Protein 6NXC (pdb70)

Radius of gyration: 31.37 Å; Cα contacts (8 Å, |Δi|>4): 3269; chains: 4; bounding box: 88×77×78 Å

Organism: Escherichia coli (strain K12) (NCBI:txid83333)

Nearest PDB structures (foldseek):
  6nxc-assembly1_D  TM=1.003E+00  e=1.064E-75  Escherichia coli K-12
  6nxc-assembly1_B  TM=9.879E-01  e=1.164E-70  Escherichia coli K-12
  2him-assembly1_D  TM=1.002E+00  e=7.570E-69  Escherichia coli
  2him-assembly1_B  TM=9.993E-01  e=7.114E-67  Escherichia coli
  2him-assembly1_A  TM=9.935E-01  e=9.375E-66  Escherichia coli

Solvent-accessible surface area: 45387 Å² total

Structure (mmCIF, N/CA/C/O backbone):
data_6NXC
#
_entry.id   6NXC
#
_cell.length_a   90.524
_cell.length_b   89.766
_cell.length_c   93.290
_cell.angle_alpha   90.000
_cell.angle_beta   117.140
_cell.angle_gamma   90.000
#
_symmetry.space_group_name_H-M   'P 1 21 1'
#
loop_
_entity.id
_entity.type
_entity.pdbx_description
1 polymer 'L-asparaginase 1'
2 non-polymer 'CITRIC ACID'
3 non-polymer 1,2-ETHANEDIOL
4 non-polymer 'CHLORIDE ION'
5 non-polymer GLYCEROL
6 non-polymer ASPARAGINE
7 water water
#
loop_
_atom_site.group_PDB
_atom_site.id
_atom_site.type_symbol
_atom_site.label_atom_id
_atom_site.label_alt_id
_atom_site.label_comp_id
_atom_site.label_asym_id
_atom_site.label_entity_id
_atom_site.label_seq_id
_atom_site.pdbx_PDB_ins_code
_atom_site.Cartn_x
_atom_site.Cartn_y
_atom_site.Cartn_z
_atom_site.occupancy
_atom_site.B_iso_or_equiv
_atom_site.auth_seq_id
_atom_site.auth_comp_id
_atom_site.auth_asym_id
_atom_site.auth_atom_id
_atom_site.pdbx_PDB_model_num
ATOM 1 N N . LYS A 1 23 ? -19.628 14.262 55.004 1.00 38.39 3 LYS A N 1
ATOM 2 C CA . LYS A 1 23 ? -19.984 14.329 53.567 1.00 36.03 3 LYS A CA 1
ATOM 3 C C . LYS A 1 23 ? -18.939 13.503 52.800 1.00 32.90 3 LYS A C 1
ATOM 4 O O . LYS A 1 23 ? -17.759 13.616 53.085 1.00 28.68 3 LYS A O 1
ATOM 10 N N . LYS A 1 24 ? -19.344 12.779 51.766 1.00 25.05 4 LYS A N 1
ATOM 11 C CA . LYS A 1 24 ? -18.338 12.262 50.820 1.00 23.13 4 LYS A CA 1
ATOM 12 C C . LYS A 1 24 ? -17.650 13.395 50.045 1.00 20.03 4 LYS A C 1
ATOM 13 O O . LYS A 1 24 ? -18.212 14.492 49.918 1.00 20.50 4 LYS A O 1
ATOM 19 N N . SER A 1 25 ? -16.470 13.105 49.500 1.00 20.23 5 SER A N 1
ATOM 20 C CA . SER A 1 25 ? -15.716 14.096 48.667 1.00 19.96 5 SER A CA 1
ATOM 21 C C . SER A 1 25 ? -15.406 13.455 47.303 1.00 18.07 5 SER A C 1
ATOM 22 O O . SER A 1 25 ? -14.807 12.385 47.261 1.00 16.83 5 SER A O 1
ATOM 25 N N . ILE A 1 26 ? -15.830 14.102 46.233 1.00 17.58 6 ILE A N 1
ATOM 26 C CA . ILE A 1 26 ? -15.640 13.544 44.881 1.00 17.86 6 ILE A CA 1
ATOM 27 C C . ILE A 1 26 ? -14.621 14.404 44.132 1.00 17.30 6 ILE A C 1
ATOM 28 O O . ILE A 1 26 ? -14.720 15.660 44.132 1.00 17.71 6 ILE A O 1
ATOM 33 N N . TYR A 1 27 ? -13.729 13.746 43.383 1.00 16.15 7 TYR A N 1
ATOM 34 C CA . TYR A 1 27 ? -12.803 14.434 42.480 1.00 15.94 7 TYR A CA 1
ATOM 35 C C . TYR A 1 27 ? -13.417 14.478 41.080 1.00 16.08 7 TYR A C 1
ATOM 36 O O . TYR A 1 27 ? -13.720 13.419 40.583 1.00 18.56 7 TYR A O 1
ATOM 45 N N . VAL A 1 28 ? -13.314 15.606 40.414 1.00 14.38 8 VAL A N 1
ATOM 46 C CA . VAL A 1 28 ? -13.861 15.767 39.039 1.00 16.93 8 VAL A CA 1
ATOM 47 C C . VAL A 1 28 ? -12.741 16.197 38.113 1.00 17.29 8 VAL A C 1
ATOM 48 O O . VAL A 1 28 ? -12.131 17.268 38.347 1.00 18.50 8 VAL A O 1
ATOM 52 N N . ALA A 1 29 ? -12.376 15.322 37.152 1.00 14.53 9 ALA A N 1
ATOM 53 C CA . ALA A 1 29 ? -11.326 15.620 36.149 1.00 14.20 9 ALA A CA 1
ATOM 54 C C . ALA A 1 29 ? -12.068 16.216 34.957 1.00 18.88 9 ALA A C 1
ATOM 55 O O . ALA A 1 29 ? -12.917 15.508 34.389 1.00 20.58 9 ALA A O 1
ATOM 57 N N . TYR A 1 30 ? -11.854 17.497 34.683 1.00 16.40 10 TYR A N 1
ATOM 58 C CA . TYR A 1 30 ? -12.547 18.155 33.569 1.00 17.84 10 TYR A CA 1
ATOM 59 C C . TYR A 1 30 ? -11.561 18.125 32.404 1.00 18.77 10 TYR A C 1
ATOM 60 O O . TYR A 1 30 ? -10.654 18.956 32.323 1.00 18.71 10 TYR A O 1
ATOM 69 N N . THR A 1 31 ? -11.675 17.115 31.536 1.00 20.06 11 THR A N 1
ATOM 70 C CA . THR A 1 31 ? -10.686 16.834 30.465 1.00 17.62 11 THR A CA 1
ATOM 71 C C . THR A 1 31 ? -10.975 17.633 29.199 1.00 21.60 11 THR A C 1
ATOM 72 O O . THR A 1 31 ? -10.100 17.827 28.411 1.00 22.56 11 THR A O 1
ATOM 76 N N . GLY A 1 32 ? -12.193 18.065 29.053 1.00 20.42 12 GLY A N 1
ATOM 77 C CA . GLY A 1 32 ? -12.689 18.863 27.942 1.00 21.97 12 GLY A CA 1
ATOM 78 C C . GLY A 1 32 ? -14.045 18.400 27.559 1.00 21.46 12 GLY A C 1
ATOM 79 O O . GLY A 1 32 ? -14.874 17.913 28.458 1.00 23.26 12 GLY A O 1
ATOM 80 N N . GLY A 1 33 ? -14.348 18.675 26.297 1.00 24.32 13 GLY A N 1
ATOM 81 C CA . GLY A 1 33 ? -15.595 18.162 25.757 1.00 24.37 13 GLY A CA 1
ATOM 82 C C . GLY A 1 33 ? -16.657 19.218 25.589 1.00 25.57 13 GLY A C 1
ATOM 83 O O . GLY A 1 33 ? -16.529 20.395 26.121 1.00 26.67 13 GLY A O 1
ATOM 84 N N . THR A 1 34 ? -17.736 18.807 24.926 1.00 25.70 14 THR A N 1
ATOM 85 C CA . THR A 1 34 ? -18.861 19.697 24.628 1.00 27.08 14 THR A CA 1
ATOM 86 C C . THR A 1 34 ? -19.297 20.392 25.906 1.00 27.04 14 THR A C 1
ATOM 87 O O . THR A 1 34 ? -19.568 21.609 25.851 1.00 28.27 14 THR A O 1
ATOM 91 N N . ILE A 1 35 ? -19.312 19.677 27.013 1.00 28.10 15 ILE A N 1
ATOM 92 C CA . ILE A 1 35 ? -19.980 20.176 28.259 1.00 28.50 15 ILE A CA 1
ATOM 93 C C . ILE A 1 35 ? -19.465 21.566 28.623 1.00 30.75 15 ILE A C 1
ATOM 94 O O . ILE A 1 35 ? -20.243 22.384 29.151 1.00 31.29 15 ILE A O 1
ATOM 99 N N . GLY A 1 36 ? -18.203 21.854 28.336 1.00 33.60 16 GLY A N 1
ATOM 100 C CA . GLY A 1 36 ? -17.575 23.092 28.822 1.00 31.88 16 GLY A CA 1
ATOM 101 C C . GLY A 1 36 ? -17.435 24.127 27.718 1.00 34.94 16 GLY A C 1
ATOM 102 O O . GLY A 1 36 ? -16.863 25.207 27.982 1.00 35.95 16 GLY A O 1
ATOM 103 N N . MET A 1 37 ? -17.912 23.838 26.502 1.00 28.27 17 MET A N 1
ATOM 104 C CA . MET A 1 37 ? -17.646 24.761 25.373 1.00 27.57 17 MET A CA 1
ATOM 105 C C . MET A 1 37 ? -18.625 25.948 25.321 1.00 36.16 17 MET A C 1
ATOM 106 O O . MET A 1 37 ? -19.704 25.946 26.015 1.00 29.08 17 MET A O 1
ATOM 111 N N . GLN A 1 38 ? -18.275 26.900 24.463 1.00 38.41 18 GLN A N 1
ATOM 112 C CA . GLN A 1 38 ? -19.058 28.119 24.102 1.00 50.71 18 GLN A CA 1
ATOM 113 C C . GLN A 1 38 ? -19.199 28.241 22.584 1.00 45.35 18 GLN A C 1
ATOM 114 O O . GLN A 1 38 ? -18.208 27.929 21.895 1.00 58.12 18 GLN A O 1
ATOM 120 N N . ARG A 1 39 ? -20.330 28.774 22.097 1.00 55.97 19 ARG A N 1
ATOM 121 C CA . ARG A 1 39 ? -20.543 29.141 20.662 1.00 64.23 19 ARG A CA 1
ATOM 122 C C . ARG A 1 39 ? -19.622 30.320 20.265 1.00 64.97 19 ARG A C 1
ATOM 123 O O . ARG A 1 39 ? -19.291 31.143 21.159 1.00 65.41 19 ARG A O 1
ATOM 125 N N . SER A 1 40 ? -19.212 30.400 18.982 1.00 66.42 20 SER A N 1
ATOM 126 C CA . SER A 1 40 ? -18.325 31.460 18.401 1.00 63.84 20 SER A CA 1
ATOM 127 C C . SER A 1 40 ? -18.824 31.979 17.039 1.00 65.30 20 SER A C 1
ATOM 128 O O . SER A 1 40 ? -19.832 31.439 16.530 1.00 52.82 20 SER A O 1
ATOM 131 N N . ILE A 1 45 ? -16.152 26.238 20.774 1.00 50.89 25 ILE A N 1
ATOM 132 C CA . ILE A 1 45 ? -14.713 26.386 21.175 1.00 52.52 25 ILE A CA 1
ATOM 133 C C . ILE A 1 45 ? -14.590 26.206 22.690 1.00 50.48 25 ILE A C 1
ATOM 134 O O . ILE A 1 45 ? -15.458 26.638 23.452 1.00 43.10 25 ILE A O 1
ATOM 136 N N . PRO A 1 46 ? -13.502 25.559 23.187 1.00 64.16 26 PRO A N 1
ATOM 137 C CA . PRO A 1 46 ? -13.246 25.500 24.631 1.00 65.22 26 PRO A CA 1
ATOM 138 C C . PRO A 1 46 ? -12.788 26.883 25.134 1.00 61.95 26 PRO A C 1
ATOM 139 O O . PRO A 1 46 ? -12.057 27.539 24.422 1.00 57.37 26 PRO A O 1
ATOM 143 N N . VAL A 1 47 ? -13.284 27.338 26.287 1.00 55.54 27 VAL A N 1
ATOM 144 C CA . VAL A 1 47 ? -12.757 28.557 26.976 1.00 50.14 27 VAL A CA 1
ATOM 145 C C . VAL A 1 47 ? -12.445 28.142 28.419 1.00 45.07 27 VAL A C 1
ATOM 146 O O . VAL A 1 47 ? -13.343 27.617 29.123 1.00 35.75 27 VAL A O 1
ATOM 148 N N . SER A 1 48 ? -11.177 28.236 28.802 1.00 37.87 28 SER A N 1
ATOM 149 C CA . SER A 1 48 ? -10.710 27.947 30.183 1.00 44.32 28 SER A CA 1
ATOM 150 C C . SER A 1 48 ? -11.532 28.765 31.185 1.00 45.50 28 SER A C 1
ATOM 151 O O . SER A 1 48 ? -11.867 29.949 30.870 1.00 44.57 28 SER A O 1
ATOM 154 N N . GLY A 1 49 ? -11.928 28.110 32.285 1.00 46.19 29 GLY A N 1
ATOM 155 C CA . GLY A 1 49 ? -12.647 28.692 33.433 1.00 44.72 29 GLY A CA 1
ATOM 156 C C . GLY A 1 49 ? -14.158 28.803 33.223 1.00 41.67 29 GLY A C 1
ATOM 157 O O . GLY A 1 49 ? -14.825 29.040 34.242 1.00 43.66 29 GLY A O 1
ATOM 158 N N . HIS A 1 50 ? -14.688 28.607 31.998 1.00 41.67 30 HIS A N 1
ATOM 159 C CA . HIS A 1 50 ? -16.129 28.864 31.655 1.00 37.03 30 HIS A CA 1
ATOM 160 C C . HIS A 1 50 ? -17.070 27.869 32.339 1.00 39.53 30 HIS A C 1
ATOM 161 O O . HIS A 1 50 ? -18.149 28.307 32.822 1.00 44.23 30 HIS A O 1
ATOM 168 N N . LEU A 1 51 ? -16.776 26.569 32.255 1.00 38.40 31 LEU A N 1
ATOM 169 C CA . LEU A 1 51 ? -17.580 25.533 32.950 1.00 35.55 31 LEU A CA 1
ATOM 170 C C . LEU A 1 51 ? -17.738 25.865 34.438 1.00 37.49 31 LEU A C 1
ATOM 171 O O . LEU A 1 51 ? -18.867 25.808 34.935 1.00 39.31 31 LEU A O 1
ATOM 176 N N . GLN A 1 52 ? -16.647 26.139 35.148 1.00 33.65 32 GLN A N 1
ATOM 177 C CA . GLN A 1 52 ? -16.696 26.412 36.595 1.00 39.44 32 GLN A CA 1
ATOM 178 C C . GLN A 1 52 ? -17.423 27.756 36.845 1.00 45.50 32 GLN A C 1
ATOM 179 O O . GLN A 1 52 ? -18.100 27.842 37.860 1.00 35.18 32 GLN A O 1
ATOM 185 N N . ARG A 1 53 ? -17.326 28.761 35.967 1.00 41.06 33 ARG A N 1
ATOM 186 C CA . ARG A 1 53 ? -18.115 30.022 36.177 1.00 52.67 33 ARG A CA 1
ATOM 187 C C . ARG A 1 53 ? -19.620 29.667 36.091 1.00 49.35 33 ARG A C 1
ATOM 188 O O . ARG A 1 53 ? -20.412 30.152 36.942 1.00 44.25 33 ARG A O 1
ATOM 196 N N . GLN A 1 54 ? -20.029 28.790 35.172 1.00 38.22 34 GLN A N 1
ATOM 197 C CA . GLN A 1 54 ? -21.467 28.398 35.067 1.00 46.47 34 GLN A CA 1
ATOM 198 C C . GLN A 1 54 ? -21.911 27.716 36.382 1.00 51.25 34 GLN A C 1
ATOM 199 O O . GLN A 1 54 ? -22.985 28.108 36.911 1.00 46.06 34 GLN A O 1
ATOM 205 N N . LEU A 1 55 ? -21.162 26.721 36.894 1.00 50.82 35 LEU A N 1
ATOM 206 C CA . LEU A 1 55 ? -21.559 25.897 38.078 1.00 52.16 35 LEU A CA 1
ATOM 207 C C . LEU A 1 55 ? -21.686 26.778 39.324 1.00 43.75 35 LEU A C 1
ATOM 208 O O . LEU A 1 55 ? -22.253 26.312 40.331 1.00 56.24 35 LEU A O 1
ATOM 213 N N . ALA A 1 56 ? -21.041 27.926 39.320 1.00 42.31 36 ALA A N 1
ATOM 214 C CA . ALA A 1 56 ? -21.021 28.813 40.500 1.00 45.21 36 ALA A CA 1
ATOM 215 C C . ALA A 1 56 ? -22.396 29.505 40.653 1.00 45.00 36 ALA A C 1
ATOM 216 O O . ALA A 1 56 ? -22.747 29.827 41.789 1.00 52.04 36 ALA A O 1
ATOM 218 N N . LEU A 1 57 ? -23.157 29.651 39.556 1.00 50.57 37 LEU A N 1
ATOM 219 C CA . LEU A 1 57 ? -24.458 30.388 39.430 1.00 54.18 37 LEU A CA 1
ATOM 220 C C . LEU A 1 57 ? -25.653 29.432 39.239 1.00 59.98 37 LEU A C 1
ATOM 221 O O . LEU A 1 57 ? -26.730 29.951 38.790 1.00 52.08 37 LEU A O 1
ATOM 223 N N . MET A 1 58 ? -25.450 28.118 39.496 1.00 57.53 38 MET A N 1
ATOM 224 C CA . MET A 1 58 ? -26.481 27.043 39.622 1.00 55.90 38 MET A CA 1
ATOM 225 C C . MET A 1 58 ? -26.483 26.527 41.066 1.00 61.24 38 MET A C 1
ATOM 226 O O . MET A 1 58 ? -25.539 25.854 41.491 1.00 56.34 38 MET A O 1
ATOM 231 N N . PRO A 1 59 ? -27.548 26.797 41.860 1.00 72.54 39 PRO A N 1
ATOM 232 C CA . PRO A 1 59 ? -27.500 26.565 43.308 1.00 73.46 39 PRO A CA 1
ATOM 233 C C . PRO A 1 59 ? -27.633 25.079 43.701 1.00 60.11 39 PRO A C 1
ATOM 234 O O . PRO A 1 59 ? -27.215 24.716 44.780 1.00 47.26 39 PRO A O 1
ATOM 238 N N . GLU A 1 60 ? -28.197 24.263 42.805 1.00 56.22 40 GLU A N 1
ATOM 239 C CA . GLU A 1 60 ? -28.361 22.789 42.981 1.00 52.81 40 GLU A CA 1
ATOM 240 C C . GLU A 1 60 ? -27.018 22.161 43.388 1.00 46.30 40 GLU A C 1
ATOM 241 O O . GLU A 1 60 ? -27.000 21.296 44.213 1.00 37.06 40 GLU A O 1
ATOM 247 N N . PHE A 1 61 ? -25.888 22.648 42.909 1.00 43.76 41 PHE A N 1
ATOM 248 C CA . PHE A 1 61 ? -24.608 21.937 43.154 1.00 51.32 41 PHE A CA 1
ATOM 249 C C . PHE A 1 61 ? -24.162 22.014 44.617 1.00 58.38 41 PHE A C 1
ATOM 250 O O . PHE A 1 61 ? -23.606 20.999 45.119 1.00 62.53 41 PHE A O 1
ATOM 258 N N . HIS A 1 62 ? -24.396 23.128 45.305 1.00 61.59 42 HIS A N 1
ATOM 259 C CA . HIS A 1 62 ? -24.083 23.215 46.759 1.00 67.71 42 HIS A CA 1
ATOM 260 C C . HIS A 1 62 ? -25.379 23.159 47.580 1.00 70.36 42 HIS A C 1
ATOM 261 O O . HIS A 1 62 ? -25.482 23.933 48.532 1.00 66.66 42 HIS A O 1
ATOM 268 N N . ARG A 1 63 ? -26.340 22.300 47.206 1.00 66.65 43 ARG A N 1
ATOM 269 C CA . ARG A 1 63 ? -27.425 21.829 48.111 1.00 54.65 43 ARG A CA 1
ATOM 270 C C . ARG A 1 63 ? -26.776 20.941 49.160 1.00 57.57 43 ARG A C 1
ATOM 271 O O . ARG A 1 63 ? -25.826 20.250 48.839 1.00 52.99 43 ARG A O 1
ATOM 279 N N . PRO A 1 64 ? -27.197 20.969 50.452 1.00 60.55 44 PRO A N 1
ATOM 280 C CA . PRO A 1 64 ? -26.653 20.047 51.466 1.00 55.25 44 PRO A CA 1
ATOM 281 C C . PRO A 1 64 ? -26.682 18.523 51.206 1.00 46.46 44 PRO A C 1
ATOM 282 O O . PRO A 1 64 ? -26.000 17.755 51.870 1.00 44.32 44 PRO A O 1
ATOM 286 N N . GLU A 1 65 ? -27.538 18.056 50.319 1.00 43.67 45 GLU A N 1
ATOM 287 C CA . GLU A 1 65 ? -27.639 16.614 50.000 1.00 43.49 45 GLU A CA 1
ATOM 288 C C . GLU A 1 65 ? -26.458 16.246 49.064 1.00 38.41 45 GLU A C 1
ATOM 289 O O . GLU A 1 65 ? -26.165 15.067 48.883 1.00 37.91 45 GLU A O 1
ATOM 295 N N . MET A 1 66 ? -25.804 17.235 48.454 1.00 37.33 46 MET A N 1
ATOM 296 C CA . MET A 1 66 ? -24.709 16.960 47.479 1.00 37.05 46 MET A CA 1
ATOM 297 C C . MET A 1 66 ? -23.413 16.586 48.214 1.00 33.68 46 MET A C 1
ATOM 298 O O . MET A 1 66 ? -23.127 17.057 49.347 1.00 27.90 46 MET A O 1
ATOM 303 N N . PRO A 1 67 ? -22.546 15.735 47.608 1.00 25.36 47 PRO A N 1
ATOM 304 C CA . PRO A 1 67 ? -21.214 15.534 48.176 1.00 25.88 47 PRO A CA 1
ATOM 305 C C . PRO A 1 67 ? -20.428 16.804 47.998 1.00 19.85 47 PRO A C 1
ATOM 306 O O . PRO A 1 67 ? -20.764 17.625 47.127 1.00 22.57 47 PRO A O 1
ATOM 310 N N . ASP A 1 68 ? -19.318 16.947 48.732 1.00 21.08 48 ASP A N 1
ATOM 311 C CA . ASP A 1 68 ? -18.292 17.943 48.360 1.00 21.73 48 ASP A CA 1
ATOM 312 C C . ASP A 1 68 ? -17.644 17.503 47.026 1.00 25.73 48 ASP A C 1
ATOM 313 O O . ASP A 1 68 ? -17.480 16.289 46.818 1.00 23.76 48 ASP A O 1
ATOM 318 N N . PHE A 1 69 ? -17.274 18.445 46.159 1.00 21.29 49 PHE A N 1
ATOM 319 C CA . PHE A 1 69 ? -16.460 18.055 44.973 1.00 26.05 49 PHE A CA 1
ATOM 320 C C . PHE A 1 69 ? -15.453 19.133 44.645 1.00 24.38 49 PHE A C 1
ATOM 321 O O . PHE A 1 69 ? -15.675 20.296 45.016 1.00 22.30 49 PHE A O 1
ATOM 329 N N . THR A 1 70 ? -14.392 18.721 43.967 1.00 21.53 50 THR A N 1
ATOM 330 C CA . THR A 1 70 ? -13.332 19.598 43.433 1.00 23.11 50 THR A CA 1
ATOM 331 C C . THR A 1 70 ? -13.206 19.358 41.939 1.00 24.16 50 THR A C 1
ATOM 332 O O . THR A 1 70 ? -13.248 18.190 41.511 1.00 23.48 50 THR A O 1
ATOM 336 N N . ILE A 1 71 ? -13.082 20.421 41.192 1.00 20.62 51 ILE A N 1
ATOM 337 C CA . ILE A 1 71 ? -12.872 20.332 39.725 1.00 22.92 51 ILE A CA 1
ATOM 338 C C . ILE A 1 71 ? -11.427 20.680 39.378 1.00 25.06 51 ILE A C 1
ATOM 339 O O . ILE A 1 71 ? -10.994 21.792 39.768 1.00 24.52 51 ILE A O 1
ATOM 344 N N . HIS A 1 72 ? -10.723 19.786 38.679 1.00 19.76 52 HIS A N 1
ATOM 345 C CA . HIS A 1 72 ? -9.414 19.952 38.020 1.00 20.78 52 HIS A CA 1
ATOM 346 C C . HIS A 1 72 ? -9.655 20.168 36.546 1.00 23.84 52 HIS A C 1
ATOM 347 O O . HIS A 1 72 ? -10.022 19.206 35.850 1.00 20.73 52 HIS A O 1
ATOM 354 N N . GLU A 1 73 ? -9.419 21.406 36.101 1.00 20.23 53 GLU A N 1
ATOM 355 C CA . GLU A 1 73 ? -9.412 21.715 34.652 1.00 21.54 53 GLU A CA 1
ATOM 356 C C . GLU A 1 73 ? -8.105 21.291 34.014 1.00 20.94 53 GLU A C 1
ATOM 357 O O . GLU A 1 73 ? -6.971 21.807 34.363 1.00 22.57 53 GLU A O 1
ATOM 363 N N . TYR A 1 74 ? -8.180 20.410 33.013 1.00 18.98 54 TYR A N 1
ATOM 364 C CA . TYR A 1 74 ? -6.983 19.934 32.339 1.00 18.23 54 TYR A CA 1
ATOM 365 C C . TYR A 1 74 ? -6.403 21.085 31.486 1.00 19.21 54 TYR A C 1
ATOM 366 O O . TYR A 1 74 ? -7.150 21.951 31.055 1.00 19.09 54 TYR A O 1
ATOM 375 N N . THR A 1 75 ? -5.114 21.022 31.174 1.00 23.85 55 THR A N 1
ATOM 376 C CA . THR A 1 75 ? -4.449 21.927 30.180 1.00 30.19 55 THR A CA 1
ATOM 377 C C . THR A 1 75 ? -3.589 21.150 29.191 1.00 26.64 55 THR A C 1
ATOM 378 O O . THR A 1 75 ? -2.669 20.442 29.625 1.00 30.77 55 THR A O 1
ATOM 382 N N . PRO A 1 76 ? -3.918 21.187 27.878 1.00 27.53 56 PRO A N 1
ATOM 383 C CA . PRO A 1 76 ? -5.086 21.895 27.372 1.00 27.27 56 PRO A CA 1
ATOM 384 C C . PRO A 1 76 ? -6.377 21.082 27.550 1.00 30.36 56 PRO A C 1
ATOM 385 O O . PRO A 1 76 ? -6.256 19.870 27.799 1.00 31.13 56 PRO A O 1
ATOM 389 N N . LEU A 1 77 ? -7.526 21.743 27.412 1.00 27.13 57 LEU A N 1
ATOM 390 C CA . LEU A 1 77 ? -8.873 21.124 27.265 1.00 27.44 57 LEU A CA 1
ATOM 391 C C . LEU A 1 77 ? -8.981 20.571 25.854 1.00 34.42 57 LEU A C 1
ATOM 392 O O . LEU A 1 77 ? -8.547 21.258 24.922 1.00 39.47 57 LEU A O 1
ATOM 397 N N . MET A 1 78 ? -9.478 19.354 25.731 1.00 28.20 58 MET A N 1
ATOM 398 C CA . MET A 1 78 ? -9.398 18.621 24.459 1.00 32.27 58 MET A CA 1
ATOM 399 C C . MET A 1 78 ? -10.795 18.298 23.960 1.00 24.61 58 MET A C 1
ATOM 400 O O . MET A 1 78 ? -11.674 17.960 24.787 1.00 22.76 58 MET A O 1
ATOM 405 N N . ASP A 1 79 ? -11.021 18.537 22.664 1.00 23.13 59 ASP A N 1
ATOM 406 C CA . ASP A 1 79 ? -12.098 17.874 21.903 1.00 23.58 59 ASP A CA 1
ATOM 407 C C . ASP A 1 79 ? -11.816 16.369 21.984 1.00 21.22 59 ASP A C 1
ATOM 408 O O . ASP A 1 79 ? -10.709 15.940 21.724 1.00 21.19 59 ASP A O 1
ATOM 413 N N . SER A 1 80 ? -12.773 15.578 22.469 1.00 21.58 60 SER A N 1
ATOM 414 C CA . SER A 1 80 ? -12.521 14.124 22.594 1.00 20.39 60 SER A CA 1
ATOM 415 C C . SER A 1 80 ? -12.138 13.488 21.232 1.00 17.94 60 SER A C 1
ATOM 416 O O . SER A 1 80 ? -11.439 12.451 21.189 1.00 18.52 60 SER A O 1
ATOM 419 N N . SER A 1 81 ? -12.481 14.115 20.118 1.00 18.91 61 SER A N 1
ATOM 420 C CA . SER A 1 81 ? -12.181 13.570 18.788 1.00 19.45 61 SER A CA 1
ATOM 421 C C . SER A 1 81 ? -10.675 13.695 18.484 1.00 21.77 61 SER A C 1
ATOM 422 O O . SER A 1 81 ? -10.209 12.918 17.666 1.00 19.86 61 SER A O 1
ATOM 425 N N . ASP A 1 82 ? -9.922 14.495 19.273 1.00 22.91 62 ASP A N 1
ATOM 426 C CA . ASP A 1 82 ? -8.454 14.644 19.156 1.00 24.55 62 ASP A CA 1
ATOM 427 C C . ASP A 1 82 ? -7.701 13.695 20.098 1.00 24.88 62 ASP A C 1
ATOM 428 O O . ASP A 1 82 ? -6.520 13.668 20.073 1.00 24.00 62 ASP A O 1
ATOM 433 N N . MET A 1 83 ? -8.384 12.884 20.861 1.00 20.26 63 MET A N 1
ATOM 434 C CA . MET A 1 83 ? -7.718 12.036 21.881 1.00 21.21 63 MET A CA 1
ATOM 435 C C . MET A 1 83 ? -6.892 10.944 21.205 1.00 22.09 63 MET A C 1
ATOM 436 O O . MET A 1 83 ? -7.318 10.292 20.189 1.00 23.18 63 MET A O 1
ATOM 441 N N . THR A 1 84 ? -5.749 10.653 21.807 1.00 20.36 64 THR A N 1
ATOM 442 C CA . THR A 1 84 ? -4.842 9.571 21.451 1.00 21.09 64 THR A CA 1
ATOM 443 C C . THR A 1 84 ? -4.738 8.680 22.664 1.00 19.23 64 THR A C 1
ATOM 444 O O . THR A 1 84 ? -5.148 9.053 23.743 1.00 20.69 64 THR A O 1
ATOM 448 N N . PRO A 1 85 ? -4.194 7.476 22.469 1.00 17.95 65 PRO A N 1
ATOM 449 C CA . PRO A 1 85 ? -4.107 6.547 23.566 1.00 16.65 65 PRO A CA 1
ATOM 450 C C . PRO A 1 85 ? -3.262 7.117 24.706 1.00 19.33 65 PRO A C 1
ATOM 451 O O . PRO A 1 85 ? -3.520 6.878 25.821 1.00 18.86 65 PRO A O 1
ATOM 455 N N . GLU A 1 86 ? -2.291 7.960 24.399 1.00 17.84 66 GLU A N 1
ATOM 456 C CA . GLU A 1 86 ? -1.503 8.609 25.493 1.00 24.42 66 GLU A CA 1
ATOM 457 C C . GLU A 1 86 ? -2.366 9.495 26.429 1.00 19.32 66 GLU A C 1
ATOM 458 O O . GLU A 1 86 ? -2.024 9.680 27.691 1.00 19.63 66 GLU A O 1
ATOM 464 N N . ASP A 1 87 ? -3.457 10.083 25.935 1.00 16.94 67 ASP A N 1
ATOM 465 C CA . ASP A 1 87 ? -4.438 10.827 26.746 1.00 19.72 67 ASP A CA 1
ATOM 466 C C . ASP A 1 87 ? -5.087 9.854 27.739 1.00 18.84 67 ASP A C 1
ATOM 467 O O . ASP A 1 87 ? -5.430 10.287 28.859 1.00 18.45 67 ASP A O 1
ATOM 472 N N . TRP A 1 88 ? -5.238 8.548 27.432 1.00 15.63 68 TRP A N 1
ATOM 473 C CA . TRP A 1 88 ? -5.860 7.615 28.411 1.00 16.31 68 TRP A CA 1
ATOM 474 C C . TRP A 1 88 ? -4.935 7.463 29.601 1.00 16.87 68 TRP A C 1
ATOM 475 O O . TRP A 1 88 ? -5.406 7.487 30.764 1.00 17.01 68 TRP A O 1
ATOM 486 N N . GLN A 1 89 ? -3.639 7.340 29.298 1.00 15.98 69 GLN A N 1
ATOM 487 C CA . GLN A 1 89 ? -2.591 7.248 30.298 1.00 17.68 69 GLN A CA 1
ATOM 488 C C . GLN A 1 89 ? -2.686 8.497 31.179 1.00 16.12 69 GLN A C 1
ATOM 489 O O . GLN A 1 89 ? -2.524 8.356 32.365 1.00 17.01 69 GLN A O 1
ATOM 495 N N . HIS A 1 90 ? -2.751 9.695 30.620 1.00 15.61 70 HIS A N 1
ATOM 496 C CA . HIS A 1 90 ? -2.660 10.921 31.454 1.00 17.93 70 HIS A CA 1
ATOM 497 C C . HIS A 1 90 ? -3.843 10.944 32.441 1.00 18.06 70 HIS A C 1
ATOM 498 O O . HIS A 1 90 ? -3.682 11.199 33.632 1.00 16.76 70 HIS A O 1
ATOM 505 N N . ILE A 1 91 ? -5.031 10.563 31.960 1.00 15.23 71 ILE A N 1
ATOM 506 C CA . ILE A 1 91 ? -6.196 10.391 32.818 1.00 13.67 71 ILE A CA 1
ATOM 507 C C . ILE A 1 91 ? -5.907 9.329 33.893 1.00 14.57 71 ILE A C 1
ATOM 508 O O . ILE A 1 91 ? -6.300 9.546 35.069 1.00 15.39 71 ILE A O 1
ATOM 513 N N . ALA A 1 92 ? -5.475 8.130 33.548 1.00 13.32 72 ALA A N 1
ATOM 514 C CA . ALA A 1 92 ? -5.302 7.050 34.564 1.00 13.89 72 ALA A CA 1
ATOM 515 C C . ALA A 1 92 ? -4.348 7.569 35.646 1.00 14.49 72 ALA A C 1
ATOM 516 O O . ALA A 1 92 ? -4.528 7.149 36.803 1.00 16.48 72 ALA A O 1
ATOM 518 N N . GLU A 1 93 ? -3.247 8.199 35.242 1.00 15.70 73 GLU A N 1
ATOM 519 C CA . GLU A 1 93 ? -2.186 8.698 36.207 1.00 15.55 73 GLU A CA 1
ATOM 520 C C . GLU A 1 93 ? -2.795 9.798 37.086 1.00 18.30 73 GLU A C 1
ATOM 521 O O . GLU A 1 93 ? -2.399 9.901 38.265 1.00 16.78 73 GLU A O 1
ATOM 527 N N . ASP A 1 94 ? -3.679 10.619 36.570 1.00 15.66 74 ASP A N 1
ATOM 528 C CA . ASP A 1 94 ? -4.463 11.647 37.328 1.00 17.20 74 ASP A CA 1
ATOM 529 C C . ASP A 1 94 ? -5.339 11.012 38.419 1.00 18.79 74 ASP A C 1
ATOM 530 O O . ASP A 1 94 ? -5.298 11.407 39.613 1.00 17.45 74 ASP A O 1
ATOM 535 N N . ILE A 1 95 ? -6.025 9.938 38.089 1.00 16.25 75 ILE A N 1
ATOM 536 C CA . ILE A 1 95 ? -6.823 9.177 39.029 1.00 17.24 75 ILE A CA 1
ATOM 537 C C . ILE A 1 95 ? -5.863 8.609 40.094 1.00 17.44 75 ILE A C 1
ATOM 538 O O . ILE A 1 95 ? -6.153 8.657 41.255 1.00 17.16 75 ILE A O 1
ATOM 543 N N . LYS A 1 96 ? -4.763 8.013 39.657 1.00 17.06 76 LYS A N 1
ATOM 544 C CA . LYS A 1 96 ? -3.817 7.394 40.586 1.00 17.23 76 LYS A CA 1
ATOM 545 C C . LYS A 1 96 ? -3.332 8.446 41.619 1.00 17.30 76 LYS A C 1
ATOM 546 O O . LYS A 1 96 ? -3.327 8.089 42.820 1.00 19.92 76 LYS A O 1
ATOM 552 N N . ALA A 1 97 ? -2.925 9.631 41.186 1.00 17.35 77 ALA A N 1
ATOM 553 C CA . ALA A 1 97 ? -2.417 10.688 42.109 1.00 17.86 77 ALA A CA 1
ATOM 554 C C . ALA A 1 97 ? -3.475 11.041 43.152 1.00 20.02 77 ALA A C 1
ATOM 555 O O . ALA A 1 97 ? -3.121 11.319 44.382 1.00 17.18 77 ALA A O 1
ATOM 557 N N . HIS A 1 98 ? -4.752 11.093 42.733 1.00 18.36 78 HIS A N 1
ATOM 558 C CA . HIS A 1 98 ? -5.858 11.582 43.615 1.00 17.46 78 HIS A CA 1
ATOM 559 C C . HIS A 1 98 ? -6.514 10.471 44.421 1.00 18.21 78 HIS A C 1
ATOM 560 O O . HIS A 1 98 ? -7.405 10.763 45.183 1.00 17.51 78 HIS A O 1
ATOM 567 N N . TYR A 1 99 ? -6.194 9.200 44.137 1.00 17.99 79 TYR A N 1
ATOM 568 C CA . TYR A 1 99 ? -7.014 8.050 44.573 1.00 15.75 79 TYR A CA 1
ATOM 569 C C . TYR A 1 99 ? -7.246 7.999 46.085 1.00 15.14 79 TYR A C 1
ATOM 570 O O . TYR A 1 99 ? -8.398 7.845 46.485 1.00 17.37 79 TYR A O 1
ATOM 579 N N . ASP A 1 100 ? -6.191 8.209 46.871 1.00 16.48 80 ASP A N 1
ATOM 580 C CA . ASP A 1 100 ? -6.291 8.086 48.328 1.00 19.12 80 ASP A CA 1
ATOM 581 C C . ASP A 1 100 ? -7.128 9.233 48.965 1.00 20.79 80 ASP A C 1
ATOM 582 O O . ASP A 1 100 ? -7.683 8.983 50.039 1.00 23.12 80 ASP A O 1
ATOM 587 N N . ASP A 1 101 ? -7.285 10.353 48.278 1.00 17.51 81 ASP A N 1
ATOM 588 C CA . ASP A 1 101 ? -7.784 11.578 48.912 1.00 17.39 81 ASP A CA 1
ATOM 589 C C . ASP A 1 101 ? -9.269 11.803 48.617 1.00 17.80 81 ASP A C 1
ATOM 590 O O . ASP A 1 101 ? -9.806 12.783 49.160 1.00 18.85 81 ASP A O 1
ATOM 595 N N . TYR A 1 102 ? -9.936 10.951 47.821 1.00 17.05 82 TYR A N 1
ATOM 596 C CA . TYR A 1 102 ? -11.343 11.201 47.503 1.00 16.35 82 TYR A CA 1
ATOM 597 C C . TYR A 1 102 ? -12.068 9.872 47.559 1.00 18.60 82 TYR A C 1
ATOM 598 O O . TYR A 1 102 ? -11.485 8.825 47.568 1.00 18.50 82 TYR A O 1
ATOM 607 N N . ASP A 1 103 ? -13.379 9.936 47.702 1.00 16.98 83 ASP A N 1
ATOM 608 C CA . ASP A 1 103 ? -14.248 8.731 47.834 1.00 16.70 83 ASP A CA 1
ATOM 609 C C . ASP A 1 103 ? -14.675 8.202 46.446 1.00 18.02 83 ASP A C 1
ATOM 610 O O . ASP A 1 103 ? -15.191 7.035 46.387 1.00 18.26 83 ASP A O 1
ATOM 615 N N . GLY A 1 104 ? -14.577 9.005 45.418 1.00 17.29 84 GLY A N 1
ATOM 616 C CA . GLY A 1 104 ? -14.938 8.618 44.027 1.00 16.59 84 GLY A CA 1
ATOM 617 C C . GLY A 1 104 ? -14.530 9.653 43.033 1.00 17.36 84 GLY A C 1
ATOM 618 O O . GLY A 1 104 ? -13.985 10.740 43.401 1.00 15.39 84 GLY A O 1
ATOM 619 N N . PHE A 1 105 ? -14.661 9.360 41.743 1.00 15.92 85 PHE A N 1
ATOM 620 C CA . PHE A 1 105 ? -13.978 10.079 40.671 1.00 14.63 85 PHE A CA 1
ATOM 621 C C . PHE A 1 105 ? -15.019 10.248 39.581 1.00 16.86 85 PHE A C 1
ATOM 622 O O . PHE A 1 105 ? -15.613 9.269 39.238 1.00 18.36 85 PHE A O 1
ATOM 630 N N . VAL A 1 106 ? -15.121 11.453 39.113 1.00 14.44 86 VAL A N 1
ATOM 631 C CA . VAL A 1 106 ? -15.970 11.779 37.942 1.00 16.36 86 VAL A CA 1
ATOM 632 C C . VAL A 1 106 ? -15.061 12.370 36.890 1.00 16.77 86 VAL A C 1
ATOM 633 O O . VAL A 1 106 ? -14.279 13.326 37.166 1.00 15.15 86 VAL A O 1
ATOM 637 N N . ILE A 1 107 ? -15.140 11.814 35.680 1.00 14.37 87 ILE A N 1
ATOM 638 C CA . ILE A 1 107 ? -14.330 12.269 34.549 1.00 15.02 87 ILE A CA 1
ATOM 639 C C . ILE A 1 107 ? -15.282 12.929 33.548 1.00 19.69 87 ILE A C 1
ATOM 640 O O . ILE A 1 107 ? -16.051 12.228 32.917 1.00 15.74 87 ILE A O 1
ATOM 645 N N . LEU A 1 108 ? -15.150 14.230 33.344 1.00 15.56 88 LEU A N 1
ATOM 646 C CA . LEU A 1 108 ? -15.925 14.986 32.348 1.00 16.52 88 LEU A CA 1
ATOM 647 C C . LEU A 1 108 ? -15.164 14.929 31.063 1.00 18.23 88 LEU A C 1
ATOM 648 O O . LEU A 1 108 ? -13.927 15.203 31.033 1.00 18.67 88 LEU A O 1
ATOM 653 N N . HIS A 1 109 ? -15.885 14.567 29.992 1.00 13.70 89 HIS A N 1
ATOM 654 C CA . HIS A 1 109 ? -15.250 14.137 28.741 1.00 14.53 89 HIS A CA 1
ATOM 655 C C . HIS A 1 109 ? -16.195 14.410 27.560 1.00 14.17 89 HIS A C 1
ATOM 656 O O . HIS A 1 109 ? -17.406 14.432 27.720 1.00 15.88 89 HIS A O 1
ATOM 663 N N . GLY A 1 110 ? -15.615 14.693 26.405 1.00 15.02 90 GLY A N 1
ATOM 664 C CA . GLY A 1 110 ? -16.428 14.835 25.216 1.00 15.69 90 GLY A CA 1
ATOM 665 C C . GLY A 1 110 ? -17.027 13.499 24.836 1.00 16.25 90 GLY A C 1
ATOM 666 O O . GLY A 1 110 ? -16.529 12.444 25.265 1.00 15.19 90 GLY A O 1
ATOM 667 N N . THR A 1 111 ? -18.116 13.517 24.104 1.00 13.78 91 THR A N 1
ATOM 668 C CA . THR A 1 111 ? -18.901 12.282 23.885 1.00 13.96 91 THR A CA 1
ATOM 669 C C . THR A 1 111 ? -18.280 11.465 22.785 1.00 17.50 91 THR A C 1
ATOM 670 O O . THR A 1 111 ? -18.443 10.219 22.844 1.00 16.62 91 THR A O 1
ATOM 674 N N . ASP A 1 112 ? -17.643 12.084 21.785 1.00 14.92 92 ASP A N 1
ATOM 675 C CA . ASP A 1 112 ? -17.204 11.348 20.569 1.00 15.44 92 ASP A CA 1
ATOM 676 C C . ASP A 1 112 ? -16.408 10.102 20.961 1.00 15.63 92 ASP A C 1
ATOM 677 O O . ASP A 1 112 ? -16.624 9.007 20.265 1.00 18.56 92 ASP A O 1
ATOM 682 N N . THR A 1 113 ? -15.429 10.176 21.941 1.00 14.11 93 THR A N 1
ATOM 683 C CA . THR A 1 113 ? -14.565 9.005 22.265 1.00 15.93 93 THR A CA 1
ATOM 684 C C . THR A 1 113 ? -14.709 8.570 23.733 1.00 13.77 93 THR A C 1
ATOM 685 O O . THR A 1 113 ? -13.866 7.899 24.276 1.00 15.26 93 THR A O 1
ATOM 689 N N . MET A 1 114 ? -15.742 9.068 24.422 1.00 14.03 94 MET A N 1
ATOM 690 C CA . MET A 1 114 ? -16.050 8.752 25.820 1.00 16.13 94 MET A CA 1
ATOM 691 C C . MET A 1 114 ? -15.980 7.240 26.068 1.00 16.18 94 MET A C 1
ATOM 692 O O . MET A 1 114 ? -15.400 6.846 27.072 1.00 14.14 94 MET A O 1
ATOM 697 N N . ALA A 1 115 ? -16.588 6.463 25.187 1.00 15.85 95 ALA A N 1
ATOM 698 C CA . ALA A 1 115 ? -16.599 4.985 25.378 1.00 14.29 95 ALA A CA 1
ATOM 699 C C . ALA A 1 115 ? -15.197 4.401 25.259 1.00 13.73 95 ALA A C 1
ATOM 700 O O . ALA A 1 115 ? -14.961 3.343 25.956 1.00 15.44 95 ALA A O 1
ATOM 702 N N . TYR A 1 116 ? -14.308 4.967 24.446 1.00 11.86 96 TYR A N 1
ATOM 703 C CA . TYR A 1 116 ? -12.945 4.453 24.283 1.00 15.37 96 TYR A CA 1
ATOM 704 C C . TYR A 1 116 ? -12.181 4.769 25.574 1.00 15.42 96 TYR A C 1
ATOM 705 O O . TYR A 1 116 ? -11.557 3.884 26.151 1.00 16.41 96 TYR A O 1
ATOM 714 N N . THR A 1 117 ? -12.299 5.999 26.121 1.00 14.91 97 THR A N 1
ATOM 715 C CA . THR A 1 117 ? -11.703 6.296 27.421 1.00 14.73 97 THR A CA 1
ATOM 716 C C . THR A 1 117 ? -12.208 5.447 28.538 1.00 15.27 97 THR A C 1
ATOM 717 O O . THR A 1 117 ? -11.371 4.920 29.332 1.00 16.85 97 THR A O 1
ATOM 721 N N . ALA A 1 118 ? -13.544 5.266 28.677 1.00 15.64 98 ALA A N 1
ATOM 722 C CA . ALA A 1 118 ? -14.117 4.428 29.744 1.00 13.13 98 ALA A CA 1
ATOM 723 C C . ALA A 1 118 ? -13.609 2.986 29.621 1.00 15.58 98 ALA A C 1
ATOM 724 O O . ALA A 1 118 ? -13.215 2.413 30.686 1.00 17.58 98 ALA A O 1
ATOM 726 N N . SER A 1 119 ? -13.496 2.469 28.397 1.00 13.90 99 SER A N 1
ATOM 727 C CA . SER A 1 119 ? -12.997 1.106 28.157 1.00 13.16 99 SER A CA 1
ATOM 728 C C . SER A 1 119 ? -11.525 1.048 28.572 1.00 14.57 99 SER A C 1
ATOM 729 O O . SER A 1 119 ? -11.154 0.122 29.268 1.00 15.50 99 SER A O 1
ATOM 732 N N . ALA A 1 120 ? -10.694 1.984 28.152 1.00 14.93 100 ALA A N 1
ATOM 733 C CA . ALA A 1 120 ? -9.255 1.967 28.479 1.00 14.37 100 ALA A CA 1
ATOM 734 C C . ALA A 1 120 ? -9.046 1.989 29.993 1.00 14.80 100 ALA A C 1
ATOM 735 O O . ALA A 1 120 ? -8.166 1.207 30.493 1.00 14.63 100 ALA A O 1
ATOM 737 N N . LEU A 1 121 ? -9.701 2.953 30.684 1.00 13.94 101 LEU A N 1
ATOM 738 C CA . LEU A 1 121 ? -9.549 3.033 32.142 1.00 13.65 101 LEU A CA 1
ATOM 739 C C . LEU A 1 121 ? -9.970 1.746 32.819 1.00 15.92 101 LEU A C 1
ATOM 740 O O . LEU A 1 121 ? -9.307 1.344 33.816 1.00 15.78 101 LEU A O 1
ATOM 745 N N . SER A 1 122 ? -10.905 0.990 32.286 1.00 13.40 102 SER A N 1
ATOM 746 C CA . SER A 1 122 ? -11.294 -0.286 32.972 1.00 12.63 102 SER A CA 1
ATOM 747 C C . SER A 1 122 ? -10.105 -1.280 32.962 1.00 13.24 102 SER A C 1
ATOM 748 O O . SER A 1 122 ? -9.922 -2.046 33.958 1.00 15.12 102 SER A O 1
ATOM 751 N N . PHE A 1 123 ? -9.314 -1.306 31.956 1.00 15.59 103 PHE A N 1
ATOM 752 C CA . PHE A 1 123 ? -8.165 -2.257 31.847 1.00 17.55 103 PHE A CA 1
ATOM 753 C C . PHE A 1 123 ? -6.987 -1.723 32.669 1.00 16.87 103 PHE A C 1
ATOM 754 O O . PHE A 1 123 ? -6.377 -2.456 33.409 1.00 16.50 103 PHE A O 1
ATOM 762 N N . MET A 1 124 ? -6.789 -0.419 32.593 1.00 15.74 104 MET A N 1
ATOM 763 C CA . MET A 1 124 ? -5.573 0.167 33.166 1.00 19.94 104 MET A CA 1
ATOM 764 C C . MET A 1 124 ? -5.710 0.234 34.654 1.00 20.48 104 MET A C 1
ATOM 765 O O . MET A 1 124 ? -4.654 0.290 35.282 1.00 21.02 104 MET A O 1
ATOM 770 N N . LEU A 1 125 ? -6.913 0.319 35.199 1.00 17.95 105 LEU A N 1
ATOM 771 C CA . LEU A 1 125 ? -7.125 0.480 36.681 1.00 19.17 105 LEU A CA 1
ATOM 772 C C . LEU A 1 125 ? -7.471 -0.857 37.297 1.00 26.82 105 LEU A C 1
ATOM 773 O O . LEU A 1 125 ? -8.625 -1.010 37.686 1.00 31.52 105 LEU A O 1
ATOM 778 N N . GLU A 1 126 ? -6.485 -1.566 37.732 1.00 19.09 106 GLU A N 1
ATOM 779 C CA . GLU A 1 126 ? -6.711 -2.918 38.360 1.00 21.84 106 GLU A CA 1
ATOM 780 C C . GLU A 1 126 ? -6.922 -2.892 39.855 1.00 21.33 106 GLU A C 1
ATOM 781 O O . GLU A 1 126 ? -6.355 -2.025 40.508 1.00 21.68 106 GLU A O 1
ATOM 787 N N . ASN A 1 127 ? -7.780 -3.779 40.385 1.00 20.92 107 ASN A N 1
ATOM 788 C CA . ASN A 1 127 ? -8.153 -3.756 41.805 1.00 20.15 107 ASN A CA 1
ATOM 789 C C . ASN A 1 127 ? -8.793 -2.416 42.188 1.00 22.19 107 ASN A C 1
ATOM 790 O O . ASN A 1 127 ? -8.590 -1.907 43.314 1.00 18.88 107 ASN A O 1
ATOM 795 N N . LEU A 1 128 ? -9.673 -1.891 41.352 1.00 21.24 108 LEU A N 1
ATOM 796 C CA . LEU A 1 128 ? -10.290 -0.588 41.673 1.00 20.15 108 LEU A CA 1
ATOM 797 C C . LEU A 1 128 ? -11.247 -0.680 42.838 1.00 20.87 108 LEU A C 1
ATOM 798 O O . LEU A 1 128 ? -12.125 -1.584 42.881 1.00 19.95 108 LEU A O 1
ATOM 803 N N . GLY A 1 129 ? -11.056 0.187 43.834 1.00 18.91 109 GLY A N 1
ATOM 804 C CA . GLY A 1 129 ? -11.853 0.126 45.051 1.00 21.52 109 GLY A CA 1
ATOM 805 C C . GLY A 1 129 ? -12.771 1.282 45.317 1.00 19.70 109 GLY A C 1
ATOM 806 O O . GLY A 1 129 ? -13.321 1.368 46.436 1.00 20.59 109 GLY A O 1
ATOM 807 N N . LYS A 1 130 ? -12.912 2.204 44.390 1.00 19.50 110 LYS A N 1
ATOM 808 C CA . LYS A 1 130 ? -13.818 3.373 44.504 1.00 17.44 110 LYS A CA 1
ATOM 809 C C . LYS A 1 130 ? -14.451 3.539 43.123 1.00 18.19 110 LYS A C 1
ATOM 810 O O . LYS A 1 130 ? -13.910 3.109 42.127 1.00 14.86 110 LYS A O 1
ATOM 816 N N . PRO A 1 131 ? -15.616 4.153 42.982 1.00 17.09 111 PRO A N 1
ATOM 817 C CA . PRO A 1 131 ? -16.216 4.377 41.659 1.00 15.47 111 PRO A CA 1
ATOM 818 C C . PRO A 1 131 ? -15.516 5.422 40.795 1.00 13.99 111 PRO A C 1
ATOM 819 O O . PRO A 1 131 ? -14.984 6.433 41.269 1.00 14.98 111 PRO A O 1
ATOM 823 N N . VAL A 1 132 ? -15.441 5.112 39.496 1.00 13.76 112 VAL A N 1
ATOM 824 C CA . VAL A 1 132 ? -14.900 6.040 38.522 1.00 13.55 112 VAL A CA 1
ATOM 825 C C . VAL A 1 132 ? -16.034 6.154 37.552 1.00 17.30 112 VAL A C 1
ATOM 826 O O . VAL A 1 132 ? -16.387 5.125 36.948 1.00 19.83 112 VAL A O 1
ATOM 830 N N . ILE A 1 133 ? -16.535 7.357 37.347 1.00 14.08 113 ILE A N 1
ATOM 831 C CA . ILE A 1 133 ? -17.694 7.568 36.457 1.00 18.04 113 ILE A CA 1
ATOM 832 C C . ILE A 1 133 ? -17.312 8.586 35.367 1.00 17.10 113 ILE A C 1
ATOM 833 O O . ILE A 1 133 ? -16.972 9.711 35.703 1.00 17.25 113 ILE A O 1
ATOM 838 N N . VAL A 1 134 ? -17.457 8.210 34.098 1.00 13.66 114 VAL A N 1
ATOM 839 C CA . VAL A 1 134 ? -17.180 9.091 32.964 1.00 14.51 114 VAL A CA 1
ATOM 840 C C . VAL A 1 134 ? -18.551 9.640 32.527 1.00 14.72 114 VAL A C 1
ATOM 841 O O . VAL A 1 134 ? -19.532 8.858 32.382 1.00 15.26 114 VAL A O 1
ATOM 845 N N . THR A 1 135 ? -18.631 10.932 32.320 1.00 14.80 115 THR A N 1
ATOM 846 C CA . THR A 1 135 ? -19.875 11.576 31.803 1.00 15.30 115 THR A CA 1
ATOM 847 C C . THR A 1 135 ? -19.536 12.792 30.989 1.00 17.88 115 THR A C 1
ATOM 848 O O . THR A 1 135 ? -18.317 13.095 30.780 1.00 12.28 115 THR A O 1
ATOM 852 N N . GLY A 1 136 ? -20.568 13.456 30.473 1.00 15.94 116 GLY A N 1
ATOM 853 C CA . GLY A 1 136 ? -20.384 14.696 29.689 1.00 15.57 116 GLY A CA 1
ATOM 854 C C . GLY A 1 136 ? -21.714 15.138 29.179 1.00 15.11 116 GLY A C 1
ATOM 855 O O . GLY A 1 136 ? -22.674 14.809 29.886 1.00 14.02 116 GLY A O 1
ATOM 856 N N . SER A 1 137 ? -21.798 15.821 28.064 1.00 15.03 117 SER A N 1
ATOM 857 C CA . SER A 1 137 ? -23.087 16.319 27.532 1.00 17.08 117 SER A CA 1
ATOM 858 C C . SER A 1 137 ? -23.092 16.308 26.013 1.00 15.99 117 SER A C 1
ATOM 859 O O . SER A 1 137 ? -21.989 16.435 25.390 1.00 16.09 117 SER A O 1
ATOM 862 N N . GLN A 1 138 ? -24.244 16.182 25.400 1.00 19.11 118 GLN A N 1
ATOM 863 C CA . GLN A 1 138 ? -24.421 16.346 23.971 1.00 18.09 118 GLN A CA 1
ATOM 864 C C . GLN A 1 138 ? -24.573 17.808 23.592 1.00 22.72 118 GLN A C 1
ATOM 865 O O . GLN A 1 138 ? -24.176 18.124 22.477 1.00 24.62 118 GLN A O 1
ATOM 871 N N . ILE A 1 139 ? -25.027 18.645 24.493 1.00 21.41 119 ILE A N 1
ATOM 872 C CA . ILE A 1 139 ? -25.120 20.120 24.324 1.00 22.68 119 ILE A CA 1
ATOM 873 C C . ILE A 1 139 ? -24.266 20.780 25.409 1.00 18.76 119 ILE A C 1
ATOM 874 O O . ILE A 1 139 ? -24.386 20.458 26.602 1.00 21.18 119 ILE A O 1
ATOM 879 N N . PRO A 1 140 ? -23.501 21.839 25.087 1.00 27.62 120 PRO A N 1
ATOM 880 C CA . PRO A 1 140 ? -22.757 22.568 26.134 1.00 26.74 120 PRO A CA 1
ATOM 881 C C . PRO A 1 140 ? -23.500 23.135 27.320 1.00 33.17 120 PRO A C 1
ATOM 882 O O . PRO A 1 140 ? -24.572 23.651 27.107 1.00 32.48 120 PRO A O 1
ATOM 886 N N . LEU A 1 141 ? -22.898 23.091 28.528 1.00 32.20 121 LEU A N 1
ATOM 887 C CA . LEU A 1 141 ? -23.464 23.788 29.724 1.00 45.03 121 LEU A CA 1
ATOM 888 C C . LEU A 1 141 ? -23.883 25.203 29.320 1.00 35.06 121 LEU A C 1
ATOM 889 O O . LEU A 1 141 ? -24.909 25.666 29.852 1.00 61.33 121 LEU A O 1
ATOM 894 N N . ALA A 1 142 ? -23.178 25.808 28.354 1.00 41.43 122 ALA A N 1
ATOM 895 C CA . ALA A 1 142 ? -23.375 27.203 27.863 1.00 44.04 122 ALA A CA 1
ATOM 896 C C . ALA A 1 142 ? -24.549 27.332 26.880 1.00 46.26 122 ALA A C 1
ATOM 897 O O . ALA A 1 142 ? -25.086 28.451 26.744 1.00 44.37 122 ALA A O 1
ATOM 899 N N . GLU A 1 143 ? -24.872 26.284 26.125 1.00 38.69 123 GLU A N 1
ATOM 900 C CA . GLU A 1 143 ? -25.981 26.314 25.150 1.00 38.95 123 GLU A CA 1
ATOM 901 C C . GLU A 1 143 ? -27.291 26.029 25.916 1.00 38.84 123 GLU A C 1
ATOM 902 O O . GLU A 1 143 ? -27.331 25.426 26.994 1.00 38.98 123 GLU A O 1
ATOM 908 N N . LEU A 1 144 ? -28.400 26.528 25.403 1.00 28.55 124 LEU A N 1
ATOM 909 C CA . LEU A 1 144 ? -29.748 26.243 25.898 1.00 27.33 124 LEU A CA 1
ATOM 910 C C . LEU A 1 144 ? -30.069 24.730 25.819 1.00 22.70 124 LEU A C 1
ATOM 911 O O . LEU A 1 144 ? -29.655 24.112 24.832 1.00 25.26 124 LEU A O 1
ATOM 916 N N . ARG A 1 145 ? -30.918 24.216 26.717 1.00 26.68 125 ARG A N 1
ATOM 917 C CA . ARG A 1 145 ? -31.368 22.791 26.797 1.00 25.62 125 ARG A CA 1
ATOM 918 C C . ARG A 1 145 ? -30.203 21.835 27.048 1.00 23.08 125 ARG A C 1
ATOM 919 O O . ARG A 1 145 ? -30.409 20.621 26.878 1.00 24.51 125 ARG A O 1
ATOM 927 N N . SER A 1 146 ? -29.099 22.297 27.597 1.00 22.67 126 SER A N 1
ATOM 928 C CA . SER A 1 146 ? -27.936 21.450 27.969 1.00 23.82 126 SER A CA 1
ATOM 929 C C . SER A 1 146 ? -28.327 20.284 28.917 1.00 26.84 126 SER A C 1
ATOM 930 O O . SER A 1 146 ? -29.118 20.459 29.865 1.00 23.25 126 SER A O 1
ATOM 933 N N . ASP A 1 147 ? -27.748 19.120 28.649 1.00 21.93 127 ASP A N 1
ATOM 934 C CA . ASP A 1 147 ? -27.871 17.908 29.522 1.00 22.72 127 ASP A CA 1
ATOM 935 C C . ASP A 1 147 ? -26.710 17.920 30.512 1.00 23.84 127 ASP A C 1
ATOM 936 O O . ASP A 1 147 ? -26.569 16.980 31.324 1.00 24.55 127 ASP A O 1
ATOM 941 N N . GLY A 1 148 ? -25.790 18.885 30.409 1.00 19.66 128 GLY A N 1
ATOM 942 C CA . GLY A 1 148 ? -24.578 18.878 31.215 1.00 20.10 128 GLY A CA 1
ATOM 943 C C . GLY A 1 148 ? -24.835 18.888 32.705 1.00 22.40 128 GLY A C 1
ATOM 944 O O . GLY A 1 148 ? -24.150 18.105 33.423 1.00 24.38 128 GLY A O 1
ATOM 945 N N . GLN A 1 149 ? -25.713 19.777 33.184 1.00 29.02 129 GLN A N 1
ATOM 946 C CA . GLN A 1 149 ? -25.840 20.036 34.627 1.00 26.12 129 GLN A CA 1
ATOM 947 C C . GLN A 1 149 ? -26.402 18.727 35.189 1.00 27.06 129 GLN A C 1
ATOM 948 O O . GLN A 1 149 ? -25.790 18.270 36.175 1.00 26.90 129 GLN A O 1
ATOM 954 N N . ILE A 1 150 ? -27.397 18.106 34.507 1.00 24.74 130 ILE A N 1
ATOM 955 C CA . ILE A 1 150 ? -28.095 16.926 35.028 1.00 24.50 130 ILE A CA 1
ATOM 956 C C . ILE A 1 150 ? -27.183 15.694 34.962 1.00 19.95 130 ILE A C 1
ATOM 957 O O . ILE A 1 150 ? -27.169 14.893 35.974 1.00 20.27 130 ILE A O 1
ATOM 962 N N . ASN A 1 151 ? -26.342 15.550 33.920 1.00 18.64 131 ASN A N 1
ATOM 963 C CA . ASN A 1 151 ? -25.466 14.358 33.887 1.00 15.36 131 ASN A CA 1
ATOM 964 C C . ASN A 1 151 ? -24.376 14.478 34.951 1.00 15.93 131 ASN A C 1
ATOM 965 O O . ASN A 1 151 ? -24.025 13.489 35.619 1.00 17.24 131 ASN A O 1
ATOM 970 N N . LEU A 1 152 ? -23.846 15.689 35.155 1.00 15.49 132 LEU A N 1
ATOM 971 C CA . LEU A 1 152 ? -22.808 15.885 36.201 1.00 16.93 132 LEU A CA 1
ATOM 972 C C . LEU A 1 152 ? -23.365 15.725 37.627 1.00 17.32 132 LEU A C 1
ATOM 973 O O . LEU A 1 152 ? -22.751 15.006 38.456 1.00 17.06 132 LEU A O 1
ATOM 978 N N . LEU A 1 153 ? -24.529 16.297 37.897 1.00 21.11 133 LEU A N 1
ATOM 979 C CA . LEU A 1 153 ? -25.109 16.217 39.254 1.00 18.10 133 LEU A CA 1
ATOM 980 C C . LEU A 1 153 ? -25.403 14.774 39.584 1.00 18.60 133 LEU A C 1
ATOM 981 O O . LEU A 1 153 ? -25.088 14.306 40.660 1.00 16.25 133 LEU A O 1
ATOM 986 N N . ASN A 1 154 ? -26.015 14.062 38.630 1.00 16.84 134 ASN A N 1
ATOM 987 C CA . ASN A 1 154 ? -26.254 12.609 38.775 1.00 18.57 134 ASN A CA 1
ATOM 988 C C . ASN A 1 154 ? -24.965 11.830 38.966 1.00 15.35 134 ASN A C 1
ATOM 989 O O . ASN A 1 154 ? -24.904 10.954 39.878 1.00 17.57 134 ASN A O 1
ATOM 994 N N . ALA A 1 155 ? -23.911 12.144 38.276 1.00 17.22 135 ALA A N 1
ATOM 995 C CA . ALA A 1 155 ? -22.711 11.300 38.442 1.00 19.56 135 ALA A CA 1
ATOM 996 C C . ALA A 1 155 ? -22.109 11.570 39.808 1.00 19.01 135 ALA A C 1
ATOM 997 O O . ALA A 1 155 ? -21.696 10.593 40.515 1.00 17.98 135 ALA A O 1
ATOM 999 N N . LEU A 1 156 ? -22.082 12.846 40.231 1.00 19.54 136 LEU A N 1
ATOM 1000 C CA . LEU A 1 156 ? -21.621 13.143 41.631 1.00 17.90 136 LEU A CA 1
ATOM 1001 C C . LEU A 1 156 ? -22.446 12.401 42.659 1.00 16.54 136 LEU A C 1
ATOM 1002 O O . LEU A 1 156 ? -21.891 11.761 43.582 1.00 17.44 136 LEU A O 1
ATOM 1007 N N . TYR A 1 157 ? -23.774 12.478 42.560 1.00 20.23 137 TYR A N 1
ATOM 1008 C CA . TYR A 1 157 ? -24.689 11.904 43.540 1.00 20.27 137 TYR A CA 1
ATOM 1009 C C . TYR A 1 157 ? -24.522 10.385 43.555 1.00 17.61 137 TYR A C 1
ATOM 1010 O O . TYR A 1 157 ? -24.550 9.745 44.666 1.00 20.63 137 TYR A O 1
ATOM 1019 N N . VAL A 1 158 ? -24.347 9.804 42.381 1.00 19.23 138 VAL A N 1
ATOM 1020 C CA . VAL A 1 158 ? -24.243 8.344 42.259 1.00 17.87 138 VAL A CA 1
ATOM 1021 C C . VAL A 1 158 ? -22.878 7.899 42.797 1.00 18.08 138 VAL A C 1
ATOM 1022 O O . VAL A 1 158 ? -22.819 6.907 43.628 1.00 19.57 138 VAL A O 1
ATOM 1026 N N . ALA A 1 159 ? -21.820 8.616 42.476 1.00 16.14 139 ALA A N 1
ATOM 1027 C CA . ALA A 1 159 ? -20.489 8.258 42.999 1.00 18.26 139 ALA A CA 1
ATOM 1028 C C . ALA A 1 159 ? -20.526 8.279 44.538 1.00 21.60 139 ALA A C 1
ATOM 1029 O O . ALA A 1 159 ? -19.876 7.322 45.126 1.00 26.05 139 ALA A O 1
ATOM 1031 N N . ALA A 1 160 ? -21.245 9.246 45.154 1.00 21.01 140 ALA A N 1
ATOM 1032 C CA . ALA A 1 160 ? -21.230 9.426 46.628 1.00 19.58 140 ALA A CA 1
ATOM 1033 C C . ALA A 1 160 ? -22.131 8.353 47.255 1.00 24.64 140 ALA A C 1
ATOM 1034 O O . ALA A 1 160 ? -21.782 7.811 48.343 1.00 25.24 140 ALA A O 1
ATOM 1036 N N . ASN A 1 161 ? -23.281 8.012 46.643 1.00 23.42 141 ASN A N 1
ATOM 1037 C CA . ASN A 1 161 ? -24.427 7.370 47.374 1.00 20.61 141 ASN A CA 1
ATOM 1038 C C . ASN A 1 161 ? -24.668 5.967 46.879 1.00 27.28 141 ASN A C 1
ATOM 1039 O O . ASN A 1 161 ? -25.229 5.149 47.653 1.00 25.68 141 ASN A O 1
ATOM 1044 N N . TYR A 1 162 ? -24.314 5.705 45.624 1.00 21.30 142 TYR A N 1
ATOM 1045 C CA . TYR A 1 162 ? -24.515 4.368 45.058 1.00 22.40 142 TYR A CA 1
ATOM 1046 C C . TYR A 1 162 ? -23.204 3.939 44.452 1.00 26.38 142 TYR A C 1
ATOM 1047 O O . TYR A 1 162 ? -23.145 3.676 43.258 1.00 22.62 142 TYR A O 1
ATOM 1056 N N . PRO A 1 163 ? -22.135 3.796 45.256 1.00 25.04 143 PRO A N 1
ATOM 1057 C CA . PRO A 1 163 ? -20.815 3.487 44.696 1.00 23.65 143 PRO A CA 1
ATOM 1058 C C . PRO A 1 163 ? -20.707 2.073 44.139 1.00 24.31 143 PRO A C 1
ATOM 1059 O O . PRO A 1 163 ? -21.178 1.130 44.791 1.00 25.43 143 PRO A O 1
ATOM 1063 N N . ILE A 1 164 ? -20.208 1.972 42.930 1.00 20.31 144 ILE A N 1
ATOM 1064 C CA . ILE A 1 164 ? -19.956 0.679 42.229 1.00 23.08 144 ILE A CA 1
ATOM 1065 C C . ILE A 1 164 ? -18.494 0.738 41.838 1.00 19.47 144 ILE A C 1
ATOM 1066 O O . ILE A 1 164 ? -18.104 1.776 41.207 1.00 19.61 144 ILE A O 1
ATOM 1071 N N . ASN A 1 165 ? -17.678 -0.221 42.288 1.00 19.76 145 ASN A N 1
ATOM 1072 C CA . ASN A 1 165 ? -16.194 -0.071 42.166 1.00 22.04 145 ASN A CA 1
ATOM 1073 C C . ASN A 1 165 ? -15.744 -0.613 40.796 1.00 22.43 145 ASN A C 1
ATOM 1074 O O . ASN A 1 165 ? -15.100 -1.630 40.721 1.00 25.90 145 ASN A O 1
ATOM 1079 N N . GLU A 1 166 ? -16.094 0.089 39.712 1.00 21.05 146 GLU A N 1
ATOM 1080 C CA . GLU A 1 166 ? -15.884 -0.278 38.314 1.00 20.61 146 GLU A CA 1
ATOM 1081 C C . GLU A 1 166 ? -15.720 1.093 37.609 1.00 16.51 146 GLU A C 1
ATOM 1082 O O . GLU A 1 166 ? -16.183 2.195 38.174 1.00 19.06 146 GLU A O 1
ATOM 1088 N N . VAL A 1 167 ? -15.142 1.040 36.450 1.00 14.43 147 VAL A N 1
ATOM 1089 C CA . VAL A 1 167 ? -15.185 2.208 35.555 1.00 13.73 147 VAL A CA 1
ATOM 1090 C C . VAL A 1 167 ? -16.558 2.136 34.888 1.00 15.13 147 VAL A C 1
ATOM 1091 O O . VAL A 1 167 ? -16.843 1.141 34.174 1.00 14.98 147 VAL A O 1
ATOM 1095 N N . THR A 1 168 ? -17.326 3.206 35.027 1.00 13.79 148 THR A N 1
ATOM 1096 C CA . THR A 1 168 ? -18.698 3.282 34.517 1.00 14.83 148 THR A CA 1
ATOM 1097 C C . THR A 1 168 ? -18.802 4.554 33.670 1.00 15.56 148 THR A C 1
ATOM 1098 O O . THR A 1 168 ? -18.025 5.453 33.769 1.00 15.95 148 THR A O 1
ATOM 1102 N N . LEU A 1 169 ? -19.873 4.609 32.905 1.00 15.32 149 LEU A N 1
ATOM 1103 C CA . LEU A 1 169 ? -20.271 5.748 32.074 1.00 14.64 149 LEU A CA 1
ATOM 1104 C C . LEU A 1 169 ? -21.698 6.090 32.490 1.00 14.48 149 LEU A C 1
ATOM 1105 O O . LEU A 1 169 ? -22.612 5.195 32.307 1.00 15.52 149 LEU A O 1
ATOM 1110 N N . PHE A 1 170 ? -21.954 7.329 32.836 1.00 12.60 150 PHE A N 1
ATOM 1111 C CA . PHE A 1 170 ? -23.288 7.764 33.300 1.00 14.63 150 PHE A CA 1
ATOM 1112 C C . PHE A 1 170 ? -23.832 8.621 32.174 1.00 14.35 150 PHE A C 1
ATOM 1113 O O . PHE A 1 170 ? -23.181 9.579 31.762 1.00 15.50 150 PHE A O 1
ATOM 1121 N N . PHE A 1 171 ? -24.997 8.322 31.646 1.00 15.32 151 PHE A N 1
ATOM 1122 C CA . PHE A 1 171 ? -25.594 9.210 30.644 1.00 13.39 151 PHE A CA 1
ATOM 1123 C C . PHE A 1 171 ? -27.118 9.044 30.677 1.00 14.45 151 PHE A C 1
ATOM 1124 O O . PHE A 1 171 ? -27.608 7.950 30.609 1.00 14.39 151 PHE A O 1
ATOM 1132 N N . ASN A 1 172 ? -27.845 10.146 30.600 1.00 17.69 152 ASN A N 1
ATOM 1133 C CA . ASN A 1 172 ? -29.335 10.110 30.418 1.00 17.88 152 ASN A CA 1
ATOM 1134 C C . ASN A 1 172 ? -29.992 9.073 31.377 1.00 17.03 152 ASN A C 1
ATOM 1135 O O . ASN A 1 172 ? -30.715 8.168 30.944 1.00 16.30 152 ASN A O 1
ATOM 1140 N N . ASN A 1 173 ? -29.662 9.195 32.663 1.00 19.44 153 ASN A N 1
ATOM 1141 C CA . ASN A 1 173 ? -30.331 8.529 33.794 1.00 17.42 153 ASN A CA 1
ATOM 1142 C C . ASN A 1 173 ? -29.969 7.038 33.876 1.00 15.91 153 ASN A C 1
ATOM 1143 O O . ASN A 1 173 ? -30.707 6.311 34.594 1.00 17.93 153 ASN A O 1
ATOM 1148 N N . ARG A 1 174 ? -28.948 6.604 33.162 1.00 16.08 154 ARG A N 1
ATOM 1149 C CA . ARG A 1 174 ? -28.401 5.240 33.261 1.00 18.12 154 ARG A CA 1
ATOM 1150 C C . ARG A 1 174 ? -26.891 5.268 33.509 1.00 15.58 154 ARG A C 1
ATOM 1151 O O . ARG A 1 174 ? -26.177 6.096 32.955 1.00 15.49 154 ARG A O 1
ATOM 1159 N N . LEU A 1 175 ? -26.456 4.284 34.313 1.00 14.55 155 LEU A N 1
ATOM 1160 C CA . LEU A 1 175 ? -25.041 4.011 34.526 1.00 16.01 155 LEU A CA 1
ATOM 1161 C C . LEU A 1 175 ? -24.759 2.681 33.851 1.00 13.54 155 LEU A C 1
ATOM 1162 O O . LEU A 1 175 ? -25.323 1.666 34.177 1.00 15.92 155 LEU A O 1
ATOM 1167 N N . TYR A 1 176 ? -23.848 2.687 32.935 1.00 12.93 156 TYR A N 1
ATOM 1168 C CA . TYR A 1 176 ? -23.376 1.557 32.108 1.00 13.15 156 TYR A CA 1
ATOM 1169 C C . TYR A 1 176 ? -21.958 1.120 32.570 1.00 15.04 156 TYR A C 1
ATOM 1170 O O . TYR A 1 176 ? -21.085 1.912 33.023 1.00 14.86 156 TYR A O 1
ATOM 1179 N N . ARG A 1 177 ? -21.657 -0.174 32.471 1.00 13.70 157 ARG A N 1
ATOM 1180 C CA . ARG A 1 177 ? -20.255 -0.670 32.551 1.00 13.80 157 ARG A CA 1
ATOM 1181 C C . ARG A 1 177 ? -19.461 0.016 31.425 1.00 15.45 157 ARG A C 1
ATOM 1182 O O . ARG A 1 177 ? -19.854 -0.140 30.223 1.00 13.86 157 ARG A O 1
ATOM 1190 N N . GLY A 1 178 ? -18.338 0.706 31.728 1.00 15.40 158 GLY A N 1
ATOM 1191 C CA . GLY A 1 178 ? -17.646 1.519 30.726 1.00 14.81 158 GLY A CA 1
ATOM 1192 C C . GLY A 1 178 ? -17.139 0.732 29.506 1.00 14.44 158 GLY A C 1
ATOM 1193 O O . GLY A 1 178 ? -17.320 1.163 28.374 1.00 15.54 158 GLY A O 1
ATOM 1194 N N . ASN A 1 179 ? -16.651 -0.492 29.756 1.00 12.86 159 ASN A N 1
ATOM 1195 C CA . ASN A 1 179 ? -16.049 -1.361 28.716 1.00 12.72 159 ASN A CA 1
ATOM 1196 C C . ASN A 1 179 ? -17.160 -2.146 27.944 1.00 13.51 159 ASN A C 1
ATOM 1197 O O . ASN A 1 179 ? -16.819 -3.063 27.162 1.00 13.55 159 ASN A O 1
ATOM 1202 N N . ARG A 1 180 ? -18.434 -1.778 28.102 1.00 13.18 160 ARG A N 1
ATOM 1203 C CA . ARG A 1 180 ? -19.547 -2.346 27.376 1.00 13.57 160 ARG A CA 1
ATOM 1204 C C . ARG A 1 180 ? -20.231 -1.283 26.529 1.00 15.21 160 ARG A C 1
ATOM 1205 O O . ARG A 1 180 ? -21.199 -1.631 25.846 1.00 14.79 160 ARG A O 1
ATOM 1213 N N . THR A 1 181 ? -19.804 -0.042 26.632 1.00 14.66 161 THR A N 1
ATOM 1214 C CA . THR A 1 181 ? -20.508 1.146 26.060 1.00 14.74 161 THR A CA 1
ATOM 1215 C C . THR A 1 181 ? -20.014 1.450 24.675 1.00 13.32 161 THR A C 1
ATOM 1216 O O . THR A 1 181 ? -18.874 1.107 24.263 1.00 15.45 161 THR A O 1
ATOM 1220 N N . ALA A 1 182 ? -20.892 2.070 23.896 1.00 14.26 162 ALA A N 1
ATOM 1221 C CA . ALA A 1 182 ? -20.634 2.580 22.556 1.00 16.06 162 ALA A CA 1
ATOM 1222 C C . ALA A 1 182 ? -21.510 3.809 22.393 1.00 14.68 162 ALA A C 1
ATOM 1223 O O . ALA A 1 182 ? -22.591 3.836 22.901 1.00 14.78 162 ALA A O 1
ATOM 1225 N N . LYS A 1 183 ? -20.980 4.860 21.769 1.00 16.70 163 LYS A N 1
ATOM 1226 C CA . LYS A 1 183 ? -21.833 6.006 21.323 1.00 16.26 163 LYS A CA 1
ATOM 1227 C C . LYS A 1 183 ? -22.708 5.572 20.130 1.00 17.29 163 LYS A C 1
ATOM 1228 O O . LYS A 1 183 ? -22.138 5.350 19.072 1.00 22.66 163 LYS A O 1
ATOM 1234 N N . ALA A 1 184 ? -23.993 5.378 20.370 1.00 17.30 164 ALA A N 1
ATOM 1235 C CA . ALA A 1 184 ? -24.925 4.697 19.498 1.00 16.27 164 ALA A CA 1
ATOM 1236 C C . ALA A 1 184 ? -25.752 5.741 18.743 1.00 16.79 164 ALA A C 1
ATOM 1237 O O . ALA A 1 184 ? -26.286 5.400 17.674 1.00 18.41 164 ALA A O 1
ATOM 1239 N N . HIS A 1 185 ? -26.032 6.864 19.386 1.00 16.01 165 HIS A N 1
ATOM 1240 C CA . HIS A 1 185 ? -27.062 7.815 18.889 1.00 16.92 165 HIS A CA 1
ATOM 1241 C C . HIS A 1 185 ? -26.414 9.202 18.794 1.00 20.76 165 HIS A C 1
ATOM 1242 O O . HIS A 1 185 ? -26.410 9.889 19.805 1.00 18.30 165 HIS A O 1
ATOM 1249 N N . ALA A 1 186 ? -25.914 9.565 17.616 1.00 15.85 166 ALA A N 1
ATOM 1250 C CA . ALA A 1 186 ? -25.028 10.757 17.514 1.00 16.15 166 ALA A CA 1
ATOM 1251 C C . ALA A 1 186 ? -25.813 12.019 17.917 1.00 17.77 166 ALA A C 1
ATOM 1252 O O . ALA A 1 186 ? -25.166 13.048 18.386 1.00 16.84 166 ALA A O 1
ATOM 1254 N N . ASP A 1 187 ? -27.098 12.062 17.654 1.00 17.77 167 ASP A N 1
ATOM 1255 C CA . ASP A 1 187 ? -27.838 13.331 17.857 1.00 16.74 167 ASP A CA 1
ATOM 1256 C C . ASP A 1 187 ? -28.738 13.282 19.092 1.00 18.47 167 ASP A C 1
ATOM 1257 O O . ASP A 1 187 ? -29.438 14.246 19.254 1.00 19.79 167 ASP A O 1
ATOM 1262 N N . GLY A 1 188 ? -28.843 12.160 19.807 1.00 18.74 168 GLY A N 1
ATOM 1263 C CA . GLY A 1 188 ? -29.837 11.973 20.874 1.00 19.67 168 GLY A CA 1
ATOM 1264 C C . GLY A 1 188 ? -29.260 12.239 22.272 1.00 18.16 168 GLY A C 1
ATOM 1265 O O . GLY A 1 188 ? -28.054 12.184 22.426 1.00 16.32 168 GLY A O 1
ATOM 1266 N N . PHE A 1 189 ? -30.114 12.607 23.264 1.00 15.25 169 PHE A N 1
ATOM 1267 C CA . PHE A 1 189 ? -29.626 12.762 24.645 1.00 15.79 169 PHE A CA 1
ATOM 1268 C C . PHE A 1 189 ? -29.306 11.364 25.186 1.00 17.05 169 PHE A C 1
ATOM 1269 O O . PHE A 1 189 ? -28.500 11.237 26.107 1.00 17.05 169 PHE A O 1
ATOM 1277 N N . ASP A 1 190 ? -29.876 10.324 24.628 1.00 15.14 170 ASP A N 1
ATOM 1278 C CA . ASP A 1 190 ? -29.538 8.924 24.970 1.00 19.49 170 ASP A CA 1
ATOM 1279 C C . ASP A 1 190 ? -28.405 8.461 24.038 1.00 17.62 170 ASP A C 1
ATOM 1280 O O . ASP A 1 190 ? -28.557 7.464 23.317 1.00 23.49 170 ASP A O 1
ATOM 1285 N N . ALA A 1 191 ? -27.269 9.144 24.111 1.00 16.03 171 ALA A N 1
ATOM 1286 C CA . ALA A 1 191 ? -26.179 9.020 23.136 1.00 18.43 171 ALA A CA 1
ATOM 1287 C C . ALA A 1 191 ? -25.551 7.619 23.226 1.00 15.85 171 ALA A C 1
ATOM 1288 O O . ALA A 1 191 ? -25.062 7.117 22.188 1.00 18.85 171 ALA A O 1
ATOM 1290 N N . PHE A 1 192 ? -25.474 7.069 24.416 1.00 14.99 172 PHE A N 1
ATOM 1291 C CA . PHE A 1 192 ? -24.699 5.820 24.649 1.00 15.27 172 PHE A CA 1
ATOM 1292 C C . PHE A 1 192 ? -25.621 4.629 24.855 1.00 19.33 172 PHE A C 1
ATOM 1293 O O . PHE A 1 192 ? -26.752 4.717 25.375 1.00 16.07 172 PHE A O 1
ATOM 1301 N N . ALA A 1 193 ? -25.147 3.475 24.377 1.00 17.39 173 ALA A N 1
ATOM 1302 C CA . ALA A 1 193 ? -25.806 2.181 24.625 1.00 18.19 173 ALA A CA 1
ATOM 1303 C C . ALA A 1 193 ? -24.753 1.200 25.184 1.00 14.65 173 ALA A C 1
ATOM 1304 O O . ALA A 1 193 ? -23.516 1.449 25.049 1.00 16.81 173 ALA A O 1
ATOM 1306 N N . SER A 1 194 ? -25.279 0.160 25.790 1.00 14.76 174 SER A N 1
ATOM 1307 C CA . SER A 1 194 ? -24.544 -0.995 26.301 1.00 14.74 174 SER A CA 1
ATOM 1308 C C . SER A 1 194 ? -25.150 -2.261 25.695 1.00 15.93 174 SER A C 1
ATOM 1309 O O . SER A 1 194 ? -26.069 -2.813 26.240 1.00 17.13 174 SER A O 1
ATOM 1312 N N . PRO A 1 195 ? -24.839 -2.529 24.436 1.00 15.94 175 PRO A N 1
ATOM 1313 C CA . PRO A 1 195 ? -25.731 -3.424 23.639 1.00 19.26 175 PRO A CA 1
ATOM 1314 C C . PRO A 1 195 ? -25.800 -4.875 24.118 1.00 19.26 175 PRO A C 1
ATOM 1315 O O . PRO A 1 195 ? -26.810 -5.504 23.842 1.00 20.53 175 PRO A O 1
ATOM 1319 N N . ASN A 1 196 ? -24.722 -5.364 24.763 1.00 17.31 176 ASN A N 1
ATOM 1320 C CA . ASN A 1 196 ? -24.616 -6.780 25.157 1.00 18.64 176 ASN A CA 1
ATOM 1321 C C . ASN A 1 196 ? -24.692 -6.897 26.676 1.00 22.24 176 ASN A C 1
ATOM 1322 O O . ASN A 1 196 ? -24.496 -8.026 27.187 1.00 23.42 176 ASN A O 1
ATOM 1327 N N . LEU A 1 197 ? -25.034 -5.820 27.413 1.00 15.60 177 LEU A N 1
ATOM 1328 C CA . LEU A 1 197 ? -25.181 -5.922 28.899 1.00 16.76 177 LEU A CA 1
ATOM 1329 C C . LEU A 1 197 ? -26.199 -4.883 29.375 1.00 18.47 177 LEU A C 1
ATOM 1330 O O . LEU A 1 197 ? -26.234 -3.742 28.933 1.00 17.67 177 LEU A O 1
ATOM 1335 N N . PRO A 1 198 ? -27.135 -5.229 30.284 1.00 18.36 178 PRO A N 1
ATOM 1336 C CA . PRO A 1 198 ? -28.003 -4.212 30.859 1.00 20.03 178 PRO A CA 1
ATOM 1337 C C . PRO A 1 198 ? -27.195 -3.182 31.633 1.00 19.38 178 PRO A C 1
ATOM 1338 O O . PRO A 1 198 ? -26.055 -3.389 32.032 1.00 17.59 178 PRO A O 1
ATOM 1342 N N . PRO A 1 199 ? -27.811 -2.046 31.906 1.00 17.07 179 PRO A N 1
ATOM 1343 C CA . PRO A 1 199 ? -27.145 -1.051 32.697 1.00 16.18 179 PRO A CA 1
ATOM 1344 C C . PRO A 1 199 ? -26.980 -1.579 34.098 1.00 19.33 179 PRO A C 1
ATOM 1345 O O . PRO A 1 199 ? -27.680 -2.543 34.552 1.00 18.42 179 PRO A O 1
ATOM 1349 N N . LEU A 1 200 ? -26.126 -0.916 34.827 1.00 15.80 180 LEU A N 1
ATOM 1350 C CA . LEU A 1 200 ? -25.855 -1.283 36.242 1.00 18.39 180 LEU A CA 1
ATOM 1351 C C . LEU A 1 200 ? -26.867 -0.582 37.132 1.00 20.10 180 LEU A C 1
ATOM 1352 O O . LEU A 1 200 ? -27.210 -1.159 38.184 1.00 19.87 180 LEU A O 1
ATOM 1357 N N . LEU A 1 201 ? -27.262 0.683 36.847 1.00 14.53 181 LEU A N 1
ATOM 1358 C CA . LEU A 1 201 ? -28.136 1.432 37.742 1.00 17.33 181 LEU A CA 1
ATOM 1359 C C . LEU A 1 201 ? -29.028 2.319 36.871 1.00 21.12 181 LEU A C 1
ATOM 1360 O O . LEU A 1 201 ? -28.678 2.662 35.736 1.00 15.70 181 LEU A O 1
ATOM 1365 N N . GLU A 1 202 ? -30.246 2.561 37.313 1.00 19.03 182 GLU A N 1
ATOM 1366 C CA . GLU A 1 202 ? -31.191 3.412 36.577 1.00 21.25 182 GLU A CA 1
ATOM 1367 C C . GLU A 1 202 ? -31.738 4.452 37.551 1.00 23.10 182 GLU A C 1
ATOM 1368 O O . GLU A 1 202 ? -31.950 4.094 38.702 1.00 22.73 182 GLU A O 1
ATOM 1374 N N . ALA A 1 203 ? -31.789 5.712 37.155 1.00 18.48 183 ALA A N 1
ATOM 1375 C CA . ALA A 1 203 ? -32.322 6.786 38.027 1.00 18.31 183 ALA A CA 1
ATOM 1376 C C . ALA A 1 203 ? -33.747 7.125 37.596 1.00 20.83 183 ALA A C 1
ATOM 1377 O O . ALA A 1 203 ? -33.965 7.358 36.392 1.00 19.42 183 ALA A O 1
ATOM 1379 N N . GLY A 1 204 ? -34.697 7.155 38.560 1.00 20.43 184 GLY A N 1
ATOM 1380 C CA . GLY A 1 204 ? -35.992 7.816 38.437 1.00 19.82 184 GLY A CA 1
ATOM 1381 C C . GLY A 1 204 ? -36.251 8.597 39.679 1.00 17.33 184 GLY A C 1
ATOM 1382 O O . GLY A 1 204 ? -35.366 9.266 40.144 1.00 16.36 184 GLY A O 1
ATOM 1383 N N . ILE A 1 205 ? -37.468 8.562 40.195 1.00 16.67 185 ILE A N 1
ATOM 1384 C CA . ILE A 1 205 ? -37.784 9.107 41.530 1.00 17.93 185 ILE A CA 1
ATOM 1385 C C . ILE A 1 205 ? -36.808 8.528 42.550 1.00 19.18 185 ILE A C 1
ATOM 1386 O O . ILE A 1 205 ? -36.334 9.309 43.400 1.00 19.25 185 ILE A O 1
ATOM 1391 N N . HIS A 1 206 ? -36.508 7.229 42.402 1.00 17.13 186 HIS A N 1
ATOM 1392 C CA . HIS A 1 206 ? -35.470 6.531 43.196 1.00 21.96 186 HIS A CA 1
ATOM 1393 C C . HIS A 1 206 ? -34.302 6.131 42.257 1.00 23.35 186 HIS A C 1
ATOM 1394 O O . HIS A 1 206 ? -34.488 6.090 41.032 1.00 23.63 186 HIS A O 1
ATOM 1401 N N . ILE A 1 207 ? -33.161 5.842 42.827 1.00 22.56 187 ILE A N 1
ATOM 1402 C CA . ILE A 1 207 ? -32.001 5.258 42.104 1.00 21.00 187 ILE A CA 1
ATOM 1403 C C . ILE A 1 207 ? -32.075 3.788 42.391 1.00 28.26 187 ILE A C 1
ATOM 1404 O O . ILE A 1 207 ? -32.125 3.416 43.593 1.00 26.10 187 ILE A O 1
ATOM 1409 N N . ARG A 1 208 ? -32.110 3.017 41.331 1.00 24.70 188 ARG A N 1
ATOM 1410 C CA . ARG A 1 208 ? -32.213 1.530 41.452 1.00 35.04 188 ARG A CA 1
ATOM 1411 C C . ARG A 1 208 ? -30.944 0.811 40.904 1.00 32.00 188 ARG A C 1
ATOM 1412 O O . ARG A 1 208 ? -30.541 1.048 39.729 1.00 21.67 188 ARG A O 1
ATOM 1420 N N . ARG A 1 209 ? -30.198 0.107 41.777 1.00 31.73 189 ARG A N 1
ATOM 1421 C CA . ARG A 1 209 ? -29.103 -0.807 41.344 1.00 35.95 189 ARG A CA 1
ATOM 1422 C C . ARG A 1 209 ? -29.798 -1.951 40.644 1.00 36.77 189 ARG A C 1
ATOM 1423 O O . ARG A 1 209 ? -30.696 -2.479 41.234 1.00 37.13 189 ARG A O 1
ATOM 1431 N N . LEU A 1 210 ? -29.378 -2.368 39.455 1.00 27.87 190 LEU A N 1
ATOM 1432 C CA . LEU A 1 210 ? -30.033 -3.484 38.745 1.00 28.79 190 LEU A CA 1
ATOM 1433 C C . LEU A 1 210 ? -29.350 -4.820 39.160 1.00 27.44 190 LEU A C 1
ATOM 1434 O O . LEU A 1 210 ? -28.265 -4.788 39.720 1.00 29.84 190 LEU A O 1
ATOM 1439 N N . ASN A 1 211 ? -29.916 -5.952 38.801 1.00 33.66 191 ASN A N 1
ATOM 1440 C CA . ASN A 1 211 ? -29.300 -7.265 39.168 1.00 39.06 191 ASN A CA 1
ATOM 1441 C C . ASN A 1 211 ? -28.349 -7.693 38.045 1.00 35.18 191 ASN A C 1
ATOM 1442 O O . ASN A 1 211 ? -28.247 -8.895 37.753 1.00 38.25 191 ASN A O 1
ATOM 1447 N N . THR A 1 212 ? -27.547 -6.780 37.516 1.00 30.78 192 THR A N 1
ATOM 1448 C CA . THR A 1 212 ? -26.569 -7.096 36.435 1.00 30.93 192 THR A CA 1
ATOM 1449 C C . THR A 1 212 ? -25.399 -7.785 37.107 1.00 30.56 192 THR A C 1
ATOM 1450 O O . THR A 1 212 ? -24.949 -7.286 38.103 1.00 31.53 192 THR A O 1
ATOM 1454 N N . PRO A 1 213 ? -24.921 -8.961 36.627 1.00 33.97 193 PRO A N 1
ATOM 1455 C CA . PRO A 1 213 ? -23.834 -9.664 37.321 1.00 43.49 193 PRO A CA 1
ATOM 1456 C C . PRO A 1 213 ? -22.560 -8.804 37.488 1.00 40.89 193 PRO A C 1
ATOM 1457 O O . PRO A 1 213 ? -22.147 -8.083 36.577 1.00 31.15 193 PRO A O 1
ATOM 1461 N N . PRO A 1 214 ? -21.886 -8.809 38.660 1.00 40.83 194 PRO A N 1
ATOM 1462 C CA . PRO A 1 214 ? -20.671 -8.010 38.834 1.00 38.44 194 PRO A CA 1
ATOM 1463 C C . PRO A 1 214 ? -19.525 -8.480 37.920 1.00 34.02 194 PRO A C 1
ATOM 1464 O O . PRO A 1 214 ? -19.478 -9.624 37.548 1.00 34.52 194 PRO A O 1
ATOM 1468 N N . ALA A 1 215 ? -18.645 -7.549 37.533 1.00 30.20 195 ALA A N 1
ATOM 1469 C CA . ALA A 1 215 ? -17.418 -7.864 36.779 1.00 28.52 195 ALA A CA 1
ATOM 1470 C C . ALA A 1 215 ? -16.445 -8.637 37.709 1.00 30.95 195 ALA A C 1
ATOM 1471 O O . ALA A 1 215 ? -16.615 -8.536 38.926 1.00 31.27 195 ALA A O 1
ATOM 1473 N N . PRO A 1 216 ? -15.459 -9.399 37.157 1.00 34.74 196 PRO A N 1
ATOM 1474 C CA . PRO A 1 216 ? -14.368 -10.022 37.914 1.00 29.63 196 PRO A CA 1
ATOM 1475 C C . PRO A 1 216 ? -13.742 -8.791 38.501 1.00 33.69 196 PRO A C 1
ATOM 1476 O O . PRO A 1 216 ? -13.678 -7.758 37.794 1.00 33.86 196 PRO A O 1
ATOM 1480 N N . HIS A 1 217 ? -13.369 -8.903 39.764 1.00 26.57 197 HIS A N 1
ATOM 1481 C CA . HIS A 1 217 ? -13.053 -7.707 40.549 1.00 29.91 197 HIS A CA 1
ATOM 1482 C C . HIS A 1 217 ? -11.961 -8.048 41.561 1.00 25.98 197 HIS A C 1
ATOM 1483 O O . HIS A 1 217 ? -12.237 -8.805 42.473 1.00 28.38 197 HIS A O 1
ATOM 1490 N N . GLY A 1 218 ? -10.754 -7.610 41.280 1.00 23.12 198 GLY A N 1
ATOM 1491 C CA . GLY A 1 218 ? -9.625 -7.814 42.181 1.00 22.62 198 GLY A CA 1
ATOM 1492 C C . GLY A 1 218 ? -9.738 -7.004 43.445 1.00 26.84 198 GLY A C 1
ATOM 1493 O O . GLY A 1 218 ? -10.144 -5.829 43.379 1.00 23.35 198 GLY A O 1
ATOM 1494 N N . GLU A 1 219 ? -9.421 -7.625 44.597 1.00 22.71 199 GLU A N 1
ATOM 1495 C CA . GLU A 1 219 ? -9.192 -6.912 45.881 1.00 23.19 199 GLU A CA 1
ATOM 1496 C C . GLU A 1 219 ? -7.698 -6.783 46.151 1.00 26.76 199 GLU A C 1
ATOM 1497 O O . GLU A 1 219 ? -6.944 -7.684 45.827 1.00 26.21 199 GLU A O 1
ATOM 1503 N N . GLY A 1 220 ? -7.296 -5.767 46.887 1.00 28.63 200 GLY A N 1
ATOM 1504 C CA . GLY A 1 220 ? -5.892 -5.415 47.128 1.00 30.91 200 GLY A CA 1
ATOM 1505 C C . GLY A 1 220 ? -5.635 -4.009 46.667 1.00 33.13 200 GLY A C 1
ATOM 1506 O O . GLY A 1 220 ? -6.550 -3.295 46.358 1.00 35.64 200 GLY A O 1
ATOM 1507 N N . GLU A 1 221 ? -4.397 -3.613 46.675 1.00 27.39 201 GLU A N 1
ATOM 1508 C CA . GLU A 1 221 ? -3.985 -2.241 46.358 1.00 32.42 201 GLU A CA 1
ATOM 1509 C C . GLU A 1 221 ? -4.305 -1.910 44.900 1.00 26.94 201 GLU A C 1
ATOM 1510 O O . GLU A 1 221 ? -4.140 -2.792 44.043 1.00 21.33 201 GLU A O 1
ATOM 1516 N N . LEU A 1 222 ? -4.701 -0.675 44.645 1.00 29.31 202 LEU A N 1
ATOM 1517 C CA . LEU A 1 222 ? -4.923 -0.213 43.245 1.00 25.25 202 LEU A CA 1
ATOM 1518 C C . LEU A 1 222 ? -3.625 -0.461 42.489 1.00 25.53 202 LEU A C 1
ATOM 1519 O O . LEU A 1 222 ? -2.551 -0.062 42.958 1.00 24.58 202 LEU A O 1
ATOM 1524 N N . ILE A 1 223 ? -3.681 -0.981 41.280 1.00 20.00 203 ILE A N 1
ATOM 1525 C CA . ILE A 1 223 ? -2.479 -1.077 40.388 1.00 22.86 203 ILE A CA 1
ATOM 1526 C C . ILE A 1 223 ? -2.825 -0.339 39.136 1.00 25.42 203 ILE A C 1
ATOM 1527 O O . ILE A 1 223 ? -3.888 -0.593 38.564 1.00 25.02 203 ILE A O 1
ATOM 1532 N N . VAL A 1 224 ? -2.003 0.583 38.764 1.00 20.68 204 VAL A N 1
ATOM 1533 C CA . VAL A 1 224 ? -2.308 1.361 37.533 1.00 22.38 204 VAL A CA 1
ATOM 1534 C C . VAL A 1 224 ? -1.241 1.037 36.518 1.00 26.92 204 VAL A C 1
ATOM 1535 O O . VAL A 1 224 ? -0.051 1.369 36.768 1.00 28.53 204 VAL A O 1
ATOM 1539 N N . HIS A 1 225 ? -1.701 0.492 35.382 1.00 24.92 205 HIS A N 1
ATOM 1540 C CA . HIS A 1 225 ? -0.881 -0.017 34.266 1.00 23.98 205 HIS A CA 1
ATOM 1541 C C . HIS A 1 225 ? -0.639 1.043 33.207 1.00 25.23 205 HIS A C 1
ATOM 1542 O O . HIS A 1 225 ? -1.613 1.553 32.584 1.00 31.19 205 HIS A O 1
ATOM 1549 N N . PRO A 1 226 ? 0.617 1.493 33.020 1.00 23.48 206 PRO A N 1
ATOM 1550 C CA . PRO A 1 226 ? 0.929 2.459 31.958 1.00 24.93 206 PRO A CA 1
ATOM 1551 C C . PRO A 1 226 ? 0.824 1.758 30.600 1.00 29.51 206 PRO A C 1
ATOM 1552 O O . PRO A 1 226 ? 0.897 0.535 30.519 1.00 33.19 206 PRO A O 1
ATOM 1556 N N . ILE A 1 227 ? 0.564 2.528 29.578 1.00 26.21 207 ILE A N 1
ATOM 1557 C CA . ILE A 1 227 ? 0.527 2.015 28.194 1.00 23.34 207 ILE A CA 1
ATOM 1558 C C . ILE A 1 227 ? 1.530 2.795 27.378 1.00 26.11 207 ILE A C 1
ATOM 1559 O O . ILE A 1 227 ? 1.935 3.869 27.816 1.00 27.97 207 ILE A O 1
ATOM 1564 N N . THR A 1 228 ? 1.938 2.223 26.270 1.00 22.95 208 THR A N 1
ATOM 1565 C CA . THR A 1 228 ? 2.901 2.804 25.309 1.00 28.91 208 THR A CA 1
ATOM 1566 C C . THR A 1 228 ? 2.264 2.739 23.918 1.00 27.67 208 THR A C 1
ATOM 1567 O O . THR A 1 228 ? 1.459 1.836 23.679 1.00 26.24 208 THR A O 1
ATOM 1571 N N . PRO A 1 229 ? 2.619 3.621 22.973 1.00 27.99 209 PRO A N 1
ATOM 1572 C CA . PRO A 1 229 ? 1.970 3.609 21.663 1.00 25.53 209 PRO A CA 1
ATOM 1573 C C . PRO A 1 229 ? 2.043 2.234 21.017 1.00 24.76 209 PRO A C 1
ATOM 1574 O O . PRO A 1 229 ? 2.974 1.483 21.109 1.00 24.63 209 PRO A O 1
ATOM 1578 N N . GLN A 1 230 ? 0.976 1.906 20.315 1.00 23.52 210 GLN A N 1
ATOM 1579 C CA . GLN A 1 230 ? 0.850 0.572 19.650 1.00 24.35 210 GLN A CA 1
ATOM 1580 C C . GLN A 1 230 ? 0.090 0.827 18.359 1.00 23.93 210 GLN A C 1
ATOM 1581 O O . GLN A 1 230 ? -0.964 1.502 18.439 1.00 24.88 210 GLN A O 1
ATOM 1587 N N . PRO A 1 231 ? 0.634 0.419 17.184 1.00 24.58 211 PRO A N 1
ATOM 1588 C CA . PRO A 1 231 ? -0.036 0.560 15.889 1.00 24.81 211 PRO A CA 1
ATOM 1589 C C . PRO A 1 231 ? -0.992 -0.638 15.691 1.00 26.82 211 PRO A C 1
ATOM 1590 O O . PRO A 1 231 ? -0.574 -1.864 15.706 1.00 23.44 211 PRO A O 1
ATOM 1594 N N . ILE A 1 232 ? -2.288 -0.291 15.591 1.00 23.63 212 ILE A N 1
ATOM 1595 C CA . ILE A 1 232 ? -3.414 -1.258 15.511 1.00 22.36 212 ILE A CA 1
ATOM 1596 C C . ILE A 1 232 ? -4.270 -0.839 14.326 1.00 21.48 212 ILE A C 1
ATOM 1597 O O . ILE A 1 232 ? -4.475 0.366 14.138 1.00 23.25 212 ILE A O 1
ATOM 1602 N N . GLY A 1 233 ? -4.624 -1.787 13.456 1.00 20.19 213 GLY A N 1
ATOM 1603 C CA . GLY A 1 233 ? -5.539 -1.449 12.360 1.00 22.47 213 GLY A CA 1
ATOM 1604 C C . GLY A 1 233 ? -6.923 -2.001 12.611 1.00 20.83 213 GLY A C 1
ATOM 1605 O O . GLY A 1 233 ? -7.093 -2.971 13.396 1.00 23.27 213 GLY A O 1
ATOM 1606 N N . VAL A 1 234 ? -7.896 -1.385 11.977 1.00 19.89 214 VAL A N 1
ATOM 1607 C CA . VAL A 1 234 ? -9.309 -1.784 12.122 1.00 17.77 214 VAL A CA 1
ATOM 1608 C C . VAL A 1 234 ? -9.824 -1.968 10.697 1.00 17.92 214 VAL A C 1
ATOM 1609 O O . VAL A 1 234 ? -10.088 -0.978 10.019 1.00 24.54 214 VAL A O 1
ATOM 1613 N N . VAL A 1 235 ? -10.106 -3.198 10.332 1.00 18.91 215 VAL A N 1
ATOM 1614 C CA . VAL A 1 235 ? -10.591 -3.567 8.978 1.00 20.65 215 VAL A CA 1
ATOM 1615 C C . VAL A 1 235 ? -12.087 -3.894 9.069 1.00 21.99 215 VAL A C 1
ATOM 1616 O O . VAL A 1 235 ? -12.441 -4.795 9.812 1.00 25.05 215 VAL A O 1
ATOM 1620 N N . THR A 1 236 ? -12.915 -3.251 8.262 1.00 18.66 216 THR A N 1
ATOM 1621 C CA . THR A 1 236 ? -14.340 -3.584 8.139 1.00 17.64 216 THR A CA 1
ATOM 1622 C C . THR A 1 236 ? -14.535 -4.562 6.992 1.00 18.53 216 THR A C 1
ATOM 1623 O O . THR A 1 236 ? -14.026 -4.291 5.917 1.00 18.36 216 THR A O 1
ATOM 1627 N N . ILE A 1 237 ? -15.228 -5.670 7.215 1.00 16.62 217 ILE A N 1
ATOM 1628 C CA . ILE A 1 237 ? -15.488 -6.625 6.096 1.00 15.38 217 ILE A CA 1
ATOM 1629 C C . ILE A 1 237 ? -16.710 -6.103 5.326 1.00 16.55 217 ILE A C 1
ATOM 1630 O O . ILE A 1 237 ? -17.719 -5.729 5.941 1.00 16.01 217 ILE A O 1
ATOM 1635 N N . TYR A 1 238 ? -16.682 -6.080 4.003 1.00 16.82 218 TYR A N 1
ATOM 1636 C CA . TYR A 1 238 ? -17.876 -5.616 3.194 1.00 13.97 218 TYR A CA 1
ATOM 1637 C C . TYR A 1 238 ? -17.788 -6.281 1.830 1.00 15.55 218 TYR A C 1
ATOM 1638 O O . TYR A 1 238 ? -16.681 -6.695 1.495 1.00 17.53 218 TYR A O 1
ATOM 1647 N N . PRO A 1 239 ? -18.892 -6.356 1.044 1.00 15.09 219 PRO A N 1
ATOM 1648 C CA . PRO A 1 239 ? -18.783 -7.024 -0.253 1.00 19.02 219 PRO A CA 1
ATOM 1649 C C . PRO A 1 239 ? -17.768 -6.351 -1.189 1.00 19.04 219 PRO A C 1
ATOM 1650 O O . PRO A 1 239 ? -17.804 -5.095 -1.291 1.00 19.82 219 PRO A O 1
ATOM 1654 N N . GLY A 1 240 ? -16.821 -7.110 -1.728 1.00 22.30 220 GLY A N 1
ATOM 1655 C CA . GLY A 1 240 ? -15.825 -6.527 -2.622 1.00 25.29 220 GLY A CA 1
ATOM 1656 C C . GLY A 1 240 ? -14.518 -6.144 -1.928 1.00 28.59 220 GLY A C 1
ATOM 1657 O O . GLY A 1 240 ? -13.648 -5.643 -2.629 1.00 33.60 220 GLY A O 1
ATOM 1658 N N . ILE A 1 241 ? -14.341 -6.364 -0.618 1.00 21.56 221 ILE A N 1
ATOM 1659 C CA . ILE A 1 241 ? -13.039 -6.142 0.048 1.00 24.35 221 ILE A CA 1
ATOM 1660 C C . ILE A 1 241 ? -11.990 -7.059 -0.649 1.00 28.80 221 ILE A C 1
ATOM 1661 O O . ILE A 1 241 ? -12.332 -8.210 -0.935 1.00 28.40 221 ILE A O 1
ATOM 1666 N N . SER A 1 242 ? -10.767 -6.569 -0.853 1.00 37.09 222 SER A N 1
ATOM 1667 C CA . SER A 1 242 ? -9.625 -7.306 -1.516 1.00 40.22 222 SER A CA 1
ATOM 1668 C C . SER A 1 242 ? -8.532 -7.700 -0.504 1.00 34.71 222 SER A C 1
ATOM 1669 O O . SER A 1 242 ? -8.336 -6.917 0.403 1.00 29.14 222 SER A O 1
ATOM 1672 N N . ALA A 1 243 ? -7.754 -8.759 -0.765 1.00 36.89 223 ALA A N 1
ATOM 1673 C CA . ALA A 1 243 ? -6.502 -9.092 -0.015 1.00 42.90 223 ALA A CA 1
ATOM 1674 C C . ALA A 1 243 ? -5.550 -7.874 0.174 1.00 40.46 223 ALA A C 1
ATOM 1675 O O . ALA A 1 243 ? -4.802 -7.836 1.196 1.00 42.49 223 ALA A O 1
ATOM 1677 N N . ASP A 1 244 ? -5.594 -6.870 -0.696 1.00 35.23 224 ASP A N 1
ATOM 1678 C CA . ASP A 1 244 ? -4.707 -5.669 -0.592 1.00 49.80 224 ASP A CA 1
ATOM 1679 C C . ASP A 1 244 ? -4.688 -4.994 0.791 1.00 52.98 224 ASP A C 1
ATOM 1680 O O . ASP A 1 244 ? -3.549 -4.673 1.252 1.00 46.85 224 ASP A O 1
ATOM 1685 N N . VAL A 1 245 ? -5.845 -4.762 1.445 1.00 55.16 225 VAL A N 1
ATOM 1686 C CA . VAL A 1 245 ? -5.877 -4.005 2.730 1.00 46.64 225 VAL A CA 1
ATOM 1687 C C . VAL A 1 245 ? -5.051 -4.812 3.756 1.00 40.20 225 VAL A C 1
ATOM 1688 O O . VAL A 1 245 ? -4.273 -4.262 4.559 1.00 35.89 225 VAL A O 1
ATOM 1692 N N . VAL A 1 246 ? -5.198 -6.112 3.794 1.00 39.25 226 VAL A N 1
ATOM 1693 C CA . VAL A 1 246 ? -4.472 -6.902 4.822 1.00 43.39 226 VAL A CA 1
ATOM 1694 C C . VAL A 1 246 ? -2.958 -6.829 4.516 1.00 45.52 226 VAL A C 1
ATOM 1695 O O . VAL A 1 246 ? -2.112 -6.511 5.451 1.00 40.12 226 VAL A O 1
ATOM 1699 N N . ARG A 1 247 ? -2.608 -7.054 3.246 1.00 49.33 227 ARG A N 1
ATOM 1700 C CA . ARG A 1 247 ? -1.209 -6.922 2.741 1.00 55.81 227 ARG A CA 1
ATOM 1701 C C . ARG A 1 247 ? -0.638 -5.581 3.238 1.00 51.45 227 ARG A C 1
ATOM 1702 O O . ARG A 1 247 ? 0.449 -5.596 3.852 1.00 53.23 227 ARG A O 1
ATOM 1710 N N . ASN A 1 248 ? -1.365 -4.500 2.939 1.00 44.71 228 ASN A N 1
ATOM 1711 C CA . ASN A 1 248 ? -1.216 -3.101 3.407 1.00 37.08 228 ASN A CA 1
ATOM 1712 C C . ASN A 1 248 ? -0.684 -3.129 4.865 1.00 53.62 228 ASN A C 1
ATOM 1713 O O . ASN A 1 248 ? 0.558 -2.783 5.140 1.00 39.49 228 ASN A O 1
ATOM 1718 N N . PHE A 1 249 ? -1.508 -3.611 5.809 1.00 44.77 229 PHE A N 1
ATOM 1719 C CA . PHE A 1 249 ? -1.198 -3.508 7.247 1.00 46.58 229 PHE A CA 1
ATOM 1720 C C . PHE A 1 249 ? -0.059 -4.470 7.618 1.00 48.05 229 PHE A C 1
ATOM 1721 O O . PHE A 1 249 ? 0.565 -4.202 8.674 1.00 49.35 229 PHE A O 1
ATOM 1729 N N . LEU A 1 250 ? 0.131 -5.571 6.877 1.00 47.40 230 LEU A N 1
ATOM 1730 C CA . LEU A 1 250 ? 1.251 -6.531 7.110 1.00 61.86 230 LEU A CA 1
ATOM 1731 C C . LEU A 1 250 ? 2.591 -5.786 7.060 1.00 59.53 230 LEU A C 1
ATOM 1732 O O . LEU A 1 250 ? 3.434 -6.088 7.953 1.00 46.86 230 LEU A O 1
ATOM 1737 N N . ARG A 1 251 ? 2.736 -4.867 6.078 1.00 61.84 231 ARG A N 1
ATOM 1738 C CA . ARG A 1 251 ? 4.007 -4.258 5.583 1.00 69.77 231 ARG A CA 1
ATOM 1739 C C . ARG A 1 251 ? 4.328 -2.947 6.314 1.00 73.15 231 ARG A C 1
ATOM 1740 O O . ARG A 1 251 ? 5.509 -2.656 6.457 1.00 60.04 231 ARG A O 1
ATOM 1748 N N . GLN A 1 252 ? 3.341 -2.118 6.674 1.00 78.39 232 GLN A N 1
ATOM 1749 C CA . GLN A 1 252 ? 3.576 -1.124 7.758 1.00 78.37 232 GLN A CA 1
ATOM 1750 C C . GLN A 1 252 ? 3.418 -1.891 9.056 1.00 78.06 232 GLN A C 1
ATOM 1751 O O . GLN A 1 252 ? 2.281 -2.105 9.455 1.00 107.41 232 GLN A O 1
ATOM 1757 N N . PRO A 1 253 ? 4.487 -2.360 9.744 1.00 69.68 233 PRO A N 1
ATOM 1758 C CA . PRO A 1 253 ? 4.267 -3.222 10.909 1.00 69.33 233 PRO A CA 1
ATOM 1759 C C . PRO A 1 253 ? 3.214 -2.569 11.843 1.00 52.84 233 PRO A C 1
ATOM 1760 O O . PRO A 1 253 ? 3.396 -1.497 12.329 1.00 59.40 233 PRO A O 1
ATOM 1764 N N . VAL A 1 254 ? 2.026 -3.157 11.804 1.00 49.26 234 VAL A N 1
ATOM 1765 C CA . VAL A 1 254 ? 0.950 -3.094 12.806 1.00 35.93 234 VAL A CA 1
ATOM 1766 C C . VAL A 1 254 ? 1.289 -4.241 13.756 1.00 32.19 234 VAL A C 1
ATOM 1767 O O . VAL A 1 254 ? 2.025 -5.155 13.355 1.00 31.25 234 VAL A O 1
ATOM 1771 N N . LYS A 1 255 ? 0.914 -4.153 15.018 1.00 22.20 235 LYS A N 1
ATOM 1772 C CA . LYS A 1 255 ? 1.042 -5.239 15.973 1.00 22.30 235 LYS A CA 1
ATOM 1773 C C . LYS A 1 255 ? -0.254 -6.017 16.104 1.00 21.90 235 LYS A C 1
ATOM 1774 O O . LYS A 1 255 ? -0.229 -7.134 16.683 1.00 19.93 235 LYS A O 1
ATOM 1780 N N . ALA A 1 256 ? -1.341 -5.417 15.644 1.00 20.98 236 ALA A N 1
ATOM 1781 C CA . ALA A 1 256 ? -2.672 -6.056 15.797 1.00 18.31 236 ALA A CA 1
ATOM 1782 C C . ALA A 1 256 ? -3.629 -5.563 14.732 1.00 17.01 236 ALA A C 1
ATOM 1783 O O . ALA A 1 256 ? -3.493 -4.435 14.324 1.00 20.36 236 ALA A O 1
ATOM 1785 N N . LEU A 1 257 ? -4.625 -6.406 14.407 1.00 16.83 237 LEU A N 1
ATOM 1786 C CA . LEU A 1 257 ? -5.666 -6.132 13.372 1.00 19.17 237 LEU A CA 1
ATOM 1787 C C . LEU A 1 257 ? -6.983 -6.555 13.999 1.00 18.37 237 LEU A C 1
ATOM 1788 O O . LEU A 1 257 ? -7.065 -7.659 14.513 1.00 18.06 237 LEU A O 1
ATOM 1793 N N . ILE A 1 258 ? -7.912 -5.638 14.059 1.00 16.26 238 ILE A N 1
ATOM 1794 C CA . ILE A 1 258 ? -9.301 -5.935 14.429 1.00 15.22 238 ILE A CA 1
ATOM 1795 C C . ILE A 1 258 ? -10.104 -6.034 13.136 1.00 18.84 238 ILE A C 1
ATOM 1796 O O . ILE A 1 258 ? -10.059 -5.092 12.360 1.00 21.28 238 ILE A O 1
ATOM 1801 N N . LEU A 1 259 ? -10.789 -7.148 12.967 1.00 19.35 239 LEU A N 1
ATOM 1802 C CA . LEU A 1 259 ? -11.749 -7.384 11.867 1.00 17.37 239 LEU A CA 1
ATOM 1803 C C . LEU A 1 259 ? -13.165 -7.119 12.350 1.00 18.06 239 LEU A C 1
ATOM 1804 O O . LEU A 1 259 ? -13.581 -7.719 13.359 1.00 18.63 239 LEU A O 1
ATOM 1809 N N . ARG A 1 260 ? -13.910 -6.239 11.702 1.00 18.01 240 ARG A N 1
ATOM 1810 C CA . ARG A 1 260 ? -15.373 -6.115 11.972 1.00 15.68 240 ARG A CA 1
ATOM 1811 C C . ARG A 1 260 ? -16.056 -6.976 10.913 1.00 15.99 240 ARG A C 1
ATOM 1812 O O . ARG A 1 260 ? -16.289 -6.470 9.806 1.00 15.98 240 ARG A O 1
ATOM 1820 N N . SER A 1 261 ? -16.341 -8.204 11.270 1.00 16.90 241 SER A N 1
ATOM 1821 C CA . SER A 1 261 ? -16.915 -9.247 10.387 1.00 15.03 241 SER A CA 1
ATOM 1822 C C . SER A 1 261 ? -18.462 -9.253 10.421 1.00 16.03 241 SER A C 1
ATOM 1823 O O . SER A 1 261 ? -19.114 -8.605 11.262 1.00 15.57 241 SER A O 1
ATOM 1828 N N . TYR A 1 262 ? -19.067 -9.953 9.448 1.00 15.78 242 TYR A N 1
ATOM 1829 C CA . TYR A 1 262 ? -20.537 -10.024 9.409 1.00 15.74 242 TYR A CA 1
ATOM 1830 C C . TYR A 1 262 ? -21.096 -10.920 10.534 1.00 15.24 242 TYR A C 1
ATOM 1831 O O . TYR A 1 262 ? -20.561 -11.931 10.903 1.00 16.21 242 TYR A O 1
ATOM 1840 N N . GLY A 1 263 ? -22.290 -10.581 11.036 1.00 14.60 243 GLY A N 1
ATOM 1841 C CA . GLY A 1 263 ? -23.076 -11.515 11.847 1.00 14.12 243 GLY A CA 1
ATOM 1842 C C . GLY A 1 263 ? -22.302 -12.058 13.039 1.00 15.45 243 GLY A C 1
ATOM 1843 O O . GLY A 1 263 ? -21.710 -11.267 13.847 1.00 17.41 243 GLY A O 1
ATOM 1844 N N . VAL A 1 264 ? -22.299 -13.363 13.173 1.00 15.39 244 VAL A N 1
ATOM 1845 C CA . VAL A 1 264 ? -21.522 -14.037 14.220 1.00 17.12 244 VAL A CA 1
ATOM 1846 C C . VAL A 1 264 ? -20.074 -14.340 13.809 1.00 19.64 244 VAL A C 1
ATOM 1847 O O . VAL A 1 264 ? -19.395 -15.147 14.477 1.00 20.31 244 VAL A O 1
ATOM 1851 N N . GLY A 1 265 ? -19.503 -13.569 12.896 1.00 17.74 245 GLY A N 1
ATOM 1852 C CA . GLY A 1 265 ? -18.063 -13.543 12.662 1.00 21.13 245 GLY A CA 1
ATOM 1853 C C . GLY A 1 265 ? -17.658 -14.106 11.328 1.00 20.67 245 GLY A C 1
ATOM 1854 O O . GLY A 1 265 ? -16.627 -14.662 11.241 1.00 24.07 245 GLY A O 1
ATOM 1855 N N . ASN A 1 266 ? -18.444 -13.876 10.271 1.00 17.83 246 ASN A N 1
ATOM 1856 C CA . ASN A 1 266 ? -18.258 -14.468 8.949 1.00 17.20 246 ASN A CA 1
ATOM 1857 C C . ASN A 1 266 ? -17.585 -13.469 8.036 1.00 21.07 246 ASN A C 1
ATOM 1858 O O . ASN A 1 266 ? -17.755 -12.228 8.105 1.00 16.84 246 ASN A O 1
ATOM 1863 N N . ALA A 1 267 ? -16.787 -14.009 7.129 1.00 22.39 247 ALA A N 1
ATOM 1864 C CA . ALA A 1 267 ? -16.111 -13.179 6.107 1.00 30.27 247 ALA A CA 1
ATOM 1865 C C . ALA A 1 267 ? -16.122 -13.954 4.800 1.00 31.21 247 ALA A C 1
ATOM 1866 O O . ALA A 1 267 ? -16.379 -15.152 4.827 1.00 24.75 247 ALA A O 1
ATOM 1868 N N . PRO A 1 268 ? -15.906 -13.298 3.648 1.00 29.86 248 PRO A N 1
ATOM 1869 C CA . PRO A 1 268 ? -15.863 -14.019 2.366 1.00 33.75 248 PRO A CA 1
ATOM 1870 C C . PRO A 1 268 ? -14.759 -15.112 2.357 1.00 36.61 248 PRO A C 1
ATOM 1871 O O . PRO A 1 268 ? -13.765 -14.994 3.084 1.00 29.50 248 PRO A O 1
ATOM 1875 N N . GLN A 1 269 ? -14.998 -16.238 1.647 1.00 35.50 249 GLN A N 1
ATOM 1876 C CA . GLN A 1 269 ? -14.123 -17.451 1.621 1.00 42.22 249 GLN A CA 1
ATOM 1877 C C . GLN A 1 269 ? -12.799 -17.254 0.824 1.00 51.04 249 GLN A C 1
ATOM 1878 O O . GLN A 1 269 ? -11.874 -18.090 1.006 1.00 59.85 249 GLN A O 1
ATOM 1884 N N . ASN A 1 270 ? -12.712 -16.228 -0.030 1.00 47.21 250 ASN A N 1
ATOM 1885 C CA . ASN A 1 270 ? -11.523 -15.728 -0.798 1.00 48.45 250 ASN A CA 1
ATOM 1886 C C . ASN A 1 270 ? -10.149 -16.242 -0.307 1.00 49.68 250 ASN A C 1
ATOM 1887 O O . ASN A 1 270 ? -9.620 -15.714 0.701 1.00 40.60 250 ASN A O 1
ATOM 1892 N N . LYS A 1 271 ? -9.525 -17.185 -1.028 1.00 49.12 251 LYS A N 1
ATOM 1893 C CA . LYS A 1 271 ? -8.207 -17.798 -0.664 1.00 41.84 251 LYS A CA 1
ATOM 1894 C C . LYS A 1 271 ? -7.109 -16.719 -0.477 1.00 33.94 251 LYS A C 1
ATOM 1895 O O . LYS A 1 271 ? -6.276 -16.862 0.438 1.00 35.63 251 LYS A O 1
ATOM 1901 N N . ALA A 1 272 ? -7.024 -15.717 -1.330 1.00 31.35 252 ALA A N 1
ATOM 1902 C CA . ALA A 1 272 ? -6.020 -14.631 -1.178 1.00 31.65 252 ALA A CA 1
ATOM 1903 C C . ALA A 1 272 ? -6.227 -13.822 0.124 1.00 33.65 252 ALA A C 1
ATOM 1904 O O . ALA A 1 272 ? -5.245 -13.585 0.855 1.00 33.10 252 ALA A O 1
ATOM 1906 N N . PHE A 1 273 ? -7.468 -13.442 0.448 1.00 36.62 253 PHE A N 1
ATOM 1907 C CA . PHE A 1 273 ? -7.795 -12.754 1.738 1.00 39.58 253 PHE A CA 1
ATOM 1908 C C . PHE A 1 273 ? -7.290 -13.605 2.922 1.00 29.80 253 PHE A C 1
ATOM 1909 O O . PHE A 1 273 ? -6.595 -13.156 3.787 1.00 34.71 253 PHE A O 1
ATOM 1917 N N . LEU A 1 274 ? -7.666 -14.860 2.949 1.00 30.17 254 LEU A N 1
ATOM 1918 C CA . LEU A 1 274 ? -7.328 -15.819 4.034 1.00 34.98 254 LEU A CA 1
ATOM 1919 C C . LEU A 1 274 ? -5.804 -15.997 4.149 1.00 39.59 254 LEU A C 1
ATOM 1920 O O . LEU A 1 274 ? -5.307 -16.088 5.281 1.00 37.65 254 LEU A O 1
ATOM 1925 N N . GLN A 1 275 ? -5.069 -16.118 3.030 1.00 33.32 255 GLN A N 1
ATOM 1926 C CA . GLN A 1 275 ? -3.600 -16.305 3.063 1.00 35.84 255 GLN A CA 1
ATOM 1927 C C . GLN A 1 275 ? -2.938 -15.052 3.636 1.00 30.68 255 GLN A C 1
ATOM 1928 O O . GLN A 1 275 ? -1.992 -15.251 4.424 1.00 33.97 255 GLN A O 1
ATOM 1934 N N . GLU A 1 276 ? -3.443 -13.838 3.353 1.00 31.48 256 GLU A N 1
ATOM 1935 C CA . GLU A 1 276 ? -2.911 -12.574 3.964 1.00 32.08 256 GLU A CA 1
ATOM 1936 C C . GLU A 1 276 ? -3.158 -12.605 5.485 1.00 29.93 256 GLU A C 1
ATOM 1937 O O . GLU A 1 276 ? -2.232 -12.324 6.240 1.00 31.47 256 GLU A O 1
ATOM 1943 N N . LEU A 1 277 ? -4.345 -12.996 5.953 1.00 32.97 257 LEU A N 1
ATOM 1944 C CA . LEU A 1 277 ? -4.617 -13.107 7.402 1.00 30.73 257 LEU A CA 1
ATOM 1945 C C . LEU A 1 277 ? -3.668 -14.124 7.994 1.00 30.88 257 LEU A C 1
ATOM 1946 O O . LEU A 1 277 ? -3.082 -13.883 9.044 1.00 29.51 257 LEU A O 1
ATOM 1951 N N . GLN A 1 278 ? -3.558 -15.294 7.368 1.00 31.06 258 GLN A N 1
ATOM 1952 C CA . GLN A 1 278 ? -2.573 -16.282 7.831 1.00 31.31 258 GLN A CA 1
ATOM 1953 C C . GLN A 1 278 ? -1.153 -15.679 7.864 1.00 29.38 258 GLN A C 1
ATOM 1954 O O . GLN A 1 278 ? -0.408 -15.973 8.845 1.00 32.60 258 GLN A O 1
ATOM 1960 N N . GLU A 1 279 ? -0.730 -14.918 6.862 1.00 32.20 259 GLU A N 1
ATOM 1961 C CA . GLU A 1 279 ? 0.669 -14.400 6.865 1.00 36.34 259 GLU A CA 1
ATOM 1962 C C . GLU A 1 279 ? 0.798 -13.399 8.023 1.00 39.94 259 GLU A C 1
ATOM 1963 O O . GLU A 1 279 ? 1.759 -13.441 8.746 1.00 30.90 259 GLU A O 1
ATOM 1969 N N . ALA A 1 280 ? -0.215 -12.591 8.285 1.00 34.21 260 ALA A N 1
ATOM 1970 C CA . ALA A 1 280 ? -0.127 -11.657 9.411 1.00 30.71 260 ALA A CA 1
ATOM 1971 C C . ALA A 1 280 ? 0.129 -12.420 10.705 1.00 22.43 260 ALA A C 1
ATOM 1972 O O . ALA A 1 280 ? 0.981 -12.003 11.503 1.00 29.91 260 ALA A O 1
ATOM 1974 N N . SER A 1 281 ? -0.655 -13.431 11.024 1.00 25.61 261 SER A N 1
ATOM 1975 C CA . SER A 1 281 ? -0.503 -14.214 12.263 1.00 26.31 261 SER A CA 1
ATOM 1976 C C . SER A 1 281 ? 0.865 -14.916 12.300 1.00 32.61 261 SER A C 1
ATOM 1977 O O . SER A 1 281 ? 1.537 -14.895 13.335 1.00 29.38 261 SER A O 1
ATOM 1980 N N . ASP A 1 282 ? 1.327 -15.456 11.183 1.00 39.25 262 ASP A N 1
ATOM 1981 C CA . ASP A 1 282 ? 2.695 -16.048 11.103 1.00 40.31 262 ASP A CA 1
ATOM 1982 C C . ASP A 1 282 ? 3.737 -14.954 11.419 1.00 37.17 262 ASP A C 1
ATOM 1983 O O . ASP A 1 282 ? 4.716 -15.266 12.031 1.00 36.23 262 ASP A O 1
ATOM 1988 N N . ARG A 1 283 ? 3.530 -13.682 11.091 1.00 41.67 263 ARG A N 1
ATOM 1989 C CA . ARG A 1 283 ? 4.486 -12.611 11.514 1.00 36.26 263 ARG A CA 1
ATOM 1990 C C . ARG A 1 283 ? 4.283 -12.126 12.971 1.00 37.40 263 ARG A C 1
ATOM 1991 O O . ARG A 1 283 ? 4.910 -11.135 13.346 1.00 37.75 263 ARG A O 1
ATOM 1999 N N . GLY A 1 284 ? 3.415 -12.750 13.759 1.00 30.58 264 GLY A N 1
ATOM 2000 C CA . GLY A 1 284 ? 3.125 -12.426 15.174 1.00 32.90 264 GLY A CA 1
ATOM 2001 C C . GLY A 1 284 ? 2.126 -11.276 15.320 1.00 29.62 264 GLY A C 1
ATOM 2002 O O . GLY A 1 284 ? 2.071 -10.731 16.408 1.00 30.16 264 GLY A O 1
ATOM 2003 N N . ILE A 1 285 ? 1.356 -10.909 14.284 1.00 27.39 265 ILE A N 1
ATOM 2004 C CA . ILE A 1 285 ? 0.283 -9.897 14.424 1.00 27.40 265 ILE A CA 1
ATOM 2005 C C . ILE A 1 285 ? -0.895 -10.588 15.130 1.00 25.00 265 ILE A C 1
ATOM 2006 O O . ILE A 1 285 ? -1.270 -11.752 14.801 1.00 21.90 265 ILE A O 1
ATOM 2011 N N . VAL A 1 286 ? -1.476 -9.955 16.169 1.00 23.14 266 VAL A N 1
ATOM 2012 C CA . VAL A 1 286 ? -2.679 -10.472 16.840 1.00 23.50 266 VAL A CA 1
ATOM 2013 C C . VAL A 1 286 ? -3.895 -10.082 15.948 1.00 23.20 266 VAL A C 1
ATOM 2014 O O . VAL A 1 286 ? -4.157 -8.852 15.799 1.00 19.97 266 VAL A O 1
ATOM 2018 N N . VAL A 1 287 ? -4.638 -11.045 15.414 1.00 22.56 267 VAL A N 1
ATOM 2019 C CA . VAL A 1 287 ? -5.794 -10.745 14.521 1.00 22.72 267 VAL A CA 1
ATOM 2020 C C . VAL A 1 287 ? -7.053 -11.206 15.288 1.00 21.80 267 VAL A C 1
ATOM 2021 O O . VAL A 1 287 ? -7.157 -12.386 15.711 1.00 20.46 267 VAL A O 1
ATOM 2025 N N . VAL A 1 288 ? -7.940 -10.256 15.611 1.00 21.25 268 VAL A N 1
ATOM 2026 C CA . VAL A 1 288 ? -9.144 -10.490 16.459 1.00 20.30 268 VAL A CA 1
ATOM 2027 C C . VAL A 1 288 ? -10.404 -10.210 15.620 1.00 16.56 268 VAL A C 1
ATOM 2028 O O . VAL A 1 288 ? -10.430 -9.186 14.962 1.00 18.60 268 VAL A O 1
ATOM 2035 N N . ASN A 1 289 ? -11.374 -11.109 15.704 1.00 16.63 269 ASN A N 1
ATOM 2036 C CA . ASN A 1 289 ? -12.641 -11.075 14.936 1.00 15.95 269 ASN A CA 1
ATOM 2037 C C . ASN A 1 289 ? -13.776 -10.620 15.864 1.00 15.57 269 ASN A C 1
ATOM 2038 O O . ASN A 1 289 ? -14.046 -11.270 16.846 1.00 15.50 269 ASN A O 1
ATOM 2043 N N . LEU A 1 290 ? -14.405 -9.541 15.508 1.00 15.89 270 LEU A N 1
ATOM 2044 C CA . LEU A 1 290 ? -15.560 -8.955 16.227 1.00 15.21 270 LEU A CA 1
ATOM 2045 C C . LEU A 1 290 ? -16.729 -8.923 15.233 1.00 15.15 270 LEU A C 1
ATOM 2046 O O . LEU A 1 290 ? -16.453 -8.978 14.000 1.00 17.45 270 LEU A O 1
ATOM 2051 N N . THR A 1 291 ? -17.926 -8.793 15.759 1.00 15.91 271 THR A N 1
ATOM 2052 C CA . THR A 1 291 ? -19.113 -8.516 14.920 1.00 16.82 271 THR A CA 1
ATOM 2053 C C . THR A 1 291 ? -19.153 -7.051 14.571 1.00 18.84 271 THR A C 1
ATOM 2054 O O . THR A 1 291 ? -18.958 -6.203 15.519 1.00 16.47 271 THR A O 1
ATOM 2058 N N . GLN A 1 292 ? -19.445 -6.735 13.312 1.00 14.49 272 GLN A N 1
ATOM 2059 C CA . GLN A 1 292 ? -19.854 -5.353 12.939 1.00 15.73 272 GLN A CA 1
ATOM 2060 C C . GLN A 1 292 ? -21.237 -5.011 13.453 1.00 17.22 272 GLN A C 1
ATOM 2061 O O . GLN A 1 292 ? -21.588 -3.758 13.405 1.00 19.60 272 GLN A O 1
ATOM 2067 N N . CYS A 1 293 ? -22.099 -5.959 13.795 1.00 15.93 273 CYS A N 1
ATOM 2068 C CA . CYS A 1 293 ? -23.463 -5.705 14.331 1.00 16.78 273 CYS A CA 1
ATOM 2069 C C . CYS A 1 293 ? -23.340 -4.927 15.627 1.00 17.71 273 CYS A C 1
ATOM 2070 O O . CYS A 1 293 ? -22.389 -5.158 16.422 1.00 17.43 273 CYS A O 1
ATOM 2073 N N . MET A 1 294 ? -24.329 -4.127 15.969 1.00 18.52 274 MET A N 1
ATOM 2074 C CA . MET A 1 294 ? -24.376 -3.398 17.260 1.00 19.87 274 MET A CA 1
ATOM 2075 C C . MET A 1 294 ? -24.460 -4.368 18.441 1.00 18.82 274 MET A C 1
ATOM 2076 O O . MET A 1 294 ? -23.800 -4.089 19.454 1.00 21.10 274 MET A O 1
ATOM 2081 N N . SER A 1 295 ? -25.158 -5.516 18.355 1.00 17.87 275 SER A N 1
ATOM 2082 C CA . SER A 1 295 ? -25.142 -6.528 19.428 1.00 16.63 275 SER A CA 1
ATOM 2083 C C . SER A 1 295 ? -24.875 -7.915 18.850 1.00 17.21 275 SER A C 1
ATOM 2084 O O . SER A 1 295 ? -25.128 -8.088 17.693 1.00 17.16 275 SER A O 1
ATOM 2087 N N . GLY A 1 296 ? -24.532 -8.859 19.732 1.00 18.50 276 GLY A N 1
ATOM 2088 C CA . GLY A 1 296 ? -24.226 -10.274 19.426 1.00 21.29 276 GLY A CA 1
ATOM 2089 C C . GLY A 1 296 ? -22.820 -10.732 19.715 1.00 19.72 276 GLY A C 1
ATOM 2090 O O . GLY A 1 296 ? -21.967 -9.986 20.063 1.00 19.59 276 GLY A O 1
ATOM 2091 N N . LYS A 1 297 ? -22.597 -12.020 19.541 1.00 17.89 277 LYS A N 1
ATOM 2092 C CA . LYS A 1 297 ? -21.359 -12.691 19.952 1.00 17.85 277 LYS A CA 1
ATOM 2093 C C . LYS A 1 297 ? -20.745 -13.452 18.788 1.00 18.65 277 LYS A C 1
ATOM 2094 O O . LYS A 1 297 ? -21.490 -14.238 18.087 1.00 18.67 277 LYS A O 1
ATOM 2100 N N . VAL A 1 298 ? -19.461 -13.218 18.524 1.00 16.16 278 VAL A N 1
ATOM 2101 C CA . VAL A 1 298 ? -18.772 -14.034 17.532 1.00 17.06 278 VAL A CA 1
ATOM 2102 C C . VAL A 1 298 ? -18.762 -15.492 17.952 1.00 20.84 278 VAL A C 1
ATOM 2103 O O . VAL A 1 298 ? -18.541 -15.765 19.121 1.00 20.00 278 VAL A O 1
ATOM 2107 N N . ASN A 1 299 ? -18.922 -16.376 16.972 1.00 19.69 279 ASN A N 1
ATOM 2108 C CA . ASN A 1 299 ? -18.929 -17.853 17.157 1.00 24.72 279 ASN A CA 1
ATOM 2109 C C . ASN A 1 299 ? -18.506 -18.425 15.799 1.00 24.94 279 ASN A C 1
ATOM 2110 O O . ASN A 1 299 ? -19.385 -18.543 14.925 1.00 29.89 279 ASN A O 1
ATOM 2115 N N . MET A 1 300 ? -17.233 -18.565 15.533 1.00 31.27 280 MET A N 1
ATOM 2116 C CA . MET A 1 300 ? -16.740 -18.640 14.124 1.00 38.42 280 MET A CA 1
ATOM 2117 C C . MET A 1 300 ? -17.001 -20.013 13.462 1.00 41.41 280 MET A C 1
ATOM 2118 O O . MET A 1 300 ? -17.142 -20.962 14.251 1.00 39.13 280 MET A O 1
ATOM 2123 N N . GLY A 1 306 ? -15.669 -26.639 7.691 1.00 48.53 286 GLY A N 1
ATOM 2124 C CA . GLY A 1 306 ? -14.582 -26.400 8.668 1.00 50.04 286 GLY A CA 1
ATOM 2125 C C . GLY A 1 306 ? -14.748 -25.069 9.415 1.00 53.66 286 GLY A C 1
ATOM 2126 O O . GLY A 1 306 ? -15.903 -24.728 9.803 1.00 58.27 286 GLY A O 1
ATOM 2127 N N . ASN A 1 307 ? -13.626 -24.382 9.687 1.00 51.68 287 ASN A N 1
ATOM 2128 C CA . ASN A 1 307 ? -13.558 -23.084 10.424 1.00 48.62 287 ASN A CA 1
ATOM 2129 C C . ASN A 1 307 ? -12.300 -22.299 9.975 1.00 53.85 287 ASN A C 1
ATOM 2130 O O . ASN A 1 307 ? -11.216 -22.477 10.593 1.00 47.48 287 ASN A O 1
ATOM 2135 N N . ALA A 1 308 ? -12.472 -21.440 8.954 1.00 49.51 288 ALA A N 1
ATOM 2136 C CA . ALA A 1 308 ? -11.432 -20.980 7.998 1.00 47.99 288 ALA A CA 1
ATOM 2137 C C . ALA A 1 308 ? -10.654 -19.840 8.648 1.00 43.55 288 ALA A C 1
ATOM 2138 O O . ALA A 1 308 ? -9.412 -19.961 8.791 1.00 42.50 288 ALA A O 1
ATOM 2140 N N . LEU A 1 309 ? -11.377 -18.797 9.072 1.00 39.87 289 LEU A N 1
ATOM 2141 C CA . LEU A 1 309 ? -10.769 -17.725 9.907 1.00 39.09 289 LEU A CA 1
ATOM 2142 C C . LEU A 1 309 ? -9.963 -18.371 11.033 1.00 35.86 289 LEU A C 1
ATOM 2143 O O . LEU A 1 309 ? -8.779 -18.027 11.197 1.00 37.00 289 LEU A O 1
ATOM 2148 N N . ALA A 1 310 ? -10.506 -19.323 11.784 1.00 36.34 290 ALA A N 1
ATOM 2149 C CA . ALA A 1 310 ? -9.758 -19.878 12.931 1.00 34.78 290 ALA A CA 1
ATOM 2150 C C . ALA A 1 310 ? -8.499 -20.599 12.457 1.00 32.78 290 ALA A C 1
ATOM 2151 O O . ALA A 1 310 ? -7.423 -20.549 13.192 1.00 36.55 290 ALA A O 1
ATOM 2153 N N . HIS A 1 311 ? -8.653 -21.351 11.369 1.00 43.07 291 HIS A N 1
ATOM 2154 C CA . HIS A 1 311 ? -7.566 -22.063 10.641 1.00 45.63 291 HIS A CA 1
ATOM 2155 C C . HIS A 1 311 ? -6.464 -21.065 10.303 1.00 44.62 291 HIS A C 1
ATOM 2156 O O . HIS A 1 311 ? -5.275 -21.420 10.426 1.00 59.24 291 HIS A O 1
ATOM 2158 N N . ALA A 1 312 ? -6.857 -19.842 9.924 1.00 42.60 292 ALA A N 1
ATOM 2159 C CA . ALA A 1 312 ? -5.961 -18.724 9.531 1.00 34.88 292 ALA A CA 1
ATOM 2160 C C . ALA A 1 312 ? -5.347 -17.956 10.723 1.00 30.30 292 ALA A C 1
ATOM 2161 O O . ALA A 1 312 ? -4.747 -16.905 10.468 1.00 35.73 292 ALA A O 1
ATOM 2163 N N . GLY A 1 313 ? -5.458 -18.446 11.941 1.00 28.60 293 GLY A N 1
ATOM 2164 C CA . GLY A 1 313 ? -4.913 -17.868 13.169 1.00 25.96 293 GLY A CA 1
ATOM 2165 C C . GLY A 1 313 ? -5.729 -16.687 13.767 1.00 27.30 293 GLY A C 1
ATOM 2166 O O . GLY A 1 313 ? -5.300 -16.116 14.773 1.00 29.64 293 GLY A O 1
ATOM 2167 N N . VAL A 1 314 ? -6.899 -16.392 13.255 1.00 29.63 294 VAL A N 1
ATOM 2168 C CA . VAL A 1 314 ? -7.779 -15.342 13.871 1.00 23.63 294 VAL A CA 1
ATOM 2169 C C . VAL A 1 314 ? -8.373 -15.803 15.197 1.00 25.58 294 VAL A C 1
ATOM 2170 O O . VAL A 1 314 ? -8.890 -16.866 15.268 1.00 25.71 294 VAL A O 1
ATOM 2174 N N . ILE A 1 315 ? -8.405 -14.923 16.225 1.00 22.99 295 ILE A N 1
ATOM 2175 C CA . ILE A 1 315 ? -8.977 -15.136 17.575 1.00 21.48 295 ILE A CA 1
ATOM 2176 C C . ILE A 1 315 ? -10.402 -14.563 17.615 1.00 21.83 295 ILE A C 1
ATOM 2177 O O . ILE A 1 315 ? -10.536 -13.385 17.177 1.00 22.27 295 ILE A O 1
ATOM 2182 N N . GLY A 1 316 ? -11.379 -15.308 18.161 1.00 23.85 296 GLY A N 1
ATOM 2183 C CA . GLY A 1 316 ? -12.733 -14.735 18.354 1.00 25.06 296 GLY A CA 1
ATOM 2184 C C . GLY A 1 316 ? -12.769 -13.761 19.535 1.00 22.63 296 GLY A C 1
ATOM 2185 O O . GLY A 1 316 ? -12.249 -14.034 20.604 1.00 23.04 296 GLY A O 1
ATOM 2186 N N . GLY A 1 317 ? -13.292 -12.577 19.289 1.00 19.54 297 GLY A N 1
ATOM 2187 C CA . GLY A 1 317 ? -13.486 -11.510 20.278 1.00 18.26 297 GLY A CA 1
ATOM 2188 C C . GLY A 1 317 ? -14.844 -11.597 20.992 1.00 17.91 297 GLY A C 1
ATOM 2189 O O . GLY A 1 317 ? -15.282 -10.621 21.679 1.00 18.38 297 GLY A O 1
ATOM 2190 N N . ALA A 1 318 ? -15.592 -12.703 20.869 1.00 18.42 298 ALA A N 1
ATOM 2191 C CA . ALA A 1 318 ? -16.864 -12.922 21.619 1.00 17.65 298 ALA A CA 1
ATOM 2192 C C . ALA A 1 318 ? -17.820 -11.751 21.336 1.00 17.16 298 ALA A C 1
ATOM 2193 O O . ALA A 1 318 ? -17.999 -11.381 20.180 1.00 16.16 298 ALA A O 1
ATOM 2195 N N . ASP A 1 319 ? -18.324 -11.080 22.353 1.00 15.76 299 ASP A N 1
ATOM 2196 C CA . ASP A 1 319 ? -19.305 -9.974 22.187 1.00 16.31 299 ASP A CA 1
ATOM 2197 C C . ASP A 1 319 ? -18.646 -8.638 22.562 1.00 15.30 299 ASP A C 1
ATOM 2198 O O . ASP A 1 319 ? -19.425 -7.692 22.796 1.00 14.51 299 ASP A O 1
ATOM 2203 N N . MET A 1 320 ? -17.334 -8.525 22.483 1.00 15.03 300 MET A N 1
ATOM 2204 C CA . MET A 1 320 ? -16.683 -7.229 22.847 1.00 13.95 300 MET A CA 1
ATOM 2205 C C . MET A 1 320 ? -17.024 -6.199 21.767 1.00 14.80 300 MET A C 1
ATOM 2206 O O . MET A 1 320 ? -17.068 -6.490 20.540 1.00 14.75 300 MET A O 1
ATOM 2211 N N . THR A 1 321 ? -17.134 -4.961 22.199 1.00 12.47 301 THR A N 1
ATOM 2212 C CA . THR A 1 321 ? -17.183 -3.812 21.316 1.00 12.60 301 THR A CA 1
ATOM 2213 C C . THR A 1 321 ? -15.829 -3.585 20.680 1.00 12.93 301 THR A C 1
ATOM 2214 O O . THR A 1 321 ? -14.755 -4.050 21.192 1.00 15.02 301 THR A O 1
ATOM 2218 N N . VAL A 1 322 ? -15.756 -2.768 19.644 1.00 12.88 302 VAL A N 1
ATOM 2219 C CA . VAL A 1 322 ? -14.481 -2.362 19.059 1.00 15.66 302 VAL A CA 1
ATOM 2220 C C . VAL A 1 322 ? -13.762 -1.491 20.112 1.00 16.59 302 VAL A C 1
ATOM 2221 O O . VAL A 1 322 ? -12.578 -1.632 20.274 1.00 15.09 302 VAL A O 1
ATOM 2225 N N . GLU A 1 323 ? -14.511 -0.678 20.819 1.00 17.13 303 GLU A N 1
ATOM 2226 C CA . GLU A 1 323 ? -13.902 0.210 21.871 1.00 14.28 303 GLU A CA 1
ATOM 2227 C C . GLU A 1 323 ? -13.166 -0.651 22.914 1.00 14.09 303 GLU A C 1
ATOM 2228 O O . GLU A 1 323 ? -11.969 -0.367 23.347 1.00 16.87 303 GLU A O 1
ATOM 2234 N N . ALA A 1 324 ? -13.805 -1.703 23.410 1.00 13.82 304 ALA A N 1
ATOM 2235 C CA . ALA A 1 324 ? -13.161 -2.582 24.376 1.00 14.00 304 ALA A CA 1
ATOM 2236 C C . ALA A 1 324 ? -11.945 -3.301 23.785 1.00 14.77 304 ALA A C 1
ATOM 2237 O O . ALA A 1 324 ? -10.987 -3.538 24.560 1.00 16.27 304 ALA A O 1
ATOM 2239 N N . THR A 1 325 ? -12.111 -3.870 22.579 1.00 15.53 305 THR A N 1
ATOM 2240 C CA . THR A 1 325 ? -11.110 -4.661 21.856 1.00 15.78 305 THR A CA 1
ATOM 2241 C C . THR A 1 325 ? -9.880 -3.774 21.609 1.00 13.74 305 THR A C 1
ATOM 2242 O O . THR A 1 325 ? -8.724 -4.242 21.937 1.00 17.01 305 THR A O 1
ATOM 2246 N N . LEU A 1 326 ? -10.051 -2.563 21.105 1.00 16.19 306 LEU A N 1
ATOM 2247 C CA . LEU A 1 326 ? -8.920 -1.683 20.817 1.00 14.35 306 LEU A CA 1
ATOM 2248 C C . LEU A 1 326 ? -8.154 -1.363 22.101 1.00 16.07 306 LEU A C 1
ATOM 2249 O O . LEU A 1 326 ? -6.850 -1.469 22.125 1.00 16.42 306 LEU A O 1
ATOM 2254 N N . THR A 1 327 ? -8.861 -1.000 23.146 1.00 15.33 307 THR A N 1
ATOM 2255 C CA . THR A 1 327 ? -8.203 -0.562 24.402 1.00 16.91 307 THR A CA 1
ATOM 2256 C C . THR A 1 327 ? -7.616 -1.765 25.127 1.00 14.56 307 THR A C 1
ATOM 2257 O O . THR A 1 327 ? -6.499 -1.669 25.625 1.00 16.84 307 THR A O 1
ATOM 2261 N N . LYS A 1 328 ? -8.220 -2.917 24.987 1.00 15.09 308 LYS A N 1
ATOM 2262 C CA . LYS A 1 328 ? -7.680 -4.169 25.554 1.00 15.98 308 LYS A CA 1
ATOM 2263 C C . LYS A 1 328 ? -6.348 -4.499 24.882 1.00 17.62 308 LYS A C 1
ATOM 2264 O O . LYS A 1 328 ? -5.399 -4.881 25.662 1.00 17.02 308 LYS A O 1
ATOM 2270 N N . LEU A 1 329 ? -6.300 -4.410 23.578 1.00 17.90 309 LEU A N 1
ATOM 2271 C CA . LEU A 1 329 ? -5.010 -4.594 22.826 1.00 17.51 309 LEU A CA 1
ATOM 2272 C C . LEU A 1 329 ? -3.957 -3.593 23.339 1.00 16.24 309 LEU A C 1
ATOM 2273 O O . LEU A 1 329 ? -2.790 -4.019 23.512 1.00 19.32 309 LEU A O 1
ATOM 2278 N N . HIS A 1 330 ? -4.274 -2.305 23.446 1.00 17.56 310 HIS A N 1
ATOM 2279 C CA . HIS A 1 330 ? -3.290 -1.304 23.947 1.00 18.19 310 HIS A CA 1
ATOM 2280 C C . HIS A 1 330 ? -2.766 -1.751 25.306 1.00 17.45 310 HIS A C 1
ATOM 2281 O O . HIS A 1 330 ? -1.545 -1.571 25.507 1.00 21.45 310 HIS A O 1
ATOM 2288 N N . TYR A 1 331 ? -3.660 -2.186 26.201 1.00 18.75 311 TYR A N 1
ATOM 2289 C CA . TYR A 1 331 ? -3.344 -2.647 27.559 1.00 19.01 311 TYR A CA 1
ATOM 2290 C C . TYR A 1 331 ? -2.364 -3.843 27.479 1.00 24.44 311 TYR A C 1
ATOM 2291 O O . TYR A 1 331 ? -1.231 -3.748 28.025 1.00 20.29 311 TYR A O 1
ATOM 2300 N N . LEU A 1 332 ? -2.718 -4.882 26.697 1.00 18.17 312 LEU A N 1
ATOM 2301 C CA . LEU A 1 332 ? -1.978 -6.176 26.671 1.00 17.44 312 LEU A CA 1
ATOM 2302 C C . LEU A 1 332 ? -0.680 -6.058 25.882 1.00 19.97 312 LEU A C 1
ATOM 2303 O O . LEU A 1 332 ? 0.378 -6.629 26.392 1.00 24.22 312 LEU A O 1
ATOM 2308 N N . LEU A 1 333 ? -0.654 -5.294 24.808 1.00 18.03 313 LEU A N 1
ATOM 2309 C CA . LEU A 1 333 ? 0.570 -5.131 23.990 1.00 18.66 313 LEU A CA 1
ATOM 2310 C C . LEU A 1 333 ? 1.604 -4.350 24.816 1.00 24.07 313 LEU A C 1
ATOM 2311 O O . LEU A 1 333 ? 2.751 -4.510 24.568 1.00 25.18 313 LEU A O 1
ATOM 2316 N N . SER A 1 334 ? 1.181 -3.539 25.810 1.00 23.35 314 SER A N 1
ATOM 2317 C CA . SER A 1 334 ? 2.058 -2.648 26.586 1.00 21.70 314 SER A CA 1
ATOM 2318 C C . SER A 1 334 ? 2.717 -3.395 27.731 1.00 24.59 314 SER A C 1
ATOM 2319 O O . SER A 1 334 ? 3.593 -2.815 28.383 1.00 30.25 314 SER A O 1
ATOM 2322 N N . GLN A 1 335 ? 2.248 -4.564 28.057 1.00 25.89 315 GLN A N 1
ATOM 2323 C CA . GLN A 1 335 ? 2.768 -5.345 29.180 1.00 25.74 315 GLN A CA 1
ATOM 2324 C C . GLN A 1 335 ? 3.835 -6.229 28.518 1.00 34.98 315 GLN A C 1
ATOM 2325 O O . GLN A 1 335 ? 4.072 -6.091 27.302 1.00 36.99 315 GLN A O 1
ATOM 2331 N N . GLU A 1 336 ? 4.521 -7.104 29.212 1.00 39.33 316 GLU A N 1
ATOM 2332 C CA . GLU A 1 336 ? 5.690 -7.618 28.431 1.00 55.42 316 GLU A CA 1
ATOM 2333 C C . GLU A 1 336 ? 5.347 -9.049 28.018 1.00 54.79 316 GLU A C 1
ATOM 2334 O O . GLU A 1 336 ? 6.003 -9.945 28.521 1.00 61.80 316 GLU A O 1
ATOM 2340 N N . LEU A 1 337 ? 4.271 -9.226 27.226 1.00 46.10 317 LEU A N 1
ATOM 2341 C CA . LEU A 1 337 ? 3.599 -10.551 27.059 1.00 40.66 317 LEU A CA 1
ATOM 2342 C C . LEU A 1 337 ? 3.907 -11.111 25.671 1.00 36.84 317 LEU A C 1
ATOM 2343 O O . LEU A 1 337 ? 3.942 -10.332 24.700 1.00 41.34 317 LEU A O 1
ATOM 2348 N N . ASP A 1 338 ? 4.091 -12.424 25.583 1.00 35.95 318 ASP A N 1
ATOM 2349 C CA . ASP A 1 338 ? 4.266 -13.133 24.280 1.00 40.42 318 ASP A CA 1
ATOM 2350 C C . ASP A 1 338 ? 2.992 -12.961 23.423 1.00 30.79 318 ASP A C 1
ATOM 2351 O O . ASP A 1 338 ? 1.883 -12.952 24.022 1.00 32.05 318 ASP A O 1
ATOM 2356 N N . THR A 1 339 ? 3.125 -13.014 22.099 1.00 33.25 319 THR A N 1
ATOM 2357 C CA . THR A 1 339 ? 1.976 -13.026 21.152 1.00 30.78 319 THR A CA 1
ATOM 2358 C C . THR A 1 339 ? 0.997 -14.108 21.586 1.00 33.58 319 THR A C 1
ATOM 2359 O O . THR A 1 339 ? -0.251 -13.883 21.580 1.00 28.46 319 THR A O 1
ATOM 2363 N N . GLU A 1 340 ? 1.494 -15.275 21.957 1.00 35.07 320 GLU A N 1
ATOM 2364 C CA . GLU A 1 340 ? 0.609 -16.378 22.356 1.00 35.52 320 GLU A CA 1
ATOM 2365 C C . GLU A 1 340 ? -0.219 -15.965 23.567 1.00 33.86 320 GLU A C 1
ATOM 2366 O O . GLU A 1 340 ? -1.413 -16.274 23.586 1.00 34.50 320 GLU A O 1
ATOM 2372 N N . THR A 1 341 ? 0.387 -15.400 24.609 1.00 31.41 321 THR A N 1
ATOM 2373 C CA . THR A 1 341 ? -0.315 -14.978 25.853 1.00 31.67 321 THR A CA 1
ATOM 2374 C C . THR A 1 341 ? -1.377 -13.924 25.521 1.00 28.16 321 THR A C 1
ATOM 2375 O O . THR A 1 341 ? -2.502 -14.077 25.989 1.00 27.51 321 THR A O 1
ATOM 2379 N N . ILE A 1 342 ? -1.020 -12.953 24.692 1.00 25.36 322 ILE A N 1
ATOM 2380 C CA . ILE A 1 342 ? -1.962 -11.873 24.247 1.00 25.53 322 ILE A CA 1
ATOM 2381 C C . ILE A 1 342 ? -3.140 -12.547 23.540 1.00 29.80 322 ILE A C 1
ATOM 2382 O O . ILE A 1 342 ? -4.283 -12.197 23.841 1.00 25.82 322 ILE A O 1
ATOM 2387 N N . ARG A 1 343 ? -2.899 -13.494 22.632 1.00 27.92 323 ARG A N 1
ATOM 2388 C CA . ARG A 1 343 ? -3.968 -14.095 21.819 1.00 27.88 323 ARG A CA 1
ATOM 2389 C C . ARG A 1 343 ? -4.919 -14.819 22.769 1.00 31.70 323 ARG A C 1
ATOM 2390 O O . ARG A 1 343 ? -6.129 -14.666 22.577 1.00 29.51 323 ARG A O 1
ATOM 2398 N N . LYS A 1 344 ? -4.431 -15.483 23.837 1.00 27.49 324 LYS A N 1
ATOM 2399 C CA . LYS A 1 344 ? -5.322 -16.167 24.780 1.00 27.79 324 LYS A CA 1
ATOM 2400 C C . LYS A 1 344 ? -6.077 -15.152 25.657 1.00 27.97 324 LYS A C 1
ATOM 2401 O O . LYS A 1 344 ? -7.213 -15.417 25.905 1.00 26.78 324 LYS A O 1
ATOM 2407 N N . ALA A 1 345 ? -5.420 -14.098 26.121 1.00 28.25 325 ALA A N 1
ATOM 2408 C CA . ALA A 1 345 ? -6.016 -13.084 27.015 1.00 26.52 325 ALA A CA 1
ATOM 2409 C C . ALA A 1 345 ? -7.148 -12.338 26.276 1.00 23.98 325 ALA A C 1
ATOM 2410 O O . ALA A 1 345 ? -8.142 -11.941 26.939 1.00 25.50 325 ALA A O 1
ATOM 2412 N N . MET A 1 346 ? -7.036 -12.164 24.955 1.00 29.33 326 MET A N 1
ATOM 2413 C CA . MET A 1 346 ? -8.046 -11.428 24.165 1.00 24.25 326 MET A CA 1
ATOM 2414 C C . MET A 1 346 ? -9.428 -12.106 24.260 1.00 27.48 326 MET A C 1
ATOM 2415 O O . MET A 1 346 ? -10.419 -11.362 24.330 1.00 23.05 326 MET A O 1
ATOM 2420 N N . SER A 1 347 ? -9.557 -13.429 24.388 1.00 27.80 327 SER A N 1
ATOM 2421 C CA . SER A 1 347 ? -10.886 -14.070 24.500 1.00 28.76 327 SER A CA 1
ATOM 2422 C C . SER A 1 347 ? -11.279 -14.318 25.960 1.00 29.40 327 SER A C 1
ATOM 2423 O O . SER A 1 347 ? -12.377 -14.813 26.204 1.00 29.26 327 SER A O 1
ATOM 2426 N N . GLN A 1 348 ? -10.476 -13.883 26.940 1.00 23.14 328 GLN A N 1
ATOM 2427 C CA . GLN A 1 348 ? -10.787 -14.072 28.380 1.00 27.58 328 GLN A CA 1
ATOM 2428 C C . GLN A 1 348 ? -11.452 -12.791 28.958 1.00 22.16 328 GLN A C 1
ATOM 2429 O O . GLN A 1 348 ? -11.081 -11.694 28.533 1.00 23.33 328 GLN A O 1
ATOM 2435 N N . ASN A 1 349 ? -12.389 -12.935 29.881 1.00 20.99 329 ASN A N 1
ATOM 2436 C CA . ASN A 1 349 ? -13.122 -11.829 30.564 1.00 18.69 329 ASN A CA 1
ATOM 2437 C C . ASN A 1 349 ? -12.249 -11.204 31.636 1.00 19.97 329 ASN A C 1
ATOM 2438 O O . ASN A 1 349 ? -12.258 -11.698 32.782 1.00 22.66 329 ASN A O 1
ATOM 2443 N N . LEU A 1 350 ? -11.550 -10.118 31.331 1.00 19.66 330 LEU A N 1
ATOM 2444 C CA . LEU A 1 350 ? -10.561 -9.544 32.300 1.00 20.69 330 LEU A CA 1
ATOM 2445 C C . LEU A 1 350 ? -11.244 -8.568 33.248 1.00 19.31 330 LEU A C 1
ATOM 2446 O O . LEU A 1 350 ? -10.818 -8.421 34.457 1.00 19.71 330 LEU A O 1
ATOM 2451 N N . ARG A 1 351 ? -12.241 -7.855 32.744 1.00 17.35 331 ARG A N 1
ATOM 2452 C CA . ARG A 1 351 ? -12.843 -6.713 33.500 1.00 17.67 331 ARG A CA 1
ATOM 2453 C C . ARG A 1 351 ? -14.339 -6.577 33.218 1.00 18.68 331 ARG A C 1
ATOM 2454 O O . ARG A 1 351 ? -14.905 -5.483 33.551 1.00 17.28 331 ARG A O 1
ATOM 2462 N N . GLY A 1 352 ? -14.983 -7.643 32.710 1.00 16.86 332 GLY A N 1
ATOM 2463 C CA . GLY A 1 352 ? -16.439 -7.627 32.538 1.00 16.56 332 GLY A CA 1
ATOM 2464 C C . GLY A 1 352 ? -16.823 -7.159 31.125 1.00 14.43 332 GLY A C 1
ATOM 2465 O O . GLY A 1 352 ? -18.107 -6.933 30.937 1.00 14.31 332 GLY A O 1
ATOM 2466 N N . GLU A 1 353 ? -15.861 -7.035 30.216 1.00 14.54 333 GLU A N 1
ATOM 2467 C CA . GLU A 1 353 ? -16.028 -6.573 28.800 1.00 13.16 333 GLU A CA 1
ATOM 2468 C C . GLU A 1 353 ? -16.690 -7.632 27.913 1.00 13.23 333 GLU A C 1
ATOM 2469 O O . GLU A 1 353 ? -17.047 -7.334 26.818 1.00 13.14 333 GLU A O 1
ATOM 2475 N N . LEU A 1 354 ? -16.766 -8.864 28.373 1.00 15.23 334 LEU A N 1
ATOM 2476 C CA . LEU A 1 354 ? -17.266 -9.935 27.435 1.00 16.21 334 LEU A CA 1
ATOM 2477 C C . LEU A 1 354 ? -17.887 -11.047 28.276 1.00 18.55 334 LEU A C 1
ATOM 2478 O O . LEU A 1 354 ? -17.630 -11.158 29.464 1.00 18.98 334 LEU A O 1
ATOM 2483 N N . THR A 1 355 ? -18.799 -11.778 27.629 1.00 19.13 335 THR A N 1
ATOM 2484 C CA . THR A 1 355 ? -19.619 -12.782 28.309 1.00 20.90 335 THR A CA 1
ATOM 2485 C C . THR A 1 355 ? -18.996 -14.140 28.002 1.00 25.31 335 THR A C 1
ATOM 2486 O O . THR A 1 355 ? -18.900 -14.540 26.847 1.00 23.75 335 THR A O 1
ATOM 2490 N N . PRO A 1 356 ? -18.440 -14.839 29.009 1.00 26.74 336 PRO A N 1
ATOM 2491 C CA . PRO A 1 356 ? -17.738 -16.082 28.721 1.00 29.93 336 PRO A CA 1
ATOM 2492 C C . PRO A 1 356 ? -18.695 -17.204 28.272 1.00 34.60 336 PRO A C 1
ATOM 2493 O O . PRO A 1 356 ? -19.823 -17.137 28.557 1.00 35.58 336 PRO A O 1
ATOM 2497 N N . ASP A 1 357 ? -18.171 -18.247 27.664 1.00 38.80 337 ASP A N 1
ATOM 2498 C CA . ASP A 1 357 ? -18.912 -19.504 27.383 1.00 45.45 337 ASP A CA 1
ATOM 2499 C C . ASP A 1 357 ? -19.110 -20.243 28.722 1.00 45.25 337 ASP A C 1
ATOM 2500 O O . ASP A 1 357 ? -20.309 -20.481 29.043 1.00 49.68 337 ASP A O 1
ATOM 2505 N N . LEU B 1 14 ? -46.548 17.409 9.892 1.00 52.01 -6 LEU B N 1
ATOM 2506 C CA . LEU B 1 14 ? -45.479 17.922 10.847 1.00 41.13 -6 LEU B CA 1
ATOM 2507 C C . LEU B 1 14 ? -46.054 19.071 11.677 1.00 44.20 -6 LEU B C 1
ATOM 2508 O O . LEU B 1 14 ? -46.777 19.881 11.096 1.00 47.96 -6 LEU B O 1
ATOM 2513 N N . VAL B 1 15 ? -45.741 19.140 12.992 1.00 36.96 -5 VAL B N 1
ATOM 2514 C CA . VAL B 1 15 ? -45.726 20.371 13.847 1.00 32.56 -5 VAL B CA 1
ATOM 2515 C C . VAL B 1 15 ? -45.083 21.552 13.095 1.00 34.73 -5 VAL B C 1
ATOM 2516 O O . VAL B 1 15 ? -43.990 21.350 12.564 1.00 37.72 -5 VAL B O 1
ATOM 2518 N N . PRO B 1 16 ? -45.587 22.827 13.143 1.00 36.78 -4 PRO B N 1
ATOM 2519 C CA . PRO B 1 16 ? -44.937 23.938 12.438 1.00 33.09 -4 PRO B CA 1
ATOM 2520 C C . PRO B 1 16 ? -43.603 24.318 13.069 1.00 35.44 -4 PRO B C 1
ATOM 2521 O O . PRO B 1 16 ? -43.529 24.239 14.298 1.00 32.66 -4 PRO B O 1
ATOM 2525 N N . ARG B 1 17 ? -42.654 24.818 12.255 1.00 36.96 -3 ARG B N 1
ATOM 2526 C CA . ARG B 1 17 ? -41.440 25.515 12.775 1.00 36.47 -3 ARG B CA 1
ATOM 2527 C C . ARG B 1 17 ? -41.796 27.010 12.617 1.00 38.26 -3 ARG B C 1
ATOM 2528 O O . ARG B 1 17 ? -42.053 27.485 11.459 1.00 31.86 -3 ARG B O 1
ATOM 2530 N N . GLY B 1 18 ? -42.055 27.664 13.749 1.00 34.18 -2 GLY B N 1
ATOM 2531 C CA . GLY B 1 18 ? -42.477 29.081 13.825 1.00 38.21 -2 GLY B CA 1
ATOM 2532 C C . GLY B 1 18 ? -41.269 29.999 13.687 1.00 38.82 -2 GLY B C 1
ATOM 2533 O O . GLY B 1 18 ? -40.173 29.570 13.956 1.00 40.46 -2 GLY B O 1
ATOM 2534 N N . SER B 1 19 ? -41.481 31.231 13.236 1.00 35.70 -1 SER B N 1
ATOM 2535 C CA . SER B 1 19 ? -40.450 32.279 13.190 1.00 29.80 -1 SER B CA 1
ATOM 2536 C C . SER B 1 19 ? -39.847 32.478 14.588 1.00 37.67 -1 SER B C 1
ATOM 2537 O O . SER B 1 19 ? -40.588 32.416 15.606 1.00 35.69 -1 SER B O 1
ATOM 2540 N N . HIS B 1 20 ? -38.572 32.806 14.633 1.00 32.94 0 HIS B N 1
ATOM 2541 C CA . HIS B 1 20 ? -37.866 33.165 15.883 1.00 46.03 0 HIS B CA 1
ATOM 2542 C C . HIS B 1 20 ? -37.678 34.685 15.896 1.00 47.80 0 HIS B C 1
ATOM 2543 O O . HIS B 1 20 ? -37.113 35.158 16.895 1.00 40.23 0 HIS B O 1
ATOM 2550 N N . MET B 1 21 ? -38.158 35.418 14.861 1.00 38.75 1 MET B N 1
ATOM 2551 C CA . MET B 1 21 ? -37.762 36.840 14.642 1.00 44.20 1 MET B CA 1
ATOM 2552 C C . MET B 1 21 ? -38.240 37.745 15.796 1.00 44.22 1 MET B C 1
ATOM 2553 O O . MET B 1 21 ? -37.428 38.600 16.232 1.00 51.64 1 MET B O 1
ATOM 2555 N N . GLN B 1 22 ? -39.470 37.632 16.296 1.00 41.75 2 GLN B N 1
ATOM 2556 C CA . GLN B 1 22 ? -39.898 38.482 17.454 1.00 46.12 2 GLN B CA 1
ATOM 2557 C C . GLN B 1 22 ? -39.805 37.667 18.760 1.00 38.07 2 GLN B C 1
ATOM 2558 O O . GLN B 1 22 ? -40.051 36.426 18.703 1.00 41.86 2 GLN B O 1
ATOM 2564 N N . LYS B 1 23 ? -39.471 38.334 19.870 1.00 32.80 3 LYS B N 1
ATOM 2565 C CA . LYS B 1 23 ? -39.539 37.750 21.268 1.00 31.60 3 LYS B CA 1
ATOM 2566 C C . LYS B 1 23 ? -40.986 37.449 21.723 1.00 26.02 3 LYS B C 1
ATOM 2567 O O . LYS B 1 23 ? -41.818 38.360 21.859 1.00 29.39 3 LYS B O 1
ATOM 2573 N N . LYS B 1 24 ? -41.254 36.161 21.968 1.00 20.61 4 LYS B N 1
ATOM 2574 C CA . LYS B 1 24 ? -42.597 35.665 22.332 1.00 18.55 4 LYS B CA 1
ATOM 2575 C C . LYS B 1 24 ? -42.842 35.965 23.796 1.00 18.40 4 LYS B C 1
ATOM 2576 O O . LYS B 1 24 ? -41.828 36.147 24.584 1.00 18.19 4 LYS B O 1
ATOM 2582 N N . SER B 1 25 ? -44.112 35.887 24.146 1.00 17.92 5 SER B N 1
ATOM 2583 C CA . SER B 1 25 ? -44.540 35.996 25.540 1.00 16.14 5 SER B CA 1
ATOM 2584 C C . SER B 1 25 ? -45.415 34.794 25.830 1.00 17.70 5 SER B C 1
ATOM 2585 O O . SER B 1 25 ? -46.506 34.695 25.229 1.00 16.53 5 SER B O 1
ATOM 2588 N N . ILE B 1 26 ? -44.996 33.996 26.779 1.00 16.99 6 ILE B N 1
ATOM 2589 C CA . ILE B 1 26 ? -45.709 32.748 27.140 1.00 15.87 6 ILE B CA 1
ATOM 2590 C C . ILE B 1 26 ? -46.331 32.912 28.531 1.00 17.42 6 ILE B C 1
ATOM 2591 O O . ILE B 1 26 ? -45.720 33.443 29.492 1.00 17.84 6 ILE B O 1
ATOM 2596 N N . TYR B 1 27 ? -47.563 32.521 28.627 1.00 17.43 7 TYR B N 1
ATOM 2597 C CA . TYR B 1 27 ? -48.289 32.505 29.910 1.00 17.15 7 TYR B CA 1
ATOM 2598 C C . TYR B 1 27 ? -48.129 31.136 30.573 1.00 16.24 7 TYR B C 1
ATOM 2599 O O . TYR B 1 27 ? -48.462 30.072 29.944 1.00 16.31 7 TYR B O 1
ATOM 2608 N N . VAL B 1 28 ? -47.756 31.151 31.857 1.00 15.82 8 VAL B N 1
ATOM 2609 C CA . VAL B 1 28 ? -47.579 29.857 32.581 1.00 14.33 8 VAL B CA 1
ATOM 2610 C C . VAL B 1 28 ? -48.648 29.843 33.707 1.00 16.57 8 VAL B C 1
ATOM 2611 O O . VAL B 1 28 ? -48.560 30.677 34.601 1.00 18.38 8 VAL B O 1
ATOM 2615 N N . ALA B 1 29 ? -49.528 28.869 33.625 1.00 15.79 9 ALA B N 1
ATOM 2616 C CA . ALA B 1 29 ? -50.587 28.552 34.614 1.00 15.73 9 ALA B CA 1
ATOM 2617 C C . ALA B 1 29 ? -49.953 27.571 35.588 1.00 16.85 9 ALA B C 1
ATOM 2618 O O . ALA B 1 29 ? -49.834 26.386 35.282 1.00 16.02 9 ALA B O 1
ATOM 2620 N N . TYR B 1 30 ? -49.509 28.085 36.732 1.00 17.75 10 TYR B N 1
ATOM 2621 C CA . TYR B 1 30 ? -48.947 27.251 37.802 1.00 16.19 10 TYR B CA 1
ATOM 2622 C C . TYR B 1 30 ? -50.146 26.681 38.629 1.00 16.68 10 TYR B C 1
ATOM 2623 O O . TYR B 1 30 ? -50.558 27.306 39.552 1.00 15.91 10 TYR B O 1
ATOM 2632 N N . THR B 1 31 ? -50.665 25.492 38.303 1.00 15.74 11 THR B N 1
ATOM 2633 C CA . THR B 1 31 ? -51.862 24.926 38.935 1.00 17.84 11 THR B CA 1
ATOM 2634 C C . THR B 1 31 ? -51.491 24.265 40.269 1.00 18.78 11 THR B C 1
ATOM 2635 O O . THR B 1 31 ? -52.404 24.088 41.078 1.00 24.16 11 THR B O 1
ATOM 2639 N N . GLY B 1 32 ? -50.263 23.835 40.432 1.00 22.42 12 GLY B N 1
ATOM 2640 C CA . GLY B 1 32 ? -49.685 23.065 41.563 1.00 25.10 12 GLY B CA 1
ATOM 2641 C C . GLY B 1 32 ? -48.924 21.876 40.999 1.00 23.24 12 GLY B C 1
ATOM 2642 O O . GLY B 1 32 ? -48.400 22.002 39.879 1.00 26.63 12 GLY B O 1
ATOM 2643 N N . GLY B 1 33 ? -48.828 20.776 41.767 1.00 25.13 13 GLY B N 1
ATOM 2644 C CA . GLY B 1 33 ? -48.020 19.629 41.332 1.00 28.15 13 GLY B CA 1
ATOM 2645 C C . GLY B 1 33 ? -46.682 19.566 42.077 1.00 32.71 13 GLY B C 1
ATOM 2646 O O . GLY B 1 33 ? -46.316 20.479 42.793 1.00 40.71 13 GLY B O 1
ATOM 2647 N N . THR B 1 34 ? -45.963 18.477 41.847 1.00 28.92 14 THR B N 1
ATOM 2648 C CA . THR B 1 34 ? -44.679 18.119 42.460 1.00 33.02 14 THR B CA 1
ATOM 2649 C C . THR B 1 34 ? -43.669 19.228 42.143 1.00 32.34 14 THR B C 1
ATOM 2650 O O . THR B 1 34 ? -42.743 19.535 42.986 1.00 34.76 14 THR B O 1
ATOM 2654 N N . ILE B 1 35 ? -43.809 19.869 40.992 1.00 33.61 15 ILE B N 1
ATOM 2655 C CA . ILE B 1 35 ? -42.680 20.727 40.497 1.00 29.59 15 ILE B CA 1
ATOM 2656 C C . ILE B 1 35 ? -42.408 21.823 41.525 1.00 30.17 15 ILE B C 1
ATOM 2657 O O . ILE B 1 35 ? -41.203 22.271 41.669 1.00 34.12 15 ILE B O 1
ATOM 2662 N N . GLY B 1 36 ? -43.452 22.333 42.154 1.00 31.05 16 GLY B N 1
ATOM 2663 C CA . GLY B 1 36 ? -43.275 23.531 42.983 1.00 30.09 16 GLY B CA 1
ATOM 2664 C C . GLY B 1 36 ? -43.131 23.131 44.457 1.00 41.68 16 GLY B C 1
ATOM 2665 O O . GLY B 1 36 ? -43.149 24.018 45.304 1.00 36.68 16 GLY B O 1
ATOM 2666 N N . MET B 1 37 ? -43.044 21.829 44.782 1.00 31.63 17 MET B N 1
ATOM 2667 C CA . MET B 1 37 ? -43.184 21.423 46.220 1.00 38.08 17 MET B CA 1
ATOM 2668 C C . MET B 1 37 ? -41.840 21.474 46.948 1.00 41.36 17 MET B C 1
ATOM 2669 O O . MET B 1 37 ? -40.830 21.671 46.276 1.00 37.36 17 MET B O 1
ATOM 2674 N N . GLN B 1 38 ? -41.874 21.231 48.266 1.00 54.66 18 GLN B N 1
ATOM 2675 C CA . GLN B 1 38 ? -40.759 21.441 49.244 1.00 58.70 18 GLN B CA 1
ATOM 2676 C C . GLN B 1 38 ? -40.751 20.331 50.318 1.00 54.52 18 GLN B C 1
ATOM 2677 O O . GLN B 1 38 ? -41.823 19.773 50.616 1.00 48.96 18 GLN B O 1
ATOM 2683 N N . ARG B 1 39 ? -39.586 20.027 50.896 1.00 62.96 19 ARG B N 1
ATOM 2684 C CA . ARG B 1 39 ? -39.380 18.803 51.719 1.00 67.92 19 ARG B CA 1
ATOM 2685 C C . ARG B 1 39 ? -39.997 19.026 53.106 1.00 69.41 19 ARG B C 1
ATOM 2686 O O . ARG B 1 39 ? -40.153 20.208 53.443 1.00 65.95 19 ARG B O 1
ATOM 2688 N N . SER B 1 48 ? -47.346 29.684 47.667 1.00 64.44 28 SER B N 1
ATOM 2689 C CA . SER B 1 48 ? -46.004 29.523 48.268 1.00 51.08 28 SER B CA 1
ATOM 2690 C C . SER B 1 48 ? -45.106 30.619 47.712 1.00 43.79 28 SER B C 1
ATOM 2691 O O . SER B 1 48 ? -44.380 31.196 48.482 1.00 49.99 28 SER B O 1
ATOM 2694 N N . GLY B 1 49 ? -45.134 30.917 46.408 1.00 50.34 29 GLY B N 1
ATOM 2695 C CA . GLY B 1 49 ? -44.154 31.850 45.789 1.00 45.97 29 GLY B CA 1
ATOM 2696 C C . GLY B 1 49 ? -42.762 31.243 45.547 1.00 41.80 29 GLY B C 1
ATOM 2697 O O . GLY B 1 49 ? -41.891 31.921 44.928 1.00 42.22 29 GLY B O 1
ATOM 2698 N N . HIS B 1 50 ? -42.557 29.995 45.960 1.00 42.16 30 HIS B N 1
ATOM 2699 C CA . HIS B 1 50 ? -41.275 29.266 45.912 1.00 48.94 30 HIS B CA 1
ATOM 2700 C C . HIS B 1 50 ? -40.855 28.973 44.457 1.00 47.61 30 HIS B C 1
ATOM 2701 O O . HIS B 1 50 ? -39.708 29.196 44.154 1.00 36.53 30 HIS B O 1
ATOM 2708 N N . LEU B 1 51 ? -41.750 28.481 43.585 1.00 39.32 31 LEU B N 1
ATOM 2709 C CA . LEU B 1 51 ? -41.427 28.203 42.158 1.00 34.40 31 LEU B CA 1
ATOM 2710 C C . LEU B 1 51 ? -40.871 29.473 41.474 1.00 29.32 31 LEU B C 1
ATOM 2711 O O . LEU B 1 51 ? -39.820 29.402 40.819 1.00 28.33 31 LEU B O 1
ATOM 2716 N N . GLN B 1 52 ? -41.598 30.567 41.509 1.00 25.92 32 GLN B N 1
ATOM 2717 C CA . GLN B 1 52 ? -41.281 31.835 40.837 1.00 25.26 32 GLN B CA 1
ATOM 2718 C C . GLN B 1 52 ? -39.901 32.424 41.292 1.00 27.66 32 GLN B C 1
ATOM 2719 O O . GLN B 1 52 ? -39.144 32.930 40.475 1.00 21.73 32 GLN B O 1
ATOM 2725 N N . ARG B 1 53 ? -39.587 32.364 42.573 1.00 27.82 33 ARG B N 1
ATOM 2726 C CA . ARG B 1 53 ? -38.244 32.746 43.108 1.00 25.63 33 ARG B CA 1
ATOM 2727 C C . ARG B 1 53 ? -37.226 31.752 42.543 1.00 24.63 33 ARG B C 1
ATOM 2728 O O . ARG B 1 53 ? -36.126 32.164 42.140 1.00 21.11 33 ARG B O 1
ATOM 2736 N N . GLN B 1 54 ? -37.543 30.448 42.480 1.00 25.85 34 GLN B N 1
ATOM 2737 C CA . GLN B 1 54 ? -36.533 29.459 42.043 1.00 26.60 34 GLN B CA 1
ATOM 2738 C C . GLN B 1 54 ? -36.219 29.753 40.571 1.00 20.23 34 GLN B C 1
ATOM 2739 O O . GLN B 1 54 ? -35.009 29.768 40.188 1.00 22.50 34 GLN B O 1
ATOM 2745 N N . LEU B 1 55 ? -37.230 30.106 39.751 1.00 19.62 35 LEU B N 1
ATOM 2746 C CA . LEU B 1 55 ? -36.960 30.382 38.317 1.00 20.16 35 LEU B CA 1
ATOM 2747 C C . LEU B 1 55 ? -36.215 31.698 38.148 1.00 20.63 35 LEU B C 1
ATOM 2748 O O . LEU B 1 55 ? -35.372 31.722 37.228 1.00 20.44 35 LEU B O 1
ATOM 2753 N N . ALA B 1 56 ? -36.448 32.698 38.992 1.00 21.63 36 ALA B N 1
ATOM 2754 C CA . ALA B 1 56 ? -35.676 33.953 38.980 1.00 22.73 36 ALA B CA 1
ATOM 2755 C C . ALA B 1 56 ? -34.181 33.653 39.134 1.00 21.03 36 ALA B C 1
ATOM 2756 O O . ALA B 1 56 ? -33.348 34.443 38.634 1.00 21.74 36 ALA B O 1
ATOM 2758 N N . LEU B 1 57 ? -33.815 32.651 39.966 1.00 21.49 37 LEU B N 1
ATOM 2759 C CA . LEU B 1 57 ? -32.410 32.313 40.309 1.00 22.18 37 LEU B CA 1
ATOM 2760 C C . LEU B 1 57 ? -31.710 31.403 39.284 1.00 24.87 37 LEU B C 1
ATOM 2761 O O . LEU B 1 57 ? -30.544 30.993 39.526 1.00 27.58 37 LEU B O 1
ATOM 2766 N N . MET B 1 58 ? -32.419 30.954 38.232 1.00 22.17 38 MET B N 1
ATOM 2767 C CA . MET B 1 58 ? -31.882 29.964 37.268 1.00 25.23 38 MET B CA 1
ATOM 2768 C C . MET B 1 58 ? -31.614 30.669 35.954 1.00 27.70 38 MET B C 1
ATOM 2769 O O . MET B 1 58 ? -32.504 31.022 35.185 1.00 23.60 38 MET B O 1
ATOM 2774 N N . PRO B 1 59 ? -30.344 30.953 35.661 1.00 27.52 39 PRO B N 1
ATOM 2775 C CA . PRO B 1 59 ? -30.070 31.888 34.583 1.00 29.11 39 PRO B CA 1
ATOM 2776 C C . PRO B 1 59 ? -30.529 31.390 33.212 1.00 25.12 39 PRO B C 1
ATOM 2777 O O . PRO B 1 59 ? -30.768 32.168 32.297 1.00 22.76 39 PRO B O 1
ATOM 2781 N N . GLU B 1 60 ? -30.686 30.077 33.096 1.00 22.54 40 GLU B N 1
ATOM 2782 C CA . GLU B 1 60 ? -31.051 29.508 31.791 1.00 27.31 40 GLU B CA 1
ATOM 2783 C C . GLU B 1 60 ? -32.398 30.102 31.349 1.00 21.91 40 GLU B C 1
ATOM 2784 O O . GLU B 1 60 ? -32.559 30.360 30.128 1.00 24.46 40 GLU B O 1
ATOM 2790 N N . PHE B 1 61 ? -33.333 30.362 32.257 1.00 21.33 41 PHE B N 1
ATOM 2791 C CA . PHE B 1 61 ? -34.675 30.879 31.964 1.00 20.42 41 PHE B CA 1
ATOM 2792 C C . PHE B 1 61 ? -34.673 32.341 31.483 1.00 23.66 41 PHE B C 1
ATOM 2793 O O . PHE B 1 61 ? -35.683 32.724 30.891 1.00 26.08 41 PHE B O 1
ATOM 2801 N N . HIS B 1 62 ? -33.540 33.053 31.576 1.00 22.67 42 HIS B N 1
ATOM 2802 C CA . HIS B 1 62 ? -33.463 34.496 31.242 1.00 22.64 42 HIS B CA 1
ATOM 2803 C C . HIS B 1 62 ? -32.554 34.800 30.069 1.00 26.50 42 HIS B C 1
ATOM 2804 O O . HIS B 1 62 ? -32.298 35.999 29.914 1.00 28.34 42 HIS B O 1
ATOM 2811 N N . ARG B 1 63 ? -32.116 33.792 29.305 1.00 24.87 43 ARG B N 1
ATOM 2812 C CA . ARG B 1 63 ? -31.193 33.932 28.144 1.00 28.16 43 ARG B CA 1
ATOM 2813 C C . ARG B 1 63 ? -31.927 34.640 27.010 1.00 28.48 43 ARG B C 1
ATOM 2814 O O . ARG B 1 63 ? -33.141 34.545 26.888 1.00 25.28 43 ARG B O 1
ATOM 2822 N N . PRO B 1 64 ? -31.203 35.375 26.139 1.00 28.84 44 PRO B N 1
ATOM 2823 C CA . PRO B 1 64 ? -31.800 36.066 25.000 1.00 28.93 44 PRO B CA 1
ATOM 2824 C C . PRO B 1 64 ? -32.631 35.141 24.103 1.00 23.98 44 PRO B C 1
ATOM 2825 O O . PRO B 1 64 ? -33.678 35.560 23.581 1.00 23.93 44 PRO B O 1
ATOM 2829 N N . GLU B 1 65 ? -32.245 33.885 24.025 1.00 25.53 45 GLU B N 1
ATOM 2830 C CA . GLU B 1 65 ? -32.901 32.909 23.107 1.00 25.13 45 GLU B CA 1
ATOM 2831 C C . GLU B 1 65 ? -34.247 32.405 23.660 1.00 21.85 45 GLU B C 1
ATOM 2832 O O . GLU B 1 65 ? -34.901 31.560 23.011 1.00 20.80 45 GLU B O 1
ATOM 2838 N N . MET B 1 66 ? -34.484 32.660 24.908 1.00 20.45 46 MET B N 1
ATOM 2839 C CA . MET B 1 66 ? -35.718 32.183 25.592 1.00 23.31 46 MET B CA 1
ATOM 2840 C C . MET B 1 66 ? -36.824 33.206 25.411 1.00 22.40 46 MET B C 1
ATOM 2841 O O . MET B 1 66 ? -36.527 34.425 25.364 1.00 20.54 46 MET B O 1
ATOM 2846 N N . PRO B 1 67 ? -38.124 32.760 25.426 1.00 17.75 47 PRO B N 1
ATOM 2847 C CA . PRO B 1 67 ? -39.286 33.656 25.341 1.00 16.18 47 PRO B CA 1
ATOM 2848 C C . PRO B 1 67 ? -39.380 34.348 26.709 1.00 15.60 47 PRO B C 1
ATOM 2849 O O . PRO B 1 67 ? -38.853 33.804 27.763 1.00 18.61 47 PRO B O 1
ATOM 2853 N N . ASP B 1 68 ? -39.988 35.527 26.773 1.00 15.04 48 ASP B N 1
ATOM 2854 C CA . ASP B 1 68 ? -40.480 36.109 28.062 1.00 18.45 48 ASP B CA 1
ATOM 2855 C C . ASP B 1 68 ? -41.661 35.245 28.580 1.00 14.86 48 ASP B C 1
ATOM 2856 O O . ASP B 1 68 ? -42.397 34.538 27.752 1.00 17.59 48 ASP B O 1
ATOM 2861 N N . PHE B 1 69 ? -41.786 35.135 29.889 1.00 17.89 49 PHE B N 1
ATOM 2862 C CA . PHE B 1 69 ? -42.929 34.391 30.448 1.00 19.49 49 PHE B CA 1
ATOM 2863 C C . PHE B 1 69 ? -43.469 35.093 31.684 1.00 22.13 49 PHE B C 1
ATOM 2864 O O . PHE B 1 69 ? -42.739 35.765 32.416 1.00 18.58 49 PHE B O 1
ATOM 2872 N N . THR B 1 70 ? -44.710 34.793 31.968 1.00 19.75 50 THR B N 1
ATOM 2873 C CA . THR B 1 70 ? -45.489 35.365 33.087 1.00 19.98 50 THR B CA 1
ATOM 2874 C C . THR B 1 70 ? -46.107 34.178 33.833 1.00 21.32 50 THR B C 1
ATOM 2875 O O . THR B 1 70 ? -46.747 33.372 33.144 1.00 22.52 50 THR B O 1
ATOM 2879 N N . ILE B 1 71 ? -45.832 34.022 35.130 1.00 20.18 51 ILE B N 1
ATOM 2880 C CA . ILE B 1 71 ? -46.453 32.950 35.983 1.00 19.94 51 ILE B CA 1
ATOM 2881 C C . ILE B 1 71 ? -47.698 33.471 36.685 1.00 22.69 51 ILE B C 1
ATOM 2882 O O . ILE B 1 71 ? -47.601 34.465 37.461 1.00 23.80 51 ILE B O 1
ATOM 2887 N N . HIS B 1 72 ? -48.790 32.716 36.547 1.00 18.23 52 HIS B N 1
ATOM 2888 C CA . HIS B 1 72 ? -50.040 32.845 37.311 1.00 17.98 52 HIS B CA 1
ATOM 2889 C C . HIS B 1 72 ? -50.032 31.685 38.296 1.00 19.40 52 HIS B C 1
ATOM 2890 O O . HIS B 1 72 ? -50.220 30.584 37.864 1.00 18.48 52 HIS B O 1
ATOM 2897 N N . GLU B 1 73 ? -49.774 31.955 39.576 1.00 19.07 53 GLU B N 1
ATOM 2898 C CA . GLU B 1 73 ? -49.822 30.907 40.625 1.00 22.67 53 GLU B CA 1
ATOM 2899 C C . GLU B 1 73 ? -51.260 30.759 41.138 1.00 20.88 53 GLU B C 1
ATOM 2900 O O . GLU B 1 73 ? -51.862 31.733 41.558 1.00 20.16 53 GLU B O 1
ATOM 2906 N N . TYR B 1 74 ? -51.819 29.550 41.131 1.00 18.90 54 TYR B N 1
ATOM 2907 C CA . TYR B 1 74 ? -53.235 29.310 41.485 1.00 18.97 54 TYR B CA 1
ATOM 2908 C C . TYR B 1 74 ? -53.299 29.373 43.011 1.00 21.47 54 TYR B C 1
ATOM 2909 O O . TYR B 1 74 ? -52.235 29.013 43.628 1.00 23.89 54 TYR B O 1
ATOM 2918 N N . THR B 1 75 ? -54.451 29.774 43.526 1.00 28.22 55 THR B N 1
ATOM 2919 C CA . THR B 1 75 ? -54.733 29.854 44.997 1.00 36.20 55 THR B CA 1
ATOM 2920 C C . THR B 1 75 ? -55.998 29.039 45.302 1.00 32.57 55 THR B C 1
ATOM 2921 O O . THR B 1 75 ? -57.097 29.285 44.799 1.00 38.65 55 THR B O 1
ATOM 2925 N N . PRO B 1 76 ? -55.876 27.914 46.026 1.00 36.46 56 PRO B N 1
ATOM 2926 C CA . PRO B 1 76 ? -54.584 27.372 46.408 1.00 27.31 56 PRO B CA 1
ATOM 2927 C C . PRO B 1 76 ? -53.973 26.551 45.251 1.00 25.89 56 PRO B C 1
ATOM 2928 O O . PRO B 1 76 ? -54.656 26.287 44.253 1.00 28.61 56 PRO B O 1
ATOM 2932 N N . LEU B 1 77 ? -52.749 26.132 45.462 1.00 26.64 57 LEU B N 1
ATOM 2933 C CA . LEU B 1 77 ? -52.010 25.153 44.620 1.00 27.69 57 LEU B CA 1
ATOM 2934 C C . LEU B 1 77 ? -52.564 23.775 44.954 1.00 36.71 57 LEU B C 1
ATOM 2935 O O . LEU B 1 77 ? -53.019 23.579 46.083 1.00 35.34 57 LEU B O 1
ATOM 2940 N N . MET B 1 78 ? -52.644 22.897 43.966 1.00 34.44 58 MET B N 1
ATOM 2941 C CA . MET B 1 78 ? -53.370 21.609 44.125 1.00 35.01 58 MET B CA 1
ATOM 2942 C C . MET B 1 78 ? -52.446 20.459 43.829 1.00 30.80 58 MET B C 1
ATOM 2943 O O . MET B 1 78 ? -51.692 20.577 42.885 1.00 26.38 58 MET B O 1
ATOM 2948 N N . ASP B 1 79 ? -52.494 19.406 44.649 1.00 28.70 59 ASP B N 1
ATOM 2949 C CA . ASP B 1 79 ? -52.030 18.064 44.236 1.00 28.75 59 ASP B CA 1
ATOM 2950 C C . ASP B 1 79 ? -52.993 17.657 43.126 1.00 24.70 59 ASP B C 1
ATOM 2951 O O . ASP B 1 79 ? -54.226 17.746 43.328 1.00 21.80 59 ASP B O 1
ATOM 2956 N N . SER B 1 80 ? -52.422 17.184 42.021 1.00 23.72 60 SER B N 1
ATOM 2957 C CA . SER B 1 80 ? -53.271 16.776 40.863 1.00 22.20 60 SER B CA 1
ATOM 2958 C C . SER B 1 80 ? -54.185 15.627 41.257 1.00 19.17 60 SER B C 1
ATOM 2959 O O . SER B 1 80 ? -55.128 15.415 40.557 1.00 21.61 60 SER B O 1
ATOM 2962 N N . SER B 1 81 ? -53.867 14.805 42.275 1.00 19.09 61 SER B N 1
ATOM 2963 C CA . SER B 1 81 ? -54.714 13.669 42.728 1.00 23.08 61 SER B CA 1
ATOM 2964 C C . SER B 1 81 ? -56.064 14.174 43.243 1.00 24.29 61 SER B C 1
ATOM 2965 O O . SER B 1 81 ? -57.059 13.416 43.333 1.00 23.35 61 SER B O 1
ATOM 2968 N N . ASP B 1 82 ? -56.146 15.471 43.562 1.00 25.83 62 ASP B N 1
ATOM 2969 C CA . ASP B 1 82 ? -57.390 16.042 44.132 1.00 23.63 62 ASP B CA 1
ATOM 2970 C C . ASP B 1 82 ? -58.200 16.772 43.010 1.00 24.02 62 ASP B C 1
ATOM 2971 O O . ASP B 1 82 ? -59.289 17.288 43.229 1.00 24.51 62 ASP B O 1
ATOM 2976 N N . MET B 1 83 ? -57.751 16.704 41.789 1.00 22.89 63 MET B N 1
ATOM 2977 C CA . MET B 1 83 ? -58.440 17.404 40.669 1.00 23.63 63 MET B CA 1
ATOM 2978 C C . MET B 1 83 ? -59.838 16.852 40.440 1.00 23.88 63 MET B C 1
ATOM 2979 O O . MET B 1 83 ? -60.072 15.650 40.427 1.00 21.53 63 MET B O 1
ATOM 2984 N N . THR B 1 84 ? -60.764 17.729 40.047 1.00 20.63 64 THR B N 1
ATOM 2985 C CA . THR B 1 84 ? -62.045 17.305 39.508 1.00 18.56 64 THR B CA 1
ATOM 2986 C C . THR B 1 84 ? -62.331 17.988 38.204 1.00 16.89 64 THR B C 1
ATOM 2987 O O . THR B 1 84 ? -61.571 18.861 37.797 1.00 20.64 64 THR B O 1
ATOM 2991 N N . PRO B 1 85 ? -63.465 17.705 37.553 1.00 20.78 65 PRO B N 1
ATOM 2992 C CA . PRO B 1 85 ? -63.782 18.373 36.279 1.00 16.47 65 PRO B CA 1
ATOM 2993 C C . PRO B 1 85 ? -63.946 19.877 36.410 1.00 20.06 65 PRO B C 1
ATOM 2994 O O . PRO B 1 85 ? -63.623 20.542 35.471 1.00 18.65 65 PRO B O 1
ATOM 2998 N N . GLU B 1 86 ? -64.339 20.386 37.611 1.00 18.27 66 GLU B N 1
ATOM 2999 C CA . GLU B 1 86 ? -64.433 21.841 37.862 1.00 19.78 66 GLU B CA 1
ATOM 3000 C C . GLU B 1 86 ? -63.050 22.478 37.701 1.00 17.29 66 GLU B C 1
ATOM 3001 O O . GLU B 1 86 ? -62.937 23.605 37.167 1.00 18.13 66 GLU B O 1
ATOM 3007 N N . ASP B 1 87 ? -62.015 21.756 38.074 1.00 18.65 67 ASP B N 1
ATOM 3008 C CA . ASP B 1 87 ? -60.619 22.245 37.837 1.00 18.29 67 ASP B CA 1
ATOM 3009 C C . ASP B 1 87 ? -60.287 22.380 36.343 1.00 18.64 67 ASP B C 1
ATOM 3010 O O . ASP B 1 87 ? -59.509 23.302 35.992 1.00 19.52 67 ASP B O 1
ATOM 3015 N N . TRP B 1 88 ? -60.737 21.454 35.468 1.00 20.24 68 TRP B N 1
ATOM 3016 C CA . TRP B 1 88 ? -60.420 21.540 34.059 1.00 15.44 68 TRP B CA 1
ATOM 3017 C C . TRP B 1 88 ? -61.059 22.862 33.544 1.00 17.25 68 TRP B C 1
ATOM 3018 O O . TRP B 1 88 ? -60.465 23.608 32.753 1.00 18.05 68 TRP B O 1
ATOM 3029 N N . GLN B 1 89 ? -62.305 23.073 33.945 1.00 17.34 69 GLN B N 1
ATOM 3030 C CA . GLN B 1 89 ? -63.048 24.323 33.595 1.00 16.77 69 GLN B CA 1
ATOM 3031 C C . GLN B 1 89 ? -62.303 25.576 34.052 1.00 14.63 69 GLN B C 1
ATOM 3032 O O . GLN B 1 89 ? -62.178 26.584 33.281 1.00 16.05 69 GLN B O 1
ATOM 3038 N N . HIS B 1 90 ? -61.736 25.572 35.254 1.00 13.92 70 HIS B N 1
ATOM 3039 C CA . HIS B 1 90 ? -61.041 26.753 35.850 1.00 17.14 70 HIS B CA 1
ATOM 3040 C C . HIS B 1 90 ? -59.835 27.033 34.938 1.00 16.12 70 HIS B C 1
ATOM 3041 O O . HIS B 1 90 ? -59.576 28.230 34.589 1.00 16.17 70 HIS B O 1
ATOM 3048 N N . ILE B 1 91 ? -59.076 25.972 34.570 1.00 14.82 71 ILE B N 1
ATOM 3049 C CA . ILE B 1 91 ? -57.896 26.129 33.714 1.00 14.73 71 ILE B CA 1
ATOM 3050 C C . ILE B 1 91 ? -58.332 26.628 32.319 1.00 12.31 71 ILE B C 1
ATOM 3051 O O . ILE B 1 91 ? -57.716 27.606 31.825 1.00 13.84 71 ILE B O 1
ATOM 3056 N N . ALA B 1 92 ? -59.414 26.101 31.730 1.00 13.57 72 ALA B N 1
ATOM 3057 C CA . ALA B 1 92 ? -59.888 26.521 30.390 1.00 12.90 72 ALA B CA 1
ATOM 3058 C C . ALA B 1 92 ? -60.242 28.007 30.395 1.00 15.86 72 ALA B C 1
ATOM 3059 O O . ALA B 1 92 ? -59.896 28.778 29.480 1.00 17.54 72 ALA B O 1
ATOM 3061 N N . GLU B 1 93 ? -60.904 28.427 31.479 1.00 16.76 73 GLU B N 1
ATOM 3062 C CA . GLU B 1 93 ? -61.291 29.855 31.651 1.00 18.09 73 GLU B CA 1
ATOM 3063 C C . GLU B 1 93 ? -60.072 30.752 31.766 1.00 18.53 73 GLU B C 1
ATOM 3064 O O . GLU B 1 93 ? -60.113 31.902 31.253 1.00 17.75 73 GLU B O 1
ATOM 3070 N N . ASP B 1 94 ? -59.068 30.285 32.444 1.00 15.97 74 ASP B N 1
ATOM 3071 C CA . ASP B 1 94 ? -57.852 31.119 32.628 1.00 17.43 74 ASP B CA 1
ATOM 3072 C C . ASP B 1 94 ? -57.174 31.249 31.244 1.00 15.95 74 ASP B C 1
ATOM 3073 O O . ASP B 1 94 ? -56.659 32.306 30.963 1.00 18.52 74 ASP B O 1
ATOM 3078 N N . ILE B 1 95 ? -57.107 30.171 30.436 1.00 14.48 75 ILE B N 1
ATOM 3079 C CA . ILE B 1 95 ? -56.523 30.253 29.054 1.00 15.69 75 ILE B CA 1
ATOM 3080 C C . ILE B 1 95 ? -57.322 31.290 28.240 1.00 17.59 75 ILE B C 1
ATOM 3081 O O . ILE B 1 95 ? -56.716 32.194 27.621 1.00 18.62 75 ILE B O 1
ATOM 3086 N N . LYS B 1 96 ? -58.645 31.236 28.279 1.00 17.87 76 LYS B N 1
ATOM 3087 C CA . LYS B 1 96 ? -59.536 32.091 27.454 1.00 17.54 76 LYS B CA 1
ATOM 3088 C C . LYS B 1 96 ? -59.355 33.532 27.914 1.00 16.82 76 LYS B C 1
ATOM 3089 O O . LYS B 1 96 ? -59.189 34.413 27.061 1.00 16.25 76 LYS B O 1
ATOM 3095 N N . ALA B 1 97 ? -59.250 33.749 29.226 1.00 17.19 77 ALA B N 1
ATOM 3096 C CA . ALA B 1 97 ? -59.009 35.081 29.847 1.00 16.80 77 ALA B CA 1
ATOM 3097 C C . ALA B 1 97 ? -57.756 35.728 29.313 1.00 20.40 77 ALA B C 1
ATOM 3098 O O . ALA B 1 97 ? -57.783 36.977 29.134 1.00 22.16 77 ALA B O 1
ATOM 3100 N N . HIS B 1 98 ? -56.717 34.963 29.017 1.00 18.22 78 HIS B N 1
ATOM 3101 C CA . HIS B 1 98 ? -55.407 35.517 28.656 1.00 19.64 78 HIS B CA 1
ATOM 3102 C C . HIS B 1 98 ? -55.097 35.248 27.187 1.00 18.49 78 HIS B C 1
ATOM 3103 O O . HIS B 1 98 ? -53.975 35.591 26.766 1.00 18.20 78 HIS B O 1
ATOM 3110 N N . TYR B 1 99 ? -55.990 34.650 26.447 1.00 18.38 79 TYR B N 1
ATOM 3111 C CA . TYR B 1 99 ? -55.687 34.132 25.088 1.00 16.79 79 TYR B CA 1
ATOM 3112 C C . TYR B 1 99 ? -55.136 35.199 24.183 1.00 17.80 79 TYR B C 1
ATOM 3113 O O . TYR B 1 99 ? -54.152 34.943 23.476 1.00 15.24 79 TYR B O 1
ATOM 3122 N N . ASP B 1 100 ? -55.832 36.350 24.110 1.00 20.39 80 ASP B N 1
ATOM 3123 C CA . ASP B 1 100 ? -55.371 37.412 23.155 1.00 22.26 80 ASP B CA 1
ATOM 3124 C C . ASP B 1 100 ? -54.067 38.054 23.572 1.00 23.30 80 ASP B C 1
ATOM 3125 O O . ASP B 1 100 ? -53.404 38.675 22.677 1.00 27.07 80 ASP B O 1
ATOM 3130 N N . ASP B 1 101 ? -53.643 37.925 24.821 1.00 18.36 81 ASP B N 1
ATOM 3131 C CA . ASP B 1 101 ? -52.501 38.676 25.397 1.00 21.78 81 ASP B CA 1
ATOM 3132 C C . ASP B 1 101 ? -51.146 37.956 25.282 1.00 21.39 81 ASP B C 1
ATOM 3133 O O . ASP B 1 101 ? -50.111 38.576 25.560 1.00 19.68 81 ASP B O 1
ATOM 3138 N N . TYR B 1 102 ? -51.132 36.662 25.006 1.00 17.41 82 TYR B N 1
ATOM 3139 C CA . TYR B 1 102 ? -49.881 35.852 25.034 1.00 16.51 82 TYR B CA 1
ATOM 3140 C C . TYR B 1 102 ? -49.806 35.067 23.737 1.00 16.97 82 TYR B C 1
ATOM 3141 O O . TYR B 1 102 ? -50.828 34.887 23.082 1.00 17.61 82 TYR B O 1
ATOM 3150 N N . ASP B 1 103 ? -48.630 34.551 23.432 1.00 17.39 83 ASP B N 1
ATOM 3151 C CA . ASP B 1 103 ? -48.367 33.785 22.196 1.00 14.25 83 ASP B CA 1
ATOM 3152 C C . ASP B 1 103 ? -48.554 32.306 22.416 1.00 16.21 83 ASP B C 1
ATOM 3153 O O . ASP B 1 103 ? -48.521 31.505 21.489 1.00 19.41 83 ASP B O 1
ATOM 3158 N N . GLY B 1 104 ? -48.606 31.899 23.662 1.00 15.26 84 GLY B N 1
ATOM 3159 C CA . GLY B 1 104 ? -48.780 30.476 24.006 1.00 17.12 84 GLY B CA 1
ATOM 3160 C C . GLY B 1 104 ? -48.957 30.289 25.490 1.00 13.28 84 GLY B C 1
ATOM 3161 O O . GLY B 1 104 ? -48.692 31.239 26.264 1.00 14.34 84 GLY B O 1
ATOM 3162 N N . PHE B 1 105 ? -49.227 29.043 25.889 1.00 15.74 85 PHE B N 1
ATOM 3163 C CA . PHE B 1 105 ? -49.659 28.714 27.264 1.00 14.42 85 PHE B CA 1
ATOM 3164 C C . PHE B 1 105 ? -48.924 27.448 27.698 1.00 14.49 85 PHE B C 1
ATOM 3165 O O . PHE B 1 105 ? -49.022 26.424 26.994 1.00 18.64 85 PHE B O 1
ATOM 3173 N N . VAL B 1 106 ? -48.323 27.498 28.848 1.00 13.49 86 VAL B N 1
ATOM 3174 C CA . VAL B 1 106 ? -47.812 26.271 29.513 1.00 12.98 86 VAL B CA 1
ATOM 3175 C C . VAL B 1 106 ? -48.591 26.066 30.798 1.00 15.58 86 VAL B C 1
ATOM 3176 O O . VAL B 1 106 ? -48.744 27.027 31.628 1.00 15.14 86 VAL B O 1
ATOM 3180 N N . ILE B 1 107 ? -49.106 24.873 30.961 1.00 13.27 87 ILE B N 1
ATOM 3181 C CA . ILE B 1 107 ? -49.893 24.513 32.135 1.00 14.63 87 ILE B CA 1
ATOM 3182 C C . ILE B 1 107 ? -48.927 23.663 32.983 1.00 15.19 87 ILE B C 1
ATOM 3183 O O . ILE B 1 107 ? -48.677 22.512 32.593 1.00 16.26 87 ILE B O 1
ATOM 3188 N N . LEU B 1 108 ? -48.504 24.186 34.136 1.00 13.74 88 LEU B N 1
ATOM 3189 C CA . LEU B 1 108 ? -47.650 23.417 35.050 1.00 15.54 88 LEU B CA 1
ATOM 3190 C C . LEU B 1 108 ? -48.605 22.663 35.975 1.00 15.61 88 LEU B C 1
ATOM 3191 O O . LEU B 1 108 ? -49.548 23.352 36.540 1.00 17.78 88 LEU B O 1
ATOM 3196 N N . HIS B 1 109 ? -48.417 21.373 36.220 1.00 14.20 89 HIS B N 1
ATOM 3197 C CA . HIS B 1 109 ? -49.507 20.496 36.713 1.00 14.29 89 HIS B CA 1
ATOM 3198 C C . HIS B 1 109 ? -48.834 19.299 37.389 1.00 16.24 89 HIS B C 1
ATOM 3199 O O . HIS B 1 109 ? -47.729 18.939 36.978 1.00 15.53 89 HIS B O 1
ATOM 3206 N N . GLY B 1 110 ? -49.493 18.725 38.357 1.00 16.29 90 GLY B N 1
ATOM 3207 C CA . GLY B 1 110 ? -49.025 17.467 38.975 1.00 16.19 90 GLY B CA 1
ATOM 3208 C C . GLY B 1 110 ? -49.055 16.360 37.971 1.00 14.96 90 GLY B C 1
ATOM 3209 O O . GLY B 1 110 ? -49.923 16.378 37.027 1.00 14.50 90 GLY B O 1
ATOM 3210 N N . THR B 1 111 ? -48.141 15.413 38.072 1.00 14.62 91 THR B N 1
ATOM 3211 C CA . THR B 1 111 ? -48.099 14.328 37.051 1.00 16.51 91 THR B CA 1
ATOM 3212 C C . THR B 1 111 ? -49.310 13.376 37.193 1.00 16.28 91 THR B C 1
ATOM 3213 O O . THR B 1 111 ? -49.758 12.804 36.166 1.00 16.57 91 THR B O 1
ATOM 3217 N N . ASP B 1 112 ? -49.899 13.207 38.367 1.00 15.64 92 ASP B N 1
ATOM 3218 C CA . ASP B 1 112 ? -50.842 12.074 38.575 1.00 15.98 92 ASP B CA 1
ATOM 3219 C C . ASP B 1 112 ? -52.029 12.167 37.627 1.00 16.14 92 ASP B C 1
ATOM 3220 O O . ASP B 1 112 ? -52.494 11.111 37.134 1.00 16.29 92 ASP B O 1
ATOM 3225 N N . THR B 1 113 ? -52.545 13.362 37.338 1.00 12.82 93 THR B N 1
ATOM 3226 C CA . THR B 1 113 ? -53.757 13.487 36.484 1.00 13.16 93 THR B CA 1
ATOM 3227 C C . THR B 1 113 ? -53.457 14.425 35.322 1.00 17.18 93 THR B C 1
ATOM 3228 O O . THR B 1 113 ? -54.394 14.864 34.661 1.00 15.38 93 THR B O 1
ATOM 3232 N N . MET B 1 114 ? -52.222 14.640 35.012 1.00 15.25 94 MET B N 1
ATOM 3233 C CA . MET B 1 114 ? -51.843 15.553 33.881 1.00 16.97 94 MET B CA 1
ATOM 3234 C C . MET B 1 114 ? -52.458 15.079 32.556 1.00 15.93 94 MET B C 1
ATOM 3235 O O . MET B 1 114 ? -52.844 15.943 31.781 1.00 15.38 94 MET B O 1
ATOM 3240 N N . ALA B 1 115 ? -52.506 13.766 32.326 1.00 14.45 95 ALA B N 1
ATOM 3241 C CA . ALA B 1 115 ? -53.072 13.305 31.059 1.00 14.19 95 ALA B CA 1
ATOM 3242 C C . ALA B 1 115 ? -54.583 13.555 31.028 1.00 16.23 95 ALA B C 1
ATOM 3243 O O . ALA B 1 115 ? -55.118 13.720 29.871 1.00 14.57 95 ALA B O 1
ATOM 3245 N N . TYR B 1 116 ? -55.291 13.472 32.169 1.00 15.48 96 TYR B N 1
ATOM 3246 C CA . TYR B 1 116 ? -56.722 13.769 32.178 1.00 14.21 96 TYR B CA 1
ATOM 3247 C C . TYR B 1 116 ? -56.897 15.248 31.812 1.00 15.76 96 TYR B C 1
ATOM 3248 O O . TYR B 1 116 ? -57.786 15.595 30.999 1.00 15.59 96 TYR B O 1
ATOM 3257 N N . THR B 1 117 ? -56.104 16.137 32.407 1.00 15.14 97 THR B N 1
ATOM 3258 C CA . THR B 1 117 ? -56.290 17.553 32.122 1.00 15.45 97 THR B CA 1
ATOM 3259 C C . THR B 1 117 ? -56.016 17.870 30.661 1.00 15.36 97 THR B C 1
ATOM 3260 O O . THR B 1 117 ? -56.703 18.634 30.027 1.00 15.68 97 THR B O 1
ATOM 3264 N N . ALA B 1 118 ? -54.943 17.337 30.107 1.00 13.88 98 ALA B N 1
ATOM 3265 C CA . ALA B 1 118 ? -54.604 17.616 28.717 1.00 14.34 98 ALA B CA 1
ATOM 3266 C C . ALA B 1 118 ? -55.728 17.125 27.853 1.00 13.31 98 ALA B C 1
ATOM 3267 O O . ALA B 1 118 ? -56.086 17.797 26.835 1.00 13.98 98 ALA B O 1
ATOM 3269 N N . SER B 1 119 ? -56.231 15.953 28.107 1.00 14.58 99 SER B N 1
ATOM 3270 C CA . SER B 1 119 ? -57.346 15.364 27.324 1.00 13.93 99 SER B CA 1
ATOM 3271 C C . SER B 1 119 ? -58.589 16.277 27.443 1.00 12.75 99 SER B C 1
ATOM 3272 O O . SER B 1 119 ? -59.201 16.641 26.394 1.00 15.57 99 SER B O 1
ATOM 3275 N N . ALA B 1 120 ? -58.953 16.695 28.619 1.00 14.98 100 ALA B N 1
ATOM 3276 C CA . ALA B 1 120 ? -60.147 17.574 28.772 1.00 13.48 100 ALA B CA 1
ATOM 3277 C C . ALA B 1 120 ? -59.981 18.868 28.002 1.00 14.74 100 ALA B C 1
ATOM 3278 O O . ALA B 1 120 ? -60.948 19.266 27.290 1.00 14.61 100 ALA B O 1
ATOM 3280 N N . LEU B 1 121 ? -58.844 19.525 28.142 1.00 12.75 101 LEU B N 1
ATOM 3281 C CA . LEU B 1 121 ? -58.647 20.823 27.476 1.00 13.49 101 LEU B CA 1
ATOM 3282 C C . LEU B 1 121 ? -58.800 20.639 25.979 1.00 12.31 101 LEU B C 1
ATOM 3283 O O . LEU B 1 121 ? -59.282 21.551 25.286 1.00 15.86 101 LEU B O 1
ATOM 3288 N N . SER B 1 122 ? -58.342 19.509 25.407 1.00 14.10 102 SER B N 1
ATOM 3289 C CA . SER B 1 122 ? -58.420 19.259 23.979 1.00 11.74 102 SER B CA 1
ATOM 3290 C C . SER B 1 122 ? -59.856 19.382 23.439 1.00 15.58 102 SER B C 1
ATOM 3291 O O . SER B 1 122 ? -60.067 19.902 22.356 1.00 17.61 102 SER B O 1
ATOM 3294 N N . PHE B 1 123 ? -60.818 18.788 24.104 1.00 13.66 103 PHE B N 1
ATOM 3295 C CA . PHE B 1 123 ? -62.252 18.845 23.745 1.00 14.80 103 PHE B CA 1
ATOM 3296 C C . PHE B 1 123 ? -62.865 20.185 24.060 1.00 17.95 103 PHE B C 1
ATOM 3297 O O . PHE B 1 123 ? -63.643 20.640 23.228 1.00 21.67 103 PHE B O 1
ATOM 3305 N N . MET B 1 124 ? -62.404 20.873 25.117 1.00 16.76 104 MET B N 1
ATOM 3306 C CA . MET B 1 124 ? -63.083 22.112 25.583 1.00 16.21 104 MET B CA 1
ATOM 3307 C C . MET B 1 124 ? -62.673 23.281 24.656 1.00 20.87 104 MET B C 1
ATOM 3308 O O . MET B 1 124 ? -63.505 24.179 24.420 1.00 20.34 104 MET B O 1
ATOM 3313 N N . LEU B 1 125 ? -61.420 23.309 24.177 1.00 20.19 105 LEU B N 1
ATOM 3314 C CA . LEU B 1 125 ? -60.869 24.516 23.512 1.00 18.84 105 LEU B CA 1
ATOM 3315 C C . LEU B 1 125 ? -61.140 24.377 21.995 1.00 21.98 105 LEU B C 1
ATOM 3316 O O . LEU B 1 125 ? -60.278 23.854 21.238 1.00 28.82 105 LEU B O 1
ATOM 3321 N N . GLU B 1 126 ? -62.177 24.986 21.467 1.00 19.99 106 GLU B N 1
ATOM 3322 C CA . GLU B 1 126 ? -62.484 24.910 20.007 1.00 21.69 106 GLU B CA 1
ATOM 3323 C C . GLU B 1 126 ? -61.901 26.164 19.339 1.00 15.49 106 GLU B C 1
ATOM 3324 O O . GLU B 1 126 ? -61.828 27.209 20.028 1.00 17.42 106 GLU B O 1
ATOM 3330 N N . ASN B 1 127 ? -61.430 26.033 18.114 1.00 17.93 107 ASN B N 1
ATOM 3331 C CA . ASN B 1 127 ? -60.711 27.106 17.363 1.00 20.94 107 ASN B CA 1
ATOM 3332 C C . ASN B 1 127 ? -59.419 27.506 18.065 1.00 18.68 107 ASN B C 1
ATOM 3333 O O . ASN B 1 127 ? -59.102 28.733 18.166 1.00 18.22 107 ASN B O 1
ATOM 3338 N N . LEU B 1 128 ? -58.735 26.513 18.639 1.00 19.31 108 LEU B N 1
ATOM 3339 C CA . LEU B 1 128 ? -57.444 26.795 19.317 1.00 17.82 108 LEU B CA 1
ATOM 3340 C C . LEU B 1 128 ? -56.381 27.157 18.265 1.00 15.90 108 LEU B C 1
ATOM 3341 O O . LEU B 1 128 ? -56.031 26.271 17.477 1.00 19.89 108 LEU B O 1
ATOM 3346 N N . GLY B 1 129 ? -55.814 28.369 18.324 1.00 15.50 109 GLY B N 1
ATOM 3347 C CA . GLY B 1 129 ? -54.819 28.848 17.342 1.00 16.62 109 GLY B CA 1
ATOM 3348 C C . GLY B 1 129 ? -53.514 29.232 17.950 1.00 17.25 109 GLY B C 1
ATOM 3349 O O . GLY B 1 129 ? -52.734 29.943 17.276 1.00 17.79 109 GLY B O 1
ATOM 3350 N N . LYS B 1 130 ? -53.230 28.691 19.160 1.00 16.23 110 LYS B N 1
ATOM 3351 C CA . LYS B 1 130 ? -51.979 28.921 19.885 1.00 16.33 110 LYS B CA 1
ATOM 3352 C C . LYS B 1 130 ? -51.685 27.653 20.644 1.00 15.82 110 LYS B C 1
ATOM 3353 O O . LYS B 1 130 ? -52.579 26.889 20.937 1.00 15.28 110 LYS B O 1
ATOM 3359 N N . PRO B 1 131 ? -50.404 27.398 20.939 1.00 15.71 111 PRO B N 1
ATOM 3360 C CA . PRO B 1 131 ? -50.036 26.174 21.629 1.00 15.19 111 PRO B CA 1
ATOM 3361 C C . PRO B 1 131 ? -50.465 26.287 23.091 1.00 13.85 111 PRO B C 1
ATOM 3362 O O . PRO B 1 131 ? -50.326 27.342 23.811 1.00 12.98 111 PRO B O 1
ATOM 3366 N N . VAL B 1 132 ? -50.822 25.109 23.598 1.00 13.75 112 VAL B N 1
ATOM 3367 C CA . VAL B 1 132 ? -51.133 24.879 25.020 1.00 16.41 112 VAL B CA 1
ATOM 3368 C C . VAL B 1 132 ? -50.409 23.604 25.341 1.00 15.66 112 VAL B C 1
ATOM 3369 O O . VAL B 1 132 ? -50.707 22.573 24.706 1.00 16.83 112 VAL B O 1
ATOM 3373 N N . ILE B 1 133 ? -49.465 23.698 26.244 1.00 13.71 113 ILE B N 1
ATOM 3374 C CA . ILE B 1 133 ? -48.571 22.576 26.596 1.00 13.93 113 ILE B CA 1
ATOM 3375 C C . ILE B 1 133 ? -48.649 22.323 28.089 1.00 13.55 113 ILE B C 1
ATOM 3376 O O . ILE B 1 133 ? -48.309 23.214 28.922 1.00 15.15 113 ILE B O 1
ATOM 3381 N N . VAL B 1 134 ? -49.042 21.098 28.455 1.00 13.53 114 VAL B N 1
ATOM 3382 C CA . VAL B 1 134 ? -49.071 20.710 29.861 1.00 14.77 114 VAL B CA 1
ATOM 3383 C C . VAL B 1 134 ? -47.730 20.031 30.150 1.00 15.30 114 VAL B C 1
ATOM 3384 O O . VAL B 1 134 ? -47.332 19.173 29.374 1.00 14.26 114 VAL B O 1
ATOM 3388 N N . THR B 1 135 ? -47.155 20.338 31.288 1.00 12.77 115 THR B N 1
ATOM 3389 C CA . THR B 1 135 ? -45.884 19.729 31.789 1.00 14.26 115 THR B CA 1
ATOM 3390 C C . THR B 1 135 ? -45.817 19.785 33.310 1.00 16.01 115 THR B C 1
ATOM 3391 O O . THR B 1 135 ? -46.660 20.378 33.980 1.00 14.13 115 THR B O 1
ATOM 3395 N N . GLY B 1 136 ? -44.773 19.163 33.843 1.00 11.75 116 GLY B N 1
ATOM 3396 C CA . GLY B 1 136 ? -44.516 19.097 35.267 1.00 15.16 116 GLY B CA 1
ATOM 3397 C C . GLY B 1 136 ? -43.299 18.255 35.513 1.00 15.22 116 GLY B C 1
ATOM 3398 O O . GLY B 1 136 ? -42.363 18.341 34.697 1.00 15.53 116 GLY B O 1
ATOM 3399 N N . SER B 1 137 ? -43.206 17.688 36.710 1.00 15.65 117 SER B N 1
ATOM 3400 C CA . SER B 1 137 ? -42.008 16.920 37.003 1.00 16.56 117 SER B CA 1
ATOM 3401 C C . SER B 1 137 ? -42.301 15.853 38.020 1.00 14.53 117 SER B C 1
ATOM 3402 O O . SER B 1 137 ? -43.306 15.899 38.770 1.00 17.34 117 SER B O 1
ATOM 3405 N N . GLN B 1 138 ? -41.512 14.831 37.925 1.00 17.20 118 GLN B N 1
ATOM 3406 C CA . GLN B 1 138 ? -41.602 13.696 38.842 1.00 18.79 118 GLN B CA 1
ATOM 3407 C C . GLN B 1 138 ? -40.906 14.031 40.158 1.00 19.16 118 GLN B C 1
ATOM 3408 O O . GLN B 1 138 ? -41.214 13.364 41.146 1.00 22.15 118 GLN B O 1
ATOM 3414 N N . ILE B 1 139 ? -39.928 14.886 40.163 1.00 19.04 119 ILE B N 1
ATOM 3415 C CA . ILE B 1 139 ? -39.193 15.354 41.390 1.00 22.83 119 ILE B CA 1
ATOM 3416 C C . ILE B 1 139 ? -39.375 16.866 41.464 1.00 23.21 119 ILE B C 1
ATOM 3417 O O . ILE B 1 139 ? -39.106 17.607 40.494 1.00 23.16 119 ILE B O 1
ATOM 3422 N N . PRO B 1 140 ? -39.643 17.401 42.652 1.00 27.97 120 PRO B N 1
ATOM 3423 C CA . PRO B 1 140 ? -39.734 18.864 42.838 1.00 26.20 120 PRO B CA 1
ATOM 3424 C C . PRO B 1 140 ? -38.505 19.689 42.505 1.00 31.07 120 PRO B C 1
ATOM 3425 O O . PRO B 1 140 ? -37.432 19.216 42.687 1.00 31.43 120 PRO B O 1
ATOM 3429 N N . LEU B 1 141 ? -38.701 20.902 41.976 1.00 32.21 121 LEU B N 1
ATOM 3430 C CA . LEU B 1 141 ? -37.603 21.810 41.601 1.00 39.13 121 LEU B CA 1
ATOM 3431 C C . LEU B 1 141 ? -36.678 22.025 42.819 1.00 39.74 121 LEU B C 1
ATOM 3432 O O . LEU B 1 141 ? -35.459 22.140 42.641 1.00 47.60 121 LEU B O 1
ATOM 3437 N N . ALA B 1 142 ? -37.237 21.973 44.039 1.00 41.98 122 ALA B N 1
ATOM 3438 C CA . ALA B 1 142 ? -36.554 22.191 45.352 1.00 51.84 122 ALA B CA 1
ATOM 3439 C C . ALA B 1 142 ? -35.680 20.996 45.738 1.00 44.44 122 ALA B C 1
ATOM 3440 O O . ALA B 1 142 ? -34.883 21.131 46.655 1.00 45.36 122 ALA B O 1
ATOM 3442 N N . GLU B 1 143 ? -35.851 19.843 45.082 1.00 45.11 123 GLU B N 1
ATOM 3443 C CA . GLU B 1 143 ? -35.142 18.595 45.456 1.00 42.23 123 GLU B CA 1
ATOM 3444 C C . GLU B 1 143 ? -34.036 18.367 44.437 1.00 39.79 123 GLU B C 1
ATOM 3445 O O . GLU B 1 143 ? -34.133 18.877 43.314 1.00 37.96 123 GLU B O 1
ATOM 3451 N N . LEU B 1 144 ? -33.010 17.607 44.819 1.00 32.33 124 LEU B N 1
ATOM 3452 C CA . LEU B 1 144 ? -31.894 17.195 43.942 1.00 38.10 124 LEU B CA 1
ATOM 3453 C C . LEU B 1 144 ? -32.461 16.317 42.821 1.00 31.67 124 LEU B C 1
ATOM 3454 O O . LEU B 1 144 ? -33.367 15.564 43.104 1.00 31.38 124 LEU B O 1
ATOM 3459 N N . ARG B 1 145 ? -31.833 16.367 41.665 1.00 27.01 125 ARG B N 1
ATOM 3460 C CA . ARG B 1 145 ? -32.099 15.502 40.494 1.00 25.44 125 ARG B CA 1
ATOM 3461 C C . ARG B 1 145 ? -33.478 15.842 39.950 1.00 25.30 125 ARG B C 1
ATOM 3462 O O . ARG B 1 145 ? -33.965 15.067 39.117 1.00 25.41 125 ARG B O 1
ATOM 3470 N N . SER B 1 146 ? -33.971 17.024 40.240 1.00 25.96 126 SER B N 1
ATOM 3471 C CA . SER B 1 146 ? -35.203 17.524 39.607 1.00 25.76 126 SER B CA 1
ATOM 3472 C C . SER B 1 146 ? -35.142 17.499 38.074 1.00 24.56 126 SER B C 1
ATOM 3473 O O . SER B 1 146 ? -34.131 17.874 37.423 1.00 27.37 126 SER B O 1
ATOM 3476 N N . ASP B 1 147 ? -36.237 17.009 37.484 1.00 21.69 127 ASP B N 1
ATOM 3477 C CA . ASP B 1 147 ? -36.481 17.134 36.006 1.00 18.37 127 ASP B CA 1
ATOM 3478 C C . ASP B 1 147 ? -37.311 18.380 35.745 1.00 21.62 127 ASP B C 1
ATOM 3479 O O . ASP B 1 147 ? -37.699 18.588 34.572 1.00 17.56 127 ASP B O 1
ATOM 3484 N N . GLY B 1 148 ? -37.721 19.131 36.766 1.00 18.28 128 GLY B N 1
ATOM 3485 C CA . GLY B 1 148 ? -38.629 20.244 36.506 1.00 22.45 128 GLY B CA 1
ATOM 3486 C C . GLY B 1 148 ? -38.010 21.350 35.658 1.00 24.50 128 GLY B C 1
ATOM 3487 O O . GLY B 1 148 ? -38.732 21.906 34.844 1.00 23.26 128 GLY B O 1
ATOM 3488 N N . GLN B 1 149 ? -36.807 21.761 35.939 1.00 26.78 129 GLN B N 1
ATOM 3489 C CA . GLN B 1 149 ? -36.060 22.775 35.142 1.00 29.68 129 GLN B CA 1
ATOM 3490 C C . GLN B 1 149 ? -36.066 22.412 33.670 1.00 25.90 129 GLN B C 1
ATOM 3491 O O . GLN B 1 149 ? -36.547 23.242 32.844 1.00 23.96 129 GLN B O 1
ATOM 3497 N N . ILE B 1 150 ? -35.672 21.183 33.326 1.00 19.10 130 ILE B N 1
ATOM 3498 C CA . ILE B 1 150 ? -35.588 20.849 31.900 1.00 20.60 130 ILE B CA 1
ATOM 3499 C C . ILE B 1 150 ? -36.993 20.710 31.283 1.00 22.11 130 ILE B C 1
ATOM 3500 O O . ILE B 1 150 ? -37.149 21.230 30.160 1.00 18.31 130 ILE B O 1
ATOM 3505 N N . ASN B 1 151 ? -37.973 20.049 31.916 1.00 17.88 131 ASN B N 1
ATOM 3506 C CA . ASN B 1 151 ? -39.323 19.950 31.274 1.00 16.61 131 ASN B CA 1
ATOM 3507 C C . ASN B 1 151 ? -39.898 21.356 31.084 1.00 14.94 131 ASN B C 1
ATOM 3508 O O . ASN B 1 151 ? -40.557 21.588 30.083 1.00 14.72 131 ASN B O 1
ATOM 3513 N N . LEU B 1 152 ? -39.741 22.242 32.049 1.00 15.49 132 LEU B N 1
ATOM 3514 C CA . LEU B 1 152 ? -40.375 23.586 31.913 1.00 16.36 132 LEU B CA 1
ATOM 3515 C C . LEU B 1 152 ? -39.630 24.383 30.856 1.00 17.02 132 LEU B C 1
ATOM 3516 O O . LEU B 1 152 ? -40.264 25.093 29.992 1.00 15.76 132 LEU B O 1
ATOM 3521 N N . LEU B 1 153 ? -38.328 24.382 30.935 1.00 18.35 133 LEU B N 1
ATOM 3522 C CA . LEU B 1 153 ? -37.520 25.118 29.902 1.00 19.15 133 LEU B CA 1
ATOM 3523 C C . LEU B 1 153 ? -37.870 24.638 28.498 1.00 16.97 133 LEU B C 1
ATOM 3524 O O . LEU B 1 153 ? -38.040 25.451 27.615 1.00 13.65 133 LEU B O 1
ATOM 3529 N N . ASN B 1 154 ? -37.931 23.325 28.287 1.00 16.62 134 ASN B N 1
ATOM 3530 C CA . ASN B 1 154 ? -38.310 22.785 26.947 1.00 17.50 134 ASN B CA 1
ATOM 3531 C C . ASN B 1 154 ? -39.710 23.194 26.539 1.00 16.26 134 ASN B C 1
ATOM 3532 O O . ASN B 1 154 ? -39.958 23.580 25.374 1.00 15.51 134 ASN B O 1
ATOM 3537 N N . ALA B 1 155 ? -40.666 23.108 27.464 1.00 16.04 135 ALA B N 1
ATOM 3538 C CA . ALA B 1 155 ? -42.061 23.514 27.164 1.00 16.31 135 ALA B CA 1
ATOM 3539 C C . ALA B 1 155 ? -42.095 24.982 26.731 1.00 14.50 135 ALA B C 1
ATOM 3540 O O . ALA B 1 155 ? -42.815 25.288 25.753 1.00 12.57 135 ALA B O 1
ATOM 3542 N N . LEU B 1 156 ? -41.414 25.883 27.454 1.00 14.61 136 LEU B N 1
ATOM 3543 C CA . LEU B 1 156 ? -41.421 27.283 27.103 1.00 14.88 136 LEU B CA 1
ATOM 3544 C C . LEU B 1 156 ? -40.819 27.487 25.729 1.00 17.11 136 LEU B C 1
ATOM 3545 O O . LEU B 1 156 ? -41.385 28.237 24.874 1.00 18.06 136 LEU B O 1
ATOM 3550 N N . TYR B 1 157 ? -39.700 26.801 25.482 1.00 16.53 137 TYR B N 1
ATOM 3551 C CA . TYR B 1 157 ? -38.971 26.911 24.191 1.00 18.31 137 TYR B CA 1
ATOM 3552 C C . TYR B 1 157 ? -39.763 26.325 23.011 1.00 15.67 137 TYR B C 1
ATOM 3553 O O . TYR B 1 157 ? -39.916 26.993 21.980 1.00 16.62 137 TYR B O 1
ATOM 3562 N N . VAL B 1 158 ? -40.465 25.230 23.229 1.00 13.93 138 VAL B N 1
ATOM 3563 C CA . VAL B 1 158 ? -41.390 24.652 22.237 1.00 16.76 138 VAL B CA 1
ATOM 3564 C C . VAL B 1 158 ? -42.588 25.546 22.022 1.00 17.52 138 VAL B C 1
ATOM 3565 O O . VAL B 1 158 ? -42.922 25.786 20.821 1.00 18.56 138 VAL B O 1
ATOM 3569 N N . ALA B 1 159 ? -43.198 26.072 23.087 1.00 16.16 139 ALA B N 1
ATOM 3570 C CA . ALA B 1 159 ? -44.394 26.895 22.871 1.00 16.31 139 ALA B CA 1
ATOM 3571 C C . ALA B 1 159 ? -44.015 28.078 21.980 1.00 17.98 139 ALA B C 1
ATOM 3572 O O . ALA B 1 159 ? -44.857 28.479 21.136 1.00 18.31 139 ALA B O 1
ATOM 3574 N N . ALA B 1 160 ? -42.830 28.619 22.156 1.00 17.69 140 ALA B N 1
ATOM 3575 C CA . ALA B 1 160 ? -42.378 29.835 21.421 1.00 19.13 140 ALA B CA 1
ATOM 3576 C C . ALA B 1 160 ? -41.983 29.527 19.978 1.00 22.84 140 ALA B C 1
ATOM 3577 O O . ALA B 1 160 ? -42.171 30.397 19.150 1.00 26.19 140 ALA B O 1
ATOM 3579 N N . ASN B 1 161 ? -41.480 28.337 19.663 1.00 18.41 141 ASN B N 1
ATOM 3580 C CA . ASN B 1 161 ? -40.696 28.081 18.432 1.00 18.57 141 ASN B CA 1
ATOM 3581 C C . ASN B 1 161 ? -41.377 27.005 17.612 1.00 19.17 141 ASN B C 1
ATOM 3582 O O . ASN B 1 161 ? -41.108 26.974 16.440 1.00 20.69 141 ASN B O 1
ATOM 3587 N N . TYR B 1 162 ? -42.186 26.156 18.189 1.00 19.00 142 TYR B N 1
ATOM 3588 C CA . TYR B 1 162 ? -42.864 25.022 17.477 1.00 21.64 142 TYR B CA 1
ATOM 3589 C C . TYR B 1 162 ? -44.313 25.029 17.839 1.00 20.32 142 TYR B C 1
ATOM 3590 O O . TYR B 1 162 ? -44.786 24.173 18.575 1.00 21.07 142 TYR B O 1
ATOM 3599 N N . PRO B 1 163 ? -45.073 26.040 17.368 1.00 23.20 143 PRO B N 1
ATOM 3600 C CA . PRO B 1 163 ? -46.340 26.402 17.993 1.00 22.01 143 PRO B CA 1
ATOM 3601 C C . PRO B 1 163 ? -47.551 25.651 17.476 1.00 21.98 143 PRO B C 1
ATOM 3602 O O . PRO B 1 163 ? -48.479 26.207 16.876 1.00 23.37 143 PRO B O 1
ATOM 3606 N N . ILE B 1 164 ? -47.517 24.354 17.728 1.00 18.58 144 ILE B N 1
ATOM 3607 C CA . ILE B 1 164 ? -48.577 23.436 17.277 1.00 19.10 144 ILE B CA 1
ATOM 3608 C C . ILE B 1 164 ? -49.869 23.821 17.998 1.00 18.43 144 ILE B C 1
ATOM 3609 O O . ILE B 1 164 ? -49.887 23.951 19.280 1.00 21.43 144 ILE B O 1
ATOM 3614 N N . ASN B 1 165 ? -50.922 23.996 17.212 1.00 19.03 145 ASN B N 1
ATOM 3615 C CA . ASN B 1 165 ? -52.228 24.448 17.739 1.00 20.17 145 ASN B CA 1
ATOM 3616 C C . ASN B 1 165 ? -53.081 23.269 18.207 1.00 20.47 145 ASN B C 1
ATOM 3617 O O . ASN B 1 165 ? -54.205 23.001 17.691 1.00 22.93 145 ASN B O 1
ATOM 3622 N N . GLU B 1 166 ? -52.582 22.609 19.228 1.00 17.37 146 GLU B N 1
ATOM 3623 C CA . GLU B 1 166 ? -53.208 21.492 19.896 1.00 17.54 146 GLU B CA 1
ATOM 3624 C C . GLU B 1 166 ? -52.810 21.611 21.350 1.00 16.01 146 GLU B C 1
ATOM 3625 O O . GLU B 1 166 ? -51.836 22.371 21.790 1.00 20.51 146 GLU B O 1
ATOM 3631 N N . VAL B 1 167 ? -53.613 20.932 22.148 1.00 13.66 147 VAL B N 1
ATOM 3632 C CA . VAL B 1 167 ? -53.246 20.744 23.540 1.00 14.14 147 VAL B CA 1
ATOM 3633 C C . VAL B 1 167 ? -52.270 19.579 23.569 1.00 13.92 147 VAL B C 1
ATOM 3634 O O . VAL B 1 167 ? -52.655 18.459 23.088 1.00 15.71 147 VAL B O 1
ATOM 3638 N N . THR B 1 168 ? -51.064 19.835 24.047 1.00 12.89 148 THR B N 1
ATOM 3639 C CA . THR B 1 168 ? -50.033 18.816 24.054 1.00 13.76 148 THR B CA 1
ATOM 3640 C C . THR B 1 168 ? -49.517 18.652 25.463 1.00 15.22 148 THR B C 1
ATOM 3641 O O . THR B 1 168 ? -49.768 19.442 26.351 1.00 14.99 148 THR B O 1
ATOM 3645 N N . LEU B 1 169 ? -48.662 17.622 25.621 1.00 14.43 149 LEU B N 1
ATOM 3646 C CA . LEU B 1 169 ? -48.063 17.275 26.907 1.00 13.78 149 LEU B CA 1
ATOM 3647 C C . LEU B 1 169 ? -46.568 17.076 26.642 1.00 15.55 149 LEU B C 1
ATOM 3648 O O . LEU B 1 169 ? -46.241 16.270 25.726 1.00 14.15 149 LEU B O 1
ATOM 3653 N N . PHE B 1 170 ? -45.709 17.827 27.326 1.00 13.56 150 PHE B N 1
ATOM 3654 C CA . PHE B 1 170 ? -44.216 17.736 27.169 1.00 14.24 150 PHE B CA 1
ATOM 3655 C C . PHE B 1 170 ? -43.599 17.041 28.355 1.00 13.22 150 PHE B C 1
ATOM 3656 O O . PHE B 1 170 ? -43.912 17.457 29.482 1.00 16.87 150 PHE B O 1
ATOM 3664 N N . PHE B 1 171 ? -42.927 15.954 28.134 1.00 13.89 151 PHE B N 1
ATOM 3665 C CA . PHE B 1 171 ? -42.192 15.296 29.230 1.00 12.74 151 PHE B CA 1
ATOM 3666 C C . PHE B 1 171 ? -40.965 14.574 28.715 1.00 14.50 151 PHE B C 1
ATOM 3667 O O . PHE B 1 171 ? -41.082 13.880 27.728 1.00 17.00 151 PHE B O 1
ATOM 3675 N N . ASN B 1 172 ? -39.797 14.723 29.376 1.00 15.13 152 ASN B N 1
ATOM 3676 C CA . ASN B 1 172 ? -38.636 13.861 29.029 1.00 17.58 152 ASN B CA 1
ATOM 3677 C C . ASN B 1 172 ? -38.315 13.891 27.531 1.00 15.90 152 ASN B C 1
ATOM 3678 O O . ASN B 1 172 ? -38.250 12.838 26.874 1.00 17.90 152 ASN B O 1
ATOM 3683 N N . ASN B 1 173 ? -38.173 15.081 26.959 1.00 18.35 153 ASN B N 1
ATOM 3684 C CA . ASN B 1 173 ? -37.697 15.347 25.596 1.00 16.66 153 ASN B CA 1
ATOM 3685 C C . ASN B 1 173 ? -38.685 14.968 24.522 1.00 15.84 153 ASN B C 1
ATOM 3686 O O . ASN B 1 173 ? -38.217 14.785 23.360 1.00 19.04 153 ASN B O 1
ATOM 3691 N N . ARG B 1 174 ? -39.962 14.680 24.836 1.00 16.23 154 ARG B N 1
ATOM 3692 C CA . ARG B 1 174 ? -40.981 14.377 23.813 1.00 17.79 154 ARG B CA 1
ATOM 3693 C C . ARG B 1 174 ? -42.220 15.246 24.046 1.00 17.32 154 ARG B C 1
ATOM 3694 O O . ARG B 1 174 ? -42.531 15.556 25.155 1.00 13.46 154 ARG B O 1
ATOM 3702 N N . LEU B 1 175 ? -42.764 15.712 22.938 1.00 15.45 155 LEU B N 1
ATOM 3703 C CA . LEU B 1 175 ? -44.071 16.341 22.912 1.00 14.11 155 LEU B CA 1
ATOM 3704 C C . LEU B 1 175 ? -45.090 15.344 22.403 1.00 16.25 155 LEU B C 1
ATOM 3705 O O . LEU B 1 175 ? -44.962 14.923 21.223 1.00 16.34 155 LEU B O 1
ATOM 3710 N N . TYR B 1 176 ? -46.162 15.143 23.186 1.00 14.82 156 TYR B N 1
ATOM 3711 C CA . TYR B 1 176 ? -47.239 14.192 22.867 1.00 14.21 156 TYR B CA 1
ATOM 3712 C C . TYR B 1 176 ? -48.542 14.950 22.579 1.00 14.25 156 TYR B C 1
ATOM 3713 O O . TYR B 1 176 ? -48.778 16.009 23.192 1.00 14.68 156 TYR B O 1
ATOM 3722 N N . ARG B 1 177 ? -49.373 14.351 21.729 1.00 13.84 157 ARG B N 1
ATOM 3723 C CA . ARG B 1 177 ? -50.777 14.822 21.651 1.00 13.68 157 ARG B CA 1
ATOM 3724 C C . ARG B 1 177 ? -51.451 14.564 22.992 1.00 14.39 157 ARG B C 1
ATOM 3725 O O . ARG B 1 177 ? -51.435 13.446 23.471 1.00 11.77 157 ARG B O 1
ATOM 3733 N N . GLY B 1 178 ? -51.989 15.584 23.631 1.00 13.65 158 GLY B N 1
ATOM 3734 C CA . GLY B 1 178 ? -52.571 15.468 24.997 1.00 13.42 158 GLY B CA 1
ATOM 3735 C C . GLY B 1 178 ? -53.573 14.360 25.142 1.00 14.63 158 GLY B C 1
ATOM 3736 O O . GLY B 1 178 ? -53.450 13.628 26.170 1.00 12.99 158 GLY B O 1
ATOM 3737 N N . ASN B 1 179 ? -54.515 14.263 24.183 1.00 14.12 159 ASN B N 1
ATOM 3738 C CA . ASN B 1 179 ? -55.639 13.312 24.291 1.00 13.27 159 ASN B CA 1
ATOM 3739 C C . ASN B 1 179 ? -55.198 11.928 23.859 1.00 14.43 159 ASN B C 1
ATOM 3740 O O . ASN B 1 179 ? -56.126 11.068 23.692 1.00 14.35 159 ASN B O 1
ATOM 3745 N N . ARG B 1 180 ? -53.880 11.702 23.630 1.00 12.38 160 ARG B N 1
ATOM 3746 C CA . ARG B 1 180 ? -53.372 10.344 23.397 1.00 13.22 160 ARG B CA 1
ATOM 3747 C C . ARG B 1 180 ? -52.481 9.848 24.522 1.00 12.61 160 ARG B C 1
ATOM 3748 O O . ARG B 1 180 ? -51.956 8.771 24.383 1.00 14.23 160 ARG B O 1
ATOM 3756 N N . THR B 1 181 ? -52.262 10.683 25.540 1.00 13.34 161 THR B N 1
ATOM 3757 C CA . THR B 1 181 ? -51.272 10.373 26.587 1.00 13.63 161 THR B CA 1
ATOM 3758 C C . THR B 1 181 ? -51.876 9.641 27.771 1.00 15.21 161 THR B C 1
ATOM 3759 O O . THR B 1 181 ? -53.119 9.733 28.062 1.00 16.83 161 THR B O 1
ATOM 3763 N N . ALA B 1 182 ? -50.992 8.948 28.477 1.00 14.97 162 ALA B N 1
ATOM 3764 C CA . ALA B 1 182 ? -51.369 8.297 29.765 1.00 14.56 162 ALA B CA 1
ATOM 3765 C C . ALA B 1 182 ? -50.080 8.274 30.591 1.00 14.30 162 ALA B C 1
ATOM 3766 O O . ALA B 1 182 ? -48.956 8.135 29.985 1.00 15.61 162 ALA B O 1
ATOM 3768 N N . LYS B 1 183 ? -50.209 8.396 31.895 1.00 15.58 163 LYS B N 1
ATOM 3769 C CA . LYS B 1 183 ? -49.040 8.226 32.778 1.00 16.25 163 LYS B CA 1
ATOM 3770 C C . LYS B 1 183 ? -48.790 6.736 32.851 1.00 19.73 163 LYS B C 1
ATOM 3771 O O . LYS B 1 183 ? -49.477 6.127 33.606 1.00 23.05 163 LYS B O 1
ATOM 3777 N N . ALA B 1 184 ? -47.727 6.249 32.257 1.00 17.25 164 ALA B N 1
ATOM 3778 C CA . ALA B 1 184 ? -47.495 4.796 32.103 1.00 18.54 164 ALA B CA 1
ATOM 3779 C C . ALA B 1 184 ? -46.430 4.338 33.093 1.00 17.87 164 ALA B C 1
ATOM 3780 O O . ALA B 1 184 ? -46.378 3.138 33.400 1.00 19.39 164 ALA B O 1
ATOM 3782 N N . HIS B 1 185 ? -45.489 5.194 33.520 1.00 16.69 165 HIS B N 1
ATOM 3783 C CA . HIS B 1 185 ? -44.337 4.750 34.339 1.00 15.10 165 HIS B CA 1
ATOM 3784 C C . HIS B 1 185 ? -44.353 5.581 35.615 1.00 18.79 165 HIS B C 1
ATOM 3785 O O . HIS B 1 185 ? -43.849 6.678 35.537 1.00 18.51 165 HIS B O 1
ATOM 3792 N N . ALA B 1 186 ? -44.773 5.039 36.770 1.00 15.66 166 ALA B N 1
ATOM 3793 C CA . ALA B 1 186 ? -45.014 5.900 37.943 1.00 16.45 166 ALA B CA 1
ATOM 3794 C C . ALA B 1 186 ? -43.685 6.395 38.492 1.00 16.29 166 ALA B C 1
ATOM 3795 O O . ALA B 1 186 ? -43.707 7.448 39.127 1.00 15.72 166 ALA B O 1
ATOM 3797 N N . ASP B 1 187 ? -42.598 5.619 38.338 1.00 14.78 167 ASP B N 1
ATOM 3798 C CA . ASP B 1 187 ? -41.335 5.933 39.021 1.00 17.24 167 ASP B CA 1
ATOM 3799 C C . ASP B 1 187 ? -40.315 6.558 38.040 1.00 17.88 167 ASP B C 1
ATOM 3800 O O . ASP B 1 187 ? -39.272 7.064 38.478 1.00 21.83 167 ASP B O 1
ATOM 3805 N N . GLY B 1 188 ? -40.644 6.633 36.782 1.00 17.04 168 GLY B N 1
ATOM 3806 C CA . GLY B 1 188 ? -39.664 6.958 35.733 1.00 17.54 168 GLY B CA 1
ATOM 3807 C C . GLY B 1 188 ? -39.637 8.408 35.419 1.00 15.46 168 GLY B C 1
ATOM 3808 O O . GLY B 1 188 ? -40.649 9.037 35.447 1.00 15.96 168 GLY B O 1
ATOM 3809 N N . PHE B 1 189 ? -38.528 8.915 34.944 1.00 15.45 169 PHE B N 1
ATOM 3810 C CA . PHE B 1 189 ? -38.586 10.226 34.305 1.00 15.90 169 PHE B CA 1
ATOM 3811 C C . PHE B 1 189 ? -39.380 10.197 32.988 1.00 15.46 169 PHE B C 1
ATOM 3812 O O . PHE B 1 189 ? -39.766 11.250 32.558 1.00 16.18 169 PHE B O 1
ATOM 3820 N N . ASP B 1 190 ? -39.337 9.096 32.236 1.00 15.32 170 ASP B N 1
ATOM 3821 C CA . ASP B 1 190 ? -40.253 8.923 31.032 1.00 19.71 170 ASP B CA 1
ATOM 3822 C C . ASP B 1 190 ? -41.650 8.531 31.544 1.00 17.92 170 ASP B C 1
ATOM 3823 O O . ASP B 1 190 ? -42.149 7.497 31.181 1.00 20.98 170 ASP B O 1
ATOM 3828 N N . ALA B 1 191 ? -42.305 9.321 32.360 1.00 14.20 171 ALA B N 1
ATOM 3829 C CA . ALA B 1 191 ? -43.537 8.905 33.068 1.00 16.41 171 ALA B CA 1
ATOM 3830 C C . ALA B 1 191 ? -44.656 8.666 32.072 1.00 18.35 171 ALA B C 1
ATOM 3831 O O . ALA B 1 191 ? -45.572 7.904 32.307 1.00 18.13 171 ALA B O 1
ATOM 3833 N N . PHE B 1 192 ? -44.656 9.456 30.980 1.00 16.16 172 PHE B N 1
ATOM 3834 C CA . PHE B 1 192 ? -45.862 9.479 30.093 1.00 14.58 172 PHE B CA 1
ATOM 3835 C C . PHE B 1 192 ? -45.575 8.646 28.832 1.00 14.12 172 PHE B C 1
ATOM 3836 O O . PHE B 1 192 ? -44.478 8.744 28.277 1.00 18.33 172 PHE B O 1
ATOM 3844 N N . ALA B 1 193 ? -46.618 8.079 28.257 1.00 14.40 173 ALA B N 1
ATOM 3845 C CA . ALA B 1 193 ? -46.539 7.557 26.902 1.00 17.26 173 ALA B CA 1
ATOM 3846 C C . ALA B 1 193 ? -47.778 7.966 26.115 1.00 15.06 173 ALA B C 1
ATOM 3847 O O . ALA B 1 193 ? -48.797 8.403 26.723 1.00 17.52 173 ALA B O 1
ATOM 3849 N N . SER B 1 194 ? -47.684 7.713 24.833 1.00 15.04 174 SER B N 1
ATOM 3850 C CA . SER B 1 194 ? -48.742 7.921 23.830 1.00 14.44 174 SER B CA 1
ATOM 3851 C C . SER B 1 194 ? -48.872 6.577 23.104 1.00 16.27 174 SER B C 1
ATOM 3852 O O . SER B 1 194 ? -48.262 6.348 22.109 1.00 15.35 174 SER B O 1
ATOM 3855 N N . PRO B 1 195 ? -49.557 5.587 23.671 1.00 18.50 175 PRO B N 1
ATOM 3856 C CA . PRO B 1 195 ? -49.375 4.226 23.240 1.00 21.09 175 PRO B CA 1
ATOM 3857 C C . PRO B 1 195 ? -49.891 3.944 21.838 1.00 19.16 175 PRO B C 1
ATOM 3858 O O . PRO B 1 195 ? -49.373 3.021 21.203 1.00 18.31 175 PRO B O 1
ATOM 3862 N N . ASN B 1 196 ? -50.826 4.725 21.322 1.00 15.63 176 ASN B N 1
ATOM 3863 C CA . ASN B 1 196 ? -51.421 4.468 19.998 1.00 16.86 176 ASN B CA 1
ATOM 3864 C C . ASN B 1 196 ? -51.100 5.596 19.028 1.00 20.10 176 ASN B C 1
ATOM 3865 O O . ASN B 1 196 ? -51.607 5.594 17.943 1.00 20.14 176 ASN B O 1
ATOM 3870 N N . LEU B 1 197 ? -50.237 6.537 19.368 1.00 17.93 177 LEU B N 1
ATOM 3871 C CA . LEU B 1 197 ? -49.771 7.529 18.352 1.00 17.98 177 LEU B CA 1
ATOM 3872 C C . LEU B 1 197 ? -48.314 7.867 18.627 1.00 17.71 177 LEU B C 1
ATOM 3873 O O . LEU B 1 197 ? -47.942 8.091 19.754 1.00 17.68 177 LEU B O 1
ATOM 3878 N N . PRO B 1 198 ? -47.465 8.103 17.608 1.00 21.27 178 PRO B N 1
ATOM 3879 C CA . PRO B 1 198 ? -46.120 8.564 17.897 1.00 20.00 178 PRO B CA 1
ATOM 3880 C C . PRO B 1 198 ? -46.139 10.027 18.395 1.00 19.14 178 PRO B C 1
ATOM 3881 O O . PRO B 1 198 ? -47.140 10.717 18.351 1.00 17.71 178 PRO B O 1
ATOM 3885 N N . PRO B 1 199 ? -45.049 10.418 19.043 1.00 18.72 179 PRO B N 1
ATOM 3886 C CA . PRO B 1 199 ? -44.881 11.759 19.569 1.00 20.87 179 PRO B CA 1
ATOM 3887 C C . PRO B 1 199 ? -44.910 12.733 18.434 1.00 19.90 179 PRO B C 1
ATOM 3888 O O . PRO B 1 199 ? -44.749 12.375 17.253 1.00 23.05 179 PRO B O 1
ATOM 3892 N N . LEU B 1 200 ? -45.270 13.951 18.723 1.00 16.17 180 LEU B N 1
ATOM 3893 C CA . LEU B 1 200 ? -45.322 15.009 17.704 1.00 16.12 180 LEU B CA 1
ATOM 3894 C C . LEU B 1 200 ? -43.873 15.548 17.467 1.00 19.68 180 LEU B C 1
ATOM 3895 O O . LEU B 1 200 ? -43.584 16.038 16.369 1.00 20.67 180 LEU B O 1
ATOM 3900 N N . LEU B 1 201 ? -43.039 15.670 18.489 1.00 16.94 181 LEU B N 1
ATOM 3901 C CA . LEU B 1 201 ? -41.707 16.306 18.405 1.00 16.66 181 LEU B CA 1
ATOM 3902 C C . LEU B 1 201 ? -40.814 15.494 19.334 1.00 19.38 181 LEU B C 1
ATOM 3903 O O . LEU B 1 201 ? -41.304 15.023 20.384 1.00 17.29 181 LEU B O 1
ATOM 3912 N N . GLU B 1 202 ? -39.537 15.365 19.007 1.00 19.26 182 GLU B N 1
ATOM 3913 C CA . GLU B 1 202 ? -38.535 14.766 19.933 1.00 21.06 182 GLU B CA 1
ATOM 3914 C C . GLU B 1 202 ? -37.360 15.744 20.006 1.00 23.03 182 GLU B C 1
ATOM 3915 O O . GLU B 1 202 ? -37.022 16.308 18.992 1.00 25.84 182 GLU B O 1
ATOM 3921 N N . ALA B 1 203 ? -36.805 15.964 21.186 1.00 20.51 183 ALA B N 1
ATOM 3922 C CA . ALA B 1 203 ? -35.701 16.900 21.387 1.00 20.64 183 ALA B CA 1
ATOM 3923 C C . ALA B 1 203 ? -34.396 16.092 21.530 1.00 22.48 183 ALA B C 1
ATOM 3924 O O . ALA B 1 203 ? -34.390 15.166 22.351 1.00 19.18 183 ALA B O 1
ATOM 3926 N N . GLY B 1 204 ? -33.338 16.471 20.799 1.00 18.68 184 GLY B N 1
ATOM 3927 C CA . GLY B 1 204 ? -31.956 16.012 21.021 1.00 18.08 184 GLY B CA 1
ATOM 3928 C C . GLY B 1 204 ? -31.022 17.188 20.851 1.00 18.56 184 GLY B C 1
ATOM 3929 O O . GLY B 1 204 ? -31.367 18.257 21.337 1.00 18.76 184 GLY B O 1
ATOM 3930 N N . ILE B 1 205 ? -29.909 17.016 20.138 1.00 17.63 185 ILE B N 1
ATOM 3931 C CA . ILE B 1 205 ? -29.047 18.171 19.735 1.00 16.53 185 ILE B CA 1
ATOM 3932 C C . ILE B 1 205 ? -29.961 19.169 18.980 1.00 17.28 185 ILE B C 1
ATOM 3933 O O . ILE B 1 205 ? -29.854 20.355 19.322 1.00 19.71 185 ILE B O 1
ATOM 3938 N N . HIS B 1 206 ? -30.849 18.642 18.129 1.00 18.62 186 HIS B N 1
ATOM 3939 C CA . HIS B 1 206 ? -31.830 19.381 17.317 1.00 20.36 186 HIS B CA 1
ATOM 3940 C C . HIS B 1 206 ? -33.224 18.970 17.795 1.00 25.49 186 HIS B C 1
ATOM 3941 O O . HIS B 1 206 ? -33.408 17.836 18.364 1.00 22.33 186 HIS B O 1
ATOM 3948 N N . ILE B 1 207 ? -34.192 19.824 17.499 1.00 26.46 187 ILE B N 1
ATOM 3949 C CA . ILE B 1 207 ? -35.609 19.498 17.805 1.00 23.19 187 ILE B CA 1
ATOM 3950 C C . ILE B 1 207 ? -36.182 18.901 16.531 1.00 28.89 187 ILE B C 1
ATOM 3951 O O . ILE B 1 207 ? -36.112 19.636 15.518 1.00 33.24 187 ILE B O 1
ATOM 3956 N N . ARG B 1 208 ? -36.517 17.599 16.500 1.00 25.25 188 ARG B N 1
ATOM 3957 C CA . ARG B 1 208 ? -37.095 16.899 15.307 1.00 34.20 188 ARG B CA 1
ATOM 3958 C C . ARG B 1 208 ? -38.644 16.822 15.342 1.00 35.46 188 ARG B C 1
ATOM 3959 O O . ARG B 1 208 ? -39.219 16.416 16.355 1.00 24.39 188 ARG B O 1
ATOM 3967 N N . ARG B 1 209 ? -39.317 17.114 14.236 1.00 38.66 189 ARG B N 1
ATOM 3968 C CA . ARG B 1 209 ? -40.795 17.024 14.106 1.00 39.19 189 ARG B CA 1
ATOM 3969 C C . ARG B 1 209 ? -41.124 15.737 13.399 1.00 39.31 189 ARG B C 1
ATOM 3970 O O . ARG B 1 209 ? -40.402 15.382 12.490 1.00 39.28 189 ARG B O 1
ATOM 3978 N N . LEU B 1 210 ? -42.052 14.962 13.942 1.00 28.65 190 LEU B N 1
ATOM 3979 C CA . LEU B 1 210 ? -42.418 13.658 13.382 1.00 29.02 190 LEU B CA 1
ATOM 3980 C C . LEU B 1 210 ? -43.569 13.864 12.413 1.00 34.79 190 LEU B C 1
ATOM 3981 O O . LEU B 1 210 ? -44.212 14.918 12.443 1.00 36.19 190 LEU B O 1
ATOM 3986 N N . ASN B 1 211 ? -43.770 12.862 11.570 1.00 36.52 191 ASN B N 1
ATOM 3987 C CA . ASN B 1 211 ? -44.728 12.937 10.442 1.00 43.67 191 ASN B CA 1
ATOM 3988 C C . ASN B 1 211 ? -46.183 12.808 10.921 1.00 42.53 191 ASN B C 1
ATOM 3989 O O . ASN B 1 211 ? -47.024 12.456 10.135 1.00 57.93 191 ASN B O 1
ATOM 3994 N N . THR B 1 212 ? -46.504 13.197 12.146 1.00 42.88 192 THR B N 1
ATOM 3995 C CA . THR B 1 212 ? -47.780 12.812 12.798 1.00 41.32 192 THR B CA 1
ATOM 3996 C C . THR B 1 212 ? -48.868 13.654 12.151 1.00 46.54 192 THR B C 1
ATOM 3997 O O . THR B 1 212 ? -48.782 14.884 12.172 1.00 58.27 192 THR B O 1
ATOM 4001 N N . PRO B 1 213 ? -49.914 13.049 11.550 1.00 40.99 193 PRO B N 1
ATOM 4002 C CA . PRO B 1 213 ? -50.882 13.805 10.781 1.00 47.78 193 PRO B CA 1
ATOM 4003 C C . PRO B 1 213 ? -51.761 14.662 11.677 1.00 48.07 193 PRO B C 1
ATOM 4004 O O . PRO B 1 213 ? -51.962 14.350 12.846 1.00 36.84 193 PRO B O 1
ATOM 4008 N N . PRO B 1 214 ? -52.391 15.706 11.108 1.00 57.73 194 PRO B N 1
ATOM 4009 C CA . PRO B 1 214 ? -53.014 16.748 11.922 1.00 53.12 194 PRO B CA 1
ATOM 4010 C C . PRO B 1 214 ? -54.386 16.299 12.465 1.00 37.64 194 PRO B C 1
ATOM 4011 O O . PRO B 1 214 ? -55.099 15.432 11.898 1.00 35.39 194 PRO B O 1
ATOM 4015 N N . ALA B 1 215 ? -54.724 16.850 13.627 1.00 34.20 195 ALA B N 1
ATOM 4016 C CA . ALA B 1 215 ? -56.067 16.810 14.224 1.00 28.99 195 ALA B CA 1
ATOM 4017 C C . ALA B 1 215 ? -56.985 17.784 13.473 1.00 31.40 195 ALA B C 1
ATOM 4018 O O . ALA B 1 215 ? -56.487 18.672 12.783 1.00 33.00 195 ALA B O 1
ATOM 4020 N N . PRO B 1 216 ? -58.319 17.607 13.595 1.00 29.82 196 PRO B N 1
ATOM 4021 C CA . PRO B 1 216 ? -59.313 18.497 12.990 1.00 33.25 196 PRO B CA 1
ATOM 4022 C C . PRO B 1 216 ? -59.186 19.887 13.616 1.00 32.08 196 PRO B C 1
ATOM 4023 O O . PRO B 1 216 ? -58.897 19.980 14.773 1.00 31.74 196 PRO B O 1
ATOM 4027 N N . HIS B 1 217 ? -59.340 20.956 12.835 1.00 26.71 197 HIS B N 1
ATOM 4028 C CA . HIS B 1 217 ? -59.018 22.300 13.331 1.00 28.42 197 HIS B CA 1
ATOM 4029 C C . HIS B 1 217 ? -60.120 23.248 12.871 1.00 28.73 197 HIS B C 1
ATOM 4030 O O . HIS B 1 217 ? -60.525 23.140 11.725 1.00 35.53 197 HIS B O 1
ATOM 4043 N N . GLY B 1 218 ? -60.681 24.020 13.788 1.00 27.20 198 GLY B N 1
ATOM 4044 C CA . GLY B 1 218 ? -61.641 25.084 13.476 1.00 25.13 198 GLY B CA 1
ATOM 4045 C C . GLY B 1 218 ? -60.950 26.386 13.120 1.00 24.51 198 GLY B C 1
ATOM 4046 O O . GLY B 1 218 ? -59.721 26.383 12.874 1.00 30.58 198 GLY B O 1
ATOM 4047 N N . GLU B 1 219 ? -61.703 27.474 13.001 1.00 24.78 199 GLU B N 1
ATOM 4048 C CA . GLU B 1 219 ? -61.103 28.759 12.649 1.00 23.03 199 GLU B CA 1
ATOM 4049 C C . GLU B 1 219 ? -61.853 29.863 13.359 1.00 23.72 199 GLU B C 1
ATOM 4050 O O . GLU B 1 219 ? -63.045 29.766 13.446 1.00 27.45 199 GLU B O 1
ATOM 4056 N N . GLY B 1 220 ? -61.166 30.959 13.639 1.00 21.11 200 GLY B N 1
ATOM 4057 C CA . GLY B 1 220 ? -61.805 32.082 14.321 1.00 23.21 200 GLY B CA 1
ATOM 4058 C C . GLY B 1 220 ? -61.400 32.170 15.769 1.00 22.99 200 GLY B C 1
ATOM 4059 O O . GLY B 1 220 ? -60.352 31.524 16.194 1.00 22.45 200 GLY B O 1
ATOM 4060 N N . GLU B 1 221 ? -62.170 32.961 16.547 1.00 21.24 201 GLU B N 1
ATOM 4061 C CA . GLU B 1 221 ? -61.771 33.216 17.958 1.00 21.72 201 GLU B CA 1
ATOM 4062 C C . GLU B 1 221 ? -62.053 31.978 18.842 1.00 18.61 201 GLU B C 1
ATOM 4063 O O . GLU B 1 221 ? -62.944 31.195 18.556 1.00 20.88 201 GLU B O 1
ATOM 4069 N N . LEU B 1 222 ? -61.182 31.802 19.824 1.00 21.41 202 LEU B N 1
ATOM 4070 C CA . LEU B 1 222 ? -61.237 30.620 20.718 1.00 17.71 202 LEU B CA 1
ATOM 4071 C C . LEU B 1 222 ? -62.635 30.573 21.295 1.00 18.43 202 LEU B C 1
ATOM 4072 O O . LEU B 1 222 ? -63.130 31.619 21.791 1.00 19.68 202 LEU B O 1
ATOM 4077 N N . ILE B 1 223 ? -63.218 29.372 21.385 1.00 19.41 203 ILE B N 1
ATOM 4078 C CA . ILE B 1 223 ? -64.517 29.125 22.037 1.00 20.23 203 ILE B CA 1
ATOM 4079 C C . ILE B 1 223 ? -64.312 28.083 23.129 1.00 20.68 203 ILE B C 1
ATOM 4080 O O . ILE B 1 223 ? -63.699 27.065 22.841 1.00 22.46 203 ILE B O 1
ATOM 4085 N N . VAL B 1 224 ? -64.697 28.398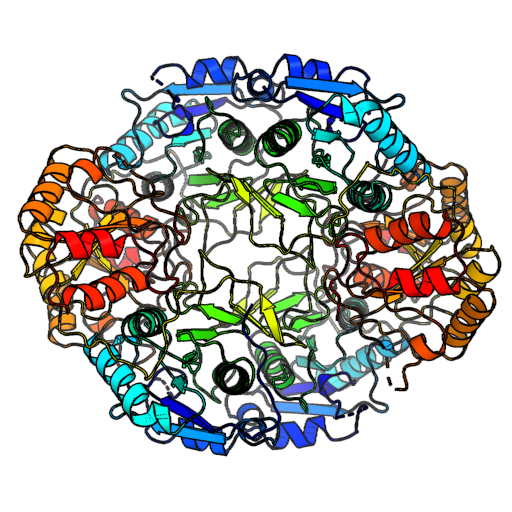 24.360 1.00 20.09 204 VAL B N 1
ATOM 4086 C CA . VAL B 1 224 ? -64.548 27.388 25.434 1.00 18.83 204 VAL B CA 1
ATOM 4087 C C . VAL B 1 224 ? -65.880 26.646 25.678 1.00 22.87 204 VAL B C 1
ATOM 4088 O O . VAL B 1 224 ? -66.884 27.295 25.983 1.00 20.13 204 VAL B O 1
ATOM 4092 N N . HIS B 1 225 ? -65.946 25.339 25.388 1.00 17.48 205 HIS B N 1
ATOM 4093 C CA . HIS B 1 225 ? -67.167 24.542 25.628 1.00 19.99 205 HIS B CA 1
ATOM 4094 C C . HIS B 1 225 ? -67.129 24.192 27.096 1.00 21.99 205 HIS B C 1
ATOM 4095 O O . HIS B 1 225 ? -66.070 23.837 27.647 1.00 19.63 205 HIS B O 1
ATOM 4102 N N . PRO B 1 226 ? -68.271 24.340 27.810 1.00 20.68 206 PRO B N 1
ATOM 4103 C CA . PRO B 1 226 ? -68.279 23.969 29.225 1.00 22.59 206 PRO B CA 1
ATOM 4104 C C . PRO B 1 226 ? -68.028 22.477 29.410 1.00 19.36 206 PRO B C 1
ATOM 4105 O O . PRO B 1 226 ? -68.443 21.685 28.666 1.00 24.92 206 PRO B O 1
ATOM 4109 N N . ILE B 1 227 ? -67.383 22.120 30.522 1.00 18.02 207 ILE B N 1
ATOM 4110 C CA . ILE B 1 227 ? -67.318 20.713 30.975 1.00 19.89 207 ILE B CA 1
ATOM 4111 C C . ILE B 1 227 ? -67.789 20.786 32.405 1.00 18.43 207 ILE B C 1
ATOM 4112 O O . ILE B 1 227 ? -67.255 21.606 33.256 1.00 19.96 207 ILE B O 1
ATOM 4117 N N . THR B 1 228 ? -68.846 20.039 32.690 1.00 20.40 208 THR B N 1
ATOM 4118 C CA . THR B 1 228 ? -69.403 19.969 34.046 1.00 22.46 208 THR B CA 1
ATOM 4119 C C . THR B 1 228 ? -69.148 18.578 34.629 1.00 20.93 208 THR B C 1
ATOM 4120 O O . THR B 1 228 ? -68.954 17.587 33.874 1.00 20.44 208 THR B O 1
ATOM 4124 N N . PRO B 1 229 ? -69.259 18.457 35.964 1.00 22.32 209 PRO B N 1
ATOM 4125 C CA . PRO B 1 229 ? -69.393 17.141 36.599 1.00 21.33 209 PRO B CA 1
ATOM 4126 C C . PRO B 1 229 ? -70.557 16.321 36.028 1.00 22.87 209 PRO B C 1
ATOM 4127 O O . PRO B 1 229 ? -71.635 16.791 35.652 1.00 24.63 209 PRO B O 1
ATOM 4131 N N . GLN B 1 230 ? -70.265 15.058 35.804 1.00 23.13 210 GLN B N 1
ATOM 4132 C CA . GLN B 1 230 ? -71.241 14.135 35.179 1.00 21.81 210 GLN B CA 1
ATOM 4133 C C . GLN B 1 230 ? -70.997 12.801 35.842 1.00 22.21 210 GLN B C 1
ATOM 4134 O O . GLN B 1 230 ? -69.810 12.457 35.983 1.00 22.08 210 GLN B O 1
ATOM 4140 N N . PRO B 1 231 ? -72.041 12.045 36.273 1.00 24.09 211 PRO B N 1
ATOM 4141 C CA . PRO B 1 231 ? -71.785 10.750 36.924 1.00 21.83 211 PRO B CA 1
ATOM 4142 C C . PRO B 1 231 ? -71.444 9.759 35.799 1.00 23.19 211 PRO B C 1
ATOM 4143 O O . PRO B 1 231 ? -72.277 9.291 34.936 1.00 23.68 211 PRO B O 1
ATOM 4147 N N . ILE B 1 232 ? -70.203 9.308 35.847 1.00 20.55 212 ILE B N 1
ATOM 4148 C CA . ILE B 1 232 ? -69.673 8.282 34.882 1.00 19.63 212 ILE B CA 1
ATOM 4149 C C . ILE B 1 232 ? -68.985 7.197 35.682 1.00 20.79 212 ILE B C 1
ATOM 4150 O O . ILE B 1 232 ? -68.155 7.556 36.535 1.00 26.54 212 ILE B O 1
ATOM 4155 N N . GLY B 1 233 ? -69.351 5.960 35.439 1.00 19.48 213 GLY B N 1
ATOM 4156 C CA . GLY B 1 233 ? -68.744 4.793 36.095 1.00 18.57 213 GLY B CA 1
ATOM 4157 C C . GLY B 1 233 ? -67.688 4.131 35.214 1.00 21.13 213 GLY B C 1
ATOM 4158 O O . GLY B 1 233 ? -67.805 4.196 33.952 1.00 22.62 213 GLY B O 1
ATOM 4159 N N . VAL B 1 234 ? -66.616 3.690 35.851 1.00 16.79 214 VAL B N 1
ATOM 4160 C CA . VAL B 1 234 ? -65.482 3.086 35.122 1.00 19.49 214 VAL B CA 1
ATOM 4161 C C . VAL B 1 234 ? -65.396 1.637 35.632 1.00 20.99 214 VAL B C 1
ATOM 4162 O O . VAL B 1 234 ? -64.955 1.420 36.757 1.00 23.07 214 VAL B O 1
ATOM 4166 N N . VAL B 1 235 ? -65.853 0.698 34.797 1.00 18.73 215 VAL B N 1
ATOM 4167 C CA . VAL B 1 235 ? -65.889 -0.743 35.110 1.00 19.83 215 VAL B CA 1
ATOM 4168 C C . VAL B 1 235 ? -64.726 -1.496 34.476 1.00 18.99 215 VAL B C 1
ATOM 4169 O O . VAL B 1 235 ? -64.527 -1.358 33.342 1.00 21.24 215 VAL B O 1
ATOM 4173 N N . THR B 1 236 ? -63.923 -2.135 35.283 1.00 17.32 216 THR B N 1
ATOM 4174 C CA . THR B 1 236 ? -62.857 -3.003 34.867 1.00 16.08 216 THR B CA 1
ATOM 4175 C C . THR B 1 236 ? -63.488 -4.370 34.708 1.00 17.24 216 THR B C 1
ATOM 4176 O O . THR B 1 236 ? -64.045 -4.896 35.681 1.00 15.96 216 THR B O 1
ATOM 4180 N N . ILE B 1 237 ? -63.299 -4.980 33.575 1.00 15.56 217 ILE B N 1
ATOM 4181 C CA . ILE B 1 237 ? -63.753 -6.374 33.392 1.00 14.11 217 ILE B CA 1
ATOM 4182 C C . ILE B 1 237 ? -62.666 -7.312 33.860 1.00 15.11 217 ILE B C 1
ATOM 4183 O O . ILE B 1 237 ? -61.470 -7.097 33.568 1.00 14.65 217 ILE B O 1
ATOM 4188 N N . TYR B 1 238 ? -63.017 -8.294 34.673 1.00 15.94 218 TYR B N 1
ATOM 4189 C CA . TYR B 1 238 ? -62.040 -9.230 35.219 1.00 16.25 218 TYR B CA 1
ATOM 4190 C C . TYR B 1 238 ? -62.769 -10.532 35.540 1.00 17.08 218 TYR B C 1
ATOM 4191 O O . TYR B 1 238 ? -63.988 -10.497 35.691 1.00 15.88 218 TYR B O 1
ATOM 4200 N N . PRO B 1 239 ? -62.047 -11.637 35.718 1.00 16.06 219 PRO B N 1
ATOM 4201 C CA . PRO B 1 239 ? -62.739 -12.920 35.882 1.00 17.48 219 PRO B CA 1
ATOM 4202 C C . PRO B 1 239 ? -63.458 -12.897 37.244 1.00 19.69 219 PRO B C 1
ATOM 4203 O O . PRO B 1 239 ? -62.872 -12.492 38.260 1.00 19.73 219 PRO B O 1
ATOM 4207 N N . GLY B 1 240 ? -64.725 -13.302 37.177 1.00 22.24 220 GLY B N 1
ATOM 4208 C CA . GLY B 1 240 ? -65.574 -13.309 38.375 1.00 26.86 220 GLY B CA 1
ATOM 4209 C C . GLY B 1 240 ? -66.398 -12.030 38.531 1.00 28.13 220 GLY B C 1
ATOM 4210 O O . GLY B 1 240 ? -67.287 -12.051 39.377 1.00 32.47 220 GLY B O 1
ATOM 4211 N N . ILE B 1 241 ? -66.230 -10.991 37.716 1.00 21.75 221 ILE B N 1
ATOM 4212 C CA . ILE B 1 241 ? -67.103 -9.802 37.827 1.00 24.84 221 ILE B CA 1
ATOM 4213 C C . ILE B 1 241 ? -68.596 -10.254 37.756 1.00 34.24 221 ILE B C 1
ATOM 4214 O O . ILE B 1 241 ? -68.898 -10.977 36.845 1.00 30.92 221 ILE B O 1
ATOM 4219 N N . SER B 1 242 ? -69.517 -9.699 38.555 1.00 45.24 222 SER B N 1
ATOM 4220 C CA . SER B 1 242 ? -70.975 -10.054 38.445 1.00 45.84 222 SER B CA 1
ATOM 4221 C C . SER B 1 242 ? -71.803 -8.980 37.718 1.00 38.30 222 SER B C 1
ATOM 4222 O O . SER B 1 242 ? -71.461 -7.825 37.826 1.00 38.69 222 SER B O 1
ATOM 4225 N N . ALA B 1 243 ? -72.940 -9.385 37.141 1.00 51.61 223 ALA B N 1
ATOM 4226 C CA . ALA B 1 243 ? -74.156 -8.571 36.864 1.00 45.78 223 ALA B CA 1
ATOM 4227 C C . ALA B 1 243 ? -74.426 -7.460 37.929 1.00 44.27 223 ALA B C 1
ATOM 4228 O O . ALA B 1 243 ? -74.802 -6.287 37.595 1.00 36.30 223 ALA B O 1
ATOM 4230 N N . ASP B 1 244 ? -74.125 -7.708 39.204 1.00 49.65 224 ASP B N 1
ATOM 4231 C CA . ASP B 1 244 ? -74.431 -6.793 40.338 1.00 46.61 224 ASP B CA 1
ATOM 4232 C C . ASP B 1 244 ? -73.637 -5.497 40.198 1.00 56.87 224 ASP B C 1
ATOM 4233 O O . ASP B 1 244 ? -74.148 -4.425 40.669 1.00 51.35 224 ASP B O 1
ATOM 4238 N N . VAL B 1 245 ? -72.447 -5.547 39.561 1.00 58.23 225 VAL B N 1
ATOM 4239 C CA . VAL B 1 245 ? -71.616 -4.317 39.368 1.00 50.74 225 VAL B CA 1
ATOM 4240 C C . VAL B 1 245 ? -72.379 -3.354 38.435 1.00 45.35 225 VAL B C 1
ATOM 4241 O O . VAL B 1 245 ? -72.551 -2.156 38.787 1.00 47.96 225 VAL B O 1
ATOM 4245 N N . VAL B 1 246 ? -72.825 -3.837 37.279 1.00 35.54 226 VAL B N 1
ATOM 4246 C CA . VAL B 1 246 ? -73.647 -3.013 36.344 1.00 48.31 226 VAL B CA 1
ATOM 4247 C C . VAL B 1 246 ? -74.935 -2.567 37.035 1.00 45.59 226 VAL B C 1
ATOM 4248 O O . VAL B 1 246 ? -75.327 -1.407 36.864 1.00 42.83 226 VAL B O 1
ATOM 4252 N N . ARG B 1 247 ? -75.630 -3.487 37.707 1.00 54.25 227 ARG B N 1
ATOM 4253 C CA . ARG B 1 247 ? -76.876 -3.163 38.459 1.00 51.40 227 ARG B CA 1
ATOM 4254 C C . ARG B 1 247 ? -76.564 -2.054 39.469 1.00 46.02 227 ARG B C 1
ATOM 4255 O O . ARG B 1 247 ? -77.384 -1.095 39.557 1.00 42.96 227 ARG B O 1
ATOM 4263 N N . ASN B 1 248 ? -75.401 -2.133 40.133 1.00 44.38 228 ASN B N 1
ATOM 4264 C CA . ASN B 1 248 ? -74.995 -1.146 41.166 1.00 47.22 228 ASN B CA 1
ATOM 4265 C C . ASN B 1 248 ? -74.904 0.250 40.531 1.00 52.90 228 ASN B C 1
ATOM 4266 O O . ASN B 1 248 ? -75.490 1.190 41.147 1.00 50.23 228 ASN B O 1
ATOM 4271 N N . PHE B 1 249 ? -74.354 0.408 39.312 1.00 46.30 229 PHE B N 1
ATOM 4272 C CA . PHE B 1 249 ? -74.185 1.745 38.668 1.00 38.89 229 PHE B CA 1
ATOM 4273 C C . PHE B 1 249 ? -75.476 2.245 38.066 1.00 46.20 229 PHE B C 1
ATOM 4274 O O . PHE B 1 249 ? -75.623 3.479 37.930 1.00 52.45 229 PHE B O 1
ATOM 4282 N N . LEU B 1 250 ? -76.347 1.323 37.656 1.00 36.91 230 LEU B N 1
ATOM 4283 C CA . LEU B 1 250 ? -77.692 1.706 37.184 1.00 49.65 230 LEU B CA 1
ATOM 4284 C C . LEU B 1 250 ? -78.473 2.428 38.309 1.00 40.29 230 LEU B C 1
ATOM 4285 O O . LEU B 1 250 ? -79.336 3.204 37.929 1.00 51.27 230 LEU B O 1
ATOM 4290 N N . ARG B 1 251 ? -78.078 2.288 39.587 1.00 54.69 231 ARG B N 1
ATOM 4291 C CA . ARG B 1 251 ? -78.528 3.081 40.781 1.00 70.61 231 ARG B CA 1
ATOM 4292 C C . ARG B 1 251 ? -77.836 4.456 40.879 1.00 66.70 231 ARG B C 1
ATOM 4293 O O . ARG B 1 251 ? -76.732 4.631 40.374 1.00 58.94 231 ARG B O 1
ATOM 4301 N N . GLN B 1 252 ? -78.467 5.417 41.555 1.00 71.63 232 GLN B N 1
ATOM 4302 C CA . GLN B 1 252 ? -77.926 6.796 41.736 1.00 65.09 232 GLN B CA 1
ATOM 4303 C C . GLN B 1 252 ? -77.956 7.492 40.377 1.00 59.17 232 GLN B C 1
ATOM 4304 O O . GLN B 1 252 ? -78.565 7.011 39.419 1.00 60.35 232 GLN B O 1
ATOM 4310 N N . PRO B 1 253 ? -77.303 8.659 40.188 1.00 59.62 233 PRO B N 1
ATOM 4311 C CA . PRO B 1 253 ? -77.178 9.176 38.825 1.00 50.06 233 PRO B CA 1
ATOM 4312 C C . PRO B 1 253 ? -76.037 8.332 38.222 1.00 33.73 233 PRO B C 1
ATOM 4313 O O . PRO B 1 253 ? -75.004 8.213 38.927 1.00 42.05 233 PRO B O 1
ATOM 4317 N N . VAL B 1 254 ? -76.208 7.601 37.117 1.00 41.93 234 VAL B N 1
ATOM 4318 C CA . VAL B 1 254 ? -75.046 7.351 36.187 1.00 28.57 234 VAL B CA 1
ATOM 4319 C C . VAL B 1 254 ? -75.528 7.660 34.790 1.00 25.21 234 VAL B C 1
ATOM 4320 O O . VAL B 1 254 ? -76.697 7.300 34.505 1.00 28.57 234 VAL B O 1
ATOM 4324 N N . LYS B 1 255 ? -74.785 8.480 34.026 1.00 18.13 235 LYS B N 1
ATOM 4325 C CA . LYS B 1 255 ? -75.132 8.902 32.648 1.00 19.59 235 LYS B CA 1
ATOM 4326 C C . LYS B 1 255 ? -74.354 8.108 31.589 1.00 18.28 235 LYS B C 1
ATOM 4327 O O . LYS B 1 255 ? -74.709 8.142 30.424 1.00 20.73 235 LYS B O 1
ATOM 4333 N N . ALA B 1 256 ? -73.209 7.533 32.001 1.00 21.37 236 ALA B N 1
ATOM 4334 C CA . ALA B 1 256 ? -72.319 6.835 31.063 1.00 18.51 236 ALA B CA 1
ATOM 4335 C C . ALA B 1 256 ? -71.514 5.824 31.859 1.00 13.65 236 ALA B C 1
ATOM 4336 O O . ALA B 1 256 ? -71.373 5.961 33.053 1.00 18.24 236 ALA B O 1
ATOM 4338 N N . LEU B 1 257 ? -71.177 4.766 31.192 1.00 17.04 237 LEU B N 1
ATOM 4339 C CA . LEU B 1 257 ? -70.321 3.726 31.732 1.00 16.39 237 LEU B CA 1
ATOM 4340 C C . LEU B 1 257 ? -69.180 3.516 30.726 1.00 19.83 237 LEU B C 1
ATOM 4341 O O . LEU B 1 257 ? -69.451 3.279 29.536 1.00 21.07 237 LEU B O 1
ATOM 4350 N N . ILE B 1 258 ? -67.950 3.377 31.227 1.00 17.50 238 ILE B N 1
ATOM 4351 C CA . ILE B 1 258 ? -66.740 2.983 30.465 1.00 16.19 238 ILE B CA 1
ATOM 4352 C C . ILE B 1 258 ? -66.424 1.583 30.926 1.00 15.53 238 ILE B C 1
ATOM 4353 O O . ILE B 1 258 ? -66.383 1.361 32.146 1.00 18.95 238 ILE B O 1
ATOM 4358 N N . LEU B 1 259 ? -66.386 0.645 29.967 1.00 15.98 239 LEU B N 1
ATOM 4359 C CA . LEU B 1 259 ? -65.988 -0.737 30.211 1.00 16.97 239 LEU B CA 1
ATOM 4360 C C . LEU B 1 259 ? -64.521 -0.858 29.774 1.00 15.59 239 LEU B C 1
ATOM 4361 O O . LEU B 1 259 ? -64.200 -0.631 28.609 1.00 17.81 239 LEU B O 1
ATOM 4366 N N . ARG B 1 260 ? -63.676 -1.197 30.709 1.00 14.07 240 ARG B N 1
ATOM 4367 C CA . ARG B 1 260 ? -62.272 -1.605 30.390 1.00 15.57 240 ARG B CA 1
ATOM 4368 C C . ARG B 1 260 ? -62.262 -3.064 30.104 1.00 13.44 240 ARG B C 1
ATOM 4369 O O . ARG B 1 260 ? -62.068 -3.828 31.023 1.00 14.72 240 ARG B O 1
ATOM 4377 N N . SER B 1 261 ? -62.484 -3.453 28.866 1.00 15.63 241 SER B N 1
ATOM 4378 C CA . SER B 1 261 ? -62.637 -4.887 28.513 1.00 17.33 241 SER B CA 1
ATOM 4379 C C . SER B 1 261 ? -61.312 -5.508 28.140 1.00 16.41 241 SER B C 1
ATOM 4380 O O . SER B 1 261 ? -60.286 -4.811 27.974 1.00 14.44 241 SER B O 1
ATOM 4383 N N . TYR B 1 262 ? -61.365 -6.792 27.874 1.00 15.84 242 TYR B N 1
ATOM 4384 C CA . TYR B 1 262 ? -60.152 -7.546 27.482 1.00 13.50 242 TYR B CA 1
ATOM 4385 C C . TYR B 1 262 ? -59.812 -7.286 26.019 1.00 15.21 242 TYR B C 1
ATOM 4386 O O . TYR B 1 262 ? -60.699 -7.237 25.113 1.00 15.75 242 TYR B O 1
ATOM 4395 N N . GLY B 1 263 ? -58.512 -7.326 25.742 1.00 16.03 243 GLY B N 1
ATOM 4396 C CA . GLY B 1 263 ? -58.007 -7.390 24.366 1.00 13.03 243 GLY B CA 1
ATOM 4397 C C . GLY B 1 263 ? -58.636 -6.351 23.459 1.00 13.97 243 GLY B C 1
ATOM 4398 O O . GLY B 1 263 ? -58.700 -5.128 23.832 1.00 14.82 243 GLY B O 1
ATOM 4399 N N . VAL B 1 264 ? -59.176 -6.830 22.363 1.00 15.26 244 VAL B N 1
ATOM 4400 C CA . VAL B 1 264 ? -59.783 -5.906 21.340 1.00 15.60 244 VAL B CA 1
ATOM 4401 C C . VAL B 1 264 ? -61.272 -5.675 21.692 1.00 16.88 244 VAL B C 1
ATOM 4402 O O . VAL B 1 264 ? -62.095 -5.249 20.823 1.00 19.28 244 VAL B O 1
ATOM 4406 N N . GLY B 1 265 ? -61.641 -5.837 22.934 1.00 16.82 245 GLY B N 1
ATOM 4407 C CA . GLY B 1 265 ? -62.928 -5.325 23.477 1.00 15.56 245 GLY B CA 1
ATOM 4408 C C . GLY B 1 265 ? -63.864 -6.470 23.845 1.00 17.96 245 GLY B C 1
ATOM 4409 O O . GLY B 1 265 ? -65.022 -6.392 23.614 1.00 26.55 245 GLY B O 1
ATOM 4410 N N . ASN B 1 266 ? -63.359 -7.543 24.428 1.00 20.50 246 ASN B N 1
ATOM 4411 C CA . ASN B 1 266 ? -64.210 -8.701 24.737 1.00 18.54 246 ASN B CA 1
ATOM 4412 C C . ASN B 1 266 ? -64.585 -8.730 26.209 1.00 21.95 246 ASN B C 1
ATOM 4413 O O . ASN B 1 266 ? -63.836 -8.277 27.048 1.00 17.06 246 ASN B O 1
ATOM 4418 N N . ALA B 1 267 ? -65.729 -9.321 26.511 1.00 21.87 247 ALA B N 1
ATOM 4419 C CA . ALA B 1 267 ? -66.281 -9.334 27.868 1.00 25.55 247 ALA B CA 1
ATOM 4420 C C . ALA B 1 267 ? -67.050 -10.638 28.035 1.00 23.09 247 ALA B C 1
ATOM 4421 O O . ALA B 1 267 ? -67.217 -11.327 27.034 1.00 21.88 247 ALA B O 1
ATOM 4423 N N . PRO B 1 268 ? -67.317 -11.118 29.261 1.00 25.36 248 PRO B N 1
ATOM 4424 C CA . PRO B 1 268 ? -68.058 -12.388 29.447 1.00 31.41 248 PRO B CA 1
ATOM 4425 C C . PRO B 1 268 ? -69.406 -12.382 28.706 1.00 31.67 248 PRO B C 1
ATOM 4426 O O . PRO B 1 268 ? -70.003 -11.316 28.519 1.00 31.49 248 PRO B O 1
ATOM 4430 N N . GLN B 1 269 ? -69.805 -13.523 28.115 1.00 38.56 249 GLN B N 1
ATOM 4431 C CA . GLN B 1 269 ? -70.999 -13.612 27.217 1.00 49.41 249 GLN B CA 1
ATOM 4432 C C . GLN B 1 269 ? -72.287 -13.900 28.011 1.00 51.50 249 GLN B C 1
ATOM 4433 O O . GLN B 1 269 ? -73.354 -13.990 27.334 1.00 50.89 249 GLN B O 1
ATOM 4439 N N . ASN B 1 270 ? -72.176 -14.008 29.347 1.00 48.11 250 ASN B N 1
ATOM 4440 C CA . ASN B 1 270 ? -73.246 -14.192 30.390 1.00 62.71 250 ASN B CA 1
ATOM 4441 C C . ASN B 1 270 ? -74.532 -13.391 30.073 1.00 55.43 250 ASN B C 1
ATOM 4442 O O . ASN B 1 270 ? -74.463 -12.161 29.881 1.00 42.29 250 ASN B O 1
ATOM 4447 N N . LYS B 1 271 ? -75.697 -14.036 30.108 1.00 56.02 251 LYS B N 1
ATOM 4448 C CA . LYS B 1 271 ? -76.997 -13.376 29.812 1.00 47.50 251 LYS B CA 1
ATOM 4449 C C . LYS B 1 271 ? -77.321 -12.276 30.820 1.00 40.48 251 LYS B C 1
ATOM 4450 O O . LYS B 1 271 ? -77.829 -11.255 30.336 1.00 37.01 251 LYS B O 1
ATOM 4456 N N . ALA B 1 272 ? -77.117 -12.441 32.136 1.00 40.52 252 ALA B N 1
ATOM 4457 C CA . ALA B 1 272 ? -77.479 -11.378 33.108 1.00 44.70 252 ALA B CA 1
ATOM 4458 C C . ALA B 1 272 ? -76.654 -10.128 32.806 1.00 44.70 252 ALA B C 1
ATOM 4459 O O . ALA B 1 272 ? -77.135 -8.976 33.009 1.00 36.59 252 ALA B O 1
ATOM 4461 N N . PHE B 1 273 ? -75.415 -10.365 32.400 1.00 42.76 253 PHE B N 1
ATOM 4462 C CA . PHE B 1 273 ? -74.399 -9.308 32.213 1.00 45.37 253 PHE B CA 1
ATOM 4463 C C . PHE B 1 273 ? -74.850 -8.464 31.025 1.00 28.59 253 PHE B C 1
ATOM 4464 O O . PHE B 1 273 ? -75.013 -7.233 31.253 1.00 39.35 253 PHE B O 1
ATOM 4472 N N . LEU B 1 274 ? -75.111 -9.117 29.891 1.00 33.74 254 LEU B N 1
ATOM 4473 C CA . LEU B 1 274 ? -75.565 -8.554 28.598 1.00 36.44 254 LEU B CA 1
ATOM 4474 C C . LEU B 1 274 ? -76.925 -7.882 28.778 1.00 41.83 254 LEU B C 1
ATOM 4475 O O . LEU B 1 274 ? -77.159 -6.791 28.190 1.00 33.94 254 LEU B O 1
ATOM 4480 N N . GLN B 1 275 ? -77.803 -8.509 29.549 1.00 36.25 255 GLN B N 1
ATOM 4481 C CA . GLN B 1 275 ? -79.126 -7.931 29.866 1.00 39.12 255 GLN B CA 1
ATOM 4482 C C . GLN B 1 275 ? -78.950 -6.653 30.694 1.00 27.27 255 GLN B C 1
ATOM 4483 O O . GLN B 1 275 ? -79.631 -5.700 30.310 1.00 30.26 255 GLN B O 1
ATOM 4489 N N . GLU B 1 276 ? -78.094 -6.610 31.739 1.00 35.19 256 GLU B N 1
ATOM 4490 C CA . GLU B 1 276 ? -77.858 -5.392 32.578 1.00 30.35 256 GLU B CA 1
ATOM 4491 C C . GLU B 1 276 ? -77.287 -4.312 31.646 1.00 35.46 256 GLU B C 1
ATOM 4492 O O . GLU B 1 276 ? -77.660 -3.091 31.768 1.00 30.21 256 GLU B O 1
ATOM 4498 N N . LEU B 1 277 ? -76.419 -4.696 30.720 1.00 31.51 257 LEU B N 1
ATOM 4499 C CA . LEU B 1 277 ? -75.840 -3.666 29.789 1.00 32.70 257 LEU B CA 1
ATOM 4500 C C . LEU B 1 277 ? -76.896 -3.136 28.851 1.00 28.87 257 LEU B C 1
ATOM 4501 O O . LEU B 1 277 ? -76.921 -1.914 28.557 1.00 29.96 257 LEU B O 1
ATOM 4506 N N . GLN B 1 278 ? -77.686 -4.023 28.282 1.00 26.00 258 GLN B N 1
ATOM 4507 C CA . GLN B 1 278 ? -78.769 -3.611 27.395 1.00 32.75 258 GLN B CA 1
ATOM 4508 C C . GLN B 1 278 ? -79.786 -2.752 28.176 1.00 30.86 258 GLN B C 1
ATOM 4509 O O . GLN B 1 278 ? -80.310 -1.847 27.589 1.00 28.76 258 GLN B O 1
ATOM 4515 N N . GLU B 1 279 ? -80.057 -3.079 29.444 1.00 30.41 259 GLU B N 1
ATOM 4516 C CA . GLU B 1 279 ? -80.980 -2.267 30.299 1.00 37.58 259 GLU B CA 1
ATOM 4517 C C . GLU B 1 279 ? -80.381 -0.848 30.358 1.00 30.03 259 GLU B C 1
ATOM 4518 O O . GLU B 1 279 ? -81.109 0.135 30.352 1.00 29.83 259 GLU B O 1
ATOM 4524 N N . ALA B 1 280 ? -79.067 -0.744 30.508 1.00 27.22 260 ALA B N 1
ATOM 4525 C CA . ALA B 1 280 ? -78.443 0.574 30.748 1.00 25.38 260 ALA B CA 1
ATOM 4526 C C . ALA B 1 280 ? -78.650 1.398 29.495 1.00 22.39 260 ALA B C 1
ATOM 4527 O O . ALA B 1 280 ? -79.092 2.573 29.566 1.00 28.14 260 ALA B O 1
ATOM 4529 N N . SER B 1 281 ? -78.405 0.851 28.294 1.00 22.78 261 SER B N 1
ATOM 4530 C CA . SER B 1 281 ? -78.516 1.622 27.063 1.00 23.33 261 SER B CA 1
ATOM 4531 C C . SER B 1 281 ? -79.997 1.962 26.789 1.00 34.96 261 SER B C 1
ATOM 4532 O O . SER B 1 281 ? -80.289 3.100 26.324 1.00 32.48 261 SER B O 1
ATOM 4535 N N . ASP B 1 282 ? -80.898 1.034 27.115 1.00 32.34 262 ASP B N 1
ATOM 4536 C CA . ASP B 1 282 ? -82.375 1.287 27.117 1.00 37.02 262 ASP B CA 1
ATOM 4537 C C . ASP B 1 282 ? -82.699 2.572 27.901 1.00 32.80 262 ASP B C 1
ATOM 4538 O O . ASP B 1 282 ? -83.539 3.321 27.439 1.00 42.69 262 ASP B O 1
ATOM 4543 N N . ARG B 1 283 ? -82.135 2.757 29.088 1.00 34.36 263 ARG B N 1
ATOM 4544 C CA . ARG B 1 283 ? -82.410 3.914 29.958 1.00 31.13 263 ARG B CA 1
ATOM 4545 C C . ARG B 1 283 ? -81.615 5.143 29.579 1.00 34.43 263 ARG B C 1
ATOM 4546 O O . ARG B 1 283 ? -81.719 6.115 30.348 1.00 42.58 263 ARG B O 1
ATOM 4554 N N . GLY B 1 284 ? -80.910 5.156 28.446 1.00 29.71 264 GLY B N 1
ATOM 4555 C CA . GLY B 1 284 ? -80.293 6.373 27.898 1.00 31.22 264 GLY B CA 1
ATOM 4556 C C . GLY B 1 284 ? -78.843 6.518 28.359 1.00 30.28 264 GLY B C 1
ATOM 4557 O O . GLY B 1 284 ? -78.194 7.550 28.017 1.00 30.24 264 GLY B O 1
ATOM 4558 N N . ILE B 1 285 ? -78.340 5.499 29.054 1.00 24.52 265 ILE B N 1
ATOM 4559 C CA . ILE B 1 285 ? -76.933 5.525 29.504 1.00 24.86 265 ILE B CA 1
ATOM 4560 C C . ILE B 1 285 ? -76.008 5.247 28.308 1.00 20.17 265 ILE B C 1
ATOM 4561 O O . ILE B 1 285 ? -76.290 4.334 27.475 1.00 22.17 265 ILE B O 1
ATOM 4566 N N . VAL B 1 286 ? -74.940 6.061 28.123 1.00 21.79 266 VAL B N 1
ATOM 4567 C CA . VAL B 1 286 ? -73.932 5.856 27.052 1.00 18.84 266 VAL B CA 1
ATOM 4568 C C . VAL B 1 286 ? -72.925 4.836 27.566 1.00 19.00 266 VAL B C 1
ATOM 4569 O O . VAL B 1 286 ? -72.209 5.126 28.537 1.00 19.05 266 VAL B O 1
ATOM 4573 N N . VAL B 1 287 ? -72.895 3.657 26.977 1.00 19.19 267 VAL B N 1
ATOM 4574 C CA . VAL B 1 287 ? -71.930 2.608 27.384 1.00 20.48 267 VAL B CA 1
ATOM 4575 C C . VAL B 1 287 ? -70.841 2.500 26.301 1.00 20.13 267 VAL B C 1
ATOM 4576 O O . VAL B 1 287 ? -71.168 2.195 25.132 1.00 20.54 267 VAL B O 1
ATOM 4580 N N . VAL B 1 288 ? -69.593 2.776 26.675 1.00 19.10 268 VAL B N 1
ATOM 4581 C CA . VAL B 1 288 ? -68.410 2.791 25.772 1.00 17.22 268 VAL B CA 1
ATOM 4582 C C . VAL B 1 288 ? -67.473 1.633 26.129 1.00 14.84 268 VAL B C 1
ATOM 4583 O O . VAL B 1 288 ? -67.049 1.552 27.249 1.00 17.93 268 VAL B O 1
ATOM 4587 N N . ASN B 1 289 ? -67.089 0.864 25.120 1.00 16.80 269 ASN B N 1
ATOM 4588 C CA . ASN B 1 289 ? -66.180 -0.282 25.259 1.00 17.46 269 ASN B CA 1
ATOM 4589 C C . ASN B 1 289 ? -64.757 0.192 24.899 1.00 17.38 269 ASN B C 1
ATOM 4590 O O . ASN B 1 289 ? -64.548 0.558 23.753 1.00 16.12 269 ASN B O 1
ATOM 4595 N N . LEU B 1 290 ? -63.810 0.087 25.842 1.00 16.26 270 LEU B N 1
ATOM 4596 C CA . LEU B 1 290 ? -62.349 0.343 25.615 1.00 16.02 270 LEU B CA 1
ATOM 4597 C C . LEU B 1 290 ? -61.545 -0.920 25.887 1.00 18.38 270 LEU B C 1
ATOM 4598 O O . LEU B 1 290 ? -62.035 -1.796 26.570 1.00 17.34 270 LEU B O 1
ATOM 4603 N N . THR B 1 291 ? -60.304 -0.953 25.419 1.00 15.29 271 THR B N 1
ATOM 4604 C CA . THR B 1 291 ? -59.367 -1.950 25.875 1.00 14.44 271 THR B CA 1
ATOM 4605 C C . THR B 1 291 ? -58.823 -1.543 27.253 1.00 15.34 271 THR B C 1
ATOM 4606 O O . THR B 1 291 ? -58.316 -0.368 27.437 1.00 18.59 271 THR B O 1
ATOM 4613 N N . GLN B 1 292 ? -58.676 -2.529 28.112 1.00 15.69 272 GLN B N 1
ATOM 4614 C CA . GLN B 1 292 ? -57.849 -2.467 29.359 1.00 16.04 272 GLN B CA 1
ATOM 4615 C C . GLN B 1 292 ? -56.331 -2.500 29.069 1.00 20.88 272 GLN B C 1
ATOM 4616 O O . GLN B 1 292 ? -55.537 -2.059 29.895 1.00 19.65 272 GLN B O 1
ATOM 4622 N N . CYS B 1 293 ? -55.922 -2.959 27.918 1.00 16.81 273 CYS B N 1
ATOM 4623 C CA . CYS B 1 293 ? -54.528 -3.054 27.472 1.00 18.28 273 CYS B CA 1
ATOM 4624 C C . CYS B 1 293 ? -53.938 -1.647 27.341 1.00 17.14 273 CYS B C 1
ATOM 4625 O O . CYS B 1 293 ? -54.692 -0.701 27.124 1.00 17.13 273 CYS B O 1
ATOM 4628 N N . MET B 1 294 ? -52.625 -1.492 27.425 1.00 19.17 274 MET B N 1
ATOM 4629 C CA . MET B 1 294 ? -51.930 -0.190 27.288 1.00 21.82 274 MET B CA 1
ATOM 4630 C C . MET B 1 294 ? -52.131 0.301 25.861 1.00 17.98 274 MET B C 1
ATOM 4631 O O . MET B 1 294 ? -52.349 1.490 25.605 1.00 20.38 274 MET B O 1
ATOM 4636 N N . SER B 1 295 ? -52.006 -0.600 24.898 1.00 17.43 275 SER B N 1
ATOM 4637 C CA . SER B 1 295 ? -52.279 -0.228 23.495 1.00 15.28 275 SER B CA 1
ATOM 4638 C C . SER B 1 295 ? -53.168 -1.217 22.750 1.00 18.16 275 SER B C 1
ATOM 4639 O O . SER B 1 295 ? -53.367 -2.349 23.223 1.00 16.57 275 SER B O 1
ATOM 4642 N N . GLY B 1 296 ? -53.712 -0.719 21.636 1.00 20.47 276 GLY B N 1
ATOM 4643 C CA . GLY B 1 296 ? -54.567 -1.477 20.702 1.00 20.17 276 GLY B CA 1
ATOM 4644 C C . GLY B 1 296 ? -55.933 -0.824 20.522 1.00 20.85 276 GLY B C 1
ATOM 4645 O O . GLY B 1 296 ? -56.263 0.248 21.094 1.00 17.12 276 GLY B O 1
ATOM 4646 N N . LYS B 1 297 ? -56.745 -1.463 19.706 1.00 18.84 277 LYS B N 1
ATOM 4647 C CA . LYS B 1 297 ? -57.954 -0.850 19.172 1.00 18.27 277 LYS B CA 1
ATOM 4648 C C . LYS B 1 297 ? -59.113 -1.813 19.404 1.00 16.78 277 LYS B C 1
ATOM 4649 O O . LYS B 1 297 ? -59.026 -2.961 18.928 1.00 16.80 277 LYS B O 1
ATOM 4655 N N . VAL B 1 298 ? -60.216 -1.327 19.952 1.00 15.78 278 VAL B N 1
ATOM 4656 C CA . VAL B 1 298 ? -61.447 -2.147 20.113 1.00 16.47 278 VAL B CA 1
ATOM 4657 C C . VAL B 1 298 ? -62.003 -2.445 18.724 1.00 20.22 278 VAL B C 1
ATOM 4658 O O . VAL B 1 298 ? -61.995 -1.530 17.897 1.00 17.74 278 VAL B O 1
ATOM 4662 N N . ASN B 1 299 ? -62.381 -3.697 18.545 1.00 19.50 279 ASN B N 1
ATOM 4663 C CA . ASN B 1 299 ? -63.008 -4.286 17.332 1.00 23.56 279 ASN B CA 1
ATOM 4664 C C . ASN B 1 299 ? -63.965 -5.393 17.802 1.00 29.17 279 ASN B C 1
ATOM 4665 O O . ASN B 1 299 ? -63.543 -6.499 18.017 1.00 33.46 279 ASN B O 1
ATOM 4670 N N . MET B 1 300 ? -65.158 -5.055 18.145 1.00 31.44 280 MET B N 1
ATOM 4671 C CA . MET B 1 300 ? -66.033 -6.028 18.824 1.00 34.61 280 MET B CA 1
ATOM 4672 C C . MET B 1 300 ? -66.486 -7.170 17.892 1.00 41.77 280 MET B C 1
ATOM 4673 O O . MET B 1 300 ? -66.523 -6.972 16.622 1.00 48.28 280 MET B O 1
ATOM 4678 N N . GLY B 1 301 ? -66.737 -8.332 18.518 1.00 43.61 281 GLY B N 1
ATOM 4679 C CA . GLY B 1 301 ? -67.563 -9.430 17.978 1.00 46.40 281 GLY B CA 1
ATOM 4680 C C . GLY B 1 301 ? -66.742 -10.509 17.303 1.00 47.66 281 GLY B C 1
ATOM 4681 O O . GLY B 1 301 ? -67.362 -11.322 16.577 1.00 50.68 281 GLY B O 1
ATOM 4682 N N . GLY B 1 302 ? -65.416 -10.519 17.517 1.00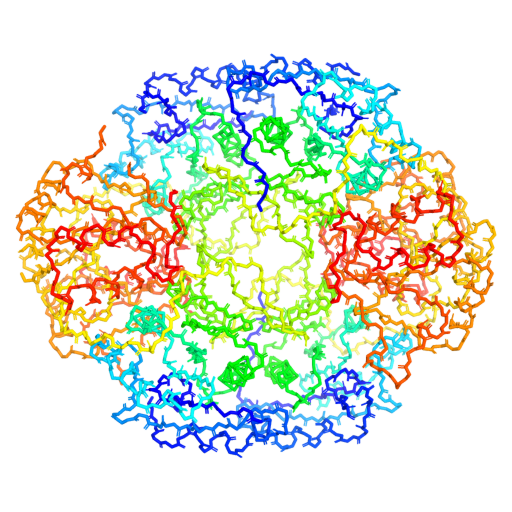 41.65 282 GLY B N 1
ATOM 4683 C CA . GLY B 1 302 ? -64.464 -11.188 16.599 1.00 43.75 282 GLY B CA 1
ATOM 4684 C C . GLY B 1 302 ? -64.292 -12.665 16.936 1.00 44.27 282 GLY B C 1
ATOM 4685 O O . GLY B 1 302 ? -63.856 -13.428 16.043 1.00 43.66 282 GLY B O 1
ATOM 4686 N N . TYR B 1 303 ? -64.644 -13.062 18.163 1.00 42.42 283 TYR B N 1
ATOM 4687 C CA . TYR B 1 303 ? -64.279 -14.381 18.760 1.00 39.89 283 TYR B CA 1
ATOM 4688 C C . TYR B 1 303 ? -65.530 -15.150 19.226 1.00 43.28 283 TYR B C 1
ATOM 4689 O O . TYR B 1 303 ? -65.317 -16.156 19.976 1.00 37.83 283 TYR B O 1
ATOM 4698 N N . ALA B 1 304 ? -66.747 -14.742 18.794 1.00 48.71 284 ALA B N 1
ATOM 4699 C CA . ALA B 1 304 ? -68.018 -15.538 18.801 1.00 48.89 284 ALA B CA 1
ATOM 4700 C C . ALA B 1 304 ? -68.922 -15.085 17.635 1.00 51.46 284 ALA B C 1
ATOM 4701 O O . ALA B 1 304 ? -68.660 -13.992 17.085 1.00 48.05 284 ALA B O 1
ATOM 4703 N N . THR B 1 305 ? -69.974 -15.862 17.305 1.00 59.68 285 THR B N 1
ATOM 4704 C CA . THR B 1 305 ? -70.707 -15.826 15.996 1.00 61.77 285 THR B CA 1
ATOM 4705 C C . THR B 1 305 ? -71.353 -14.458 15.719 1.00 72.21 285 THR B C 1
ATOM 4706 O O . THR B 1 305 ? -71.214 -13.961 14.578 1.00 83.31 285 THR B O 1
ATOM 4710 N N . GLY B 1 306 ? -72.065 -13.880 16.686 1.00 67.04 286 GLY B N 1
ATOM 4711 C CA . GLY B 1 306 ? -72.801 -12.622 16.469 1.00 63.01 286 GLY B CA 1
ATOM 4712 C C . GLY B 1 306 ? -71.907 -11.419 16.704 1.00 62.77 286 GLY B C 1
ATOM 4713 O O . GLY B 1 306 ? -70.727 -11.451 16.291 1.00 65.77 286 GLY B O 1
ATOM 4714 N N . ASN B 1 307 ? -72.469 -10.383 17.324 1.00 56.71 287 ASN B N 1
ATOM 4715 C CA . ASN B 1 307 ? -71.734 -9.224 17.896 1.00 57.57 287 ASN B CA 1
ATOM 4716 C C . ASN B 1 307 ? -72.540 -8.796 19.132 1.00 49.69 287 ASN B C 1
ATOM 4717 O O . ASN B 1 307 ? -73.358 -7.875 18.997 1.00 45.45 287 ASN B O 1
ATOM 4719 N N . ALA B 1 308 ? -72.318 -9.458 20.272 1.00 40.51 288 ALA B N 1
ATOM 4720 C CA . ALA B 1 308 ? -73.229 -9.484 21.447 1.00 43.07 288 ALA B CA 1
ATOM 4721 C C . ALA B 1 308 ? -73.239 -8.107 22.130 1.00 34.25 288 ALA B C 1
ATOM 4722 O O . ALA B 1 308 ? -74.328 -7.662 22.598 1.00 32.07 288 ALA B O 1
ATOM 4724 N N . LEU B 1 309 ? -72.062 -7.528 22.315 1.00 31.41 289 LEU B N 1
ATOM 4725 C CA . LEU B 1 309 ? -71.945 -6.238 23.056 1.00 35.31 289 LEU B CA 1
ATOM 4726 C C . LEU B 1 309 ? -72.586 -5.173 22.190 1.00 29.68 289 LEU B C 1
ATOM 4727 O O . LEU B 1 309 ? -73.362 -4.375 22.712 1.00 29.95 289 LEU B O 1
ATOM 4732 N N . ALA B 1 310 ? -72.292 -5.173 20.891 1.00 31.31 290 ALA B N 1
ATOM 4733 C CA . ALA B 1 310 ? -72.894 -4.220 19.942 1.00 37.54 290 ALA B CA 1
ATOM 4734 C C . ALA B 1 310 ? -74.425 -4.398 19.919 1.00 39.27 290 ALA B C 1
ATOM 4735 O O . ALA B 1 310 ? -75.152 -3.364 19.896 1.00 36.19 290 ALA B O 1
ATOM 4737 N N . HIS B 1 311 ? -74.943 -5.632 20.024 1.00 36.81 291 HIS B N 1
ATOM 4738 C CA . HIS B 1 311 ? -76.418 -5.824 20.003 1.00 41.03 291 HIS B CA 1
ATOM 4739 C C . HIS B 1 311 ? -77.014 -5.352 21.344 1.00 40.38 291 HIS B C 1
ATOM 4740 O O . HIS B 1 311 ? -78.203 -4.949 21.333 1.00 41.91 291 HIS B O 1
ATOM 4747 N N . ALA B 1 312 ? -76.205 -5.211 22.400 1.00 29.63 292 ALA B N 1
ATOM 4748 C CA . ALA B 1 312 ? -76.646 -4.644 23.686 1.00 32.70 292 ALA B CA 1
ATOM 4749 C C . ALA B 1 312 ? -76.518 -3.123 23.740 1.00 29.02 292 ALA B C 1
ATOM 4750 O O . ALA B 1 312 ? -76.672 -2.596 24.824 1.00 31.62 292 ALA B O 1
ATOM 4752 N N . GLY B 1 313 ? -76.206 -2.488 22.621 1.00 26.91 293 GLY B N 1
ATOM 4753 C CA . GLY B 1 313 ? -76.068 -1.042 22.424 1.00 28.32 293 GLY B CA 1
ATOM 4754 C C . GLY B 1 313 ? -74.753 -0.461 22.977 1.00 25.50 293 GLY B C 1
ATOM 4755 O O . GLY B 1 313 ? -74.660 0.739 23.085 1.00 25.03 293 GLY B O 1
ATOM 4756 N N . VAL B 1 314 ? -73.738 -1.280 23.237 1.00 21.73 294 VAL B N 1
ATOM 4757 C CA . VAL B 1 314 ? -72.391 -0.766 23.639 1.00 22.18 294 VAL B CA 1
ATOM 4758 C C . VAL B 1 314 ? -71.764 -0.116 22.402 1.00 21.46 294 VAL B C 1
ATOM 4759 O O . VAL B 1 314 ? -71.824 -0.743 21.354 1.00 22.42 294 VAL B O 1
ATOM 4763 N N . ILE B 1 315 ? -71.098 1.018 22.560 1.00 19.15 295 ILE B N 1
ATOM 4764 C CA . ILE B 1 315 ? -70.391 1.781 21.506 1.00 19.70 295 ILE B CA 1
ATOM 4765 C C . ILE B 1 315 ? -68.884 1.432 21.597 1.00 21.84 295 ILE B C 1
ATOM 4766 O O . ILE B 1 315 ? -68.348 1.510 22.677 1.00 20.25 295 ILE B O 1
ATOM 4771 N N . GLY B 1 316 ? -68.232 1.143 20.477 1.00 22.64 296 GLY B N 1
ATOM 4772 C CA . GLY B 1 316 ? -66.801 0.817 20.433 1.00 23.60 296 GLY B CA 1
ATOM 4773 C C . GLY B 1 316 ? -65.986 2.107 20.594 1.00 21.33 296 GLY B C 1
ATOM 4774 O O . GLY B 1 316 ? -66.276 3.097 19.897 1.00 19.14 296 GLY B O 1
ATOM 4775 N N . GLY B 1 317 ? -65.027 2.154 21.503 1.00 20.31 297 GLY B N 1
ATOM 4776 C CA . GLY B 1 317 ? -64.177 3.324 21.644 1.00 20.19 297 GLY B CA 1
ATOM 4777 C C . GLY B 1 317 ? -62.855 3.257 20.885 1.00 19.76 297 GLY B C 1
ATOM 4778 O O . GLY B 1 317 ? -61.916 4.095 21.199 1.00 17.40 297 GLY B O 1
ATOM 4779 N N . ALA B 1 318 ? -62.739 2.430 19.849 1.00 18.61 298 ALA B N 1
ATOM 4780 C CA . ALA B 1 318 ? -61.569 2.396 18.964 1.00 16.13 298 ALA B CA 1
ATOM 4781 C C . ALA B 1 318 ? -60.322 2.277 19.866 1.00 15.82 298 ALA B C 1
ATOM 4782 O O . ALA B 1 318 ? -60.310 1.347 20.741 1.00 15.66 298 ALA B O 1
ATOM 4784 N N . ASP B 1 319 ? -59.301 3.089 19.632 1.00 15.09 299 ASP B N 1
ATOM 4785 C CA . ASP B 1 319 ? -58.007 3.010 20.382 1.00 15.03 299 ASP B CA 1
ATOM 4786 C C . ASP B 1 319 ? -57.949 4.164 21.408 1.00 16.18 299 ASP B C 1
ATOM 4787 O O . ASP B 1 319 ? -56.859 4.501 21.776 1.00 17.99 299 ASP B O 1
ATOM 4792 N N . MET B 1 320 ? -59.077 4.728 21.879 1.00 13.11 300 MET B N 1
ATOM 4793 C CA . MET B 1 320 ? -59.001 5.790 22.910 1.00 13.28 300 MET B CA 1
ATOM 4794 C C . MET B 1 320 ? -58.463 5.256 24.225 1.00 14.14 300 MET B C 1
ATOM 4795 O O . MET B 1 320 ? -58.836 4.146 24.676 1.00 13.69 300 MET B O 1
ATOM 4800 N N . THR B 1 321 ? -57.738 6.128 24.894 1.00 14.54 301 THR B N 1
ATOM 4801 C CA . THR B 1 321 ? -57.345 5.926 26.304 1.00 17.29 301 THR B CA 1
ATOM 4802 C C . THR B 1 321 ? -58.580 6.178 27.188 1.00 15.71 301 THR B C 1
ATOM 4803 O O . THR B 1 321 ? -59.626 6.789 26.820 1.00 16.56 301 THR B O 1
ATOM 4807 N N . VAL B 1 322 ? -58.538 5.686 28.411 1.00 14.80 302 VAL B N 1
ATOM 4808 C CA . VAL B 1 322 ? -59.581 5.984 29.405 1.00 15.19 302 VAL B CA 1
ATOM 4809 C C . VAL B 1 322 ? -59.617 7.466 29.706 1.00 14.92 302 VAL B C 1
ATOM 4810 O O . VAL B 1 322 ? -60.704 8.069 29.781 1.00 16.13 302 VAL B O 1
ATOM 4814 N N . GLU B 1 323 ? -58.423 8.084 29.701 1.00 15.34 303 GLU B N 1
ATOM 4815 C CA . GLU B 1 323 ? -58.312 9.543 29.937 1.00 15.49 303 GLU B CA 1
ATOM 4816 C C . GLU B 1 323 ? -59.116 10.279 28.857 1.00 15.82 303 GLU B C 1
ATOM 4817 O O . GLU B 1 323 ? -59.828 11.233 29.186 1.00 15.01 303 GLU B O 1
ATOM 4823 N N . ALA B 1 324 ? -58.877 9.944 27.611 1.00 13.24 304 ALA B N 1
ATOM 4824 C CA . ALA B 1 324 ? -59.561 10.634 26.520 1.00 16.31 304 ALA B CA 1
ATOM 4825 C C . ALA B 1 324 ? -61.077 10.326 26.579 1.00 14.94 304 ALA B C 1
ATOM 4826 O O . ALA B 1 324 ? -61.935 11.192 26.277 1.00 15.62 304 ALA B O 1
ATOM 4828 N N . THR B 1 325 ? -61.429 9.055 26.776 1.00 13.87 305 THR B N 1
ATOM 4829 C CA . THR B 1 325 ? -62.862 8.642 26.811 1.00 15.54 305 THR B CA 1
ATOM 4830 C C . THR B 1 325 ? -63.659 9.355 27.956 1.00 13.51 305 THR B C 1
ATOM 4831 O O . THR B 1 325 ? -64.801 9.874 27.747 1.00 15.37 305 THR B O 1
ATOM 4835 N N . LEU B 1 326 ? -63.127 9.377 29.180 1.00 15.72 306 LEU B N 1
ATOM 4836 C CA . LEU B 1 326 ? -63.725 10.034 30.318 1.00 16.74 306 LEU B CA 1
ATOM 4837 C C . LEU B 1 326 ? -63.970 11.501 29.955 1.00 17.39 306 LEU B C 1
ATOM 4838 O O . LEU B 1 326 ? -65.106 11.998 30.224 1.00 16.37 306 LEU B O 1
ATOM 4843 N N . THR B 1 327 ? -62.906 12.203 29.460 1.00 16.47 307 THR B N 1
ATOM 4844 C CA . THR B 1 327 ? -63.022 13.645 29.268 1.00 14.75 307 THR B CA 1
ATOM 4845 C C . THR B 1 327 ? -63.973 13.870 28.085 1.00 16.09 307 THR B C 1
ATOM 4846 O O . THR B 1 327 ? -64.672 14.816 28.115 1.00 14.71 307 THR B O 1
ATOM 4850 N N . LYS B 1 328 ? -63.964 13.021 27.037 1.00 14.21 308 LYS B N 1
ATOM 4851 C CA . LYS B 1 328 ? -64.810 13.170 25.865 1.00 15.89 308 LYS B CA 1
ATOM 4852 C C . LYS B 1 328 ? -66.287 13.046 26.306 1.00 14.98 308 LYS B C 1
ATOM 4853 O O . LYS B 1 328 ? -67.137 13.797 25.813 1.00 15.71 308 LYS B O 1
ATOM 4859 N N . LEU B 1 329 ? -66.581 12.104 27.230 1.00 14.00 309 LEU B N 1
ATOM 4860 C CA . LEU B 1 329 ? -67.998 11.916 27.722 1.00 16.41 309 LEU B CA 1
ATOM 4861 C C . LEU B 1 329 ? -68.397 13.158 28.518 1.00 16.09 309 LEU B C 1
ATOM 4862 O O . LEU B 1 329 ? -69.471 13.635 28.309 1.00 16.91 309 LEU B O 1
ATOM 4867 N N . HIS B 1 330 ? -67.526 13.658 29.396 1.00 17.38 310 HIS B N 1
ATOM 4868 C CA . HIS B 1 330 ? -67.749 14.912 30.174 1.00 16.29 310 HIS B CA 1
ATOM 4869 C C . HIS B 1 330 ? -68.080 16.004 29.203 1.00 15.43 310 HIS B C 1
ATOM 4870 O O . HIS B 1 330 ? -69.116 16.749 29.389 1.00 19.99 310 HIS B O 1
ATOM 4877 N N . TYR B 1 331 ? -67.298 16.091 28.107 1.00 16.77 311 TYR B N 1
ATOM 4878 C CA . TYR B 1 331 ? -67.517 17.160 27.126 1.00 14.57 311 TYR B CA 1
ATOM 4879 C C . TYR B 1 331 ? -68.876 16.998 26.416 1.00 17.48 311 TYR B C 1
ATOM 4880 O O . TYR B 1 331 ? -69.690 17.922 26.438 1.00 16.65 311 TYR B O 1
ATOM 4889 N N . LEU B 1 332 ? -69.154 15.827 25.885 1.00 16.04 312 LEU B N 1
ATOM 4890 C CA . LEU B 1 332 ? -70.368 15.640 25.073 1.00 14.40 312 LEU B CA 1
ATOM 4891 C C . LEU B 1 332 ? -71.616 15.688 25.966 1.00 18.26 312 LEU B C 1
ATOM 4892 O O . LEU B 1 332 ? -72.602 16.324 25.496 1.00 19.76 312 LEU B O 1
ATOM 4897 N N . LEU B 1 333 ? -71.623 15.123 27.186 1.00 16.66 313 LEU B N 1
ATOM 4898 C CA . LEU B 1 333 ? -72.836 15.177 28.053 1.00 18.44 313 LEU B CA 1
ATOM 4899 C C . LEU B 1 333 ? -73.090 16.622 28.472 1.00 21.06 313 LEU B C 1
ATOM 4900 O O . LEU B 1 333 ? -74.198 16.903 28.854 1.00 20.22 313 LEU B O 1
ATOM 4905 N N . SER B 1 334 ? -72.067 17.455 28.515 1.00 18.19 314 SER B N 1
ATOM 4906 C CA . SER B 1 334 ? -72.210 18.873 28.967 1.00 19.64 314 SER B CA 1
ATOM 4907 C C . SER B 1 334 ? -72.702 19.719 27.788 1.00 20.87 314 SER B C 1
ATOM 4908 O O . SER B 1 334 ? -72.925 20.939 28.037 1.00 22.99 314 SER B O 1
ATOM 4911 N N . GLN B 1 335 ? -72.781 19.182 26.568 1.00 23.14 315 GLN B N 1
ATOM 4912 C CA . GLN B 1 335 ? -73.143 20.001 25.347 1.00 21.35 315 GLN B CA 1
ATOM 4913 C C . GLN B 1 335 ? -74.646 19.814 25.090 1.00 20.94 315 GLN B C 1
ATOM 4914 O O . GLN B 1 335 ? -75.341 19.051 25.781 1.00 23.77 315 GLN B O 1
ATOM 4920 N N . GLU B 1 336 ? -75.182 20.583 24.146 1.00 25.50 316 GLU B N 1
ATOM 4921 C CA . GLU B 1 336 ? -76.622 20.511 23.794 1.00 34.57 316 GLU B CA 1
ATOM 4922 C C . GLU B 1 336 ? -76.835 19.374 22.790 1.00 37.17 316 GLU B C 1
ATOM 4923 O O . GLU B 1 336 ? -77.107 19.652 21.638 1.00 46.55 316 GLU B O 1
ATOM 4929 N N . LEU B 1 337 ? -76.701 18.129 23.220 1.00 37.48 317 LEU B N 1
ATOM 4930 C CA . LEU B 1 337 ? -76.748 16.973 22.289 1.00 35.66 317 LEU B CA 1
ATOM 4931 C C . LEU B 1 337 ? -77.702 15.942 22.867 1.00 30.72 317 LEU B C 1
ATOM 4932 O O . LEU B 1 337 ? -77.576 15.685 23.998 1.00 31.40 317 LEU B O 1
ATOM 4937 N N . ASP B 1 338 ? -78.409 15.186 22.020 1.00 28.76 318 ASP B N 1
ATOM 4938 C CA . ASP B 1 338 ? -79.235 14.076 22.499 1.00 31.27 318 ASP B CA 1
ATOM 4939 C C . ASP B 1 338 ? -78.386 12.778 22.584 1.00 30.16 318 ASP B C 1
ATOM 4940 O O . ASP B 1 338 ? -77.301 12.755 22.049 1.00 27.60 318 ASP B O 1
ATOM 4945 N N . THR B 1 339 ? -78.870 11.770 23.246 1.00 27.59 319 THR B N 1
ATOM 4946 C CA . THR B 1 339 ? -78.198 10.477 23.478 1.00 30.05 319 THR B CA 1
ATOM 4947 C C . THR B 1 339 ? -77.714 9.863 22.165 1.00 32.82 319 THR B C 1
ATOM 4948 O O . THR B 1 339 ? -76.537 9.344 22.128 1.00 28.73 319 THR B O 1
ATOM 4952 N N . GLU B 1 340 ? -78.522 9.849 21.113 1.00 31.65 320 GLU B N 1
ATOM 4953 C CA . GLU B 1 340 ? -78.109 9.206 19.838 1.00 31.86 320 GLU B CA 1
ATOM 4954 C C . GLU B 1 340 ? -76.910 9.950 19.278 1.00 31.98 320 GLU B C 1
ATOM 4955 O O . GLU B 1 340 ? -75.943 9.247 18.834 1.00 27.80 320 GLU B O 1
ATOM 4961 N N . THR B 1 341 ? -76.881 11.288 19.394 1.00 25.61 321 THR B N 1
ATOM 4962 C CA . THR B 1 341 ? -75.783 12.091 18.833 1.00 23.59 321 THR B CA 1
ATOM 4963 C C . THR B 1 341 ? -74.521 11.879 19.675 1.00 23.84 321 THR B C 1
ATOM 4964 O O . THR B 1 341 ? -73.450 11.863 19.074 1.00 24.17 321 THR B O 1
ATOM 4968 N N . ILE B 1 342 ? -74.663 11.810 20.992 1.00 22.57 322 ILE B N 1
ATOM 4969 C CA . ILE B 1 342 ? -73.473 11.484 21.853 1.00 24.62 322 ILE B CA 1
ATOM 4970 C C . ILE B 1 342 ? -72.868 10.119 21.475 1.00 24.15 322 ILE B C 1
ATOM 4971 O O . ILE B 1 342 ? -71.592 10.001 21.379 1.00 23.44 322 ILE B O 1
ATOM 4976 N N . ARG B 1 343 ? -73.715 9.112 21.255 1.00 25.09 323 ARG B N 1
ATOM 4977 C CA . ARG B 1 343 ? -73.242 7.754 20.961 1.00 27.25 323 ARG B CA 1
ATOM 4978 C C . ARG B 1 343 ? -72.467 7.832 19.670 1.00 29.24 323 ARG B C 1
ATOM 4979 O O . ARG B 1 343 ? -71.447 7.126 19.536 1.00 28.44 323 ARG B O 1
ATOM 4987 N N . LYS B 1 344 ? -73.007 8.541 18.674 1.00 27.63 324 LYS B N 1
ATOM 4988 C CA . LYS B 1 344 ? -72.339 8.568 17.355 1.00 24.20 324 LYS B CA 1
ATOM 4989 C C . LYS B 1 344 ? -70.984 9.290 17.500 1.00 28.68 324 LYS B C 1
ATOM 4990 O O . LYS B 1 344 ? -70.012 8.901 16.861 1.00 22.68 324 LYS B O 1
ATOM 4996 N N . ALA B 1 345 ? -70.959 10.387 18.230 1.00 18.74 325 ALA B N 1
ATOM 4997 C CA . ALA B 1 345 ? -69.787 11.276 18.347 1.00 19.76 325 ALA B CA 1
ATOM 4998 C C . ALA B 1 345 ? -68.692 10.526 19.125 1.00 19.71 325 ALA B C 1
ATOM 4999 O O . ALA B 1 345 ? -67.478 10.779 18.827 1.00 21.86 325 ALA B O 1
ATOM 5001 N N . MET B 1 346 ? -69.068 9.621 19.998 1.00 21.40 326 MET B N 1
ATOM 5002 C CA . MET B 1 346 ? -68.044 8.934 20.813 1.00 22.22 326 MET B CA 1
ATOM 5003 C C . MET B 1 346 ? -67.151 8.087 19.887 1.00 22.64 326 MET B C 1
ATOM 5004 O O . MET B 1 346 ? -65.978 7.963 20.186 1.00 23.72 326 MET B O 1
ATOM 5009 N N . SER B 1 347 ? -67.601 7.596 18.745 1.00 24.40 327 SER B N 1
ATOM 5010 C CA . SER B 1 347 ? -66.659 6.820 17.890 1.00 25.65 327 SER B CA 1
ATOM 5011 C C . SER B 1 347 ? -66.109 7.669 16.733 1.00 24.67 327 SER B C 1
ATOM 5012 O O . SER B 1 347 ? -65.459 7.126 15.847 1.00 25.79 327 SER B O 1
ATOM 5015 N N . GLN B 1 348 ? -66.315 8.965 16.726 1.00 19.82 328 GLN B N 1
ATOM 5016 C CA . GLN B 1 348 ? -65.866 9.909 15.674 1.00 20.70 328 GLN B CA 1
ATOM 5017 C C . GLN B 1 348 ? -64.577 10.566 16.173 1.00 18.61 328 GLN B C 1
ATOM 5018 O O . GLN B 1 348 ? -64.403 10.735 17.439 1.00 19.61 328 GLN B O 1
ATOM 5024 N N . ASN B 1 349 ? -63.616 10.825 15.306 1.00 22.79 329 ASN B N 1
ATOM 5025 C CA . ASN B 1 349 ? -62.384 11.519 15.728 1.00 21.79 329 ASN B CA 1
ATOM 5026 C C . ASN B 1 349 ? -62.680 13.004 15.818 1.00 21.57 329 ASN B C 1
ATOM 5027 O O . ASN B 1 349 ? -62.643 13.685 14.765 1.00 20.43 329 ASN B O 1
ATOM 5032 N N . LEU B 1 350 ? -62.825 13.548 17.025 1.00 18.60 330 LEU B N 1
ATOM 5033 C CA . LEU B 1 350 ? -63.201 14.978 17.224 1.00 19.27 330 LEU B CA 1
ATOM 5034 C C . LEU B 1 350 ? -61.959 15.874 17.295 1.00 22.31 330 LEU B C 1
ATOM 5035 O O . LEU B 1 350 ? -62.052 17.047 16.840 1.00 20.04 330 LEU B O 1
ATOM 5040 N N . ARG B 1 351 ? -60.829 15.386 17.835 1.00 19.37 331 ARG B N 1
ATOM 5041 C CA . ARG B 1 351 ? -59.672 16.186 18.274 1.00 17.19 331 ARG B CA 1
ATOM 5042 C C . ARG B 1 351 ? -58.359 15.427 18.127 1.00 17.92 331 ARG B C 1
ATOM 5043 O O . ARG B 1 351 ? -57.378 15.934 18.633 1.00 17.04 331 ARG B O 1
ATOM 5051 N N . GLY B 1 352 ? -58.346 14.327 17.372 1.00 15.74 332 GLY B N 1
ATOM 5052 C CA . GLY B 1 352 ? -57.106 13.550 17.233 1.00 17.37 332 GLY B CA 1
ATOM 5053 C C . GLY B 1 352 ? -56.952 12.439 18.249 1.00 14.52 332 GLY B C 1
ATOM 5054 O O . GLY B 1 352 ? -55.894 11.840 18.235 1.00 16.34 332 GLY B O 1
ATOM 5055 N N . GLU B 1 353 ? -58.004 12.143 18.972 1.00 13.60 333 GLU B N 1
ATOM 5056 C CA . GLU B 1 353 ? -58.003 11.176 20.095 1.00 12.81 333 GLU B CA 1
ATOM 5057 C C . GLU B 1 353 ? -58.153 9.752 19.641 1.00 16.07 333 GLU B C 1
ATOM 5058 O O . GLU B 1 353 ? -57.838 8.829 20.420 1.00 14.70 333 GLU B O 1
ATOM 5064 N N . LEU B 1 354 ? -58.574 9.533 18.424 1.00 14.46 334 LEU B N 1
ATOM 5065 C CA . LEU B 1 354 ? -58.818 8.168 17.969 1.00 16.92 334 LEU B CA 1
ATOM 5066 C C . LEU B 1 354 ? -58.524 8.055 16.463 1.00 17.92 334 LEU B C 1
ATOM 5067 O O . LEU B 1 354 ? -58.526 9.102 15.738 1.00 20.10 334 LEU B O 1
ATOM 5072 N N . THR B 1 355 ? -58.182 6.855 16.055 1.00 20.21 335 THR B N 1
ATOM 5073 C CA . THR B 1 355 ? -57.754 6.572 14.667 1.00 19.33 335 THR B CA 1
ATOM 5074 C C . THR B 1 355 ? -58.981 6.004 13.910 1.00 24.75 335 THR B C 1
ATOM 5075 O O . THR B 1 355 ? -59.508 4.940 14.247 1.00 23.56 335 THR B O 1
ATOM 5079 N N . PRO B 1 356 ? -59.499 6.713 12.907 1.00 27.67 336 PRO B N 1
ATOM 5080 C CA . PRO B 1 356 ? -60.680 6.208 12.209 1.00 31.41 336 PRO B CA 1
ATOM 5081 C C . PRO B 1 356 ? -60.399 4.916 11.419 1.00 37.16 336 PRO B C 1
ATOM 5082 O O . PRO B 1 356 ? -59.309 4.778 11.032 1.00 31.54 336 PRO B O 1
ATOM 5086 N N . ASP B 1 357 ? -61.422 4.098 11.132 1.00 44.58 337 ASP B N 1
ATOM 5087 C CA . ASP B 1 357 ? -61.372 2.896 10.240 1.00 43.61 337 ASP B CA 1
ATOM 5088 C C . ASP B 1 357 ? -60.931 3.246 8.823 1.00 46.73 337 ASP B C 1
ATOM 5089 O O . ASP B 1 357 ? -61.459 4.268 8.422 1.00 50.31 337 ASP B O 1
ATOM 5094 C CA . LYS C 1 23 ? -55.418 -13.660 -7.514 1.00 43.23 3 LYS C CA 1
ATOM 5095 C C . LYS C 1 23 ? -53.937 -13.308 -7.821 1.00 31.70 3 LYS C C 1
ATOM 5096 O O . LYS C 1 23 ? -53.562 -13.443 -8.891 1.00 31.55 3 LYS C O 1
ATOM 5102 N N . LYS C 1 24 ? -53.174 -12.742 -6.899 1.00 26.70 4 LYS C N 1
ATOM 5103 C CA . LYS C 1 24 ? -51.827 -12.225 -7.210 1.00 24.71 4 LYS C CA 1
ATOM 5104 C C . LYS C 1 24 ? -50.822 -13.377 -7.400 1.00 20.64 4 LYS C C 1
ATOM 5105 O O . LYS C 1 24 ? -51.040 -14.448 -6.858 1.00 23.19 4 LYS C O 1
ATOM 5111 N N . SER C 1 25 ? -49.764 -13.090 -8.151 1.00 20.17 5 SER C N 1
ATOM 5112 C CA . SER C 1 25 ? -48.661 -14.012 -8.440 1.00 19.67 5 SER C CA 1
ATOM 5113 C C . SER C 1 25 ? -47.311 -13.376 -8.032 1.00 17.89 5 SER C C 1
ATOM 5114 O O . SER C 1 25 ? -47.024 -12.297 -8.479 1.00 19.09 5 SER C O 1
ATOM 5117 N N . ILE C 1 26 ? -46.598 -14.044 -7.144 1.00 17.32 6 ILE C N 1
ATOM 5118 C CA . ILE C 1 26 ? -45.337 -13.515 -6.583 1.00 18.99 6 ILE C CA 1
ATOM 5119 C C . ILE C 1 26 ? -44.199 -14.413 -7.054 1.00 19.03 6 ILE C C 1
ATOM 5120 O O . ILE C 1 26 ? -44.260 -15.658 -7.036 1.00 18.72 6 ILE C O 1
ATOM 5125 N N . TYR C 1 27 ? -43.111 -13.775 -7.453 1.00 17.68 7 TYR C N 1
ATOM 5126 C CA . TYR C 1 27 ? -41.868 -14.460 -7.849 1.00 16.36 7 TYR C CA 1
ATOM 5127 C C . TYR C 1 27 ? -40.974 -14.523 -6.600 1.00 18.58 7 TYR C C 1
ATOM 5128 O O . TYR C 1 27 ? -40.687 -13.450 -6.034 1.00 19.00 7 TYR C O 1
ATOM 5137 N N . VAL C 1 28 ? -40.398 -15.671 -6.332 1.00 14.99 8 VAL C N 1
ATOM 5138 C CA . VAL C 1 28 ? -39.437 -15.834 -5.215 1.00 16.24 8 VAL C CA 1
ATOM 5139 C C . VAL C 1 28 ? -38.061 -16.191 -5.742 1.00 17.09 8 VAL C C 1
ATOM 5140 O O . VAL C 1 28 ? -37.882 -17.307 -6.336 1.00 21.31 8 VAL C O 1
ATOM 5144 N N . ALA C 1 29 ? -37.071 -15.319 -5.511 1.00 16.38 9 ALA C N 1
ATOM 5145 C CA . ALA C 1 29 ? -35.669 -15.641 -5.867 1.00 14.26 9 ALA C CA 1
ATOM 5146 C C . ALA C 1 29 ? -34.997 -16.253 -4.642 1.00 22.53 9 ALA C C 1
ATOM 5147 O O . ALA C 1 29 ? -34.806 -15.501 -3.604 1.00 21.33 9 ALA C O 1
ATOM 5149 N N . TYR C 1 30 ? -34.637 -17.541 -4.722 1.00 16.79 10 TYR C N 1
ATOM 5150 C CA . TYR C 1 30 ? -34.000 -18.188 -3.580 1.00 17.02 10 TYR C CA 1
ATOM 5151 C C . TYR C 1 30 ? -32.520 -18.144 -3.828 1.00 18.76 10 TYR C C 1
ATOM 5152 O O . TYR C 1 30 ? -32.037 -18.975 -4.633 1.00 18.18 10 TYR C O 1
ATOM 5161 N N . THR C 1 31 ? -31.788 -17.159 -3.256 1.00 21.41 11 THR C N 1
ATOM 5162 C CA . THR C 1 31 ? -30.381 -16.876 -3.612 1.00 18.36 11 THR C CA 1
ATOM 5163 C C . THR C 1 31 ? -29.420 -17.694 -2.736 1.00 22.04 11 THR C C 1
ATOM 5164 O O . THR C 1 31 ? -28.259 -17.911 -3.101 1.00 22.83 11 THR C O 1
ATOM 5168 N N . GLY C 1 32 ? -29.917 -18.178 -1.638 1.00 23.61 12 GLY C N 1
ATOM 5169 C CA . GLY C 1 32 ? -29.219 -18.965 -0.633 1.00 23.08 12 GLY C CA 1
ATOM 5170 C C . GLY C 1 32 ? -29.530 -18.421 0.747 1.00 21.41 12 GLY C C 1
ATOM 5171 O O . GLY C 1 32 ? -30.683 -17.974 1.045 1.00 26.13 12 GLY C O 1
ATOM 5172 N N . GLY C 1 33 ? -28.594 -18.692 1.660 1.00 24.80 13 GLY C N 1
ATOM 5173 C CA . GLY C 1 33 ? -28.768 -18.194 3.013 1.00 26.22 13 GLY C CA 1
ATOM 5174 C C . GLY C 1 33 ? -29.163 -19.273 3.969 1.00 28.54 13 GLY C C 1
ATOM 5175 O O . GLY C 1 33 ? -29.409 -20.453 3.569 1.00 30.46 13 GLY C O 1
ATOM 5176 N N . THR C 1 34 ? -29.113 -18.881 5.226 1.00 25.94 14 THR C N 1
ATOM 5177 C CA . THR C 1 34 ? -29.472 -19.707 6.382 1.00 28.43 14 THR C CA 1
ATOM 5178 C C . THR C 1 34 ? -30.796 -20.428 6.103 1.00 29.86 14 THR C C 1
ATOM 5179 O O . THR C 1 34 ? -30.961 -21.655 6.401 1.00 32.17 14 THR C O 1
ATOM 5183 N N . ILE C 1 35 ? -31.753 -19.719 5.533 1.00 29.83 15 ILE C N 1
ATOM 5184 C CA . ILE C 1 35 ? -33.152 -20.210 5.497 1.00 28.86 15 ILE C CA 1
ATOM 5185 C C . ILE C 1 35 ? -33.144 -21.596 4.875 1.00 32.17 15 ILE C C 1
ATOM 5186 O O . ILE C 1 35 ? -33.956 -22.446 5.347 1.00 32.00 15 ILE C O 1
ATOM 5191 N N . GLY C 1 36 ? -32.281 -21.840 3.890 1.00 32.24 16 GLY C N 1
ATOM 5192 C CA . GLY C 1 36 ? -32.329 -23.115 3.126 1.00 32.63 16 GLY C CA 1
ATOM 5193 C C . GLY C 1 36 ? -31.286 -24.134 3.562 1.00 35.22 16 GLY C C 1
ATOM 5194 O O . GLY C 1 36 ? -31.169 -25.206 2.928 1.00 35.90 16 GLY C O 1
ATOM 5195 N N . MET C 1 37 ? -30.532 -23.868 4.616 1.00 31.21 17 MET C N 1
ATOM 5196 C CA . MET C 1 37 ? -29.393 -24.764 4.945 1.00 34.49 17 MET C CA 1
ATOM 5197 C C . MET C 1 37 ? -29.858 -25.966 5.797 1.00 40.87 17 MET C C 1
ATOM 5198 O O . MET C 1 37 ? -31.007 -25.948 6.327 1.00 36.40 17 MET C O 1
ATOM 5203 N N . GLN C 1 38 ? -28.957 -26.943 5.940 1.00 45.04 18 GLN C N 1
ATOM 5204 C CA . GLN C 1 38 ? -29.148 -28.222 6.690 1.00 50.92 18 GLN C CA 1
ATOM 5205 C C . GLN C 1 38 ? -27.911 -28.461 7.577 1.00 53.39 18 GLN C C 1
ATOM 5206 O O . GLN C 1 38 ? -26.809 -27.934 7.217 1.00 44.93 18 GLN C O 1
ATOM 5212 N N . ARG C 1 39 ? -28.089 -29.184 8.698 1.00 54.04 19 ARG C N 1
ATOM 5213 C CA . ARG C 1 39 ? -27.020 -29.775 9.569 1.00 62.28 19 ARG C CA 1
ATOM 5214 C C . ARG C 1 39 ? -26.698 -28.784 10.695 1.00 67.53 19 ARG C C 1
ATOM 5215 O O . ARG C 1 39 ? -27.649 -28.470 11.428 1.00 71.61 19 ARG C O 1
ATOM 5219 N N . ILE C 1 45 ? -24.110 -26.018 5.572 1.00 52.52 25 ILE C N 1
ATOM 5220 C CA . ILE C 1 45 ? -24.143 -26.580 4.187 1.00 50.46 25 ILE C CA 1
ATOM 5221 C C . ILE C 1 45 ? -25.482 -26.213 3.528 1.00 58.26 25 ILE C C 1
ATOM 5222 O O . ILE C 1 45 ? -26.561 -26.611 3.977 1.00 45.62 25 ILE C O 1
ATOM 5223 N N . PRO C 1 46 ? -25.489 -25.418 2.433 1.00 71.29 26 PRO C N 1
ATOM 5224 C CA . PRO C 1 46 ? -26.689 -25.328 1.602 1.00 65.53 26 PRO C CA 1
ATOM 5225 C C . PRO C 1 46 ? -26.857 -26.706 0.934 1.00 64.71 26 PRO C C 1
ATOM 5226 O O . PRO C 1 46 ? -25.875 -27.456 0.832 1.00 55.45 26 PRO C O 1
ATOM 5230 N N . VAL C 1 47 ? -28.089 -27.076 0.592 1.00 51.35 27 VAL C N 1
ATOM 5231 C CA . VAL C 1 47 ? -28.353 -28.353 -0.129 1.00 51.38 27 VAL C CA 1
ATOM 5232 C C . VAL C 1 47 ? -29.479 -28.056 -1.141 1.00 46.24 27 VAL C C 1
ATOM 5233 O O . VAL C 1 47 ? -30.557 -27.623 -0.719 1.00 38.64 27 VAL C O 1
ATOM 5235 N N . SER C 1 48 ? -29.185 -28.143 -2.440 1.00 44.97 28 SER C N 1
ATOM 5236 C CA . SER C 1 48 ? -30.172 -27.875 -3.524 1.00 42.61 28 SER C CA 1
ATOM 5237 C C . SER C 1 48 ? -31.424 -28.731 -3.260 1.00 49.23 28 SER C C 1
ATOM 5238 O O . SER C 1 48 ? -31.247 -29.947 -2.895 1.00 43.02 28 SER C O 1
ATOM 5241 N N . GLY C 1 49 ? -32.614 -28.102 -3.339 1.00 46.55 29 GLY C N 1
ATOM 5242 C CA . GLY C 1 49 ? -33.950 -28.741 -3.296 1.00 46.75 29 GLY C CA 1
ATOM 5243 C C . GLY C 1 49 ? -34.520 -28.864 -1.876 1.00 47.23 29 GLY C C 1
ATOM 5244 O O . GLY C 1 49 ? -35.705 -29.240 -1.750 1.00 43.08 29 GLY C O 1
ATOM 5245 N N . HIS C 1 50 ? -33.730 -28.585 -0.833 1.00 49.30 30 HIS C N 1
ATOM 5246 C CA . HIS C 1 50 ? -34.141 -28.812 0.586 1.00 49.22 30 HIS C CA 1
ATOM 5247 C C . HIS C 1 50 ? -35.233 -27.803 0.999 1.00 47.57 30 HIS C C 1
ATOM 5248 O O . HIS C 1 50 ? -36.246 -28.271 1.553 1.00 46.74 30 HIS C O 1
ATOM 5255 N N . LEU C 1 51 ? -35.056 -26.485 0.752 1.00 44.17 31 LEU C N 1
ATOM 5256 C CA . LEU C 1 51 ? -36.084 -25.430 1.041 1.00 44.11 31 LEU C CA 1
ATOM 5257 C C . LEU C 1 51 ? -37.464 -25.821 0.469 1.00 36.51 31 LEU C C 1
ATOM 5258 O O . LEU C 1 51 ? -38.432 -25.858 1.255 1.00 36.46 31 LEU C O 1
ATOM 5263 N N . GLN C 1 52 ? -37.538 -26.127 -0.830 1.00 36.88 32 GLN C N 1
ATOM 5264 C CA . GLN C 1 52 ? -38.775 -26.451 -1.595 1.00 44.79 32 GLN C CA 1
ATOM 5265 C C . GLN C 1 52 ? -39.391 -27.794 -1.102 1.00 48.25 32 GLN C C 1
ATOM 5266 O O . GLN C 1 52 ? -40.617 -27.887 -0.970 1.00 39.23 32 GLN C O 1
ATOM 5272 N N . ARG C 1 53 ? -38.583 -28.800 -0.790 1.00 48.63 33 ARG C N 1
ATOM 5273 C CA . ARG C 1 53 ? -39.104 -30.069 -0.202 1.00 60.35 33 ARG C CA 1
ATOM 5274 C C . ARG C 1 53 ? -39.787 -29.738 1.144 1.00 59.72 33 ARG C C 1
ATOM 5275 O O . ARG C 1 53 ? -40.802 -30.379 1.484 1.00 57.64 33 ARG C O 1
ATOM 5283 N N . GLN C 1 54 ? -39.266 -28.772 1.908 1.00 45.20 34 GLN C N 1
ATOM 5284 C CA . GLN C 1 54 ? -39.787 -28.485 3.264 1.00 50.12 34 GLN C CA 1
ATOM 5285 C C . GLN C 1 54 ? -41.139 -27.762 3.111 1.00 54.71 34 GLN C C 1
ATOM 5286 O O . GLN C 1 54 ? -42.084 -28.122 3.852 1.00 49.52 34 GLN C O 1
ATOM 5292 N N . LEU C 1 55 ? -41.237 -26.791 2.191 1.00 52.52 35 LEU C N 1
ATOM 5293 C CA . LEU C 1 55 ? -42.422 -25.924 1.970 1.00 49.96 35 LEU C CA 1
ATOM 5294 C C . LEU C 1 55 ? -43.610 -26.760 1.468 1.00 50.05 35 LEU C C 1
ATOM 5295 O O . LEU C 1 55 ? -44.778 -26.357 1.704 1.00 46.29 35 LEU C O 1
ATOM 5300 N N . ALA C 1 56 ? -43.323 -27.854 0.767 1.00 46.26 36 ALA C N 1
ATOM 5301 C CA . ALA C 1 56 ? -44.351 -28.736 0.178 1.00 44.51 36 ALA C CA 1
ATOM 5302 C C . ALA C 1 56 ? -45.072 -29.516 1.297 1.00 39.44 36 ALA C C 1
ATOM 5303 O O . ALA C 1 56 ? -46.240 -29.785 1.099 1.00 53.92 36 ALA C O 1
ATOM 5305 N N . LEU C 1 57 ? -44.453 -29.690 2.474 1.00 49.47 37 LEU C N 1
ATOM 5306 C CA . LEU C 1 57 ? -44.982 -30.421 3.673 1.00 54.43 37 LEU C CA 1
ATOM 5307 C C . LEU C 1 57 ? -45.627 -29.470 4.710 1.00 63.46 37 LEU C C 1
ATOM 5308 O O . LEU C 1 57 ? -45.991 -29.991 5.823 1.00 58.96 37 LEU C O 1
ATOM 5313 N N . MET C 1 58 ? -45.750 -28.156 4.395 1.00 57.22 38 MET C N 1
ATOM 5314 C CA . MET C 1 58 ? -46.337 -27.086 5.267 1.00 61.59 38 MET C CA 1
ATOM 5315 C C . MET C 1 58 ? -47.585 -26.518 4.595 1.00 64.04 38 MET C C 1
ATOM 5316 O O . MET C 1 58 ? -47.461 -25.761 3.640 1.00 58.57 38 MET C O 1
ATOM 5321 N N . PRO C 1 59 ? -48.812 -26.795 5.107 1.00 85.47 39 PRO C N 1
ATOM 5322 C CA . PRO C 1 59 ? -50.045 -26.534 4.342 1.00 84.14 39 PRO C CA 1
ATOM 5323 C C . PRO C 1 59 ? -50.361 -25.042 4.106 1.00 64.83 39 PRO C C 1
ATOM 5324 O O . PRO C 1 59 ? -50.844 -24.700 3.031 1.00 64.77 39 PRO C O 1
ATOM 5328 N N . GLU C 1 60 ? -50.050 -24.216 5.115 1.00 54.79 40 GLU C N 1
ATOM 5329 C CA . GLU C 1 60 ? -50.232 -22.732 5.200 1.00 50.03 40 GLU C CA 1
ATOM 5330 C C . GLU C 1 60 ? -49.840 -22.064 3.873 1.00 49.12 40 GLU C C 1
ATOM 5331 O O . GLU C 1 60 ? -50.565 -21.157 3.441 1.00 38.94 40 GLU C O 1
ATOM 5337 N N . PHE C 1 61 ? -48.786 -22.513 3.189 1.00 44.39 41 PHE C N 1
ATOM 5338 C CA . PHE C 1 61 ? -48.344 -21.820 1.944 1.00 51.42 41 PHE C CA 1
ATOM 5339 C C . PHE C 1 61 ? -49.352 -21.929 0.785 1.00 63.45 41 PHE C C 1
ATOM 5340 O O . PHE C 1 61 ? -49.613 -20.896 0.113 1.00 61.02 41 PHE C O 1
ATOM 5348 N N . HIS C 1 62 ? -49.922 -23.110 0.550 1.00 70.00 42 HIS C N 1
ATOM 5349 C CA . HIS C 1 62 ? -50.681 -23.403 -0.701 1.00 77.99 42 HIS C CA 1
ATOM 5350 C C . HIS C 1 62 ? -52.166 -23.020 -0.494 1.00 76.34 42 HIS C C 1
ATOM 5351 O O . HIS C 1 62 ? -52.915 -23.003 -1.486 1.00 70.19 42 HIS C O 1
ATOM 5358 N N . ARG C 1 63 ? -52.503 -22.617 0.745 1.00 79.40 43 ARG C N 1
ATOM 5359 C CA . ARG C 1 63 ? -53.822 -22.236 1.346 1.00 76.47 43 ARG C CA 1
ATOM 5360 C C . ARG C 1 63 ? -54.540 -21.146 0.543 1.00 69.86 43 ARG C C 1
ATOM 5361 O O . ARG C 1 63 ? -53.882 -20.344 -0.103 1.00 73.51 43 ARG C O 1
ATOM 5369 N N . PRO C 1 64 ? -55.904 -21.053 0.534 1.00 74.98 44 PRO C N 1
ATOM 5370 C CA . PRO C 1 64 ? -56.613 -20.126 -0.365 1.00 61.06 44 PRO C CA 1
ATOM 5371 C C . PRO C 1 64 ? -56.288 -18.626 -0.271 1.00 50.11 44 PRO C C 1
ATOM 5372 O O . PRO C 1 64 ? -56.287 -17.995 -1.276 1.00 48.38 44 PRO C O 1
ATOM 5376 N N . GLU C 1 65 ? -56.072 -18.068 0.922 1.00 44.29 45 GLU C N 1
ATOM 5377 C CA . GLU C 1 65 ? -55.847 -16.605 1.059 1.00 46.47 45 GLU C CA 1
ATOM 5378 C C . GLU C 1 65 ? -54.411 -16.231 0.621 1.00 36.50 45 GLU C C 1
ATOM 5379 O O . GLU C 1 65 ? -54.142 -15.065 0.470 1.00 32.69 45 GLU C O 1
ATOM 5385 N N . MET C 1 66 ? -53.504 -17.199 0.462 1.00 37.82 46 MET C N 1
ATOM 5386 C CA . MET C 1 66 ? -52.121 -16.894 -0.013 1.00 39.42 46 MET C CA 1
ATOM 5387 C C . MET C 1 66 ? -52.146 -16.497 -1.499 1.00 33.11 46 MET C C 1
ATOM 5388 O O . MET C 1 66 ? -52.903 -17.063 -2.329 1.00 33.46 46 MET C O 1
ATOM 5393 N N . PRO C 1 67 ? -51.200 -15.665 -1.954 1.00 30.13 47 PRO C N 1
ATOM 5394 C CA . PRO C 1 67 ? -50.998 -15.501 -3.386 1.00 29.02 47 PRO C CA 1
ATOM 5395 C C . PRO C 1 67 ? -50.412 -16.787 -3.975 1.00 25.25 47 PRO C C 1
ATOM 5396 O O . PRO C 1 67 ? -49.839 -17.654 -3.269 1.00 24.68 47 PRO C O 1
ATOM 5400 N N . ASP C 1 68 ? -50.482 -16.898 -5.298 1.00 22.73 48 ASP C N 1
ATOM 5401 C CA . ASP C 1 68 ? -49.710 -17.920 -6.032 1.00 22.84 48 ASP C CA 1
ATOM 5402 C C . ASP C 1 68 ? -48.238 -17.497 -5.932 1.00 23.73 48 ASP C C 1
ATOM 5403 O O . ASP C 1 68 ? -47.932 -16.292 -5.997 1.00 23.80 48 ASP C O 1
ATOM 5408 N N . PHE C 1 69 ? -47.341 -18.424 -5.772 1.00 22.03 49 PHE C N 1
ATOM 5409 C CA . PHE C 1 69 ? -45.925 -18.046 -5.969 1.00 23.65 49 PHE C CA 1
ATOM 5410 C C . PHE C 1 69 ? -45.096 -19.123 -6.651 1.00 24.03 49 PHE C C 1
ATOM 5411 O O . PHE C 1 69 ? -45.468 -20.328 -6.681 1.00 23.94 49 PHE C O 1
ATOM 5419 N N . THR C 1 70 ? -43.970 -18.681 -7.229 1.00 20.41 50 THR C N 1
ATOM 5420 C CA . THR C 1 70 ? -42.972 -19.607 -7.813 1.00 25.03 50 THR C CA 1
ATOM 5421 C C . THR C 1 70 ? -41.617 -19.336 -7.182 1.00 26.39 50 THR C C 1
ATOM 5422 O O . THR C 1 70 ? -41.239 -18.138 -7.046 1.00 26.93 50 THR C O 1
ATOM 5426 N N . ILE C 1 71 ? -40.898 -20.389 -6.828 1.00 21.25 51 ILE C N 1
ATOM 5427 C CA . ILE C 1 71 ? -39.511 -20.305 -6.346 1.00 22.92 51 ILE C CA 1
ATOM 5428 C C . ILE C 1 71 ? -38.506 -20.626 -7.450 1.00 25.84 51 ILE C C 1
ATOM 5429 O O . ILE C 1 71 ? -38.560 -21.764 -8.056 1.00 22.19 51 ILE C O 1
ATOM 5434 N N . HIS C 1 72 ? -37.554 -19.744 -7.698 1.00 19.18 52 HIS C N 1
ATOM 5435 C CA . HIS C 1 72 ? -36.364 -20.033 -8.526 1.00 21.17 52 HIS C CA 1
ATOM 5436 C C . HIS C 1 72 ? -35.165 -20.227 -7.607 1.00 26.61 52 HIS C C 1
ATOM 5437 O O . HIS C 1 72 ? -34.743 -19.279 -6.938 1.00 19.03 52 HIS C O 1
ATOM 5444 N N . GLU C 1 73 ? -34.625 -21.429 -7.581 1.00 21.06 53 GLU C N 1
ATOM 5445 C CA . GLU C 1 73 ? -33.385 -21.733 -6.865 1.00 25.03 53 GLU C CA 1
ATOM 5446 C C . GLU C 1 73 ? -32.167 -21.307 -7.672 1.00 24.70 53 GLU C C 1
ATOM 5447 O O . GLU C 1 73 ? -31.947 -21.845 -8.778 1.00 23.39 53 GLU C O 1
ATOM 5453 N N . TYR C 1 74 ? -31.357 -20.380 -7.135 1.00 21.11 54 TYR C N 1
ATOM 5454 C CA . TYR C 1 74 ? -30.128 -19.954 -7.814 1.00 18.97 54 TYR C CA 1
ATOM 5455 C C . TYR C 1 74 ? -29.129 -21.088 -7.888 1.00 19.43 54 TYR C C 1
ATOM 5456 O O . TYR C 1 74 ? -29.182 -21.993 -7.008 1.00 21.89 54 TYR C O 1
ATOM 5465 N N . THR C 1 75 ? -28.268 -21.050 -8.890 1.00 24.36 55 THR C N 1
ATOM 5466 C CA . THR C 1 75 ? -27.103 -21.979 -9.009 1.00 30.37 55 THR C CA 1
ATOM 5467 C C . THR C 1 75 ? -25.843 -21.184 -9.188 1.00 28.22 55 THR C C 1
ATOM 5468 O O . THR C 1 75 ? -25.782 -20.392 -10.104 1.00 33.75 55 THR C O 1
ATOM 5472 N N . PRO C 1 76 ? -24.837 -21.262 -8.309 1.00 27.02 56 PRO C N 1
ATOM 5473 C CA . PRO C 1 76 ? -24.925 -21.959 -7.026 1.00 30.51 56 PRO C CA 1
ATOM 5474 C C . PRO C 1 76 ? -25.688 -21.179 -5.921 1.00 32.98 56 PRO C C 1
ATOM 5475 O O . PRO C 1 76 ? -25.873 -19.946 -6.119 1.00 31.80 56 PRO C O 1
ATOM 5479 N N . LEU C 1 77 ? -26.107 -21.862 -4.842 1.00 31.84 57 LEU C N 1
ATOM 5480 C CA . LEU C 1 77 ? -26.693 -21.219 -3.648 1.00 28.38 57 LEU C CA 1
ATOM 5481 C C . LEU C 1 77 ? -25.557 -20.588 -2.862 1.00 32.44 57 LEU C C 1
ATOM 5482 O O . LEU C 1 77 ? -24.498 -21.194 -2.772 1.00 30.86 57 LEU C O 1
ATOM 5487 N N . MET C 1 78 ? -25.773 -19.424 -2.266 1.00 27.94 58 MET C N 1
ATOM 5488 C CA . MET C 1 78 ? -24.616 -18.704 -1.695 1.00 32.83 58 MET C CA 1
ATOM 5489 C C . MET C 1 78 ? -24.867 -18.354 -0.255 1.00 26.85 58 MET C C 1
ATOM 5490 O O . MET C 1 78 ? -26.020 -18.053 0.143 1.00 23.38 58 MET C O 1
ATOM 5495 N N . ASP C 1 79 ? -23.832 -18.579 0.552 1.00 28.55 59 ASP C N 1
ATOM 5496 C CA . ASP C 1 79 ? -23.723 -17.926 1.873 1.00 29.57 59 ASP C CA 1
ATOM 5497 C C . ASP C 1 79 ? -23.636 -16.445 1.577 1.00 18.90 59 ASP C C 1
ATOM 5498 O O . ASP C 1 79 ? -22.883 -16.014 0.715 1.00 21.54 59 ASP C O 1
ATOM 5503 N N . SER C 1 80 ? -24.458 -15.650 2.220 1.00 20.96 60 SER C N 1
ATOM 5504 C CA . SER C 1 80 ? -24.458 -14.205 1.883 1.00 18.81 60 SER C CA 1
ATOM 5505 C C . SER C 1 80 ? -23.104 -13.545 2.239 1.00 17.35 60 SER C C 1
ATOM 5506 O O . SER C 1 80 ? -22.736 -12.420 1.674 1.00 18.84 60 SER C O 1
ATOM 5509 N N . SER C 1 81 ? -22.323 -14.167 3.136 1.00 19.16 61 SER C N 1
ATOM 5510 C CA . SER C 1 81 ? -20.995 -13.601 3.501 1.00 19.75 61 SER C CA 1
ATOM 5511 C C . SER C 1 81 ? -20.038 -13.729 2.344 1.00 23.22 61 SER C C 1
ATOM 5512 O O . SER C 1 81 ? -19.086 -12.972 2.312 1.00 21.06 61 SER C O 1
ATOM 5515 N N . ASP C 1 82 ? -20.379 -14.523 1.307 1.00 22.65 62 ASP C N 1
ATOM 5516 C CA . ASP C 1 82 ? -19.507 -14.679 0.117 1.00 21.92 62 ASP C CA 1
ATOM 5517 C C . ASP C 1 82 ? -19.913 -13.752 -1.029 1.00 22.53 62 ASP C C 1
ATOM 5518 O O . ASP C 1 82 ? -19.331 -13.831 -2.075 1.00 23.39 62 ASP C O 1
ATOM 5523 N N . MET C 1 83 ? -20.967 -12.983 -0.882 1.00 20.80 63 MET C N 1
ATOM 5524 C CA . MET C 1 83 ? -21.474 -12.112 -1.966 1.00 22.29 63 MET C CA 1
ATOM 5525 C C . MET C 1 83 ? -20.454 -11.029 -2.324 1.00 23.86 63 MET C C 1
ATOM 5526 O O . MET C 1 83 ? -19.790 -10.467 -1.465 1.00 23.79 63 MET C O 1
ATOM 5531 N N . THR C 1 84 ? -20.338 -10.756 -3.599 1.00 22.52 64 THR C N 1
ATOM 5532 C CA . THR C 1 84 ? -19.573 -9.713 -4.212 1.00 22.53 64 THR C CA 1
ATOM 5533 C C . THR C 1 84 ? -20.565 -8.790 -4.865 1.00 19.04 64 THR C C 1
ATOM 5534 O O . THR C 1 84 ? -21.743 -9.134 -5.046 1.00 21.38 64 THR C O 1
ATOM 5538 N N . PRO C 1 85 ? -20.120 -7.577 -5.221 1.00 20.25 65 PRO C N 1
ATOM 5539 C CA . PRO C 1 85 ? -20.999 -6.645 -5.882 1.00 20.38 65 PRO C CA 1
ATOM 5540 C C . PRO C 1 85 ? -21.584 -7.250 -7.155 1.00 23.28 65 PRO C C 1
ATOM 5541 O O . PRO C 1 85 ? -22.705 -6.892 -7.474 1.00 19.59 65 PRO C O 1
ATOM 5545 N N . GLU C 1 86 ? -20.865 -8.148 -7.842 1.00 20.57 66 GLU C N 1
ATOM 5546 C CA . GLU C 1 86 ? -21.424 -8.743 -9.094 1.00 25.37 66 GLU C CA 1
ATOM 5547 C C . GLU C 1 86 ? -22.685 -9.576 -8.803 1.00 21.56 66 GLU C C 1
ATOM 5548 O O . GLU C 1 86 ? -23.629 -9.633 -9.680 1.00 23.46 66 GLU C O 1
ATOM 5554 N N . ASP C 1 87 ? -22.786 -10.159 -7.612 1.00 21.27 67 ASP C N 1
ATOM 5555 C CA . ASP C 1 87 ? -24.004 -10.882 -7.172 1.00 23.07 67 ASP C CA 1
ATOM 5556 C C . ASP C 1 87 ? -25.196 -9.909 -7.091 1.00 20.22 67 ASP C C 1
ATOM 5557 O O . ASP C 1 87 ? -26.286 -10.316 -7.382 1.00 19.70 67 ASP C O 1
ATOM 5562 N N . TRP C 1 88 ? -25.017 -8.623 -6.762 1.00 15.65 68 TRP C N 1
ATOM 5563 C CA . TRP C 1 88 ? -26.135 -7.669 -6.773 1.00 16.73 68 TRP C CA 1
ATOM 5564 C C . TRP C 1 88 ? -26.690 -7.512 -8.171 1.00 17.70 68 TRP C C 1
ATOM 5565 O O . TRP C 1 88 ? -27.895 -7.478 -8.277 1.00 17.54 68 TRP C O 1
ATOM 5576 N N . GLN C 1 89 ? -25.808 -7.441 -9.170 1.00 16.95 69 GLN C N 1
ATOM 5577 C CA . GLN C 1 89 ? -26.154 -7.333 -10.582 1.00 17.69 69 GLN C CA 1
ATOM 5578 C C . GLN C 1 89 ? -26.987 -8.557 -10.998 1.00 17.28 69 GLN C C 1
ATOM 5579 O O . GLN C 1 89 ? -27.895 -8.327 -11.671 1.00 16.78 69 GLN C O 1
ATOM 5585 N N . HIS C 1 90 ? -26.614 -9.750 -10.627 1.00 20.51 70 HIS C N 1
ATOM 5586 C CA . HIS C 1 90 ? -27.273 -11.010 -11.051 1.00 19.82 70 HIS C CA 1
ATOM 5587 C C . HIS C 1 90 ? -28.699 -10.955 -10.526 1.00 18.56 70 HIS C C 1
ATOM 5588 O O . HIS C 1 90 ? -29.644 -11.186 -11.331 1.00 18.14 70 HIS C O 1
ATOM 5595 N N . ILE C 1 91 ? -28.871 -10.527 -9.262 1.00 15.81 71 ILE C N 1
ATOM 5596 C CA . ILE C 1 91 ? -30.217 -10.417 -8.671 1.00 17.07 71 ILE C CA 1
ATOM 5597 C C . ILE C 1 91 ? -31.005 -9.332 -9.432 1.00 14.52 71 ILE C C 1
ATOM 5598 O O . ILE C 1 91 ? -32.173 -9.577 -9.734 1.00 14.65 71 ILE C O 1
ATOM 5603 N N . ALA C 1 92 ? -30.442 -8.121 -9.649 1.00 12.84 72 ALA C N 1
ATOM 5604 C CA . ALA C 1 92 ? -31.202 -7.057 -10.313 1.00 13.76 72 ALA C CA 1
ATOM 5605 C C . ALA C 1 92 ? -31.694 -7.523 -11.716 1.00 14.86 72 ALA C C 1
ATOM 5606 O O . ALA C 1 92 ? -32.867 -7.171 -12.069 1.00 16.44 72 ALA C O 1
ATOM 5608 N N . GLU C 1 93 ? -30.806 -8.122 -12.470 1.00 17.13 73 GLU C N 1
ATOM 5609 C CA . GLU C 1 93 ? -31.085 -8.675 -13.834 1.00 18.32 73 GLU C CA 1
ATOM 5610 C C . GLU C 1 93 ? -32.148 -9.780 -13.753 1.00 19.14 73 GLU C C 1
ATOM 5611 O O . GLU C 1 93 ? -33.017 -9.825 -14.646 1.00 19.82 73 GLU C O 1
ATOM 5617 N N . ASP C 1 94 ? -32.153 -10.619 -12.739 1.00 19.95 74 ASP C N 1
ATOM 5618 C CA . ASP C 1 94 ? -33.210 -11.638 -12.496 1.00 17.42 74 ASP C CA 1
ATOM 5619 C C . ASP C 1 94 ? -34.562 -10.974 -12.265 1.00 19.52 74 ASP C C 1
ATOM 5620 O O . ASP C 1 94 ? -35.606 -11.410 -12.809 1.00 16.17 74 ASP C O 1
ATOM 5625 N N . ILE C 1 95 ? -34.596 -9.913 -11.458 1.00 15.91 75 ILE C N 1
ATOM 5626 C CA . ILE C 1 95 ? -35.837 -9.189 -11.284 1.00 16.39 75 ILE C CA 1
ATOM 5627 C C . ILE C 1 95 ? -36.299 -8.587 -12.622 1.00 14.79 75 ILE C C 1
ATOM 5628 O O . ILE C 1 95 ? -37.484 -8.646 -13.000 1.00 16.18 75 ILE C O 1
ATOM 5633 N N . LYS C 1 96 ? -35.374 -8.013 -13.380 1.00 18.41 76 LYS C N 1
ATOM 5634 C CA . LYS C 1 96 ? -35.704 -7.373 -14.647 1.00 18.61 76 LYS C CA 1
ATOM 5635 C C . LYS C 1 96 ? -36.327 -8.414 -15.577 1.00 19.44 76 LYS C C 1
ATOM 5636 O O . LYS C 1 96 ? -37.369 -8.099 -16.187 1.00 19.67 76 LYS C O 1
ATOM 5642 N N . ALA C 1 97 ? -35.726 -9.596 -15.678 1.00 19.57 77 ALA C N 1
ATOM 5643 C CA . ALA C 1 97 ? -36.280 -10.641 -16.594 1.00 19.37 77 ALA C CA 1
ATOM 5644 C C . ALA C 1 97 ? -37.715 -11.011 -16.199 1.00 17.65 77 ALA C C 1
ATOM 5645 O O . ALA C 1 97 ? -38.632 -11.302 -17.115 1.00 14.92 77 ALA C O 1
ATOM 5647 N N . HIS C 1 98 ? -38.018 -11.081 -14.891 1.00 17.95 78 HIS C N 1
ATOM 5648 C CA . HIS C 1 98 ? -39.332 -11.520 -14.338 1.00 15.86 78 HIS C CA 1
ATOM 5649 C C . HIS C 1 98 ? -40.382 -10.427 -14.164 1.00 16.64 78 HIS C C 1
ATOM 5650 O O . HIS C 1 98 ? -41.563 -10.773 -13.768 1.00 18.45 78 HIS C O 1
ATOM 5657 N N . TYR C 1 99 ? -40.003 -9.161 -14.345 1.00 17.28 79 TYR C N 1
ATOM 5658 C CA . TYR C 1 99 ? -40.759 -8.002 -13.837 1.00 15.12 79 TYR C CA 1
ATOM 5659 C C . TYR C 1 99 ? -42.176 -8.007 -14.400 1.00 15.59 79 TYR C C 1
ATOM 5660 O O . TYR C 1 99 ? -43.140 -7.856 -13.614 1.00 17.03 79 TYR C O 1
ATOM 5669 N N . ASP C 1 100 ? -42.322 -8.188 -15.711 1.00 19.50 80 ASP C N 1
ATOM 5670 C CA . ASP C 1 100 ? -43.655 -8.083 -16.346 1.00 22.02 80 ASP C CA 1
ATOM 5671 C C . ASP C 1 100 ? -44.633 -9.214 -15.942 1.00 23.73 80 ASP C C 1
ATOM 5672 O O . ASP C 1 100 ? -45.820 -9.023 -16.089 1.00 25.69 80 ASP C O 1
ATOM 5677 N N . ASP C 1 101 ? -44.162 -10.345 -15.472 1.00 19.92 81 ASP C N 1
ATOM 5678 C CA . ASP C 1 101 ? -44.962 -11.566 -15.345 1.00 21.14 81 ASP C CA 1
ATOM 5679 C C . ASP C 1 101 ? -45.426 -11.844 -13.909 1.00 21.48 81 ASP C C 1
ATOM 5680 O O . ASP C 1 101 ? -46.166 -12.803 -13.680 1.00 21.22 81 ASP C O 1
ATOM 5685 N N . TYR C 1 102 ? -45.063 -11.000 -12.982 1.00 18.63 82 TYR C N 1
ATOM 5686 C CA . TYR C 1 102 ? -45.465 -11.143 -11.607 1.00 15.06 82 TYR C CA 1
ATOM 5687 C C . TYR C 1 102 ? -45.831 -9.797 -11.019 1.00 16.43 82 TYR C C 1
ATOM 5688 O O . TYR C 1 102 ? -45.525 -8.744 -11.531 1.00 21.11 82 TYR C O 1
ATOM 5697 N N . ASP C 1 103 ? -46.636 -9.875 -9.995 1.00 15.72 83 ASP C N 1
ATOM 5698 C CA . ASP C 1 103 ? -47.183 -8.702 -9.265 1.00 18.04 83 ASP C CA 1
ATOM 5699 C C . ASP C 1 103 ? -46.199 -8.200 -8.191 1.00 17.78 83 ASP C C 1
ATOM 5700 O O . ASP C 1 103 ? -46.424 -7.086 -7.659 1.00 19.14 83 ASP C O 1
ATOM 5705 N N . GLY C 1 104 ? -45.250 -9.001 -7.809 1.00 19.60 84 GLY C N 1
ATOM 5706 C CA . GLY C 1 104 ? -44.291 -8.625 -6.730 1.00 19.39 84 GLY C CA 1
ATOM 5707 C C . GLY C 1 104 ? -43.193 -9.634 -6.595 1.00 17.31 84 GLY C C 1
ATOM 5708 O O . GLY C 1 104 ? -43.202 -10.695 -7.320 1.00 17.11 84 GLY C O 1
ATOM 5709 N N . PHE C 1 105 ? -42.133 -9.318 -5.860 1.00 15.38 85 PHE C N 1
ATOM 5710 C CA . PHE C 1 105 ? -40.858 -10.031 -5.895 1.00 12.53 85 PHE C CA 1
ATOM 5711 C C . PHE C 1 105 ? -40.357 -10.217 -4.484 1.00 17.19 85 PHE C C 1
ATOM 5712 O O . PHE C 1 105 ? -40.366 -9.226 -3.792 1.00 16.25 85 PHE C O 1
ATOM 5720 N N . VAL C 1 106 ? -40.047 -11.446 -4.124 1.00 15.05 86 VAL C N 1
ATOM 5721 C CA . VAL C 1 106 ? -39.511 -11.740 -2.775 1.00 15.26 86 VAL C CA 1
ATOM 5722 C C . VAL C 1 106 ? -38.126 -12.319 -3.022 1.00 19.46 86 VAL C C 1
ATOM 5723 O O . VAL C 1 106 ? -38.019 -13.270 -3.871 1.00 18.25 86 VAL C O 1
ATOM 5727 N N . ILE C 1 107 ? -37.104 -11.806 -2.338 1.00 15.66 87 ILE C N 1
ATOM 5728 C CA . ILE C 1 107 ? -35.697 -12.224 -2.510 1.00 15.32 87 ILE C CA 1
ATOM 5729 C C . ILE C 1 107 ? -35.286 -12.940 -1.214 1.00 17.54 87 ILE C C 1
ATOM 5730 O O . ILE C 1 107 ? -35.227 -12.256 -0.200 1.00 15.07 87 ILE C O 1
ATOM 5735 N N . LEU C 1 108 ? -35.095 -14.237 -1.228 1.00 13.54 88 LEU C N 1
ATOM 5736 C CA . LEU C 1 108 ? -34.633 -15.003 -0.041 1.00 18.03 88 LEU C CA 1
ATOM 5737 C C . LEU C 1 108 ? -33.121 -14.976 -0.048 1.00 19.94 88 LEU C C 1
ATOM 5738 O O . LEU C 1 108 ? -32.481 -15.179 -1.116 1.00 20.35 88 LEU C O 1
ATOM 5743 N N . HIS C 1 109 ? -32.546 -14.608 1.108 1.00 16.30 89 HIS C N 1
ATOM 5744 C CA . HIS C 1 109 ? -31.152 -14.191 1.151 1.00 14.63 89 HIS C CA 1
ATOM 5745 C C . HIS C 1 109 ? -30.607 -14.516 2.555 1.00 14.82 89 HIS C C 1
ATOM 5746 O O . HIS C 1 109 ? -31.365 -14.472 3.538 1.00 15.85 89 HIS C O 1
ATOM 5753 N N . GLY C 1 110 ? -29.315 -14.762 2.620 1.00 15.48 90 GLY C N 1
ATOM 5754 C CA . GLY C 1 110 ? -28.628 -14.835 3.909 1.00 18.14 90 GLY C CA 1
ATOM 5755 C C . GLY C 1 110 ? -28.704 -13.524 4.638 1.00 17.32 90 GLY C C 1
ATOM 5756 O O . GLY C 1 110 ? -28.741 -12.466 4.001 1.00 16.04 90 GLY C O 1
ATOM 5757 N N . THR C 1 111 ? -28.616 -13.551 5.950 1.00 13.33 91 THR C N 1
ATOM 5758 C CA . THR C 1 111 ? -28.794 -12.319 6.744 1.00 14.98 91 THR C CA 1
ATOM 5759 C C . THR C 1 111 ? -27.520 -11.502 6.772 1.00 16.58 91 THR C C 1
ATOM 5760 O O . THR C 1 111 ? -27.642 -10.309 6.914 1.00 15.86 91 THR C O 1
ATOM 5764 N N . ASP C 1 112 ? -26.340 -12.110 6.678 1.00 15.31 92 ASP C N 1
ATOM 5765 C CA . ASP C 1 112 ? -25.065 -11.378 6.927 1.00 16.50 92 ASP C CA 1
ATOM 5766 C C . ASP C 1 112 ? -24.895 -10.176 6.023 1.00 15.88 92 ASP C C 1
ATOM 5767 O O . ASP C 1 112 ? -24.522 -9.060 6.590 1.00 16.95 92 ASP C O 1
ATOM 5772 N N . THR C 1 113 ? -25.296 -10.260 4.734 1.00 15.34 93 THR C N 1
ATOM 5773 C CA . THR C 1 113 ? -25.183 -9.094 3.802 1.00 15.67 93 THR C CA 1
ATOM 5774 C C . THR C 1 113 ? -26.526 -8.707 3.190 1.00 16.47 93 THR C C 1
ATOM 5775 O O . THR C 1 113 ? -26.525 -7.953 2.233 1.00 16.29 93 THR C O 1
ATOM 5779 N N . MET C 1 114 ? -27.666 -9.135 3.787 1.00 16.27 94 MET C N 1
ATOM 5780 C CA . MET C 1 114 ? -29.013 -8.807 3.283 1.00 15.73 94 MET C CA 1
ATOM 5781 C C . MET C 1 114 ? -29.184 -7.295 3.119 1.00 17.49 94 MET C C 1
ATOM 5782 O O . MET C 1 114 ? -29.747 -6.892 2.061 1.00 14.27 94 MET C O 1
ATOM 5787 N N . ALA C 1 115 ? -28.707 -6.493 4.080 1.00 15.51 95 ALA C N 1
ATOM 5788 C CA . ALA C 1 115 ? -28.902 -5.014 3.990 1.00 12.72 95 ALA C CA 1
ATOM 5789 C C . ALA C 1 115 ? -28.092 -4.414 2.854 1.00 13.82 95 ALA C C 1
ATOM 5790 O O . ALA C 1 115 ? -28.502 -3.334 2.314 1.00 18.04 95 ALA C O 1
ATOM 5792 N N . TYR C 1 116 ? -26.955 -5.004 2.505 1.00 12.39 96 TYR C N 1
ATOM 5793 C CA . TYR C 1 116 ? -26.158 -4.533 1.389 1.00 14.72 96 TYR C CA 1
ATOM 5794 C C . TYR C 1 116 ? -26.954 -4.832 0.136 1.00 17.63 96 TYR C C 1
ATOM 5795 O O . TYR C 1 116 ? -27.042 -3.949 -0.760 1.00 15.74 96 TYR C O 1
ATOM 5804 N N . THR C 1 117 ? -27.466 -6.060 -0.012 1.00 16.94 97 THR C N 1
ATOM 5805 C CA . THR C 1 117 ? -28.214 -6.370 -1.235 1.00 16.43 97 THR C CA 1
ATOM 5806 C C . THR C 1 117 ? -29.450 -5.477 -1.369 1.00 14.74 97 THR C C 1
ATOM 5807 O O . THR C 1 117 ? -29.753 -4.938 -2.474 1.00 15.58 97 THR C O 1
ATOM 5811 N N . ALA C 1 118 ? -30.205 -5.286 -0.272 1.00 14.71 98 ALA C N 1
ATOM 5812 C CA . ALA C 1 118 ? -31.431 -4.464 -0.353 1.00 15.54 98 ALA C CA 1
ATOM 5813 C C . ALA C 1 118 ? -31.044 -3.017 -0.782 1.00 16.44 98 ALA C C 1
ATOM 5814 O O . ALA C 1 118 ? -31.747 -2.416 -1.636 1.00 16.99 98 ALA C O 1
ATOM 5816 N N . SER C 1 119 ? -29.969 -2.491 -0.201 1.00 15.19 99 SER C N 1
ATOM 5817 C CA . SER C 1 119 ? -29.459 -1.149 -0.525 1.00 13.49 99 SER C CA 1
ATOM 5818 C C . SER C 1 119 ? -29.091 -1.099 -2.001 1.00 15.28 99 SER C C 1
ATOM 5819 O O . SER C 1 119 ? -29.499 -0.134 -2.664 1.00 18.02 99 SER C O 1
ATOM 5822 N N . ALA C 1 120 ? -28.297 -2.062 -2.500 1.00 14.92 100 ALA C N 1
ATOM 5823 C CA . ALA C 1 120 ? -27.849 -2.032 -3.906 1.00 14.85 100 ALA C CA 1
ATOM 5824 C C . ALA C 1 120 ? -29.051 -2.040 -4.864 1.00 14.33 100 ALA C C 1
ATOM 5825 O O . ALA C 1 120 ? -29.061 -1.219 -5.908 1.00 12.57 100 ALA C O 1
ATOM 5827 N N . LEU C 1 121 ? -30.011 -2.963 -4.630 1.00 14.58 101 LEU C N 1
ATOM 5828 C CA . LEU C 1 121 ? -31.172 -3.071 -5.506 1.00 15.95 101 LEU C CA 1
ATOM 5829 C C . LEU C 1 121 ? -31.940 -1.740 -5.503 1.00 14.40 101 LEU C C 1
ATOM 5830 O O . LEU C 1 121 ? -32.472 -1.398 -6.595 1.00 15.08 101 LEU C O 1
ATOM 5835 N N . SER C 1 122 ? -31.924 -0.950 -4.434 1.00 12.95 102 SER C N 1
ATOM 5836 C CA . SER C 1 122 ? -32.733 0.288 -4.422 1.00 14.51 102 SER C CA 1
ATOM 5837 C C . SER C 1 122 ? -32.142 1.252 -5.453 1.00 13.31 102 SER C C 1
ATOM 5838 O O . SER C 1 122 ? -32.898 2.000 -6.150 1.00 15.44 102 SER C O 1
ATOM 5841 N N . PHE C 1 123 ? -30.830 1.254 -5.598 1.00 16.29 103 PHE C N 1
ATOM 5842 C CA . PHE C 1 123 ? -30.182 2.197 -6.563 1.00 16.60 103 PHE C CA 1
ATOM 5843 C C . PHE C 1 123 ? -30.247 1.643 -7.997 1.00 18.39 103 PHE C C 1
ATOM 5844 O O . PHE C 1 123 ? -30.605 2.356 -8.880 1.00 18.43 103 PHE C O 1
ATOM 5852 N N . MET C 1 124 ? -30.129 0.330 -8.112 1.00 15.46 104 MET C N 1
ATOM 5853 C CA . MET C 1 124 ? -30.023 -0.271 -9.460 1.00 17.64 104 MET C CA 1
ATOM 5854 C C . MET C 1 124 ? -31.401 -0.282 -10.101 1.00 19.84 104 MET C C 1
ATOM 5855 O O . MET C 1 124 ? -31.473 -0.389 -11.318 1.00 21.78 104 MET C O 1
ATOM 5860 N N . LEU C 1 125 ? -32.469 -0.337 -9.320 1.00 18.14 105 LEU C N 1
ATOM 5861 C CA . LEU C 1 125 ? -33.847 -0.433 -9.891 1.00 17.40 105 LEU C CA 1
ATOM 5862 C C . LEU C 1 125 ? -34.545 0.905 -9.909 1.00 23.50 105 LEU C C 1
ATOM 5863 O O . LEU C 1 125 ? -35.464 1.034 -9.116 1.00 31.08 105 LEU C O 1
ATOM 5868 N N . GLU C 1 126 ? -34.501 1.592 -11.003 1.00 20.61 106 GLU C N 1
ATOM 5869 C CA . GLU C 1 126 ? -35.107 2.941 -11.038 1.00 21.26 106 GLU C CA 1
ATOM 5870 C C . GLU C 1 126 ? -36.501 2.909 -11.633 1.00 21.37 106 GLU C C 1
ATOM 5871 O O . GLU C 1 126 ? -36.756 2.03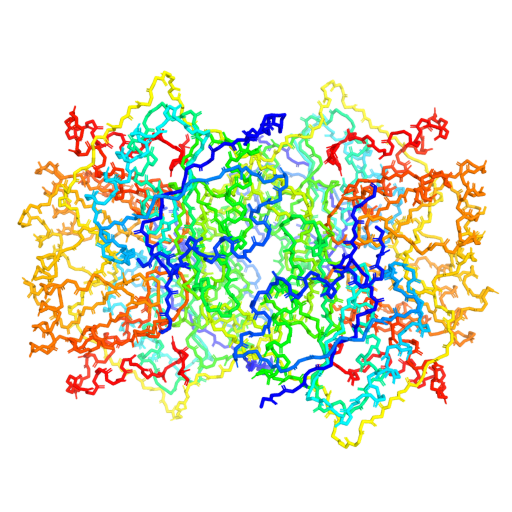0 -12.529 1.00 19.35 106 GLU C O 1
ATOM 5877 N N . ASN C 1 127 ? -37.423 3.757 -11.124 1.00 22.07 107 ASN C N 1
ATOM 5878 C CA . ASN C 1 127 ? -38.859 3.731 -11.498 1.00 21.36 107 ASN C CA 1
ATOM 5879 C C . ASN C 1 127 ? -39.486 2.380 -11.157 1.00 23.57 107 ASN C C 1
ATOM 5880 O O . ASN C 1 127 ? -40.365 1.901 -11.857 1.00 18.88 107 ASN C O 1
ATOM 5885 N N . LEU C 1 128 ? -39.140 1.805 -10.015 1.00 20.14 108 LEU C N 1
ATOM 5886 C CA . LEU C 1 128 ? -39.758 0.546 -9.590 1.00 19.66 108 LEU C CA 1
ATOM 5887 C C . LEU C 1 128 ? -41.225 0.713 -9.364 1.00 22.26 108 LEU C C 1
ATOM 5888 O O . LEU C 1 128 ? -41.642 1.631 -8.581 1.00 24.25 108 LEU C O 1
ATOM 5893 N N . GLY C 1 129 ? -42.026 -0.125 -10.008 1.00 19.01 109 GLY C N 1
ATOM 5894 C CA . GLY C 1 129 ? -43.473 -0.055 -9.925 1.00 19.44 109 GLY C CA 1
ATOM 5895 C C . GLY C 1 129 ? -44.184 -1.200 -9.233 1.00 20.75 109 GLY C C 1
ATOM 5896 O O . GLY C 1 129 ? -45.431 -1.301 -9.333 1.00 17.78 109 GLY C O 1
ATOM 5897 N N . LYS C 1 130 ? -43.446 -2.088 -8.591 1.00 18.74 110 LYS C N 1
ATOM 5898 C CA . LYS C 1 130 ? -43.996 -3.276 -7.942 1.00 18.16 110 LYS C CA 1
ATOM 5899 C C . LYS C 1 130 ? -43.077 -3.479 -6.759 1.00 17.85 110 LYS C C 1
ATOM 5900 O O . LYS C 1 130 ? -41.954 -3.042 -6.760 1.00 17.69 110 LYS C O 1
ATOM 5906 N N . PRO C 1 131 ? -43.561 -4.140 -5.707 1.00 16.83 111 PRO C N 1
ATOM 5907 C CA . PRO C 1 131 ? -42.768 -4.391 -4.479 1.00 16.79 111 PRO C CA 1
ATOM 5908 C C . PRO C 1 131 ? -41.663 -5.412 -4.715 1.00 16.09 111 PRO C C 1
ATOM 5909 O O . PRO C 1 131 ? -41.874 -6.405 -5.406 1.00 15.81 111 PRO C O 1
ATOM 5913 N N . VAL C 1 132 ? -40.500 -5.145 -4.066 1.00 13.63 112 VAL C N 1
ATOM 5914 C CA . VAL C 1 132 ? -39.375 -6.054 -4.058 1.00 14.32 112 VAL C CA 1
ATOM 5915 C C . VAL C 1 132 ? -39.039 -6.179 -2.602 1.00 15.94 112 VAL C C 1
ATOM 5916 O O . VAL C 1 132 ? -38.725 -5.147 -1.994 1.00 18.94 112 VAL C O 1
ATOM 5920 N N . ILE C 1 133 ? -39.239 -7.359 -2.007 1.00 15.26 113 ILE C N 1
ATOM 5921 C CA . ILE C 1 133 ? -39.026 -7.489 -0.569 1.00 15.40 113 ILE C CA 1
ATOM 5922 C C . ILE C 1 133 ? -37.916 -8.559 -0.385 1.00 17.31 113 ILE C C 1
ATOM 5923 O O . ILE C 1 133 ? -38.025 -9.700 -0.847 1.00 17.15 113 ILE C O 1
ATOM 5928 N N . VAL C 1 134 ? -36.929 -8.210 0.410 1.00 13.40 114 VAL C N 1
ATOM 5929 C CA . VAL C 1 134 ? -35.812 -9.121 0.766 1.00 13.82 114 VAL C CA 1
ATOM 5930 C C . VAL C 1 134 ? -36.091 -9.628 2.168 1.00 14.04 114 VAL C C 1
ATOM 5931 O O . VAL C 1 134 ? -36.481 -8.827 3.051 1.00 16.17 114 VAL C O 1
ATOM 5935 N N . THR C 1 135 ? -35.957 -10.927 2.350 1.00 13.76 115 THR C N 1
ATOM 5936 C CA . THR C 1 135 ? -36.113 -11.596 3.655 1.00 15.00 115 THR C CA 1
ATOM 5937 C C . THR C 1 135 ? -35.229 -12.823 3.733 1.00 14.78 115 THR C C 1
ATOM 5938 O O . THR C 1 135 ? -34.495 -13.167 2.773 1.00 14.45 115 THR C O 1
ATOM 5942 N N . GLY C 1 136 ? -35.266 -13.481 4.882 1.00 15.20 116 GLY C N 1
ATOM 5943 C CA . GLY C 1 136 ? -34.553 -14.707 5.171 1.00 17.96 116 GLY C CA 1
ATOM 5944 C C . GLY C 1 136 ? -34.808 -15.130 6.564 1.00 16.03 116 GLY C C 1
ATOM 5945 O O . GLY C 1 136 ? -35.876 -14.839 7.080 1.00 16.70 116 GLY C O 1
ATOM 5946 N N . SER C 1 137 ? -33.860 -15.826 7.160 1.00 15.79 117 SER C N 1
ATOM 5947 C CA . SER C 1 137 ? -34.078 -16.321 8.534 1.00 18.75 117 SER C CA 1
ATOM 5948 C C . SER C 1 137 ? -32.788 -16.282 9.319 1.00 15.93 117 SER C C 1
ATOM 5949 O O . SER C 1 137 ? -31.676 -16.492 8.702 1.00 13.34 117 SER C O 1
ATOM 5952 N N . GLN C 1 138 ? -32.863 -16.185 10.636 1.00 18.17 118 GLN C N 1
ATOM 5953 C CA . GLN C 1 138 ? -31.665 -16.334 11.492 1.00 19.11 118 GLN C CA 1
ATOM 5954 C C . GLN C 1 138 ? -31.426 -17.807 11.886 1.00 21.73 118 GLN C C 1
ATOM 5955 O O . GLN C 1 138 ? -30.272 -18.196 12.098 1.00 22.86 118 GLN C O 1
ATOM 5961 N N . ILE C 1 139 ? -32.440 -18.649 11.749 1.00 21.43 119 ILE C N 1
ATOM 5962 C CA . ILE C 1 139 ? -32.359 -20.139 11.917 1.00 21.25 119 ILE C CA 1
ATOM 5963 C C . ILE C 1 139 ? -32.828 -20.796 10.606 1.00 21.98 119 ILE C C 1
ATOM 5964 O O . ILE C 1 139 ? -33.913 -20.569 10.146 1.00 22.70 119 ILE C O 1
ATOM 5969 N N . PRO C 1 140 ? -32.080 -21.778 10.054 1.00 28.40 120 PRO C N 1
ATOM 5970 C CA . PRO C 1 140 ? -32.532 -22.514 8.875 1.00 29.65 120 PRO C CA 1
ATOM 5971 C C . PRO C 1 140 ? -33.904 -23.135 9.008 1.00 35.39 120 PRO C C 1
ATOM 5972 O O . PRO C 1 140 ? -34.155 -23.687 10.084 1.00 36.26 120 PRO C O 1
ATOM 5976 N N . LEU C 1 141 ? -34.715 -23.079 7.928 1.00 33.38 121 LEU C N 1
ATOM 5977 C CA . LEU C 1 141 ? -36.009 -23.786 7.822 1.00 49.49 121 LEU C CA 1
ATOM 5978 C C . LEU C 1 141 ? -35.836 -25.191 8.422 1.00 35.52 121 LEU C C 1
ATOM 5979 O O . LEU C 1 141 ? -36.721 -25.607 9.168 1.00 52.67 121 LEU C O 1
ATOM 5984 N N . ALA C 1 142 ? -34.702 -25.856 8.190 1.00 39.93 122 ALA C N 1
ATOM 5985 C CA . ALA C 1 142 ? -34.460 -27.257 8.649 1.00 46.32 122 ALA C CA 1
ATOM 5986 C C . ALA C 1 142 ? -34.211 -27.375 10.173 1.00 46.88 122 ALA C C 1
ATOM 5987 O O . ALA C 1 142 ? -34.364 -28.497 10.709 1.00 46.37 122 ALA C O 1
ATOM 5989 N N . GLU C 1 143 ? -33.750 -26.317 10.841 1.00 34.90 123 GLU C N 1
ATOM 5990 C CA . GLU C 1 143 ? -33.511 -26.295 12.312 1.00 37.98 123 GLU C CA 1
ATOM 5991 C C . GLU C 1 143 ? -34.883 -26.054 13.024 1.00 38.58 123 GLU C C 1
ATOM 5992 O O . GLU C 1 143 ? -35.789 -25.448 12.451 1.00 38.83 123 GLU C O 1
ATOM 5998 N N . LEU C 1 144 ? -35.095 -26.596 14.233 1.00 27.88 124 LEU C N 1
ATOM 5999 C CA . LEU C 1 144 ? -36.164 -26.271 15.179 1.00 29.09 124 LEU C CA 1
ATOM 6000 C C . LEU C 1 144 ? -36.162 -24.755 15.439 1.00 25.42 124 LEU C C 1
ATOM 6001 O O . LEU C 1 144 ? -35.064 -24.215 15.559 1.00 26.71 124 LEU C O 1
ATOM 6006 N N . ARG C 1 145 ? -37.327 -24.180 15.650 1.00 26.27 125 ARG C N 1
ATOM 6007 C CA . ARG C 1 145 ? -37.565 -22.761 16.042 1.00 28.01 125 ARG C CA 1
ATOM 6008 C C . ARG C 1 145 ? -37.256 -21.812 14.890 1.00 29.17 125 ARG C C 1
ATOM 6009 O O . ARG C 1 145 ? -37.201 -20.589 15.154 1.00 26.67 125 ARG C O 1
ATOM 6017 N N . SER C 1 146 ? -37.101 -22.298 13.670 1.00 26.00 126 SER C N 1
ATOM 6018 C CA . SER C 1 146 ? -36.856 -21.451 12.481 1.00 25.78 126 SER C CA 1
ATOM 6019 C C . SER C 1 146 ? -37.858 -20.291 12.404 1.00 25.47 126 SER C C 1
ATOM 6020 O O . SER C 1 146 ? -39.086 -20.489 12.635 1.00 21.51 126 SER C O 1
ATOM 6023 N N . ASP C 1 147 ? -37.323 -19.145 11.973 1.00 23.99 127 ASP C N 1
ATOM 6024 C CA . ASP C 1 147 ? -38.175 -17.965 11.657 1.00 25.03 127 ASP C CA 1
ATOM 6025 C C . ASP C 1 147 ? -38.409 -17.983 10.142 1.00 23.83 127 ASP C C 1
ATOM 6026 O O . ASP C 1 147 ? -38.978 -17.034 9.626 1.00 25.49 127 ASP C O 1
ATOM 6031 N N . GLY C 1 148 ? -37.953 -18.996 9.396 1.00 21.49 128 GLY C N 1
ATOM 6032 C CA . GLY C 1 148 ? -37.927 -18.884 7.946 1.00 21.83 128 GLY C CA 1
ATOM 6033 C C . GLY C 1 148 ? -39.317 -18.942 7.333 1.00 25.56 128 GLY C C 1
ATOM 6034 O O . GLY C 1 148 ? -39.568 -18.127 6.410 1.00 24.74 128 GLY C O 1
ATOM 6035 N N . GLN C 1 149 ? -40.154 -19.850 7.830 1.00 28.88 129 GLN C N 1
ATOM 6036 C CA . GLN C 1 149 ? -41.552 -20.043 7.373 1.00 31.70 129 GLN C CA 1
ATOM 6037 C C . GLN C 1 149 ? -42.286 -18.700 7.496 1.00 24.47 129 GLN C C 1
ATOM 6038 O O . GLN C 1 149 ? -42.938 -18.290 6.482 1.00 24.08 129 GLN C O 1
ATOM 6044 N N . ILE C 1 150 ? -42.263 -18.056 8.674 1.00 23.27 130 ILE C N 1
ATOM 6045 C CA . ILE C 1 150 ? -43.116 -16.899 9.028 1.00 23.62 130 ILE C CA 1
ATOM 6046 C C . ILE C 1 150 ? -42.580 -15.669 8.297 1.00 22.11 130 ILE C C 1
ATOM 6047 O O . ILE C 1 150 ? -43.415 -14.858 7.800 1.00 21.20 130 ILE C O 1
ATOM 6052 N N . ASN C 1 151 ? -41.239 -15.550 8.145 1.00 19.07 131 ASN C N 1
ATOM 6053 C CA . ASN C 1 151 ? -40.753 -14.364 7.401 1.00 17.79 131 ASN C CA 1
ATOM 6054 C C . ASN C 1 151 ? -41.157 -14.477 5.925 1.00 19.57 131 ASN C C 1
ATOM 6055 O O . ASN C 1 151 ? -41.543 -13.429 5.304 1.00 19.56 131 ASN C O 1
ATOM 6060 N N . LEU C 1 152 ? -41.056 -15.693 5.350 1.00 16.76 132 LEU C N 1
ATOM 6061 C CA . LEU C 1 152 ? -41.418 -15.869 3.923 1.00 20.11 132 LEU C CA 1
ATOM 6062 C C . LEU C 1 152 ? -42.923 -15.689 3.722 1.00 20.48 132 LEU C C 1
ATOM 6063 O O . LEU C 1 152 ? -43.344 -15.016 2.794 1.00 18.33 132 LEU C O 1
ATOM 6068 N N . LEU C 1 153 ? -43.739 -16.279 4.575 1.00 21.62 133 LEU C N 1
ATOM 6069 C CA . LEU C 1 153 ? -45.183 -16.209 4.383 1.00 21.53 133 LEU C CA 1
ATOM 6070 C C . LEU C 1 153 ? -45.621 -14.759 4.482 1.00 16.79 133 LEU C C 1
ATOM 6071 O O . LEU C 1 153 ? -46.382 -14.306 3.681 1.00 16.43 133 LEU C O 1
ATOM 6076 N N . ASN C 1 154 ? -45.050 -14.037 5.458 1.00 18.06 134 ASN C N 1
ATOM 6077 C CA . ASN C 1 154 ? -45.331 -12.600 5.651 1.00 17.55 134 ASN C CA 1
ATOM 6078 C C . ASN C 1 154 ? -44.902 -11.796 4.442 1.00 15.62 134 ASN C C 1
ATOM 6079 O O . ASN C 1 154 ? -45.664 -10.903 4.014 1.00 17.05 134 ASN C O 1
ATOM 6084 N N . ALA C 1 155 ? -43.760 -12.079 3.879 1.00 17.16 135 ALA C N 1
ATOM 6085 C CA . ALA C 1 155 ? -43.280 -11.313 2.730 1.00 17.35 135 ALA C CA 1
ATOM 6086 C C . ALA C 1 155 ? -44.241 -11.534 1.561 1.00 17.00 135 ALA C C 1
ATOM 6087 O O . ALA C 1 155 ? -44.518 -10.572 0.785 1.00 16.67 135 ALA C O 1
ATOM 6089 N N . LEU C 1 156 ? -44.564 -12.796 1.294 1.00 18.46 136 LEU C N 1
ATOM 6090 C CA . LEU C 1 156 ? -45.533 -13.112 0.203 1.00 17.27 136 LEU C CA 1
ATOM 6091 C C . LEU C 1 156 ? -46.853 -12.421 0.371 1.00 17.59 136 LEU C C 1
ATOM 6092 O O . LEU C 1 156 ? -47.408 -11.842 -0.593 1.00 19.64 136 LEU C O 1
ATOM 6097 N N . TYR C 1 157 ? -47.414 -12.474 1.578 1.00 17.79 137 TYR C N 1
ATOM 6098 C CA . TYR C 1 157 ? -48.706 -11.867 1.915 1.00 20.05 137 TYR C CA 1
ATOM 6099 C C . TYR C 1 157 ? -48.658 -10.345 1.765 1.00 20.38 137 TYR C C 1
ATOM 6100 O O . TYR C 1 157 ? -49.554 -9.702 1.189 1.00 20.72 137 TYR C O 1
ATOM 6109 N N . VAL C 1 158 ? -47.573 -9.756 2.248 1.00 21.50 138 VAL C N 1
ATOM 6110 C CA . VAL C 1 158 ? -47.438 -8.280 2.181 1.00 19.36 138 VAL C CA 1
ATOM 6111 C C . VAL C 1 158 ? -47.203 -7.852 0.734 1.00 20.81 138 VAL C C 1
ATOM 6112 O O . VAL C 1 158 ? -47.789 -6.841 0.292 1.00 21.24 138 VAL C O 1
ATOM 6116 N N . ALA C 1 159 ? -46.360 -8.560 -0.029 1.00 20.08 139 ALA C N 1
ATOM 6117 C CA . ALA C 1 159 ? -46.109 -8.156 -1.428 1.00 18.67 139 ALA C CA 1
ATOM 6118 C C . ALA C 1 159 ? -47.453 -8.195 -2.199 1.00 19.76 139 ALA C C 1
ATOM 6119 O O . ALA C 1 159 ? -47.689 -7.243 -3.091 1.00 22.10 139 ALA C O 1
ATOM 6121 N N . ALA C 1 160 ? -48.299 -9.218 -1.910 1.00 18.32 140 ALA C N 1
ATOM 6122 C CA . ALA C 1 160 ? -49.620 -9.369 -2.601 1.00 19.47 140 ALA C CA 1
ATOM 6123 C C . ALA C 1 160 ? -50.623 -8.277 -2.191 1.00 23.28 140 ALA C C 1
ATOM 6124 O O . ALA C 1 160 ? -51.402 -7.810 -3.065 1.00 25.70 140 ALA C O 1
ATOM 6126 N N . ASN C 1 161 ? -50.741 -7.957 -0.895 1.00 21.98 141 ASN C N 1
ATOM 6127 C CA . ASN C 1 161 ? -51.899 -7.289 -0.253 1.00 20.27 141 ASN C CA 1
ATOM 6128 C C . ASN C 1 161 ? -51.587 -5.918 0.240 1.00 25.48 141 ASN C C 1
ATOM 6129 O O . ASN C 1 161 ? -52.544 -5.101 0.264 1.00 25.24 141 ASN C O 1
ATOM 6134 N N . TYR C 1 162 ? -50.305 -5.628 0.539 1.00 22.15 142 TYR C N 1
ATOM 6135 C CA . TYR C 1 162 ? -49.897 -4.303 1.016 1.00 23.42 142 TYR C CA 1
ATOM 6136 C C . TYR C 1 162 ? -48.728 -3.808 0.215 1.00 23.49 142 TYR C C 1
ATOM 6137 O O . TYR C 1 162 ? -47.625 -3.596 0.742 1.00 25.27 142 TYR C O 1
ATOM 6146 N N . PRO C 1 163 ? -48.863 -3.761 -1.121 1.00 23.65 143 PRO C N 1
ATOM 6147 C CA . PRO C 1 163 ? -47.701 -3.452 -1.966 1.00 22.02 143 PRO C CA 1
ATOM 6148 C C . PRO C 1 163 ? -47.193 -2.033 -1.750 1.00 25.53 143 PRO C C 1
ATOM 6149 O O . PRO C 1 163 ? -48.009 -1.071 -1.805 1.00 26.83 143 PRO C O 1
ATOM 6153 N N . ILE C 1 164 ? -45.879 -1.926 -1.527 1.00 22.35 144 ILE C N 1
ATOM 6154 C CA . ILE C 1 164 ? -45.141 -0.637 -1.537 1.00 20.42 144 ILE C CA 1
ATOM 6155 C C . ILE C 1 164 ? -44.076 -0.769 -2.616 1.00 19.32 144 ILE C C 1
ATOM 6156 O O . ILE C 1 164 ? -43.343 -1.751 -2.591 1.00 20.97 144 ILE C O 1
ATOM 6161 N N . ASN C 1 165 ? -44.065 0.156 -3.569 1.00 21.46 145 ASN C N 1
ATOM 6162 C CA . ASN C 1 165 ? -43.207 0.051 -4.785 1.00 22.88 145 ASN C CA 1
ATOM 6163 C C . ASN C 1 165 ? -41.808 0.587 -4.489 1.00 25.69 145 ASN C C 1
ATOM 6164 O O . ASN C 1 165 ? -41.423 1.605 -4.973 1.00 24.06 145 ASN C O 1
ATOM 6169 N N . GLU C 1 166 ? -41.052 -0.111 -3.637 1.00 22.90 146 GLU C N 1
ATOM 6170 C CA . GLU C 1 166 ? -39.689 0.263 -3.203 1.00 20.06 146 GLU C CA 1
ATOM 6171 C C . GLU C 1 166 ? -39.013 -1.080 -2.908 1.00 16.62 146 GLU C C 1
ATOM 6172 O O . GLU C 1 166 ? -39.768 -2.148 -2.759 1.00 18.99 146 GLU C O 1
ATOM 6178 N N . VAL C 1 167 ? -37.705 -1.061 -2.822 1.00 15.32 147 VAL C N 1
ATOM 6179 C CA . VAL C 1 167 ? -36.993 -2.207 -2.336 1.00 15.49 147 VAL C CA 1
ATOM 6180 C C . VAL C 1 167 ? -37.077 -2.157 -0.824 1.00 16.88 147 VAL C C 1
ATOM 6181 O O . VAL C 1 167 ? -36.641 -1.158 -0.208 1.00 17.07 147 VAL C O 1
ATOM 6185 N N . THR C 1 168 ? -37.633 -3.177 -0.229 1.00 15.11 148 THR C N 1
ATOM 6186 C CA . THR C 1 168 ? -37.811 -3.246 1.208 1.00 15.35 148 THR C CA 1
ATOM 6187 C C . THR C 1 168 ? -37.218 -4.547 1.754 1.00 16.17 148 THR C C 1
ATOM 6188 O O . THR C 1 168 ? -36.817 -5.405 1.014 1.00 15.44 148 THR C O 1
ATOM 6192 N N . LEU C 1 169 ? -37.041 -4.548 3.042 1.00 15.62 149 LEU C N 1
ATOM 6193 C CA . LEU C 1 169 ? -36.568 -5.717 3.828 1.00 14.27 149 LEU C CA 1
ATOM 6194 C C . LEU C 1 169 ? -37.555 -6.072 4.936 1.00 15.27 149 LEU C C 1
ATOM 6195 O O . LEU C 1 169 ? -37.914 -5.148 5.756 1.00 16.90 149 LEU C O 1
ATOM 6200 N N . PHE C 1 170 ? -38.038 -7.304 4.922 1.00 11.87 150 PHE C N 1
ATOM 6201 C CA . PHE C 1 170 ? -39.131 -7.765 5.811 1.00 13.04 150 PHE C CA 1
ATOM 6202 C C . PHE C 1 170 ? -38.435 -8.632 6.853 1.00 13.99 150 PHE C C 1
ATOM 6203 O O . PHE C 1 170 ? -37.743 -9.613 6.476 1.00 15.53 150 PHE C O 1
ATOM 6211 N N . PHE C 1 171 ? -38.578 -8.311 8.140 1.00 14.18 151 PHE C N 1
ATOM 6212 C CA . PHE C 1 171 ? -38.016 -9.203 9.172 1.00 12.98 151 PHE C CA 1
ATOM 6213 C C . PHE C 1 171 ? -38.774 -9.056 10.482 1.00 14.78 151 PHE C C 1
ATOM 6214 O O . PHE C 1 171 ? -38.964 -7.929 10.929 1.00 15.39 151 PHE C O 1
ATOM 6222 N N . ASN C 1 172 ? -39.092 -10.179 11.129 1.00 20.16 152 ASN C N 1
ATOM 6223 C CA . ASN C 1 172 ? -39.677 -10.130 12.518 1.00 17.90 152 ASN C CA 1
ATOM 6224 C C . ASN C 1 172 ? -40.847 -9.130 12.599 1.00 17.66 152 ASN C C 1
ATOM 6225 O O . ASN C 1 172 ? -40.823 -8.178 13.411 1.00 17.15 152 ASN C O 1
ATOM 6230 N N . ASN C 1 173 ? -41.761 -9.205 11.623 1.00 16.73 153 ASN C N 1
ATOM 6231 C CA . ASN C 1 173 ? -43.083 -8.536 11.673 1.00 18.02 153 ASN C CA 1
ATOM 6232 C C . ASN C 1 173 ? -42.975 -7.035 11.367 1.00 18.30 153 ASN C C 1
ATOM 6233 O O . ASN C 1 173 ? -43.978 -6.294 11.545 1.00 18.91 153 ASN C O 1
ATOM 6238 N N . ARG C 1 174 ? -41.853 -6.603 10.800 1.00 15.93 154 ARG C N 1
ATOM 6239 C CA . ARG C 1 174 ? -41.722 -5.230 10.298 1.00 16.98 154 ARG C CA 1
ATOM 6240 C C . ARG C 1 174 ? -41.148 -5.243 8.891 1.00 16.24 154 ARG C C 1
ATOM 6241 O O . ARG C 1 174 ? -40.292 -6.078 8.550 1.00 16.44 154 ARG C O 1
ATOM 6249 N N . LEU C 1 175 ? -41.578 -4.245 8.118 1.00 16.02 155 LEU C N 1
ATOM 6250 C CA . LEU C 1 175 ? -41.102 -3.971 6.770 1.00 16.17 155 LEU C CA 1
ATOM 6251 C C . LEU C 1 175 ? -40.350 -2.657 6.831 1.00 15.58 155 LEU C C 1
ATOM 6252 O O . LEU C 1 175 ? -40.915 -1.646 7.247 1.00 16.50 155 LEU C O 1
ATOM 6257 N N . TYR C 1 176 ? -39.100 -2.702 6.465 1.00 14.45 156 TYR C N 1
ATOM 6258 C CA . TYR C 1 176 ? -38.168 -1.554 6.467 1.00 13.84 156 TYR C CA 1
ATOM 6259 C C . TYR C 1 176 ? -37.831 -1.128 5.037 1.00 14.44 156 TYR C C 1
ATOM 6260 O O . TYR C 1 176 ? -37.846 -1.905 4.077 1.00 15.22 156 TYR C O 1
ATOM 6269 N N . ARG C 1 177 ? -37.569 0.170 4.846 1.00 14.03 157 ARG C N 1
ATOM 6270 C CA . ARG C 1 177 ? -36.939 0.632 3.580 1.00 13.15 157 ARG C CA 1
ATOM 6271 C C . ARG C 1 177 ? -35.533 0.025 3.440 1.00 14.51 157 ARG C C 1
ATOM 6272 O O . ARG C 1 177 ? -34.696 0.134 4.394 1.00 13.62 157 ARG C O 1
ATOM 6280 N N . GLY C 1 178 ? -35.215 -0.657 2.309 1.00 14.44 158 GLY C N 1
ATOM 6281 C CA . GLY C 1 178 ? -34.057 -1.516 2.258 1.00 15.55 158 GLY C CA 1
ATOM 6282 C C . GLY C 1 178 ? -32.729 -0.747 2.385 1.00 14.57 158 GLY C C 1
ATOM 6283 O O . GLY C 1 178 ? -31.861 -1.186 3.126 1.00 16.96 158 GLY C O 1
ATOM 6284 N N . ASN C 1 179 ? -32.679 0.493 1.825 1.00 12.67 159 ASN C N 1
ATOM 6285 C CA . ASN C 1 179 ? -31.487 1.315 1.832 1.00 12.76 159 ASN C CA 1
ATOM 6286 C C . ASN C 1 179 ? -31.386 2.109 3.147 1.00 14.07 159 ASN C C 1
ATOM 6287 O O . ASN C 1 179 ? -30.528 3.021 3.229 1.00 13.73 159 ASN C O 1
ATOM 6292 N N . ARG C 1 180 ? -32.181 1.758 4.175 1.00 14.07 160 ARG C N 1
ATOM 6293 C CA . ARG C 1 180 ? -32.074 2.332 5.532 1.00 15.33 160 ARG C CA 1
ATOM 6294 C C . ARG C 1 180 ? -31.707 1.275 6.575 1.00 15.59 160 ARG C C 1
ATOM 6295 O O . ARG C 1 180 ? -31.657 1.625 7.754 1.00 14.60 160 ARG C O 1
ATOM 6303 N N . THR C 1 181 ? -31.544 0.049 6.154 1.00 14.29 161 THR C N 1
ATOM 6304 C CA . THR C 1 181 ? -31.437 -1.145 7.023 1.00 14.24 161 THR C CA 1
ATOM 6305 C C . THR C 1 181 ? -29.995 -1.432 7.347 1.00 14.42 161 THR C C 1
ATOM 6306 O O . THR C 1 181 ? -29.079 -1.182 6.523 1.00 15.48 161 THR C O 1
ATOM 6310 N N . ALA C 1 182 ? -29.802 -2.110 8.477 1.00 15.94 162 ALA C N 1
ATOM 6311 C CA . ALA C 1 182 ? -28.520 -2.623 8.911 1.00 17.52 162 ALA C CA 1
ATOM 6312 C C . ALA C 1 182 ? -28.824 -3.843 9.762 1.00 13.66 162 ALA C C 1
ATOM 6313 O O . ALA C 1 182 ? -29.797 -3.854 10.468 1.00 15.61 162 ALA C O 1
ATOM 6315 N N . LYS C 1 183 ? -27.961 -4.852 9.649 1.00 16.77 163 LYS C N 1
ATOM 6316 C CA . LYS C 1 183 ? -28.028 -6.019 10.564 1.00 16.24 163 LYS C CA 1
ATOM 6317 C C . LYS C 1 183 ? -27.481 -5.552 11.907 1.00 18.11 163 LYS C C 1
ATOM 6318 O O . LYS C 1 183 ? -26.270 -5.371 11.997 1.00 19.79 163 LYS C O 1
ATOM 6324 N N . ALA C 1 184 ? -28.339 -5.396 12.911 1.00 17.79 164 ALA C N 1
ATOM 6325 C CA . ALA C 1 184 ? -27.952 -4.748 14.153 1.00 19.22 164 ALA C CA 1
ATOM 6326 C C . ALA C 1 184 ? -27.784 -5.799 15.239 1.00 18.40 164 ALA C C 1
ATOM 6327 O O . ALA C 1 184 ? -27.170 -5.442 16.279 1.00 18.57 164 ALA C O 1
ATOM 6329 N N . HIS C 1 185 ? -28.502 -6.896 15.147 1.00 17.10 165 HIS C N 1
ATOM 6330 C CA . HIS C 1 185 ? -28.598 -7.829 16.302 1.00 16.44 165 HIS C CA 1
ATOM 6331 C C . HIS C 1 185 ? -28.194 -9.217 15.809 1.00 18.71 165 HIS C C 1
ATOM 6332 O O . HIS C 1 185 ? -29.084 -9.909 15.273 1.00 19.99 165 HIS C O 1
ATOM 6339 N N . ALA C 1 186 ? -26.928 -9.571 15.924 1.00 14.07 166 ALA C N 1
ATOM 6340 C CA . ALA C 1 186 ? -26.444 -10.810 15.291 1.00 13.41 166 ALA C CA 1
ATOM 6341 C C . ALA C 1 186 ? -27.216 -12.051 15.764 1.00 14.41 166 ALA C C 1
ATOM 6342 O O . ALA C 1 186 ? -27.255 -13.046 14.924 1.00 14.60 166 ALA C O 1
ATOM 6344 N N . ASP C 1 187 ? -27.571 -12.152 17.020 1.00 17.69 167 ASP C N 1
ATOM 6345 C CA . ASP C 1 187 ? -28.126 -13.389 17.625 1.00 15.79 167 ASP C CA 1
ATOM 6346 C C . ASP C 1 187 ? -29.661 -13.339 17.713 1.00 20.14 167 ASP C C 1
ATOM 6347 O O . ASP C 1 187 ? -30.177 -14.322 18.175 1.00 20.63 167 ASP C O 1
ATOM 6352 N N . GLY C 1 188 ? -30.314 -12.218 17.387 1.00 17.84 168 GLY C N 1
ATOM 6353 C CA . GLY C 1 188 ? -31.716 -11.989 17.713 1.00 17.92 168 GLY C CA 1
ATOM 6354 C C . GLY C 1 188 ? -32.609 -12.316 16.519 1.00 18.81 168 GLY C C 1
ATOM 6355 O O . GLY C 1 188 ? -32.112 -12.209 15.364 1.00 16.00 168 GLY C O 1
ATOM 6356 N N . PHE C 1 189 ? -33.904 -12.641 16.770 1.00 15.44 169 PHE C N 1
ATOM 6357 C CA . PHE C 1 189 ? -34.852 -12.771 15.662 1.00 15.90 169 PHE C CA 1
ATOM 6358 C C . PHE C 1 189 ? -35.098 -11.386 15.048 1.00 17.06 169 PHE C C 1
ATOM 6359 O O . PHE C 1 189 ? -35.507 -11.286 13.935 1.00 18.62 169 PHE C O 1
ATOM 6367 N N . ASP C 1 190 ? -35.004 -10.338 15.858 1.00 16.42 170 ASP C N 1
ATOM 6368 C CA . ASP C 1 190 ? -35.168 -8.937 15.418 1.00 19.32 170 ASP C CA 1
ATOM 6369 C C . ASP C 1 190 ? -33.802 -8.495 14.852 1.00 18.53 170 ASP C C 1
ATOM 6370 O O . ASP C 1 190 ? -33.177 -7.526 15.385 1.00 21.39 170 ASP C O 1
ATOM 6375 N N . ALA C 1 191 ? -33.279 -9.171 13.848 1.00 15.53 171 ALA C N 1
ATOM 6376 C CA . ALA C 1 191 ? -31.868 -8.998 13.468 1.00 17.06 171 ALA C CA 1
ATOM 6377 C C . ALA C 1 191 ? -31.569 -7.625 12.800 1.00 16.27 171 ALA C C 1
ATOM 6378 O O . ALA C 1 191 ? -30.412 -7.119 12.897 1.00 17.22 171 ALA C O 1
ATOM 6380 N N . PHE C 1 192 ? -32.556 -7.055 12.141 1.00 14.75 172 PHE C N 1
ATOM 6381 C CA . PHE C 1 192 ? -32.382 -5.827 11.340 1.00 14.84 172 PHE C CA 1
ATOM 6382 C C . PHE C 1 192 ? -33.011 -4.645 12.069 1.00 16.82 172 PHE C C 1
ATOM 6383 O O . PHE C 1 192 ? -34.017 -4.728 12.818 1.00 20.06 172 PHE C O 1
ATOM 6391 N N . ALA C 1 193 ? -32.348 -3.495 11.923 1.00 18.15 173 ALA C N 1
ATOM 6392 C CA . ALA C 1 193 ? -32.866 -2.188 12.340 1.00 17.71 173 ALA C CA 1
ATOM 6393 C C . ALA C 1 193 ? -32.801 -1.224 11.138 1.00 15.75 173 ALA C C 1
ATOM 6394 O O . ALA C 1 193 ? -32.100 -1.464 10.112 1.00 16.77 173 ALA C O 1
ATOM 6396 N N . SER C 1 194 ? -33.569 -0.189 11.286 1.00 16.08 174 SER C N 1
ATOM 6397 C CA . SER C 1 194 ? -33.616 0.984 10.388 1.00 13.75 174 SER C CA 1
ATOM 6398 C C . SER C 1 194 ? -33.415 2.230 11.241 1.00 15.40 174 SER C C 1
ATOM 6399 O O . SER C 1 194 ? -34.351 2.861 11.674 1.00 16.33 174 SER C O 1
ATOM 6402 N N . PRO C 1 195 ? -32.163 2.499 11.595 1.00 16.58 175 PRO C N 1
ATOM 6403 C CA . PRO C 1 195 ? -31.903 3.421 12.714 1.00 19.83 175 PRO C CA 1
ATOM 6404 C C . PRO C 1 195 ? -32.328 4.866 12.514 1.00 20.22 175 PRO C C 1
ATOM 6405 O O . PRO C 1 195 ? -32.606 5.512 13.561 1.00 22.44 175 PRO C O 1
ATOM 6409 N N . ASN C 1 196 ? -32.411 5.317 11.259 1.00 16.45 176 ASN C N 1
ATOM 6410 C CA . ASN C 1 196 ? -32.657 6.747 10.921 1.00 16.82 176 ASN C CA 1
ATOM 6411 C C . ASN C 1 196 ? -34.043 6.865 10.273 1.00 22.18 176 ASN C C 1
ATOM 6412 O O . ASN C 1 196 ? -34.315 7.982 9.777 1.00 22.44 176 ASN C O 1
ATOM 6417 N N . LEU C 1 197 ? -34.886 5.801 10.251 1.00 16.91 177 LEU C N 1
ATOM 6418 C CA . LEU C 1 197 ? -36.225 5.853 9.602 1.00 16.33 177 LEU C CA 1
ATOM 6419 C C . LEU C 1 197 ? -37.121 4.827 10.266 1.00 18.19 177 LEU C C 1
ATOM 6420 O O . LEU C 1 197 ? -36.717 3.699 10.569 1.00 15.96 177 LEU C O 1
ATOM 6425 N N . PRO C 1 198 ? -38.371 5.202 10.650 1.00 16.24 178 PRO C N 1
ATOM 6426 C CA . PRO C 1 198 ? -39.310 4.212 11.135 1.00 17.87 178 PRO C CA 1
ATOM 6427 C C . PRO C 1 198 ? -39.646 3.220 10.024 1.00 16.67 178 PRO C C 1
ATOM 6428 O O . PRO C 1 198 ? -39.340 3.408 8.845 1.00 16.63 178 PRO C O 1
ATOM 6432 N N . PRO C 1 199 ? -40.115 2.051 10.431 1.00 16.88 179 PRO C N 1
ATOM 6433 C CA . PRO C 1 199 ? -40.540 1.053 9.474 1.00 18.90 179 PRO C CA 1
ATOM 6434 C C . PRO C 1 199 ? -41.672 1.604 8.622 1.00 18.96 179 PRO C C 1
ATOM 6435 O O . PRO C 1 199 ? -42.356 2.601 8.943 1.00 18.87 179 PRO C O 1
ATOM 6439 N N . LEU C 1 200 ? -41.888 0.931 7.515 1.00 16.37 180 LEU C N 1
ATOM 6440 C CA . LEU C 1 200 ? -42.965 1.297 6.580 1.00 17.12 180 LEU C CA 1
ATOM 6441 C C . LEU C 1 200 ? -44.228 0.604 6.975 1.00 18.82 180 LEU C C 1
ATOM 6442 O O . LEU C 1 200 ? -45.285 1.112 6.654 1.00 17.89 180 LEU C O 1
ATOM 6447 N N . LEU C 1 201 ? -44.136 -0.623 7.473 1.00 16.52 181 LEU C N 1
ATOM 6448 C CA . LEU C 1 201 ? -45.343 -1.389 7.854 1.00 17.25 181 LEU C CA 1
ATOM 6449 C C . LEU C 1 201 ? -45.018 -2.283 9.061 1.00 18.26 181 LEU C C 1
ATOM 6450 O O . LEU C 1 201 ? -43.864 -2.704 9.286 1.00 14.72 181 LEU C O 1
ATOM 6458 N N . GLU C 1 202 ? -46.043 -2.591 9.832 1.00 17.98 182 GLU C N 1
ATOM 6459 C CA . GLU C 1 202 ? -45.906 -3.445 11.037 1.00 23.61 182 GLU C CA 1
ATOM 6460 C C . GLU C 1 202 ? -47.015 -4.476 10.949 1.00 23.45 182 GLU C C 1
ATOM 6461 O O . GLU C 1 202 ? -48.145 -4.132 10.486 1.00 26.15 182 GLU C O 1
ATOM 6467 N N . ALA C 1 203 ? -46.737 -5.701 11.339 1.00 19.00 183 ALA C N 1
ATOM 6468 C CA . ALA C 1 203 ? -47.703 -6.802 11.268 1.00 22.02 183 ALA C CA 1
ATOM 6469 C C . ALA C 1 203 ? -48.070 -7.196 12.698 1.00 21.41 183 ALA C C 1
ATOM 6470 O O . ALA C 1 203 ? -47.121 -7.454 13.521 1.00 21.68 183 ALA C O 1
ATOM 6472 N N . GLY C 1 204 ? -49.372 -7.202 13.023 1.00 20.61 184 GLY C N 1
ATOM 6473 C CA . GLY C 1 204 ? -49.903 -7.846 14.230 1.00 17.44 184 GLY C CA 1
ATOM 6474 C C . GLY C 1 204 ? -51.129 -8.629 13.878 1.00 17.34 184 GLY C C 1
ATOM 6475 O O . GLY C 1 204 ? -51.120 -9.362 12.841 1.00 14.89 184 GLY C O 1
ATOM 6476 N N . ILE C 1 205 ? -52.180 -8.507 14.672 1.00 15.52 185 ILE C N 1
ATOM 6477 C CA . ILE C 1 205 ? -53.466 -9.069 14.216 1.00 18.31 185 ILE C CA 1
ATOM 6478 C C . ILE C 1 205 ? -53.808 -8.483 12.837 1.00 21.90 185 ILE C C 1
ATOM 6479 O O . ILE C 1 205 ? -54.219 -9.265 11.920 1.00 21.60 185 ILE C O 1
ATOM 6484 N N . HIS C 1 206 ? -53.606 -7.196 12.655 1.00 18.56 186 HIS C N 1
ATOM 6485 C CA . HIS C 1 206 ? -53.738 -6.614 11.290 1.00 23.17 186 HIS C CA 1
ATOM 6486 C C . HIS C 1 206 ? -52.351 -6.185 10.807 1.00 21.96 186 HIS C C 1
ATOM 6487 O O . HIS C 1 206 ? -51.375 -6.066 11.611 1.00 22.82 186 HIS C O 1
ATOM 6494 N N . ILE C 1 207 ? -52.316 -5.766 9.577 1.00 24.86 187 ILE C N 1
ATOM 6495 C CA . ILE C 1 207 ? -51.070 -5.246 8.966 1.00 24.00 187 ILE C CA 1
ATOM 6496 C C . ILE C 1 207 ? -51.349 -3.756 8.887 1.00 26.33 187 ILE C C 1
ATOM 6497 O O . ILE C 1 207 ? -52.422 -3.406 8.389 1.00 27.04 187 ILE C O 1
ATOM 6502 N N . ARG C 1 208 ? -50.506 -2.904 9.457 1.00 27.52 188 ARG C N 1
ATOM 6503 C CA . ARG C 1 208 ? -50.744 -1.422 9.381 1.00 35.49 188 ARG C CA 1
ATOM 6504 C C . ARG C 1 208 ? -49.596 -0.769 8.581 1.00 36.01 188 ARG C C 1
ATOM 6505 O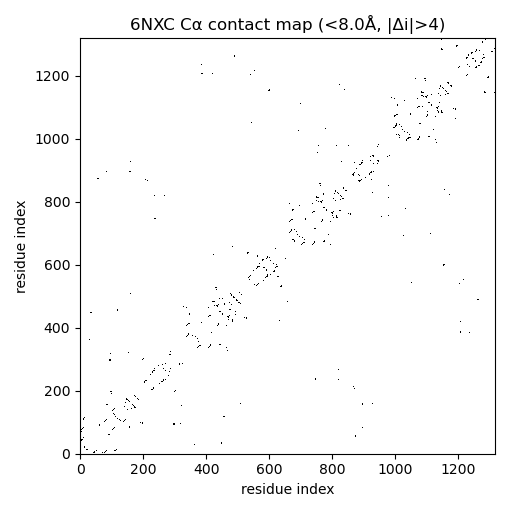 O . ARG C 1 208 ? -48.437 -1.058 8.896 1.00 22.48 188 ARG C O 1
ATOM 6513 N N . ARG C 1 209 ? -49.903 -0.034 7.504 1.00 34.56 189 ARG C N 1
ATOM 6514 C CA . ARG C 1 209 ? -48.980 0.971 6.882 1.00 35.83 189 ARG C CA 1
ATOM 6515 C C . ARG C 1 209 ? -48.745 2.102 7.877 1.00 38.84 189 ARG C C 1
ATOM 6516 O O . ARG C 1 209 ? -49.709 2.606 8.401 1.00 37.60 189 ARG C O 1
ATOM 6524 N N . LEU C 1 210 ? -47.481 2.481 8.144 1.00 28.77 190 LEU C N 1
ATOM 6525 C CA . LEU C 1 210 ? -47.137 3.588 9.048 1.00 29.41 190 LEU C CA 1
ATOM 6526 C C . LEU C 1 210 ? -47.100 4.870 8.206 1.00 28.37 190 LEU C C 1
ATOM 6527 O O . LEU C 1 210 ? -47.076 4.792 6.971 1.00 29.56 190 LEU C O 1
ATOM 6532 N N . ASN C 1 211 ? -47.023 6.005 8.862 1.00 34.09 191 ASN C N 1
ATOM 6533 C CA . ASN C 1 211 ? -47.111 7.287 8.107 1.00 37.99 191 ASN C CA 1
ATOM 6534 C C . ASN C 1 211 ? -45.714 7.793 7.765 1.00 38.64 191 ASN C C 1
ATOM 6535 O O . ASN C 1 211 ? -45.567 8.998 7.502 1.00 40.61 191 ASN C O 1
ATOM 6540 N N . THR C 1 212 ? -44.764 6.889 7.559 1.00 32.14 192 THR C N 1
ATOM 6541 C CA . THR C 1 212 ? -43.382 7.179 7.142 1.00 28.37 192 THR C CA 1
ATOM 6542 C C . THR C 1 212 ? -43.425 7.839 5.773 1.00 32.81 192 THR C C 1
ATOM 6543 O O . THR C 1 212 ? -44.031 7.279 4.878 1.00 35.29 192 THR C O 1
ATOM 6547 N N . PRO C 1 213 ? -42.774 9.009 5.584 1.00 34.55 193 PRO C N 1
ATOM 6548 C CA . PRO C 1 213 ? -42.828 9.684 4.283 1.00 45.88 193 PRO C CA 1
ATOM 6549 C C . PRO C 1 213 ? -42.287 8.814 3.128 1.00 43.28 193 PRO C C 1
ATOM 6550 O O . PRO C 1 213 ? -41.211 8.178 3.201 1.00 34.09 193 PRO C O 1
ATOM 6554 N N . PRO C 1 214 ? -43.044 8.738 2.013 1.00 43.26 194 PRO C N 1
ATOM 6555 C CA . PRO C 1 214 ? -42.560 8.069 0.816 1.00 40.10 194 PRO C CA 1
ATOM 6556 C C . PRO C 1 214 ? -41.164 8.544 0.350 1.00 34.33 194 PRO C C 1
ATOM 6557 O O . PRO C 1 214 ? -40.753 9.659 0.526 1.00 42.56 194 PRO C O 1
ATOM 6561 N N . ALA C 1 215 ? -40.438 7.615 -0.244 1.00 33.54 195 ALA C N 1
ATOM 6562 C CA . ALA C 1 215 ? -39.163 7.874 -0.943 1.00 28.96 195 ALA C CA 1
ATOM 6563 C C . ALA C 1 215 ? -39.461 8.607 -2.262 1.00 33.06 195 ALA C C 1
ATOM 6564 O O . ALA C 1 215 ? -40.560 8.387 -2.773 1.00 28.48 195 ALA C O 1
ATOM 6566 N N . PRO C 1 216 ? -38.490 9.377 -2.830 1.00 32.83 196 PRO C N 1
ATOM 6567 C CA . PRO C 1 216 ? -38.593 9.985 -4.161 1.00 30.16 196 PRO C CA 1
ATOM 6568 C C . PRO C 1 216 ? -38.765 8.765 -5.030 1.00 33.37 196 PRO C C 1
ATOM 6569 O O . PRO C 1 216 ? -37.968 7.812 -4.832 1.00 33.59 196 PRO C O 1
ATOM 6573 N N . HIS C 1 217 ? -39.728 8.813 -5.960 1.00 25.64 197 HIS C N 1
ATOM 6574 C CA . HIS C 1 217 ? -40.238 7.613 -6.657 1.00 33.51 197 HIS C CA 1
ATOM 6575 C C . HIS C 1 217 ? -40.555 8.002 -8.099 1.00 26.23 197 HIS C C 1
ATOM 6576 O O . HIS C 1 217 ? -41.514 8.786 -8.305 1.00 27.14 197 HIS C O 1
ATOM 6583 N N . GLY C 1 218 ? -39.773 7.499 -9.022 1.00 23.10 198 GLY C N 1
ATOM 6584 C CA . GLY C 1 218 ? -39.992 7.761 -10.421 1.00 24.55 198 GLY C CA 1
ATOM 6585 C C . GLY C 1 218 ? -41.124 6.909 -10.952 1.00 23.71 198 GLY C C 1
ATOM 6586 O O . GLY C 1 218 ? -41.310 5.786 -10.530 1.00 20.54 198 GLY C O 1
ATOM 6587 N N . GLU C 1 219 ? -41.858 7.457 -11.894 1.00 22.89 199 GLU C N 1
ATOM 6588 C CA . GLU C 1 219 ? -42.887 6.769 -12.670 1.00 24.21 199 GLU C CA 1
ATOM 6589 C C . GLU C 1 219 ? -42.357 6.695 -14.092 1.00 30.01 199 GLU C C 1
ATOM 6590 O O . GLU C 1 219 ? -41.789 7.663 -14.572 1.00 27.36 199 GLU C O 1
ATOM 6596 N N . GLY C 1 220 ? -42.685 5.649 -14.820 1.00 32.17 200 GLY C N 1
ATOM 6597 C CA . GLY C 1 220 ? -42.154 5.415 -16.165 1.00 37.13 200 GLY C CA 1
ATOM 6598 C C . GLY C 1 220 ? -41.704 3.990 -16.216 1.00 35.29 200 GLY C C 1
ATOM 6599 O O . GLY C 1 220 ? -41.970 3.299 -15.256 1.00 38.39 200 GLY C O 1
ATOM 6600 N N . GLU C 1 221 ? -41.044 3.596 -17.282 1.00 29.24 201 GLU C N 1
ATOM 6601 C CA . GLU C 1 221 ? -40.581 2.218 -17.542 1.00 31.61 201 GLU C CA 1
ATOM 6602 C C . GLU C 1 221 ? -39.540 1.905 -16.475 1.00 29.16 201 GLU C C 1
ATOM 6603 O O . GLU C 1 221 ? -38.769 2.768 -16.150 1.00 26.08 201 GLU C O 1
ATOM 6609 N N . LEU C 1 222 ? -39.524 0.681 -15.953 1.00 28.26 202 LEU C N 1
ATOM 6610 C CA . LEU C 1 222 ? -38.416 0.251 -15.067 1.00 21.96 202 LEU C CA 1
ATOM 6611 C C . LEU C 1 222 ? -37.106 0.434 -15.806 1.00 25.92 202 LEU C C 1
ATOM 6612 O O . LEU C 1 222 ? -36.906 -0.064 -16.936 1.00 23.91 202 LEU C O 1
ATOM 6617 N N . ILE C 1 223 ? -36.115 0.980 -15.129 1.00 22.91 203 ILE C N 1
ATOM 6618 C CA . ILE C 1 223 ? -34.749 1.045 -15.717 1.00 22.27 203 ILE C CA 1
ATOM 6619 C C . ILE C 1 223 ? -33.843 0.293 -14.776 1.00 22.73 203 ILE C C 1
ATOM 6620 O O . ILE C 1 223 ? -33.948 0.526 -13.541 1.00 26.05 203 ILE C O 1
ATOM 6625 N N . VAL C 1 224 ? -33.027 -0.582 -15.297 1.00 22.78 204 VAL C N 1
ATOM 6626 C CA . VAL C 1 224 ? -32.114 -1.393 -14.443 1.00 23.75 204 VAL C CA 1
ATOM 6627 C C . VAL C 1 224 ? -30.694 -1.033 -14.863 1.00 27.91 204 VAL C C 1
ATOM 6628 O O . VAL C 1 224 ? -30.294 -1.363 -15.956 1.00 27.80 204 VAL C O 1
ATOM 6632 N N . HIS C 1 225 ? -29.953 -0.440 -13.918 1.00 24.30 205 HIS C N 1
ATOM 6633 C CA . HIS C 1 225 ? -28.562 0.020 -14.056 1.00 25.68 205 HIS C CA 1
ATOM 6634 C C . HIS C 1 225 ? -27.616 -1.101 -13.724 1.00 28.32 205 HIS C C 1
ATOM 6635 O O . HIS C 1 225 ? -27.644 -1.590 -12.568 1.00 35.06 205 HIS C O 1
ATOM 6642 N N . PRO C 1 226 ? -26.802 -1.515 -14.707 1.00 25.74 206 PRO C N 1
ATOM 6643 C CA . PRO C 1 226 ? -25.723 -2.467 -14.454 1.00 29.45 206 PRO C CA 1
ATOM 6644 C C . PRO C 1 226 ? -24.548 -1.782 -13.762 1.00 29.79 206 PRO C C 1
ATOM 6645 O O . PRO C 1 226 ? -24.434 -0.588 -13.847 1.00 27.84 206 PRO C O 1
ATOM 6649 N N . ILE C 1 227 ? -23.770 -2.562 -13.063 1.00 23.28 207 ILE C N 1
ATOM 6650 C CA . ILE C 1 227 ? -22.623 -2.066 -12.276 1.00 22.80 207 ILE C CA 1
ATOM 6651 C C . ILE C 1 227 ? -21.423 -2.862 -12.752 1.00 26.05 207 ILE C C 1
ATOM 6652 O O . ILE C 1 227 ? -21.608 -3.968 -13.319 1.00 32.06 207 ILE C O 1
ATOM 6657 N N . THR C 1 228 ? -20.241 -2.309 -12.524 1.00 25.52 208 THR C N 1
ATOM 6658 C CA . THR C 1 228 ? -18.959 -2.957 -12.831 1.00 28.88 208 THR C CA 1
ATOM 6659 C C . THR C 1 228 ? -18.108 -2.863 -11.572 1.00 29.25 208 THR C C 1
ATOM 6660 O O . THR C 1 228 ? -18.270 -1.905 -10.821 1.00 25.59 208 THR C O 1
ATOM 6664 N N . PRO C 1 229 ? -17.105 -3.746 -11.409 1.00 30.14 209 PRO C N 1
ATOM 6665 C CA . PRO C 1 229 ? -16.300 -3.776 -10.198 1.00 30.04 209 PRO C CA 1
ATOM 6666 C C . PRO C 1 229 ? -15.708 -2.407 -9.915 1.00 26.10 209 PRO C C 1
ATOM 6667 O O . PRO C 1 229 ? -15.268 -1.666 -10.758 1.00 27.37 209 PRO C O 1
ATOM 6671 N N . GLN C 1 230 ? -15.668 -2.061 -8.651 1.00 26.48 210 GLN C N 1
ATOM 6672 C CA . GLN C 1 230 ? -15.081 -0.769 -8.261 1.00 24.73 210 GLN C CA 1
ATOM 6673 C C . GLN C 1 230 ? -14.353 -1.000 -6.936 1.00 27.46 210 GLN C C 1
ATOM 6674 O O . GLN C 1 230 ? -14.974 -1.533 -6.018 1.00 30.77 210 GLN C O 1
ATOM 6680 N N . PRO C 1 231 ? -13.074 -0.586 -6.819 1.00 26.05 211 PRO C N 1
ATOM 6681 C CA . PRO C 1 231 ? -12.303 -0.660 -5.590 1.00 25.24 211 PRO C CA 1
ATOM 6682 C C . PRO C 1 231 ? -12.674 0.494 -4.654 1.00 25.76 211 PRO C C 1
ATOM 6683 O O . PRO C 1 231 ? -12.505 1.703 -5.001 1.00 21.56 211 PRO C O 1
ATOM 6687 N N . ILE C 1 232 ? -13.208 0.142 -3.484 1.00 22.87 212 ILE C N 1
ATOM 6688 C CA . ILE C 1 232 ? -13.657 1.153 -2.488 1.00 21.66 212 ILE C CA 1
ATOM 6689 C C . ILE C 1 232 ? -13.062 0.712 -1.160 1.00 20.71 212 ILE C C 1
ATOM 6690 O O . ILE C 1 232 ? -13.060 -0.431 -0.886 1.00 22.83 212 ILE C O 1
ATOM 6695 N N . GLY C 1 233 ? -12.562 1.648 -0.372 1.00 21.01 213 GLY C N 1
ATOM 6696 C CA . GLY C 1 233 ? -12.099 1.333 0.993 1.00 19.08 213 GLY C CA 1
ATOM 6697 C C . GLY C 1 233 ? -12.971 1.960 2.046 1.00 21.00 213 GLY C C 1
ATOM 6698 O O . GLY C 1 233 ? -13.741 2.912 1.771 1.00 22.20 213 GLY C O 1
ATOM 6699 N N . VAL C 1 234 ? -12.878 1.365 3.229 1.00 18.58 214 VAL C N 1
ATOM 6700 C CA . VAL C 1 234 ? -13.735 1.644 4.380 1.00 17.76 214 VAL C CA 1
ATOM 6701 C C . VAL C 1 234 ? -12.773 1.817 5.564 1.00 15.53 214 VAL C C 1
ATOM 6702 O O . VAL C 1 234 ? -12.314 0.851 6.168 1.00 23.02 214 VAL C O 1
ATOM 6706 N N . VAL C 1 235 ? -12.578 3.043 5.951 1.00 16.49 215 VAL C N 1
ATOM 6707 C CA . VAL C 1 235 ? -11.660 3.436 7.065 1.00 18.75 215 VAL C CA 1
ATOM 6708 C C . VAL C 1 235 ? -12.503 3.752 8.301 1.00 20.94 215 VAL C C 1
ATOM 6709 O O . VAL C 1 235 ? -13.309 4.672 8.184 1.00 21.54 215 VAL C O 1
ATOM 6713 N N . THR C 1 236 ? -12.207 3.153 9.438 1.00 18.16 216 THR C N 1
ATOM 6714 C CA . THR C 1 236 ? -12.851 3.480 10.731 1.00 19.68 216 THR C CA 1
ATOM 6715 C C . THR C 1 236 ? -11.967 4.434 11.495 1.00 19.49 216 THR C C 1
ATOM 6716 O O . THR C 1 236 ? -10.736 4.174 11.587 1.00 17.72 216 THR C O 1
ATOM 6720 N N . ILE C 1 237 ? -12.528 5.548 11.950 1.00 16.23 217 ILE C N 1
ATOM 6721 C CA . ILE C 1 237 ? -11.704 6.495 12.736 1.00 18.58 217 ILE C CA 1
ATOM 6722 C C . ILE C 1 237 ? -11.688 5.982 14.175 1.00 18.69 217 ILE C C 1
ATOM 6723 O O . ILE C 1 237 ? -12.732 5.621 14.720 1.00 16.89 217 ILE C O 1
ATOM 6728 N N . TYR C 1 238 ? -10.522 5.986 14.807 1.00 20.24 218 TYR C N 1
ATOM 6729 C CA . TYR C 1 238 ? -10.353 5.555 16.218 1.00 14.67 218 TYR C CA 1
ATOM 6730 C C . TYR C 1 238 ? -9.098 6.206 16.819 1.00 14.97 218 TYR C C 1
ATOM 6731 O O . TYR C 1 238 ? -8.250 6.687 16.060 1.00 16.02 218 TYR C O 1
ATOM 6740 N N . PRO C 1 239 ? -8.984 6.334 18.165 1.00 16.75 219 PRO C N 1
ATOM 6741 C CA . PRO C 1 239 ? -7.837 6.944 18.765 1.00 19.42 219 PRO C CA 1
ATOM 6742 C C . PRO C 1 239 ? -6.532 6.221 18.384 1.00 21.20 219 PRO C C 1
ATOM 6743 O O . PRO C 1 239 ? -6.423 4.993 18.485 1.00 18.85 219 PRO C O 1
ATOM 6747 N N . GLY C 1 240 ? -5.651 7.004 17.812 1.00 21.36 220 GLY C N 1
ATOM 6748 C CA . GLY C 1 240 ? -4.338 6.492 17.375 1.00 27.11 220 GLY C CA 1
ATOM 6749 C C . GLY C 1 240 ? -4.296 6.042 15.923 1.00 27.96 220 GLY C C 1
ATOM 6750 O O . GLY C 1 240 ? -3.213 5.533 15.532 1.00 29.97 220 GLY C O 1
ATOM 6751 N N . ILE C 1 241 ? -5.318 6.303 15.096 1.00 21.63 221 ILE C N 1
ATOM 6752 C CA . ILE C 1 241 ? -5.244 6.043 13.634 1.00 25.75 221 ILE C CA 1
ATOM 6753 C C . ILE C 1 241 ? -4.086 6.905 13.072 1.00 30.00 221 ILE C C 1
ATOM 6754 O O . ILE C 1 241 ? -3.950 8.083 13.475 1.00 30.10 221 ILE C O 1
ATOM 6759 N N . SER C 1 242 ? -3.283 6.363 12.158 1.00 37.12 222 SER C N 1
ATOM 6760 C CA . SER C 1 242 ? -2.198 7.168 11.519 1.00 41.56 222 SER C CA 1
ATOM 6761 C C . SER C 1 242 ? -2.490 7.462 10.045 1.00 35.06 222 SER C C 1
ATOM 6762 O O . SER C 1 242 ? -3.184 6.692 9.421 1.00 33.38 222 SER C O 1
ATOM 6765 N N . ALA C 1 243 ? -1.857 8.514 9.527 1.00 35.00 223 ALA C N 1
ATOM 6766 C CA . ALA C 1 243 ? -1.834 8.927 8.102 1.00 38.91 223 ALA C CA 1
ATOM 6767 C C . ALA C 1 243 ? -1.537 7.766 7.128 1.00 39.22 223 ALA C C 1
ATOM 6768 O O . ALA C 1 243 ? -2.044 7.771 6.006 1.00 40.33 223 ALA C O 1
ATOM 6770 N N . ASP C 1 244 ? -0.805 6.770 7.548 1.00 34.74 224 ASP C N 1
ATOM 6771 C CA . ASP C 1 244 ? -0.472 5.578 6.715 1.00 46.57 224 ASP C CA 1
ATOM 6772 C C . ASP C 1 244 ? -1.702 4.874 6.121 1.00 55.02 224 ASP C C 1
ATOM 6773 O O . ASP C 1 244 ? -1.622 4.476 4.923 1.00 45.75 224 ASP C O 1
ATOM 6778 N N . VAL C 1 245 ? -2.792 4.687 6.885 1.00 52.27 225 VAL C N 1
ATOM 6779 C CA . VAL C 1 245 ? -3.968 3.964 6.323 1.00 49.72 225 VAL C CA 1
ATOM 6780 C C . VAL C 1 245 ? -4.334 4.719 5.026 1.00 48.59 225 VAL C C 1
ATOM 6781 O O . VAL C 1 245 ? -4.459 4.108 3.939 1.00 44.84 225 VAL C O 1
ATOM 6785 N N . VAL C 1 246 ? -4.484 6.034 5.101 1.00 42.16 226 VAL C N 1
ATOM 6786 C CA . VAL C 1 246 ? -5.025 6.776 3.939 1.00 45.97 226 VAL C CA 1
ATOM 6787 C C . VAL C 1 246 ? -3.994 6.713 2.805 1.00 43.97 226 VAL C C 1
ATOM 6788 O O . VAL C 1 246 ? -4.384 6.490 1.624 1.00 41.32 226 VAL C O 1
ATOM 6792 N N . ARG C 1 247 ? -2.730 6.896 3.167 1.00 46.03 227 ARG C N 1
ATOM 6793 C CA . ARG C 1 247 ? -1.577 6.844 2.229 1.00 49.03 227 ARG C CA 1
ATOM 6794 C C . ARG C 1 247 ? -1.620 5.491 1.502 1.00 46.54 227 ARG C C 1
ATOM 6795 O O . ARG C 1 247 ? -1.504 5.527 0.275 1.00 48.03 227 ARG C O 1
ATOM 6803 N N . ASN C 1 248 ? -1.890 4.377 2.201 1.00 41.78 228 ASN C N 1
ATOM 6804 C CA . ASN C 1 248 ? -1.972 3.025 1.584 1.00 34.72 228 ASN C CA 1
ATOM 6805 C C . ASN C 1 248 ? -3.077 2.992 0.488 1.00 50.51 228 ASN C C 1
ATOM 6806 O O . ASN C 1 248 ? -2.798 2.570 -0.736 1.00 42.90 228 ASN C O 1
ATOM 6811 N N . PHE C 1 249 ? -4.279 3.489 0.804 1.00 37.26 229 PHE C N 1
ATOM 6812 C CA . PHE C 1 249 ? -5.422 3.338 -0.103 1.00 45.65 229 PHE C CA 1
ATOM 6813 C C . PHE C 1 249 ? -5.165 4.204 -1.327 1.00 51.21 229 PHE C C 1
ATOM 6814 O O . PHE C 1 249 ? -5.595 3.745 -2.430 1.00 45.19 229 PHE C O 1
ATOM 6822 N N . LEU C 1 250 ? -4.539 5.372 -1.143 1.00 45.70 230 LEU C N 1
ATOM 6823 C CA . LEU C 1 250 ? -4.116 6.232 -2.282 1.00 55.51 230 LEU C CA 1
ATOM 6824 C C . LEU C 1 250 ? -3.426 5.389 -3.352 1.00 50.18 230 LEU C C 1
ATOM 6825 O O . LEU C 1 250 ? -3.599 5.824 -4.513 1.00 52.98 230 LEU C O 1
ATOM 6830 N N . PRO C 1 253 ? -4.787 2.085 -5.901 1.00 56.95 233 PRO C N 1
ATOM 6831 C CA . PRO C 1 253 ? -5.778 1.083 -6.350 1.00 61.11 233 PRO C CA 1
ATOM 6832 C C . PRO C 1 253 ? -7.190 1.325 -5.760 1.00 45.98 233 PRO C C 1
ATOM 6833 O O . PRO C 1 253 ? -7.709 0.434 -5.039 1.00 48.44 233 PRO C O 1
ATOM 6837 N N . VAL C 1 254 ? -7.771 2.516 -5.938 1.00 40.74 234 VAL C N 1
ATOM 6838 C CA . VAL C 1 254 ? -8.949 2.969 -5.102 1.00 35.13 234 VAL C CA 1
ATOM 6839 C C . VAL C 1 254 ? -9.716 4.143 -5.708 1.00 28.13 234 VAL C C 1
ATOM 6840 O O . VAL C 1 254 ? -9.121 5.160 -6.059 1.00 33.55 234 VAL C O 1
ATOM 6844 N N . LYS C 1 255 ? -11.032 4.034 -5.913 1.00 20.08 235 LYS C N 1
ATOM 6845 C CA . LYS C 1 255 ? -11.789 5.095 -6.530 1.00 20.25 235 LYS C CA 1
ATOM 6846 C C . LYS C 1 255 ? -12.589 5.878 -5.479 1.00 19.20 235 LYS C C 1
ATOM 6847 O O . LYS C 1 255 ? -13.064 6.984 -5.776 1.00 20.81 235 LYS C O 1
ATOM 6853 N N . ALA C 1 256 ? -12.800 5.277 -4.322 1.00 20.50 236 ALA C N 1
ATOM 6854 C CA . ALA C 1 256 ? -13.551 5.977 -3.239 1.00 18.77 236 ALA C CA 1
ATOM 6855 C C . ALA C 1 256 ? -13.169 5.435 -1.887 1.00 18.78 236 ALA C C 1
ATOM 6856 O O . ALA C 1 256 ? -12.658 4.323 -1.813 1.00 20.67 236 ALA C O 1
ATOM 6858 N N . LEU C 1 257 ? -13.360 6.291 -0.874 1.00 17.85 237 LEU C N 1
ATOM 6859 C CA . LEU C 1 257 ? -12.980 5.988 0.519 1.00 20.48 237 LEU C CA 1
ATOM 6860 C C . LEU C 1 257 ? -14.167 6.427 1.361 1.00 19.02 237 LEU C C 1
ATOM 6861 O O . LEU C 1 257 ? -14.623 7.585 1.232 1.00 19.23 237 LEU C O 1
ATOM 6866 N N . ILE C 1 258 ? -14.682 5.531 2.189 1.00 15.30 238 ILE C N 1
ATOM 6867 C CA . ILE C 1 258 ? -15.717 5.836 3.188 1.00 14.74 238 ILE C CA 1
ATOM 6868 C C . ILE C 1 258 ? -15.000 5.967 4.541 1.00 16.14 238 ILE C C 1
ATOM 6869 O O . ILE C 1 258 ? -14.266 5.084 4.888 1.00 18.60 238 ILE C O 1
ATOM 6874 N N . LEU C 1 259 ? -15.198 7.073 5.211 1.00 18.32 239 LEU C N 1
ATOM 6875 C CA . LEU C 1 259 ? -14.711 7.242 6.607 1.00 18.82 239 LEU C CA 1
ATOM 6876 C C . LEU C 1 259 ? -15.854 7.028 7.575 1.00 19.05 239 LEU C C 1
ATOM 6877 O O . LEU C 1 259 ? -16.891 7.671 7.380 1.00 19.44 239 LEU C O 1
ATOM 6882 N N . ARG C 1 260 ? -15.678 6.215 8.584 1.00 16.14 240 ARG C N 1
ATOM 6883 C CA . ARG C 1 260 ? -16.650 6.050 9.665 1.00 16.18 240 ARG C CA 1
ATOM 6884 C C . ARG C 1 260 ? -16.114 6.907 10.817 1.00 15.58 240 ARG C C 1
ATOM 6885 O O . ARG C 1 260 ? -15.269 6.409 11.546 1.00 16.89 240 ARG C O 1
ATOM 6893 N N . SER C 1 261 ? -16.538 8.144 10.846 1.00 16.04 241 SER C N 1
ATOM 6894 C CA . SER C 1 261 ? -16.109 9.229 11.777 1.00 16.25 241 SER C CA 1
ATOM 6895 C C . SER C 1 261 ? -16.916 9.183 13.087 1.00 17.52 241 SER C C 1
ATOM 6896 O O . SER C 1 261 ? -17.931 8.467 13.282 1.00 16.09 241 SER C O 1
ATOM 6900 N N . TYR C 1 262 ? -16.455 9.937 14.103 1.00 14.00 242 TYR C N 1
ATOM 6901 C CA . TYR C 1 262 ? -17.110 9.998 15.402 1.00 15.45 242 TYR C CA 1
ATOM 6902 C C . TYR C 1 262 ? -18.331 10.911 15.330 1.00 13.30 242 TYR C C 1
ATOM 6903 O O . TYR C 1 262 ? -18.380 11.957 14.643 1.00 14.62 242 TYR C O 1
ATOM 6912 N N . GLY C 1 263 ? -19.345 10.557 16.142 1.00 12.72 243 GLY C N 1
ATOM 6913 C CA . GLY C 1 263 ? -20.469 11.429 16.362 1.00 13.03 243 GLY C CA 1
ATOM 6914 C C . GLY C 1 263 ? -21.089 11.970 15.089 1.00 15.65 243 GLY C C 1
ATOM 6915 O O . GLY C 1 263 ? -21.422 11.191 14.215 1.00 15.97 243 GLY C O 1
ATOM 6916 N N . VAL C 1 264 ? -21.224 13.285 15.004 1.00 15.47 244 VAL C N 1
ATOM 6917 C CA . VAL C 1 264 ? -21.755 13.964 13.828 1.00 15.73 244 VAL C CA 1
ATOM 6918 C C . VAL C 1 264 ? -20.668 14.256 12.791 1.00 17.88 244 VAL C C 1
ATOM 6919 O O . VAL C 1 264 ? -20.867 15.098 11.906 1.00 18.75 244 VAL C O 1
ATOM 6923 N N . GLY C 1 265 ? -19.583 13.519 12.803 1.00 15.54 245 GLY C N 1
ATOM 6924 C CA . GLY C 1 265 ? -18.648 13.508 11.660 1.00 19.22 245 GLY C CA 1
ATOM 6925 C C . GLY C 1 265 ? -17.275 14.057 11.941 1.00 20.44 245 GLY C C 1
ATOM 6926 O O . GLY C 1 265 ? -16.635 14.606 11.021 1.00 24.41 245 GLY C O 1
ATOM 6927 N N . ASN C 1 266 ? -16.763 13.856 13.166 1.00 18.36 246 ASN C N 1
ATOM 6928 C CA . ASN C 1 266 ? -15.501 14.455 13.601 1.00 18.15 246 ASN C CA 1
ATOM 6929 C C . ASN C 1 266 ? -14.371 13.441 13.534 1.00 22.39 246 ASN C C 1
ATOM 6930 O O . ASN C 1 266 ? -14.571 12.296 13.674 1.00 19.37 246 ASN C O 1
ATOM 6935 N N . ALA C 1 267 ? -13.145 13.922 13.314 1.00 19.83 247 ALA C N 1
ATOM 6936 C CA . ALA C 1 267 ? -11.942 13.089 13.262 1.00 26.01 247 ALA C CA 1
ATOM 6937 C C . ALA C 1 267 ? -10.824 13.877 13.925 1.00 28.70 247 ALA C C 1
ATOM 6938 O O . ALA C 1 267 ? -10.966 15.084 14.096 1.00 25.01 247 ALA C O 1
ATOM 6940 N N . PRO C 1 268 ? -9.723 13.239 14.337 1.00 28.49 248 PRO C N 1
ATOM 6941 C CA . PRO C 1 268 ? -8.630 14.005 14.929 1.00 31.40 248 PRO C CA 1
ATOM 6942 C C . PRO C 1 268 ? -7.989 14.979 13.910 1.00 34.73 248 PRO C C 1
ATOM 6943 O O . PRO C 1 268 ? -8.082 14.831 12.696 1.00 34.00 248 PRO C O 1
ATOM 6947 N N . GLN C 1 269 ? -7.423 16.054 14.468 1.00 39.88 249 GLN C N 1
ATOM 6948 C CA . GLN C 1 269 ? -6.991 17.299 13.770 1.00 48.04 249 GLN C CA 1
ATOM 6949 C C . GLN C 1 269 ? -5.614 17.127 13.070 1.00 46.15 249 GLN C C 1
ATOM 6950 O O . GLN C 1 269 ? -5.299 17.980 12.209 1.00 54.37 249 GLN C O 1
ATOM 6956 N N . ASN C 1 270 ? -4.841 16.099 13.449 1.00 52.19 250 ASN C N 1
ATOM 6957 C CA . ASN C 1 270 ? -3.640 15.487 12.781 1.00 46.27 250 ASN C CA 1
ATOM 6958 C C . ASN C 1 270 ? -3.443 16.001 11.324 1.00 48.98 250 ASN C C 1
ATOM 6959 O O . ASN C 1 270 ? -4.043 15.431 10.371 1.00 37.98 250 ASN C O 1
ATOM 6964 N N . LYS C 1 271 ? -2.590 17.022 11.126 1.00 43.49 251 LYS C N 1
ATOM 6965 C CA . LYS C 1 271 ? -2.197 17.621 9.812 1.00 44.40 251 LYS C CA 1
ATOM 6966 C C . LYS C 1 271 ? -1.745 16.564 8.782 1.00 33.69 251 LYS C C 1
ATOM 6967 O O . LYS C 1 271 ? -2.154 16.643 7.626 1.00 37.15 251 LYS C O 1
ATOM 6973 N N . ALA C 1 272 ? -0.904 15.620 9.137 1.00 32.72 252 ALA C N 1
ATOM 6974 C CA . ALA C 1 272 ? -0.534 14.512 8.232 1.00 30.42 252 ALA C CA 1
ATOM 6975 C C . ALA C 1 272 ? -1.797 13.791 7.731 1.00 35.30 252 ALA C C 1
ATOM 6976 O O . ALA C 1 272 ? -1.881 13.515 6.507 1.00 33.92 252 ALA C O 1
ATOM 6978 N N . PHE C 1 273 ? -2.721 13.417 8.645 1.00 35.92 253 PHE C N 1
ATOM 6979 C CA . PHE C 1 273 ? -3.975 12.693 8.281 1.00 38.12 253 PHE C CA 1
ATOM 6980 C C . PHE C 1 273 ? -4.725 13.541 7.247 1.00 31.10 253 PHE C C 1
ATOM 6981 O O . PHE C 1 273 ? -5.010 13.092 6.123 1.00 35.06 253 PHE C O 1
ATOM 6989 N N . LEU C 1 274 ? -4.963 14.797 7.568 1.00 31.65 254 LEU C N 1
ATOM 6990 C CA . LEU C 1 274 ? -5.751 15.718 6.702 1.00 36.11 254 LEU C CA 1
ATOM 6991 C C . LEU C 1 274 ? -5.090 15.957 5.341 1.00 39.53 254 LEU C C 1
ATOM 6992 O O . LEU C 1 274 ? -5.842 16.146 4.338 1.00 38.89 254 LEU C O 1
ATOM 6997 N N . GLN C 1 275 ? -3.755 15.997 5.293 1.00 39.12 255 GLN C N 1
ATOM 6998 C CA . GLN C 1 275 ? -2.985 16.138 4.028 1.00 37.55 255 GLN C CA 1
ATOM 6999 C C . GLN C 1 275 ? -3.143 14.897 3.149 1.00 30.66 255 GLN C C 1
ATOM 7000 O O . GLN C 1 275 ? -3.330 15.080 1.948 1.00 36.67 255 GLN C O 1
ATOM 7006 N N . GLU C 1 276 ? -3.121 13.691 3.686 1.00 31.46 256 GLU C N 1
ATOM 7007 C CA . GLU C 1 276 ? -3.423 12.462 2.884 1.00 35.12 256 GLU C CA 1
ATOM 7008 C C . GLU C 1 276 ? -4.857 12.492 2.356 1.00 32.87 256 GLU C C 1
ATOM 7009 O O . GLU C 1 276 ? -5.019 12.186 1.162 1.00 32.72 256 GLU C O 1
ATOM 7015 N N . LEU C 1 277 ? -5.859 12.932 3.137 1.00 32.08 257 LEU C N 1
ATOM 7016 C CA . LEU C 1 277 ? -7.257 13.055 2.596 1.00 27.51 257 LEU C CA 1
ATOM 7017 C C . LEU C 1 277 ? -7.327 14.046 1.444 1.00 28.60 257 LEU C C 1
ATOM 7018 O O . LEU C 1 277 ? -7.918 13.681 0.377 1.00 28.93 257 LEU C O 1
ATOM 7023 N N . GLN C 1 278 ? -6.735 15.252 1.559 1.00 34.52 258 GLN C N 1
ATOM 7024 C CA . GLN C 1 278 ? -6.750 16.217 0.419 1.00 31.94 258 GLN C CA 1
ATOM 7025 C C . GLN C 1 278 ? -6.002 15.634 -0.792 1.00 29.58 258 GLN C C 1
ATOM 7026 O O . GLN C 1 278 ? -6.462 15.825 -1.890 1.00 32.76 258 GLN C O 1
ATOM 7032 N N . GLU C 1 279 ? -4.891 14.935 -0.590 1.00 32.76 259 GLU C N 1
ATOM 7033 C CA . GLU C 1 279 ? -4.096 14.285 -1.672 1.00 31.60 259 GLU C CA 1
ATOM 7034 C C . GLU C 1 279 ? -5.003 13.259 -2.342 1.00 38.00 259 GLU C C 1
ATOM 7035 O O . GLU C 1 279 ? -5.071 13.293 -3.534 1.00 31.86 259 GLU C O 1
ATOM 7041 N N . ALA C 1 280 ? -5.790 12.505 -1.562 1.00 36.38 260 ALA C N 1
ATOM 7042 C CA . ALA C 1 280 ? -6.768 11.549 -2.124 1.00 34.48 260 ALA C CA 1
ATOM 7043 C C . ALA C 1 280 ? -7.734 12.296 -3.022 1.00 28.80 260 ALA C C 1
ATOM 7044 O O . ALA C 1 280 ? -7.961 11.862 -4.153 1.00 32.70 260 ALA C O 1
ATOM 7046 N N . SER C 1 281 ? -8.354 13.362 -2.548 1.00 29.56 261 SER C N 1
ATOM 7047 C CA . SER C 1 281 ? -9.373 14.105 -3.320 1.00 34.55 261 SER C CA 1
ATOM 7048 C C . SER C 1 281 ? -8.721 14.797 -4.545 1.00 36.20 261 SER C C 1
ATOM 7049 O O . SER C 1 281 ? -9.294 14.735 -5.676 1.00 30.79 261 SER C O 1
ATOM 7052 N N . ASP C 1 282 ? -7.498 15.283 -4.426 1.00 42.90 262 ASP C N 1
ATOM 7053 C CA . ASP C 1 282 ? -6.817 15.908 -5.603 1.00 43.42 262 ASP C CA 1
ATOM 7054 C C . ASP C 1 282 ? -6.548 14.846 -6.685 1.00 39.03 262 ASP C C 1
ATOM 7055 O O . ASP C 1 282 ? -6.635 15.179 -7.861 1.00 40.32 262 ASP C O 1
ATOM 7060 N N . ARG C 1 283 ? -6.305 13.594 -6.337 1.00 36.38 263 ARG C N 1
ATOM 7061 C CA . ARG C 1 283 ? -6.206 12.501 -7.347 1.00 37.66 263 ARG C CA 1
ATOM 7062 C C . ARG C 1 283 ? -7.560 11.930 -7.833 1.00 35.82 263 ARG C C 1
ATOM 7063 O O . ARG C 1 283 ? -7.483 10.839 -8.442 1.00 35.59 263 ARG C O 1
ATOM 7071 N N . GLY C 1 284 ? -8.707 12.542 -7.521 1.00 32.40 264 GLY C N 1
ATOM 7072 C CA . GLY C 1 284 ? -10.073 12.246 -8.035 1.00 32.02 264 GLY C CA 1
ATOM 7073 C C . GLY C 1 284 ? -10.766 11.129 -7.241 1.00 31.33 264 GLY C C 1
ATOM 7074 O O . GLY C 1 284 ? -11.774 10.618 -7.693 1.00 32.92 264 GLY C O 1
ATOM 7075 N N . ILE C 1 285 ? -10.281 10.835 -6.043 1.00 27.20 265 ILE C N 1
ATOM 7076 C CA . ILE C 1 285 ? -10.879 9.777 -5.186 1.00 28.70 265 ILE C CA 1
ATOM 7077 C C . ILE C 1 285 ? -12.057 10.459 -4.450 1.00 24.11 265 ILE C C 1
ATOM 7078 O O . ILE C 1 285 ? -11.946 11.602 -3.901 1.00 23.25 265 ILE C O 1
ATOM 7083 N N . VAL C 1 286 ? -13.222 9.805 -4.445 1.00 26.08 266 VAL C N 1
ATOM 7084 C CA . VAL C 1 286 ? -14.427 10.321 -3.790 1.00 22.83 266 VAL C CA 1
ATOM 7085 C C . VAL C 1 286 ? -14.326 9.911 -2.289 1.00 20.94 266 VAL C C 1
ATOM 7086 O O . VAL C 1 286 ? -14.344 8.721 -2.044 1.00 19.17 266 VAL C O 1
ATOM 7090 N N . VAL C 1 287 ? -14.165 10.859 -1.373 1.00 22.04 267 VAL C N 1
ATOM 7091 C CA . VAL C 1 287 ? -14.044 10.580 0.066 1.00 20.14 267 VAL C CA 1
ATOM 7092 C C . VAL C 1 287 ? -15.332 11.076 0.794 1.00 19.24 267 VAL C C 1
ATOM 7093 O O . VAL C 1 287 ? -15.726 12.264 0.694 1.00 20.25 267 VAL C O 1
ATOM 7097 N N . VAL C 1 288 ? -16.066 10.167 1.449 1.00 18.71 268 VAL C N 1
ATOM 7098 C CA . VAL C 1 288 ? -17.439 10.399 1.993 1.00 19.21 268 VAL C CA 1
ATOM 7099 C C . VAL C 1 288 ? -17.309 10.142 3.495 1.00 17.63 268 VAL C C 1
ATOM 7100 O O . VAL C 1 288 ? -16.677 9.127 3.857 1.00 18.73 268 VAL C O 1
ATOM 7104 N N . ASN C 1 289 ? -17.807 11.072 4.277 1.00 17.64 269 ASN C N 1
ATOM 7105 C CA . ASN C 1 289 ? -17.762 11.029 5.768 1.00 17.76 269 ASN C CA 1
ATOM 7106 C C . ASN C 1 289 ? -19.108 10.547 6.291 1.00 16.18 269 ASN C C 1
ATOM 7107 O O . ASN C 1 289 ? -20.145 11.191 6.048 1.00 17.44 269 ASN C O 1
ATOM 7112 N N . LEU C 1 290 ? -19.122 9.432 6.962 1.00 14.51 270 LEU C N 1
ATOM 7113 C CA . LEU C 1 290 ? -20.328 8.914 7.646 1.00 15.40 270 LEU C CA 1
ATOM 7114 C C . LEU C 1 290 ? -20.103 8.871 9.130 1.00 15.80 270 LEU C C 1
ATOM 7115 O O . LEU C 1 290 ? -18.982 8.956 9.574 1.00 18.15 270 LEU C O 1
ATOM 7120 N N . THR C 1 291 ? -21.177 8.729 9.883 1.00 15.28 271 THR C N 1
ATOM 7121 C CA . THR C 1 291 ? -21.033 8.452 11.326 1.00 15.97 271 THR C CA 1
ATOM 7122 C C . THR C 1 291 ? -20.796 6.973 11.536 1.00 16.64 271 THR C C 1
ATOM 7123 O O . THR C 1 291 ? -21.546 6.143 10.965 1.00 15.95 271 THR C O 1
ATOM 7127 N N . GLN C 1 292 ? -19.884 6.671 12.471 1.00 16.57 272 GLN C N 1
ATOM 7128 C CA . GLN C 1 292 ? -19.736 5.280 13.029 1.00 14.70 272 GLN C CA 1
ATOM 7129 C C . GLN C 1 292 ? -20.873 4.943 13.995 1.00 16.71 272 GLN C C 1
ATOM 7130 O O . GLN C 1 292 ? -21.002 3.704 14.316 1.00 19.63 272 GLN C O 1
ATOM 7136 N N . CYS C 1 293 ? -21.684 5.879 14.547 1.00 15.68 273 CYS C N 1
ATOM 7137 C CA . CYS C 1 293 ? -22.817 5.664 15.452 1.00 18.33 273 CYS C CA 1
ATOM 7138 C C . CYS C 1 293 ? -23.903 4.930 14.688 1.00 18.53 273 CYS C C 1
ATOM 7139 O O . CYS C 1 293 ? -24.017 5.109 13.480 1.00 18.25 273 CYS C O 1
ATOM 7142 N N . MET C 1 294 ? -24.636 4.079 15.368 1.00 17.99 274 MET C N 1
ATOM 7143 C CA . MET C 1 294 ? -25.811 3.383 14.801 1.00 21.03 274 MET C CA 1
ATOM 7144 C C . MET C 1 294 ? -26.806 4.399 14.234 1.00 21.81 274 MET C C 1
ATOM 7145 O O . MET C 1 294 ? -27.341 4.103 13.118 1.00 20.04 274 MET C O 1
ATOM 7150 N N . SER C 1 295 ? -27.108 5.539 14.905 1.00 16.03 275 SER C N 1
ATOM 7151 C CA . SER C 1 295 ? -28.048 6.540 14.370 1.00 17.72 275 SER C CA 1
ATOM 7152 C C . SER C 1 295 ? -27.405 7.916 14.453 1.00 18.53 275 SER C C 1
ATOM 7153 O O . SER C 1 295 ? -26.474 8.033 15.233 1.00 17.55 275 SER C O 1
ATOM 7156 N N . GLY C 1 296 ? -27.865 8.838 13.614 1.00 17.05 276 GLY C N 1
ATOM 7157 C CA . GLY C 1 296 ? -27.341 10.229 13.563 1.00 19.08 276 GLY C CA 1
ATOM 7158 C C . GLY C 1 296 ? -27.037 10.669 12.169 1.00 16.02 276 GLY C C 1
ATOM 7159 O O . GLY C 1 296 ? -27.016 9.877 11.265 1.00 18.60 276 GLY C O 1
ATOM 7160 N N . LYS C 1 297 ? -26.783 11.948 12.022 1.00 16.47 277 LYS C N 1
ATOM 7161 C CA . LYS C 1 297 ? -26.575 12.686 10.781 1.00 19.10 277 LYS C CA 1
ATOM 7162 C C . LYS C 1 297 ? -25.237 13.429 10.867 1.00 22.02 277 LYS C C 1
ATOM 7163 O O . LYS C 1 297 ? -24.993 14.207 11.852 1.00 18.05 277 LYS C O 1
ATOM 7169 N N . VAL C 1 298 ? -24.405 13.251 9.878 1.00 16.34 278 VAL C N 1
ATOM 7170 C CA . VAL C 1 298 ? -23.161 14.008 9.760 1.00 18.75 278 VAL C CA 1
ATOM 7171 C C . VAL C 1 298 ? -23.528 15.478 9.518 1.00 22.73 278 VAL C C 1
ATOM 7172 O O . VAL C 1 298 ? -24.305 15.730 8.604 1.00 19.88 278 VAL C O 1
ATOM 7176 N N . ASN C 1 299 ? -22.828 16.345 10.237 1.00 18.85 279 ASN C N 1
ATOM 7177 C CA . ASN C 1 299 ? -22.921 17.844 10.179 1.00 23.25 279 ASN C CA 1
ATOM 7178 C C . ASN C 1 299 ? -21.538 18.373 10.526 1.00 24.48 279 ASN C C 1
ATOM 7179 O O . ASN C 1 299 ? -21.214 18.436 11.730 1.00 28.47 279 ASN C O 1
ATOM 7184 N N . MET C 1 300 ? -20.667 18.457 9.559 1.00 26.57 280 MET C N 1
ATOM 7185 C CA . MET C 1 300 ? -19.210 18.606 9.872 1.00 33.89 280 MET C CA 1
ATOM 7186 C C . MET C 1 300 ? -18.898 20.021 10.386 1.00 35.88 280 MET C C 1
ATOM 7187 O O . MET C 1 300 ? -19.620 20.944 9.867 1.00 37.47 280 MET C O 1
ATOM 7192 N N . GLY C 1 306 ? -12.720 25.933 12.297 1.00 59.18 286 GLY C N 1
ATOM 7193 C CA . GLY C 1 306 ? -12.001 24.729 11.821 1.00 58.90 286 GLY C CA 1
ATOM 7194 C C . GLY C 1 306 ? -12.893 23.732 11.074 1.00 68.23 286 GLY C C 1
ATOM 7195 O O . GLY C 1 306 ? -13.125 22.621 11.637 1.00 66.88 286 GLY C O 1
ATOM 7196 N N . ASN C 1 307 ? -13.306 24.053 9.830 1.00 62.49 287 ASN C N 1
ATOM 7197 C CA . ASN C 1 307 ? -14.145 23.185 8.944 1.00 65.30 287 ASN C CA 1
ATOM 7198 C C . ASN C 1 307 ? -13.260 22.244 8.096 1.00 61.56 287 ASN C C 1
ATOM 7199 O O . ASN C 1 307 ? -13.398 22.245 6.844 1.00 57.21 287 ASN C O 1
ATOM 7204 N N . ALA C 1 308 ? -12.435 21.425 8.755 1.00 57.89 288 ALA C N 1
ATOM 7205 C CA . ALA C 1 308 ? -11.130 20.936 8.251 1.00 47.82 288 ALA C CA 1
ATOM 7206 C C . ALA C 1 308 ? -11.412 19.833 7.236 1.00 46.59 288 ALA C C 1
ATOM 7207 O O . ALA C 1 308 ? -10.930 19.905 6.084 1.00 43.89 288 ALA C O 1
ATOM 7209 N N . LEU C 1 309 ? -12.242 18.870 7.618 1.00 41.92 289 LEU C N 1
ATOM 7210 C CA . LEU C 1 309 ? -12.574 17.764 6.670 1.00 37.45 289 LEU C CA 1
ATOM 7211 C C . LEU C 1 309 ? -13.116 18.344 5.356 1.00 37.09 289 LEU C C 1
ATOM 7212 O O . LEU C 1 309 ? -12.659 17.905 4.305 1.00 32.18 289 LEU C O 1
ATOM 7217 N N . ALA C 1 310 ? -14.003 19.333 5.366 1.00 34.98 290 ALA C N 1
ATOM 7218 C CA . ALA C 1 310 ? -14.661 19.829 4.134 1.00 37.48 290 ALA C CA 1
ATOM 7219 C C . ALA C 1 310 ? -13.640 20.563 3.246 1.00 37.57 290 ALA C C 1
ATOM 7220 O O . ALA C 1 310 ? -13.677 20.462 1.955 1.00 33.20 290 ALA C O 1
ATOM 7222 N N . HIS C 1 311 ? -12.725 21.277 3.892 1.00 46.38 291 HIS C N 1
ATOM 7223 C CA . HIS C 1 311 ? -11.602 21.987 3.225 1.00 48.44 291 HIS C CA 1
ATOM 7224 C C . HIS C 1 311 ? -10.677 20.946 2.578 1.00 42.21 291 HIS C C 1
ATOM 7225 O O . HIS C 1 311 ? -10.246 21.233 1.435 1.00 48.79 291 HIS C O 1
ATOM 7232 N N . ALA C 1 312 ? -10.505 19.744 3.185 1.00 40.91 292 ALA C N 1
ATOM 7233 C CA . ALA C 1 312 ? -9.710 18.601 2.628 1.00 35.22 292 ALA C CA 1
ATOM 7234 C C . ALA C 1 312 ? -10.448 17.794 1.539 1.00 35.53 292 ALA C C 1
ATOM 7235 O O . ALA C 1 312 ? -9.880 16.723 1.163 1.00 36.95 292 ALA C O 1
ATOM 7237 N N . GLY C 1 313 ? -11.637 18.250 1.096 1.00 30.78 293 GLY C N 1
ATOM 7238 C CA . GLY C 1 313 ? -12.400 17.724 -0.043 1.00 31.36 293 GLY C CA 1
ATOM 7239 C C . GLY C 1 313 ? -13.346 16.587 0.361 1.00 25.61 293 GLY C C 1
ATOM 7240 O O . GLY C 1 313 ? -13.956 15.988 -0.522 1.00 32.43 293 GLY C O 1
ATOM 7241 N N . VAL C 1 314 ? -13.421 16.298 1.651 1.00 26.47 294 VAL C N 1
ATOM 7242 C CA . VAL C 1 314 ? -14.412 15.285 2.177 1.00 23.27 294 VAL C CA 1
ATOM 7243 C C . VAL C 1 314 ? -15.868 15.761 2.020 1.00 23.28 294 VAL C C 1
ATOM 7244 O O . VAL C 1 314 ? -16.222 16.882 2.317 1.00 25.49 294 VAL C O 1
ATOM 7248 N N . ILE C 1 315 ? -16.749 14.898 1.486 1.00 21.90 295 ILE C N 1
ATOM 7249 C CA . ILE C 1 315 ? -18.199 15.100 1.281 1.00 20.36 295 ILE C CA 1
ATOM 7250 C C . ILE C 1 315 ? -18.955 14.480 2.493 1.00 20.77 295 ILE C C 1
ATOM 7251 O O . ILE C 1 315 ? -18.731 13.311 2.815 1.00 20.42 295 ILE C O 1
ATOM 7256 N N . GLY C 1 316 ? -19.914 15.179 3.041 1.00 22.31 296 GLY C N 1
ATOM 7257 C CA . GLY C 1 316 ? -20.717 14.578 4.149 1.00 20.89 296 GLY C CA 1
ATOM 7258 C C . GLY C 1 316 ? -21.815 13.663 3.608 1.00 23.62 296 GLY C C 1
ATOM 7259 O O . GLY C 1 316 ? -22.472 13.968 2.639 1.00 21.23 296 GLY C O 1
ATOM 7260 N N . GLY C 1 317 ? -21.969 12.509 4.188 1.00 20.41 297 GLY C N 1
ATOM 7261 C CA . GLY C 1 317 ? -22.967 11.531 3.767 1.00 19.31 297 GLY C CA 1
ATOM 7262 C C . GLY C 1 317 ? -24.229 11.580 4.625 1.00 17.65 297 GLY C C 1
ATOM 7263 O O . GLY C 1 317 ? -25.026 10.619 4.640 1.00 17.18 297 GLY C O 1
ATOM 7264 N N . ALA C 1 318 ? -24.486 12.655 5.365 1.00 16.03 298 ALA C N 1
ATOM 7265 C CA . ALA C 1 318 ? -25.764 12.836 6.100 1.00 14.20 298 ALA C CA 1
ATOM 7266 C C . ALA C 1 318 ? -25.947 11.631 6.997 1.00 14.51 298 ALA C C 1
ATOM 7267 O O . ALA C 1 318 ? -25.054 11.314 7.782 1.00 15.55 298 ALA C O 1
ATOM 7269 N N . ASP C 1 319 ? -27.118 11.059 6.962 1.00 13.43 299 ASP C N 1
ATOM 7270 C CA . ASP C 1 319 ? -27.433 9.965 7.915 1.00 14.17 299 ASP C CA 1
ATOM 7271 C C . ASP C 1 319 ? -27.410 8.648 7.148 1.00 14.10 299 ASP C C 1
ATOM 7272 O O . ASP C 1 319 ? -27.990 7.675 7.656 1.00 12.78 299 ASP C O 1
ATOM 7277 N N . MET C 1 320 ? -26.718 8.547 6.040 1.00 14.27 300 MET C N 1
ATOM 7278 C CA . MET C 1 320 ? -26.646 7.245 5.321 1.00 13.45 300 MET C CA 1
ATOM 7279 C C . MET C 1 320 ? -25.939 6.194 6.161 1.00 15.77 300 MET C C 1
ATOM 7280 O O . MET C 1 320 ? -24.943 6.462 6.817 1.00 13.59 300 MET C O 1
ATOM 7285 N N . THR C 1 321 ? -26.376 4.952 5.993 1.00 13.19 301 THR C N 1
ATOM 7286 C CA . THR C 1 321 ? -25.680 3.780 6.535 1.00 11.62 301 THR C CA 1
ATOM 7287 C C . THR C 1 321 ? -24.437 3.503 5.651 1.00 15.82 301 THR C C 1
ATOM 7288 O O . THR C 1 321 ? -24.298 3.994 4.487 1.00 14.10 301 THR C O 1
ATOM 7292 N N . VAL C 1 322 ? -23.502 2.686 6.140 1.00 12.51 302 VAL C N 1
ATOM 7293 C CA . VAL C 1 322 ? -22.368 2.216 5.337 1.00 16.51 302 VAL C CA 1
ATOM 7294 C C . VAL C 1 322 ? -22.920 1.377 4.156 1.00 15.54 302 VAL C C 1
ATOM 7295 O O . VAL C 1 322 ? -22.429 1.544 3.064 1.00 14.33 302 VAL C O 1
ATOM 7299 N N . GLU C 1 323 ? -23.949 0.596 4.420 1.00 15.35 303 GLU C N 1
ATOM 7300 C CA . GLU C 1 323 ? -24.538 -0.310 3.388 1.00 15.25 303 GLU C CA 1
ATOM 7301 C C . GLU C 1 323 ? -25.034 0.596 2.242 1.00 14.72 303 GLU C C 1
ATOM 7302 O O . GLU C 1 323 ? -24.786 0.317 1.033 1.00 17.61 303 GLU C O 1
ATOM 7308 N N . ALA C 1 324 ? -25.731 1.666 2.576 1.00 13.91 304 ALA C N 1
ATOM 7309 C CA . ALA C 1 324 ? -26.294 2.520 1.531 1.00 12.38 304 ALA C CA 1
ATOM 7310 C C . ALA C 1 324 ? -25.167 3.248 0.821 1.00 14.62 304 ALA C C 1
ATOM 7311 O O . ALA C 1 324 ? -25.224 3.422 -0.374 1.00 15.80 304 ALA C O 1
ATOM 7313 N N . THR C 1 325 ? -24.150 3.724 1.530 1.00 15.42 305 THR C N 1
ATOM 7314 C CA . THR C 1 325 ? -23.099 4.560 0.924 1.00 15.08 305 THR C CA 1
ATOM 7315 C C . THR C 1 325 ? -22.227 3.736 -0.036 1.00 15.20 305 THR C C 1
ATOM 7316 O O . THR C 1 325 ? -21.936 4.196 -1.180 1.00 16.11 305 THR C O 1
ATOM 7320 N N . LEU C 1 326 ? -21.842 2.557 0.390 1.00 14.75 306 LEU C N 1
ATOM 7321 C CA . LEU C 1 326 ? -21.054 1.616 -0.386 1.00 14.65 306 LEU C CA 1
ATOM 7322 C C . LEU C 1 326 ? -21.803 1.242 -1.670 1.00 15.27 306 LEU C C 1
ATOM 7323 O O . LEU C 1 326 ? -21.153 1.310 -2.745 1.00 15.02 306 LEU C O 1
ATOM 7328 N N . THR C 1 327 ? -23.071 0.930 -1.628 1.00 14.70 307 THR C N 1
ATOM 7329 C CA . THR C 1 327 ? -23.827 0.481 -2.839 1.00 14.64 307 THR C CA 1
ATOM 7330 C C . THR C 1 327 ? -24.169 1.674 -3.746 1.00 14.61 307 THR C C 1
ATOM 7331 O O . THR C 1 327 ? -23.974 1.563 -4.947 1.00 16.88 307 THR C O 1
ATOM 7335 N N . LYS C 1 328 ? -24.360 2.822 -3.175 1.00 16.09 308 LYS C N 1
ATOM 7336 C CA . LYS C 1 328 ? -24.562 4.087 -3.887 1.00 15.76 308 LYS C CA 1
ATOM 7337 C C . LYS C 1 328 ? -23.267 4.442 -4.632 1.00 18.08 308 LYS C C 1
ATOM 7338 O O . LYS C 1 328 ? -23.443 4.786 -5.839 1.00 17.27 308 LYS C O 1
ATOM 7344 N N . LEU C 1 329 ? -22.091 4.259 -4.052 1.00 16.57 309 LEU C N 1
ATOM 7345 C CA . LEU C 1 329 ? -20.800 4.469 -4.789 1.00 19.16 309 LEU C CA 1
ATOM 7346 C C . LEU C 1 329 ? -20.613 3.431 -5.908 1.00 16.76 309 LEU C C 1
ATOM 7347 O O . LEU C 1 329 ? -20.264 3.847 -7.019 1.00 18.87 309 LEU C O 1
ATOM 7352 N N . HIS C 1 330 ? -20.876 2.161 -5.682 1.00 18.21 310 HIS C N 1
ATOM 7353 C CA . HIS C 1 330 ? -20.846 1.152 -6.791 1.00 18.57 310 HIS C CA 1
ATOM 7354 C C . HIS C 1 330 ? -21.746 1.626 -7.930 1.00 20.40 310 HIS C C 1
ATOM 7355 O O . HIS C 1 330 ? -21.322 1.477 -9.154 1.00 23.89 310 HIS C O 1
ATOM 7362 N N . TYR C 1 331 ? -22.967 2.076 -7.630 1.00 18.42 311 TYR C N 1
ATOM 7363 C CA . TYR C 1 331 ? -23.962 2.493 -8.637 1.00 21.44 311 TYR C CA 1
ATOM 7364 C C . TYR C 1 331 ? -23.412 3.683 -9.451 1.00 22.70 311 TYR C C 1
ATOM 7365 O O . TYR C 1 331 ? -23.395 3.679 -10.675 1.00 20.40 311 TYR C O 1
ATOM 7374 N N . LEU C 1 332 ? -22.901 4.689 -8.749 1.00 17.82 312 LEU C N 1
ATOM 7375 C CA . LEU C 1 332 ? -22.589 5.993 -9.386 1.00 18.07 312 LEU C CA 1
ATOM 7376 C C . LEU C 1 332 ? -21.265 5.854 -10.102 1.00 21.31 312 LEU C C 1
ATOM 7377 O O . LEU C 1 332 ? -21.134 6.459 -11.221 1.00 22.69 312 LEU C O 1
ATOM 7382 N N . LEU C 1 333 ? -20.316 5.128 -9.521 1.00 23.98 313 LEU C N 1
ATOM 7383 C CA . LEU C 1 333 ? -18.997 4.976 -10.172 1.00 24.48 313 LEU C CA 1
ATOM 7384 C C . LEU C 1 333 ? -19.142 4.115 -11.443 1.00 28.98 313 LEU C C 1
ATOM 7385 O O . LEU C 1 333 ? -18.294 4.186 -12.304 1.00 27.99 313 LEU C O 1
ATOM 7390 N N . SER C 1 334 ? -20.145 3.269 -11.558 1.00 25.03 314 SER C N 1
ATOM 7391 C CA . SER C 1 334 ? -20.363 2.387 -12.736 1.00 24.78 314 SER C CA 1
ATOM 7392 C C . SER C 1 334 ? -20.981 3.181 -13.913 1.00 26.23 314 SER C C 1
ATOM 7393 O O . SER C 1 334 ? -21.148 2.610 -14.965 1.00 35.04 314 SER C O 1
ATOM 7396 N N . GLN C 1 335 ? -21.418 4.402 -13.713 1.00 24.74 315 GLN C N 1
ATOM 7397 C CA . GLN C 1 335 ? -22.057 5.197 -14.755 1.00 28.50 315 GLN C CA 1
ATOM 7398 C C . GLN C 1 335 ? -20.978 6.098 -15.372 1.00 30.05 315 GLN C C 1
ATOM 7399 O O . GLN C 1 335 ? -19.860 6.200 -14.823 1.00 35.59 315 GLN C O 1
ATOM 7405 N N . GLU C 1 336 ? -21.310 6.799 -16.441 1.00 39.07 316 GLU C N 1
ATOM 7406 C CA . GLU C 1 336 ? -20.380 7.706 -17.181 1.00 52.62 316 GLU C CA 1
ATOM 7407 C C . GLU C 1 336 ? -20.401 9.094 -16.530 1.00 50.11 316 GLU C C 1
ATOM 7408 O O . GLU C 1 336 ? -20.884 10.060 -17.196 1.00 57.18 316 GLU C O 1
ATOM 7414 N N . LEU C 1 337 ? -19.970 9.192 -15.266 1.00 37.87 317 LEU C N 1
ATOM 7415 C CA . LEU C 1 337 ? -20.066 10.453 -14.487 1.00 38.62 317 LEU C CA 1
ATOM 7416 C C . LEU C 1 337 ? -18.677 10.859 -14.021 1.00 39.28 317 LEU C C 1
ATOM 7417 O O . LEU C 1 337 ? -17.900 9.998 -13.548 1.00 39.13 317 LEU C O 1
ATOM 7422 N N . ASP C 1 338 ? -18.420 12.156 -14.064 1.00 35.22 318 ASP C N 1
ATOM 7423 C CA . ASP C 1 338 ? -17.110 12.638 -13.630 1.00 39.61 318 ASP C CA 1
ATOM 7424 C C . ASP C 1 338 ? -17.132 12.785 -12.111 1.00 35.36 318 ASP C C 1
ATOM 7425 O O . ASP C 1 338 ? -18.220 12.808 -11.461 1.00 32.97 318 ASP C O 1
ATOM 7430 N N . THR C 1 339 ? -15.956 12.999 -11.573 1.00 33.49 319 THR C N 1
ATOM 7431 C CA . THR C 1 339 ? -15.741 12.984 -10.117 1.00 35.21 319 THR C CA 1
ATOM 7432 C C . THR C 1 339 ? -16.632 14.018 -9.457 1.00 35.68 319 THR C C 1
ATOM 7433 O O . THR C 1 339 ? -17.199 13.724 -8.341 1.00 30.46 319 THR C O 1
ATOM 7437 N N . GLU C 1 340 ? -16.860 15.153 -10.095 1.00 33.22 320 GLU C N 1
ATOM 7438 C CA . GLU C 1 340 ? -17.573 16.227 -9.398 1.00 38.88 320 GLU C CA 1
ATOM 7439 C C . GLU C 1 340 ? -19.046 15.880 -9.356 1.00 32.91 320 GLU C C 1
ATOM 7440 O O . GLU C 1 340 ? -19.674 16.195 -8.338 1.00 36.49 320 GLU C O 1
ATOM 7446 N N . THR C 1 341 ? -19.602 15.260 -10.372 1.00 31.58 321 THR C N 1
ATOM 7447 C CA . THR C 1 341 ? -21.059 14.911 -10.378 1.00 33.12 321 THR C CA 1
ATOM 7448 C C . THR C 1 341 ? -21.341 13.850 -9.303 1.00 28.83 321 THR C C 1
ATOM 7449 O O . THR C 1 341 ? -22.374 13.952 -8.633 1.00 27.97 321 THR C O 1
ATOM 7453 N N . ILE C 1 342 ? -20.434 12.906 -9.174 1.00 24.83 322 ILE C N 1
ATOM 7454 C CA . ILE C 1 342 ? -20.541 11.792 -8.174 1.00 25.01 322 ILE C CA 1
ATOM 7455 C C . ILE C 1 342 ? -20.457 12.394 -6.787 1.00 26.99 322 ILE C C 1
ATOM 7456 O O . ILE C 1 342 ? -21.312 12.062 -5.893 1.00 27.09 322 ILE C O 1
ATOM 7461 N N . ARG C 1 343 ? -19.527 13.320 -6.587 1.00 25.31 323 ARG C N 1
ATOM 7462 C CA . ARG C 1 343 ? -19.403 13.966 -5.256 1.00 24.69 323 ARG C CA 1
ATOM 7463 C C . ARG C 1 343 ? -20.706 14.665 -4.918 1.00 27.88 323 ARG C C 1
ATOM 7464 O O . ARG C 1 343 ? -21.058 14.636 -3.764 1.00 29.11 323 ARG C O 1
ATOM 7472 N N . LYS C 1 344 ? -21.342 15.381 -5.866 1.00 28.80 324 LYS C N 1
ATOM 7473 C CA . LYS C 1 344 ? -22.606 16.063 -5.596 1.00 28.01 324 LYS C CA 1
ATOM 7474 C C . LYS C 1 344 ? -23.764 15.078 -5.310 1.00 31.46 324 LYS C C 1
ATOM 7475 O O . LYS C 1 344 ? -24.615 15.384 -4.461 1.00 27.94 324 LYS C O 1
ATOM 7481 N N . ALA C 1 345 ? -23.846 13.996 -6.069 1.00 26.25 325 ALA C N 1
ATOM 7482 C CA . ALA C 1 345 ? -24.945 13.008 -6.051 1.00 25.52 325 ALA C CA 1
ATOM 7483 C C . ALA C 1 345 ? -24.891 12.242 -4.705 1.00 23.42 325 ALA C C 1
ATOM 7484 O O . ALA C 1 345 ? -26.013 11.860 -4.186 1.00 24.90 325 ALA C O 1
ATOM 7486 N N . MET C 1 346 ? -23.692 12.091 -4.120 1.00 26.07 326 MET C N 1
ATOM 7487 C CA . MET C 1 346 ? -23.516 11.279 -2.885 1.00 26.39 326 MET C CA 1
ATOM 7488 C C . MET C 1 346 ? -24.260 11.992 -1.751 1.00 30.78 326 MET C C 1
ATOM 7489 O O . MET C 1 346 ? -24.798 11.350 -0.837 1.00 26.59 326 MET C O 1
ATOM 7494 N N . SER C 1 347 ? -24.422 13.300 -1.829 1.00 27.54 327 SER C N 1
ATOM 7495 C CA . SER C 1 347 ? -25.091 14.011 -0.725 1.00 26.24 327 SER C CA 1
ATOM 7496 C C . SER C 1 347 ? -26.578 14.268 -1.060 1.00 25.38 327 SER C C 1
ATOM 7497 O O . SER C 1 347 ? -27.321 14.788 -0.228 1.00 27.04 327 SER C O 1
ATOM 7500 N N . GLN C 1 348 ? -27.079 13.834 -2.217 1.00 23.29 328 GLN C N 1
ATOM 7501 C CA . GLN C 1 348 ? -28.501 13.975 -2.586 1.00 24.36 328 GLN C CA 1
ATOM 7502 C C . GLN C 1 348 ? -29.270 12.679 -2.261 1.00 23.27 328 GLN C C 1
ATOM 7503 O O . GLN C 1 348 ? -28.715 11.623 -2.409 1.00 21.28 328 GLN C O 1
ATOM 7509 N N . ASN C 1 349 ? -30.551 12.831 -1.963 1.00 21.79 329 ASN C N 1
ATOM 7510 C CA . ASN C 1 349 ? -31.536 11.778 -1.631 1.00 17.40 329 ASN C CA 1
ATOM 7511 C C . ASN C 1 349 ? -32.022 11.151 -2.954 1.00 19.26 329 ASN C C 1
ATOM 7512 O O . ASN C 1 349 ? -32.919 11.659 -3.583 1.00 20.09 329 ASN C O 1
ATOM 7517 N N . LEU C 1 350 ? -31.385 10.109 -3.412 1.00 20.99 330 LEU C N 1
ATOM 7518 C CA . LEU C 1 350 ? -31.741 9.506 -4.746 1.00 18.96 330 LEU C CA 1
ATOM 7519 C C . LEU C 1 350 ? -32.904 8.527 -4.634 1.00 20.22 330 LEU C C 1
ATOM 7520 O O . LEU C 1 350 ? -33.671 8.348 -5.622 1.00 19.60 330 LEU C O 1
ATOM 7525 N N . ARG C 1 351 ? -33.015 7.841 -3.517 1.00 18.10 331 ARG C N 1
ATOM 7526 C CA . ARG C 1 351 ? -33.931 6.674 -3.358 1.00 17.55 331 ARG C CA 1
ATOM 7527 C C . ARG C 1 351 ? -34.422 6.547 -1.927 1.00 18.64 331 ARG C C 1
ATOM 7528 O O . ARG C 1 351 ? -35.069 5.517 -1.626 1.00 16.15 331 ARG C O 1
ATOM 7536 N N . GLY C 1 352 ? -34.328 7.610 -1.127 1.00 17.07 332 GLY C N 1
ATOM 7537 C CA . GLY C 1 352 ? -34.946 7.588 0.207 1.00 17.35 332 GLY C CA 1
ATOM 7538 C C . GLY C 1 352 ? -33.917 7.138 1.292 1.00 14.33 332 GLY C C 1
ATOM 7539 O O . GLY C 1 352 ? -34.397 6.945 2.468 1.00 15.31 332 GLY C O 1
ATOM 7540 N N . GLU C 1 353 ? -32.662 7.070 0.912 1.00 15.13 333 GLU C N 1
ATOM 7541 C CA . GLU C 1 353 ? -31.503 6.588 1.731 1.00 12.09 333 GLU C CA 1
ATOM 7542 C C . GLU C 1 353 ? -31.041 7.625 2.712 1.00 12.48 333 GLU C C 1
ATOM 7543 O O . GLU C 1 353 ? -30.250 7.321 3.595 1.00 14.39 333 GLU C O 1
ATOM 7549 N N . LEU C 1 354 ? -31.433 8.821 2.519 1.00 15.37 334 LEU C N 1
ATOM 7550 C CA . LEU C 1 354 ? -30.973 9.894 3.475 1.00 16.28 334 LEU C CA 1
ATOM 7551 C C . LEU C 1 354 ? -31.999 10.991 3.578 1.00 19.04 334 LEU C C 1
ATOM 7552 O O . LEU C 1 354 ? -32.832 11.175 2.693 1.00 19.14 334 LEU C O 1
ATOM 7557 N N . THR C 1 355 ? -31.812 11.767 4.620 1.00 18.90 335 THR C N 1
ATOM 7558 C CA . THR C 1 355 ? -32.786 12.782 5.018 1.00 22.32 335 THR C CA 1
ATOM 7559 C C . THR C 1 355 ? -32.206 14.142 4.675 1.00 25.08 335 THR C C 1
ATOM 7560 O O . THR C 1 355 ? -31.212 14.577 5.220 1.00 26.88 335 THR C O 1
ATOM 7564 N N . PRO C 1 356 ? -32.799 14.854 3.730 1.00 26.83 336 PRO C N 1
ATOM 7565 C CA . PRO C 1 356 ? -32.212 16.126 3.336 1.00 32.05 336 PRO C CA 1
ATOM 7566 C C . PRO C 1 356 ? -32.311 17.233 4.411 1.00 34.35 336 PRO C C 1
ATOM 7567 O O . PRO C 1 356 ? -33.163 17.135 5.258 1.00 30.63 336 PRO C O 1
ATOM 7571 N N . ASP C 1 357 ? -31.405 18.214 4.311 1.00 38.55 337 ASP C N 1
ATOM 7572 C CA . ASP C 1 357 ? -31.068 19.359 5.229 1.00 52.28 337 ASP C CA 1
ATOM 7573 C C . ASP C 1 357 ? -31.218 18.990 6.719 1.00 60.32 337 ASP C C 1
ATOM 7574 O O . ASP C 1 357 ? -30.205 18.873 7.473 1.00 58.04 337 ASP C O 1
ATOM 7579 N N . LEU D 1 14 ? -30.730 -17.251 37.589 1.00 61.67 -6 LEU D N 1
ATOM 7580 C CA . LEU D 1 14 ? -31.055 -17.629 36.160 1.00 53.13 -6 LEU D CA 1
ATOM 7581 C C . LEU D 1 14 ? -31.758 -18.986 36.129 1.00 48.97 -6 LEU D C 1
ATOM 7582 O O . LEU D 1 14 ? -31.429 -19.808 36.985 1.00 40.10 -6 LEU D O 1
ATOM 7587 N N . VAL D 1 15 ? -32.779 -19.133 35.253 1.00 40.12 -5 VAL D N 1
ATOM 7588 C CA . VAL D 1 15 ? -33.503 -20.389 34.878 1.00 36.83 -5 VAL D CA 1
ATOM 7589 C C . VAL D 1 15 ? -32.511 -21.541 34.687 1.00 35.03 -5 VAL D C 1
ATOM 7590 O O . VAL D 1 15 ? -31.519 -21.351 33.956 1.00 40.65 -5 VAL D O 1
ATOM 7592 N N . PRO D 1 16 ? -32.793 -22.780 35.187 1.00 37.36 -4 PRO D N 1
ATOM 7593 C CA . PRO D 1 16 ? -31.894 -23.915 34.983 1.00 33.36 -4 PRO D CA 1
ATOM 7594 C C . PRO D 1 16 ? -31.827 -24.313 33.518 1.00 39.44 -4 PRO D C 1
ATOM 7595 O O . PRO D 1 16 ? -32.861 -24.251 32.903 1.00 33.21 -4 PRO D O 1
ATOM 7599 N N . ARG D 1 17 ? -30.677 -24.818 33.053 1.00 42.10 -3 ARG D N 1
ATOM 7600 C CA . ARG D 1 17 ? -30.601 -25.521 31.746 1.00 38.78 -3 ARG D CA 1
ATOM 7601 C C . ARG D 1 17 ? -30.620 -27.001 32.126 1.00 37.62 -3 ARG D C 1
ATOM 7602 O O . ARG D 1 17 ? -29.662 -27.448 32.851 1.00 35.65 -3 ARG D O 1
ATOM 7604 N N . GLY D 1 18 ? -31.719 -27.690 31.815 1.00 29.66 -2 GLY D N 1
ATOM 7605 C CA . GLY D 1 18 ? -31.900 -29.110 32.196 1.00 34.06 -2 GLY D CA 1
ATOM 7606 C C . GLY D 1 18 ? -31.133 -30.049 31.277 1.00 34.22 -2 GLY D C 1
ATOM 7607 O O . GLY D 1 18 ? -30.754 -29.629 30.250 1.00 32.55 -2 GLY D O 1
ATOM 7608 N N . SER D 1 19 ? -30.930 -31.317 31.658 1.00 32.08 -1 SER D N 1
ATOM 7609 C CA . SER D 1 19 ? -30.393 -32.379 30.775 1.00 27.75 -1 SER D CA 1
ATOM 7610 C C . SER D 1 19 ? -31.274 -32.518 29.527 1.00 38.64 -1 SER D C 1
ATOM 7611 O O . SER D 1 19 ? -32.497 -32.478 29.688 1.00 37.02 -1 SER D O 1
ATOM 7614 N N . HIS D 1 20 ? -30.663 -32.857 28.395 1.00 34.29 0 HIS D N 1
ATOM 7615 C CA . HIS D 1 20 ? -31.373 -33.231 27.153 1.00 42.18 0 HIS D CA 1
ATOM 7616 C C . HIS D 1 20 ? -31.316 -34.750 26.958 1.00 44.01 0 HIS D C 1
ATOM 7617 O O . HIS D 1 20 ? -31.858 -35.197 25.905 1.00 43.56 0 HIS D O 1
ATOM 7624 N N . MET D 1 21 ? -30.710 -35.501 27.899 1.00 38.30 1 MET D N 1
ATOM 7625 C CA . MET D 1 21 ? -30.289 -36.910 27.655 1.00 38.96 1 MET D CA 1
ATOM 7626 C C . MET D 1 21 ? -31.537 -37.789 27.513 1.00 43.64 1 MET D C 1
ATOM 7627 O O . MET D 1 21 ? -31.548 -38.632 26.576 1.00 38.24 1 MET D O 1
ATOM 7629 N N . GLN D 1 22 ? -32.582 -37.618 28.333 1.00 39.43 2 GLN D N 1
ATOM 7630 C CA . GLN D 1 22 ? -33.796 -38.463 28.116 1.00 40.79 2 GLN D CA 1
ATOM 7631 C C . GLN D 1 22 ? -34.899 -37.683 27.379 1.00 32.37 2 GLN D C 1
ATOM 7632 O O . GLN D 1 22 ? -35.006 -36.481 27.574 1.00 34.43 2 GLN D O 1
ATOM 7638 N N . LYS D 1 23 ? -35.683 -38.365 26.562 1.00 26.65 3 LYS D N 1
ATOM 7639 C CA . LYS D 1 23 ? -36.923 -37.799 25.921 1.00 29.84 3 LYS D CA 1
ATOM 7640 C C . LYS D 1 23 ? -38.032 -37.473 26.944 1.00 24.77 3 LYS D C 1
ATOM 7641 O O . LYS D 1 23 ? -38.589 -38.366 27.644 1.00 24.57 3 LYS D O 1
ATOM 7647 N N . LYS D 1 24 ? -38.358 -36.193 27.039 1.00 18.48 4 LYS D N 1
ATOM 7648 C CA . LYS D 1 24 ? -39.341 -35.731 28.035 1.00 15.78 4 LYS D CA 1
ATOM 7649 C C . LYS D 1 24 ? -40.777 -35.968 27.522 1.00 16.60 4 LYS D C 1
ATOM 7650 O O . LYS D 1 24 ? -40.993 -36.101 26.249 1.00 18.27 4 LYS D O 1
ATOM 7656 N N . SER D 1 25 ? -41.725 -35.929 28.439 1.00 19.49 5 SER D N 1
ATOM 7657 C CA . SER D 1 25 ? -43.163 -36.046 28.153 1.00 15.44 5 SER D CA 1
ATOM 7658 C C . SER D 1 25 ? -43.892 -34.857 28.755 1.00 18.47 5 SER D C 1
ATOM 7659 O O . SER D 1 25 ? -43.781 -34.660 29.940 1.00 17.56 5 SER D O 1
ATOM 7662 N N . ILE D 1 26 ? -44.474 -34.037 27.916 1.00 15.83 6 ILE D N 1
ATOM 7663 C CA . ILE D 1 26 ? -45.115 -32.794 28.373 1.00 14.82 6 ILE D CA 1
ATOM 7664 C C . ILE D 1 26 ? -46.642 -32.989 28.224 1.00 15.74 6 ILE D C 1
ATOM 7665 O O . ILE D 1 26 ? -47.134 -33.512 27.198 1.00 17.75 6 ILE D O 1
ATOM 7670 N N . TYR D 1 27 ? -47.388 -32.583 29.227 1.00 16.09 7 TYR D N 1
ATOM 7671 C CA . TYR D 1 27 ? -48.852 -32.587 29.224 1.00 16.26 7 TYR D CA 1
ATOM 7672 C C . TYR D 1 27 ? -49.329 -31.219 28.760 1.00 15.92 7 TYR D C 1
ATOM 7673 O O . TYR D 1 27 ? -48.923 -30.229 29.401 1.00 14.93 7 TYR D O 1
ATOM 7682 N N . VAL D 1 28 ? -50.279 -31.215 27.800 1.00 15.46 8 VAL D N 1
ATOM 7683 C CA . VAL D 1 28 ? -50.818 -29.941 27.285 1.00 15.92 8 VAL D CA 1
ATOM 7684 C C . VAL D 1 28 ? -52.298 -29.895 27.676 1.00 17.46 8 VAL D C 1
ATOM 7685 O O . VAL D 1 28 ? -53.065 -30.729 27.171 1.00 18.37 8 VAL D O 1
ATOM 7689 N N . ALA D 1 29 ? -52.651 -28.908 28.498 1.00 15.69 9 ALA D N 1
ATOM 7690 C CA . ALA D 1 29 ? -54.016 -28.562 28.910 1.00 14.68 9 ALA D CA 1
ATOM 7691 C C . ALA D 1 29 ? -54.513 -27.577 27.835 1.00 17.69 9 ALA D C 1
ATOM 7692 O O . ALA D 1 29 ? -54.176 -26.370 27.878 1.00 17.20 9 ALA D O 1
ATOM 7694 N N . TYR D 1 30 ? -55.319 -28.076 26.899 1.00 16.49 10 TYR D N 1
ATOM 7695 C CA . TYR D 1 30 ? -55.920 -27.245 25.860 1.00 16.38 10 TYR D CA 1
ATOM 7696 C C . TYR D 1 30 ? -57.268 -26.719 26.365 1.00 16.75 10 TYR D C 1
ATOM 7697 O O . TYR D 1 30 ? -58.303 -27.421 26.262 1.00 16.22 10 TYR D O 1
ATOM 7706 N N . THR D 1 31 ? -57.256 -25.511 26.959 1.00 16.47 11 THR D N 1
ATOM 7707 C CA . THR D 1 31 ? -58.420 -24.919 27.648 1.00 17.03 11 THR D CA 1
ATOM 7708 C C . THR D 1 31 ? -59.335 -24.306 26.592 1.00 17.66 11 THR D C 1
ATOM 7709 O O . THR D 1 31 ? -60.514 -24.128 26.918 1.00 21.28 11 THR D O 1
ATOM 7713 N N . GLY D 1 32 ? -58.804 -23.896 25.451 1.00 19.40 12 GLY D N 1
ATOM 7714 C CA . GLY D 1 32 ? -59.536 -23.047 24.499 1.00 23.30 12 GLY D CA 1
ATOM 7715 C C . GLY D 1 32 ? -58.634 -21.933 24.052 1.00 22.39 12 GLY D C 1
ATOM 7716 O O . GLY D 1 32 ? -57.398 -22.180 23.957 1.00 20.66 12 GLY D O 1
ATOM 7717 N N . GLY D 1 33 ? -59.220 -20.880 23.488 1.00 21.09 13 GLY D N 1
ATOM 7718 C CA . GLY D 1 33 ? -58.390 -19.791 23.010 1.00 21.13 13 GLY D CA 1
ATOM 7719 C C . GLY D 1 33 ? -58.372 -19.643 21.509 1.00 18.77 13 GLY D C 1
ATOM 7720 O O . GLY D 1 33 ? -58.603 -20.618 20.703 1.00 23.25 13 GLY D O 1
ATOM 7721 N N . THR D 1 34 ? -57.878 -18.498 21.083 1.00 23.09 14 THR D N 1
ATOM 7722 C CA . THR D 1 34 ? -57.745 -18.185 19.656 1.00 20.83 14 THR D CA 1
ATOM 7723 C C . THR D 1 34 ? -56.905 -19.229 18.928 1.00 24.45 14 THR D C 1
ATOM 7724 O O . THR D 1 34 ? -57.196 -19.566 17.780 1.00 22.59 14 THR D O 1
ATOM 7728 N N . ILE D 1 35 ? -55.958 -19.843 19.623 1.00 26.95 15 ILE D N 1
ATOM 7729 C CA . ILE D 1 35 ? -54.948 -20.708 18.935 1.00 24.90 15 ILE D CA 1
ATOM 7730 C C . ILE D 1 35 ? -55.708 -21.835 18.213 1.00 25.66 15 ILE D C 1
ATOM 7731 O O . ILE D 1 35 ? -55.258 -22.281 17.062 1.00 29.16 15 ILE D O 1
ATOM 7736 N N . GLY D 1 36 ? -56.807 -22.304 18.803 1.00 25.07 16 GLY D N 1
ATOM 7737 C CA . GLY D 1 36 ? -57.483 -23.509 18.269 1.00 26.26 16 GLY D CA 1
ATOM 7738 C C . GLY D 1 36 ? -58.733 -23.192 17.453 1.00 31.55 16 GLY D C 1
ATOM 7739 O O . GLY D 1 36 ? -59.385 -24.142 17.000 1.00 29.40 16 GLY D O 1
ATOM 7740 N N . MET D 1 37 ? -59.005 -21.922 17.145 1.00 25.13 17 MET D N 1
ATOM 7741 C CA . MET D 1 37 ? -60.328 -21.558 16.587 1.00 28.54 17 MET D CA 1
ATOM 7742 C C . MET D 1 37 ? -60.273 -21.646 15.061 1.00 33.72 17 MET D C 1
ATOM 7743 O O . MET D 1 37 ? -59.160 -21.766 14.498 1.00 29.46 17 MET D O 1
ATOM 7748 N N . GLN D 1 38 ? -61.426 -21.551 14.405 1.00 38.83 18 GLN D N 1
ATOM 7749 C CA . GLN D 1 38 ? -61.456 -21.366 12.930 1.00 48.51 18 GLN D CA 1
ATOM 7750 C C . GLN D 1 38 ? -62.611 -20.456 12.474 1.00 53.00 18 GLN D C 1
ATOM 7751 O O . GLN D 1 38 ? -63.634 -20.364 13.180 1.00 49.52 18 GLN D O 1
ATOM 7757 N N . ARG D 1 39 ? -62.412 -19.814 11.315 1.00 71.64 19 ARG D N 1
ATOM 7758 C CA . ARG D 1 39 ? -63.438 -19.075 10.532 1.00 61.90 19 ARG D CA 1
ATOM 7759 C C . ARG D 1 39 ? -64.097 -20.110 9.622 1.00 55.54 19 ARG D C 1
ATOM 7760 O O . ARG D 1 39 ? -64.944 -20.840 10.165 1.00 53.34 19 ARG D O 1
ATOM 7768 N N . TYR D 1 44 ? -63.790 -17.989 13.919 1.00 55.45 24 TYR D N 1
ATOM 7769 C CA . TYR D 1 44 ? -64.134 -17.199 15.132 1.00 49.60 24 TYR D CA 1
ATOM 7770 C C . TYR D 1 44 ? -64.889 -18.115 16.095 1.00 46.01 24 TYR D C 1
ATOM 7771 O O . TYR D 1 44 ? -65.550 -17.607 17.054 1.00 46.56 24 TYR D O 1
ATOM 7773 N N . ILE D 1 45 ? -64.705 -19.434 15.922 1.00 40.01 25 ILE D N 1
ATOM 7774 C CA . ILE D 1 45 ? -65.449 -20.491 16.668 1.00 49.38 25 ILE D CA 1
ATOM 7775 C C . ILE D 1 45 ? -64.480 -21.611 17.053 1.00 46.28 25 ILE D C 1
ATOM 7776 O O . ILE D 1 45 ? -63.574 -21.976 16.301 1.00 36.71 25 ILE D O 1
ATOM 7781 N N . PRO D 1 46 ? -64.605 -22.193 18.262 1.00 52.62 26 PRO D N 1
ATOM 7782 C CA . PRO D 1 46 ? -63.895 -23.440 18.568 1.00 48.71 26 PRO D CA 1
ATOM 7783 C C . PRO D 1 46 ? -64.476 -24.646 17.812 1.00 42.84 26 PRO D C 1
ATOM 7784 O O . PRO D 1 46 ? -65.657 -24.700 17.601 1.00 43.67 26 PRO D O 1
ATOM 7788 N N . VAL D 1 47 ? -63.632 -25.603 17.452 1.00 35.06 27 VAL D N 1
ATOM 7789 C CA . VAL D 1 47 ? -64.068 -26.896 16.828 1.00 36.91 27 VAL D CA 1
ATOM 7790 C C . VAL D 1 47 ? -63.252 -27.972 17.515 1.00 35.55 27 VAL D C 1
ATOM 7791 O O . VAL D 1 47 ? -61.993 -27.870 17.510 1.00 36.97 27 VAL D O 1
ATOM 7795 N N . SER D 1 48 ? -63.925 -28.944 18.093 1.00 33.38 28 SER D N 1
ATOM 7796 C CA . SER D 1 48 ? -63.276 -30.055 18.810 1.00 35.12 28 SER D CA 1
ATOM 7797 C C . SER D 1 48 ? -62.386 -30.818 17.835 1.00 37.83 28 SER D C 1
ATOM 7798 O O . SER D 1 48 ? -62.871 -31.148 16.776 1.00 35.87 28 SER D O 1
ATOM 7801 N N . GLY D 1 49 ? -61.138 -31.120 18.216 1.00 32.82 29 GLY D N 1
ATOM 7802 C CA . GLY D 1 49 ? -60.216 -31.983 17.452 1.00 33.57 29 GLY D CA 1
ATOM 7803 C C . GLY D 1 49 ? -59.365 -31.256 16.424 1.00 30.24 29 GLY D C 1
ATOM 7804 O O . GLY D 1 49 ? -58.385 -31.850 15.973 1.00 30.10 29 GLY D O 1
ATOM 7805 N N . HIS D 1 50 ? -59.707 -30.017 16.062 1.00 27.52 30 HIS D N 1
ATOM 7806 C CA . HIS D 1 50 ? -59.055 -29.273 14.952 1.00 33.77 30 HIS D CA 1
ATOM 7807 C C . HIS D 1 50 ? -57.593 -28.934 15.309 1.00 32.93 30 HIS D C 1
ATOM 7808 O O . HIS D 1 50 ? -56.692 -29.152 14.480 1.00 26.71 30 HIS D O 1
ATOM 7815 N N . LEU D 1 51 ? -57.352 -28.369 16.506 1.00 29.67 31 LEU D N 1
ATOM 7816 C CA . LEU D 1 51 ? -55.969 -28.053 16.934 1.00 26.61 31 LEU D CA 1
ATOM 7817 C C . LEU D 1 51 ? -55.150 -29.349 16.890 1.00 25.69 31 LEU D C 1
ATOM 7818 O O . LEU D 1 51 ? -54.061 -29.333 16.349 1.00 25.77 31 LEU D O 1
ATOM 7823 N N . GLN D 1 52 ? -55.631 -30.427 17.486 1.00 21.46 32 GLN D N 1
ATOM 7824 C CA . GLN D 1 52 ? -54.876 -31.697 17.566 1.00 21.70 32 GLN D CA 1
ATOM 7825 C C . GLN D 1 52 ? -54.520 -32.272 16.162 1.00 23.77 32 GLN D C 1
ATOM 7826 O O . GLN D 1 52 ? -53.421 -32.803 15.937 1.00 18.32 32 GLN D O 1
ATOM 7832 N N . ARG D 1 53 ? -55.453 -32.274 15.255 1.00 24.82 33 ARG D N 1
ATOM 7833 C CA . ARG D 1 53 ? -55.171 -32.648 13.840 1.00 22.18 33 ARG D CA 1
ATOM 7834 C C . ARG D 1 53 ? -54.181 -31.679 13.208 1.00 22.65 33 ARG D C 1
ATOM 7835 O O . ARG D 1 53 ? -53.296 -32.128 12.462 1.00 21.76 33 ARG D O 1
ATOM 7843 N N . GLN D 1 54 ? -54.319 -30.357 13.392 1.00 23.55 34 GLN D N 1
ATOM 7844 C CA . GLN D 1 54 ? -53.320 -29.458 12.757 1.00 24.23 34 GLN D CA 1
ATOM 7845 C C . GLN D 1 54 ? -51.920 -29.785 13.259 1.00 20.84 34 GLN D C 1
ATOM 7846 O O . GLN D 1 54 ? -50.942 -29.774 12.476 1.00 19.48 34 GLN D O 1
ATOM 7852 N N . LEU D 1 55 ? -51.771 -30.116 14.528 1.00 22.28 35 LEU D N 1
ATOM 7853 C CA . LEU D 1 55 ? -50.444 -30.411 15.114 1.00 20.39 35 LEU D CA 1
ATOM 7854 C C . LEU D 1 55 ? -49.890 -31.734 14.561 1.00 22.05 35 LEU D C 1
ATOM 7855 O O . LEU D 1 55 ? -48.714 -31.790 14.296 1.00 21.83 35 LEU D O 1
ATOM 7860 N N . ALA D 1 56 ? -50.713 -32.724 14.399 1.00 19.80 36 ALA D N 1
ATOM 7861 C CA . ALA D 1 56 ? -50.331 -34.018 13.777 1.00 22.34 36 ALA D CA 1
ATOM 7862 C C . ALA D 1 56 ? -49.779 -33.739 12.384 1.00 20.72 36 ALA D C 1
ATOM 7863 O O . ALA D 1 56 ? -48.917 -34.503 11.886 1.00 21.33 36 ALA D O 1
ATOM 7865 N N . LEU D 1 57 ? -50.302 -32.725 11.697 1.00 21.23 37 LEU D N 1
ATOM 7866 C CA . LEU D 1 57 ? -49.943 -32.377 10.299 1.00 22.89 37 LEU D CA 1
ATOM 7867 C C . LEU D 1 57 ? -48.733 -31.450 10.190 1.00 26.19 37 LEU D C 1
ATOM 7868 O O . LEU D 1 57 ? -48.364 -31.070 9.036 1.00 29.09 37 LEU D O 1
ATOM 7873 N N . MET D 1 58 ? -48.132 -31.024 11.320 1.00 22.87 38 MET D N 1
ATOM 7874 C CA . MET D 1 58 ? -46.988 -30.087 11.281 1.00 24.91 38 MET D CA 1
ATOM 7875 C C . MET D 1 58 ? -45.694 -30.770 11.690 1.00 28.11 38 MET D C 1
ATOM 7876 O O . MET D 1 58 ? -45.488 -31.077 12.874 1.00 21.90 38 MET D O 1
ATOM 7881 N N . PRO D 1 59 ? -44.794 -31.088 10.731 1.00 28.18 39 PRO D N 1
ATOM 7882 C CA . PRO D 1 59 ? -43.680 -31.990 11.022 1.00 27.74 39 PRO D CA 1
ATOM 7883 C C . PRO D 1 59 ? -42.787 -31.502 12.162 1.00 25.96 39 PRO D C 1
ATOM 7884 O O . PRO D 1 59 ? -42.136 -32.313 12.857 1.00 22.32 39 PRO D O 1
ATOM 7888 N N . GLU D 1 60 ? -42.694 -30.192 12.347 1.00 23.65 40 GLU D N 1
ATOM 7889 C CA . GLU D 1 60 ? -41.699 -29.667 13.322 1.00 24.83 40 GLU D CA 1
ATOM 7890 C C . GLU D 1 60 ? -42.044 -30.194 14.731 1.00 21.33 40 GLU D C 1
ATOM 7891 O O . GLU D 1 60 ? -41.143 -30.314 15.544 1.00 22.80 40 GLU D O 1
ATOM 7897 N N . PHE D 1 61 ? -43.291 -30.417 15.078 1.00 20.28 41 PHE D N 1
ATOM 7898 C CA . PHE D 1 61 ? -43.758 -30.936 16.400 1.00 18.47 41 PHE D CA 1
ATOM 7899 C C . PHE D 1 61 ? -43.373 -32.414 16.651 1.00 22.26 41 PHE D C 1
ATOM 7900 O O . PHE D 1 61 ? -43.429 -32.886 17.816 1.00 21.78 41 PHE D O 1
ATOM 7908 N N . HIS D 1 62 ? -42.863 -33.116 15.631 1.00 20.10 42 HIS D N 1
ATOM 7909 C CA . HIS D 1 62 ? -42.518 -34.573 15.743 1.00 22.48 42 HIS D CA 1
ATOM 7910 C C . HIS D 1 62 ? -41.051 -34.863 15.475 1.00 27.82 42 HIS D C 1
ATOM 7911 O O . HIS D 1 62 ? -40.731 -36.025 15.385 1.00 26.50 42 HIS D O 1
ATOM 7918 N N . ARG D 1 63 ? -40.208 -33.850 15.494 1.00 24.34 43 ARG D N 1
ATOM 7919 C CA . ARG D 1 63 ? -38.749 -34.042 15.259 1.00 28.57 43 ARG D CA 1
ATOM 7920 C C . ARG D 1 63 ? -38.162 -34.735 16.471 1.00 26.73 43 ARG D C 1
ATOM 7921 O O . ARG D 1 63 ? -38.648 -34.615 17.561 1.00 22.87 43 ARG D O 1
ATOM 7929 N N . PRO D 1 64 ? -37.085 -35.523 16.290 1.00 26.78 44 PRO D N 1
ATOM 7930 C CA . PRO D 1 64 ? -36.369 -36.110 17.415 1.00 27.04 44 PRO D CA 1
ATOM 7931 C C . PRO D 1 64 ? -35.973 -35.164 18.585 1.00 22.44 44 PRO D C 1
ATOM 7932 O O . PRO D 1 64 ? -36.010 -35.606 19.767 1.00 24.75 44 PRO D O 1
ATOM 7936 N N . GLU D 1 65 ? -35.604 -33.918 18.282 1.00 21.95 45 GLU D N 1
ATOM 7937 C CA . GLU D 1 65 ? -35.111 -32.932 19.277 1.00 22.36 45 GLU D CA 1
ATOM 7938 C C . GLU D 1 65 ? -36.313 -32.402 20.088 1.00 22.09 45 GLU D C 1
ATOM 7939 O O . GLU D 1 65 ? -36.085 -31.673 21.069 1.00 22.79 45 GLU D O 1
ATOM 7945 N N . MET D 1 66 ? -37.529 -32.745 19.713 1.00 18.16 46 MET D N 1
ATOM 7946 C CA . MET D 1 66 ? -38.765 -32.266 20.428 1.00 18.37 46 MET D CA 1
ATOM 7947 C C . MET D 1 66 ? -39.135 -33.264 21.504 1.00 18.58 46 MET D C 1
ATOM 7948 O O . MET D 1 66 ? -38.955 -34.463 21.303 1.00 18.51 46 MET D O 1
ATOM 7953 N N . PRO D 1 67 ? -39.801 -32.812 22.611 1.00 15.80 47 PRO D N 1
ATOM 7954 C CA . PRO D 1 67 ? -40.336 -33.748 23.614 1.00 15.12 47 PRO D CA 1
ATOM 7955 C C . PRO D 1 67 ? -41.573 -34.411 23.038 1.00 15.84 47 PRO D C 1
ATOM 7956 O O . PRO D 1 67 ? -42.211 -33.879 22.035 1.00 18.44 47 PRO D O 1
ATOM 7960 N N . ASP D 1 68 ? -41.988 -35.511 23.678 1.00 16.96 48 ASP D N 1
ATOM 7961 C CA . ASP D 1 68 ? -43.295 -36.154 23.439 1.00 19.08 48 ASP D CA 1
ATOM 7962 C C . ASP D 1 68 ? -44.350 -35.290 24.134 1.00 17.34 48 ASP D C 1
ATOM 7963 O O . ASP D 1 68 ? -43.964 -34.609 25.137 1.00 17.03 48 ASP D O 1
ATOM 7968 N N . PHE D 1 69 ? -45.554 -35.158 23.587 1.00 18.32 49 PHE D N 1
ATOM 7969 C CA . PHE D 1 69 ? -46.619 -34.422 24.308 1.00 18.09 49 PHE D CA 1
ATOM 7970 C C . PHE D 1 69 ? -47.973 -35.065 24.125 1.00 19.56 49 PHE D C 1
ATOM 7971 O O . PHE D 1 69 ? -48.218 -35.767 23.190 1.00 19.46 49 PHE D O 1
ATOM 7979 N N . THR D 1 70 ? -48.819 -34.855 25.114 1.00 18.05 50 THR D N 1
ATOM 7980 C CA . THR D 1 70 ? -50.167 -35.444 25.244 1.00 17.58 50 THR D CA 1
ATOM 7981 C C . THR D 1 70 ? -51.111 -34.248 25.392 1.00 21.22 50 THR D C 1
ATOM 7982 O O . THR D 1 70 ? -50.903 -33.444 26.325 1.00 21.28 50 THR D O 1
ATOM 7986 N N . ILE D 1 71 ? -52.111 -34.103 24.531 1.00 19.31 51 ILE D N 1
ATOM 7987 C CA . ILE D 1 71 ? -53.082 -32.987 24.644 1.00 17.15 51 ILE D CA 1
ATOM 7988 C C . ILE D 1 71 ? -54.359 -33.468 25.351 1.00 20.86 51 ILE D C 1
ATOM 7989 O O . ILE D 1 71 ? -54.960 -34.438 24.872 1.00 20.01 51 ILE D O 1
ATOM 7994 N N . HIS D 1 72 ? -54.795 -32.768 26.403 1.00 17.12 52 HIS D N 1
ATOM 7995 C CA . HIS D 1 72 ? -56.127 -32.906 26.997 1.00 17.51 52 HIS D CA 1
ATOM 7996 C C . HIS D 1 72 ? -56.946 -31.706 26.523 1.00 16.97 52 HIS D C 1
ATOM 7997 O O . HIS D 1 72 ? -56.745 -30.621 26.986 1.00 18.31 52 HIS D O 1
ATOM 8004 N N . GLU D 1 73 ? -57.912 -31.986 25.658 1.00 17.65 53 GLU D N 1
ATOM 8005 C CA . GLU D 1 73 ? -58.865 -31.002 25.175 1.00 18.50 53 GLU D CA 1
ATOM 8006 C C . GLU D 1 73 ? -59.995 -30.815 26.184 1.00 16.94 53 GLU D C 1
ATOM 8007 O O . GLU D 1 73 ? -60.715 -31.814 26.545 1.00 16.93 53 GLU D O 1
ATOM 8013 N N . TYR D 1 74 ? -60.168 -29.626 26.700 1.00 16.56 54 TYR D N 1
ATOM 8014 C CA . TYR D 1 74 ? -61.192 -29.354 27.710 1.00 15.82 54 TYR D CA 1
ATOM 8015 C C . TYR D 1 74 ? -62.542 -29.342 27.002 1.00 19.80 54 TYR D C 1
ATOM 8016 O O . TYR D 1 74 ? -62.629 -28.918 25.807 1.00 18.16 54 TYR D O 1
ATOM 8025 N N . THR D 1 75 ? -63.570 -29.722 27.740 1.00 21.15 55 THR D N 1
ATOM 8026 C CA . THR D 1 75 ? -64.988 -29.674 27.272 1.00 23.62 55 THR D CA 1
ATOM 8027 C C . THR D 1 75 ? -65.853 -28.868 28.224 1.00 22.33 55 THR D C 1
ATOM 8028 O O . THR D 1 75 ? -66.001 -29.252 29.362 1.00 25.62 55 THR D O 1
ATOM 8032 N N . PRO D 1 76 ? -66.462 -27.758 27.781 1.00 25.28 56 PRO D N 1
ATOM 8033 C CA . PRO D 1 76 ? -66.257 -27.243 26.416 1.00 26.05 56 PRO D CA 1
ATOM 8034 C C . PRO D 1 76 ? -64.933 -26.447 26.348 1.00 22.85 56 PRO D C 1
ATOM 8035 O O . PRO D 1 76 ? -64.438 -26.090 27.381 1.00 21.02 56 PRO D O 1
ATOM 8039 N N . LEU D 1 77 ? -64.470 -26.153 25.146 1.00 24.12 57 LEU D N 1
ATOM 8040 C CA . LEU D 1 77 ? -63.358 -25.208 24.863 1.00 24.41 57 LEU D CA 1
ATOM 8041 C C . LEU D 1 77 ? -63.905 -23.828 25.127 1.00 27.79 57 LEU D C 1
ATOM 8042 O O . LEU D 1 77 ? -65.092 -23.581 24.782 1.00 28.25 57 LEU D O 1
ATOM 8047 N N . MET D 1 78 ? -63.123 -23.009 25.780 1.00 24.10 58 MET D N 1
ATOM 8048 C CA . MET D 1 78 ? -63.586 -21.684 26.247 1.00 23.82 58 MET D CA 1
ATOM 8049 C C . MET D 1 78 ? -62.796 -20.537 25.622 1.00 22.50 58 MET D C 1
ATOM 8050 O O . MET D 1 78 ? -61.566 -20.588 25.594 1.00 21.85 58 MET D O 1
ATOM 8055 N N . ASP D 1 79 ? -63.523 -19.535 25.211 1.00 21.72 59 ASP D N 1
ATOM 8056 C CA . ASP D 1 79 ? -62.974 -18.180 24.998 1.00 22.14 59 ASP D CA 1
ATOM 8057 C C . ASP D 1 79 ? -62.446 -17.708 26.345 1.00 20.39 59 ASP D C 1
ATOM 8058 O O . ASP D 1 79 ? -63.185 -17.748 27.341 1.00 22.15 59 ASP D O 1
ATOM 8063 N N . SER D 1 80 ? -61.223 -17.200 26.364 1.00 19.16 60 SER D N 1
ATOM 8064 C CA . SER D 1 80 ? -60.745 -16.869 27.734 1.00 18.37 60 SER D CA 1
ATOM 8065 C C . SER D 1 80 ? -61.500 -15.703 28.313 1.00 18.03 60 SER D C 1
ATOM 8066 O O . SER D 1 80 ? -61.384 -15.472 29.523 1.00 16.10 60 SER D O 1
ATOM 8069 N N . SER D 1 81 ? -62.182 -14.907 27.507 1.00 18.32 61 SER D N 1
ATOM 8070 C CA . SER D 1 81 ? -62.993 -13.793 28.045 1.00 17.26 61 SER D CA 1
ATOM 8071 C C . SER D 1 81 ? -64.138 -14.322 28.888 1.00 19.34 61 SER D C 1
ATOM 8072 O O . SER D 1 81 ? -64.647 -13.535 29.729 1.00 17.66 61 SER D O 1
ATOM 8075 N N . ASP D 1 82 ? -64.442 -15.619 28.844 1.00 19.30 62 ASP D N 1
ATOM 8076 C CA . ASP D 1 82 ? -65.572 -16.199 29.612 1.00 20.07 62 ASP D CA 1
ATOM 8077 C C . ASP D 1 82 ? -65.091 -16.932 30.878 1.00 22.19 62 ASP D C 1
ATOM 8078 O O . ASP D 1 82 ? -65.912 -17.424 31.678 1.00 21.16 62 ASP D O 1
ATOM 8083 N N . MET D 1 83 ? -63.819 -16.859 31.167 1.00 17.95 63 MET D N 1
ATOM 8084 C CA . MET D 1 83 ? -63.188 -17.559 32.309 1.00 21.09 63 MET D CA 1
ATOM 8085 C C . MET D 1 83 ? -63.720 -16.925 33.598 1.00 18.82 63 MET D C 1
ATOM 8086 O O . MET D 1 83 ? -63.855 -15.688 33.712 1.00 20.75 63 MET D O 1
ATOM 8091 N N . THR D 1 84 ? -63.888 -17.764 34.628 1.00 20.23 64 THR D N 1
ATOM 8092 C CA . THR D 1 84 ? -64.187 -17.298 35.972 1.00 19.08 64 THR D CA 1
ATOM 8093 C C . THR D 1 84 ? -63.110 -17.888 36.844 1.00 18.51 64 THR D C 1
ATOM 8094 O O . THR D 1 84 ? -62.420 -18.823 36.468 1.00 16.76 64 THR D O 1
ATOM 8098 N N . PRO D 1 85 ? -63.044 -17.507 38.110 1.00 18.67 65 PRO D N 1
ATOM 8099 C CA . PRO D 1 85 ? -62.121 -18.197 39.019 1.00 17.86 65 PRO D CA 1
ATOM 8100 C C . PRO D 1 85 ? -62.326 -19.713 39.147 1.00 21.77 65 PRO D C 1
ATOM 8101 O O . PRO D 1 85 ? -61.329 -20.398 39.369 1.00 17.05 65 PRO D O 1
ATOM 8105 N N . GLU D 1 86 ? -63.541 -20.241 38.974 1.00 18.36 66 GLU D N 1
ATOM 8106 C CA . GLU D 1 86 ? -63.713 -21.700 39.017 1.00 21.35 66 GLU D CA 1
ATOM 8107 C C . GLU D 1 86 ? -62.852 -22.331 37.951 1.00 18.76 66 GLU D C 1
ATOM 8108 O O . GLU D 1 86 ? -62.450 -23.484 38.194 1.00 18.71 66 GLU D O 1
ATOM 8114 N N . ASP D 1 87 ? -62.612 -21.654 36.826 1.00 17.31 67 ASP D N 1
ATOM 8115 C CA . ASP D 1 87 ? -61.767 -22.237 35.735 1.00 18.09 67 ASP D CA 1
ATOM 8116 C C . ASP D 1 87 ? -60.307 -22.356 36.206 1.00 17.04 67 ASP D C 1
ATOM 8117 O O . ASP D 1 87 ? -59.662 -23.277 35.762 1.00 17.27 67 ASP D O 1
ATOM 8122 N N . TRP D 1 88 ? -59.791 -21.414 36.999 1.00 18.05 68 TRP D N 1
ATOM 8123 C CA . TRP D 1 88 ? -58.440 -21.504 37.572 1.00 14.94 68 TRP D CA 1
ATOM 8124 C C . TRP D 1 88 ? -58.343 -22.796 38.410 1.00 17.26 68 TRP D C 1
ATOM 8125 O O . TRP D 1 88 ? -57.355 -23.532 38.354 1.00 15.41 68 TRP D O 1
ATOM 8136 N N . GLN D 1 89 ? -59.319 -23.002 39.249 1.00 15.99 69 GLN D N 1
ATOM 8137 C CA . GLN D 1 89 ? -59.455 -24.215 40.111 1.00 17.54 69 GLN D CA 1
ATOM 8138 C C . GLN D 1 89 ? -59.405 -25.473 39.249 1.00 15.18 69 GLN D C 1
ATOM 8139 O O . GLN D 1 89 ? -58.650 -26.418 39.567 1.00 15.84 69 GLN D O 1
ATOM 8145 N N . HIS D 1 90 ? -60.183 -25.519 38.158 1.00 15.42 70 HIS D N 1
ATOM 8146 C CA . HIS D 1 90 ? -60.241 -26.707 37.289 1.00 16.56 70 HIS D CA 1
ATOM 8147 C C . HIS D 1 90 ? -58.850 -26.999 36.721 1.00 16.74 70 HIS D C 1
ATOM 8148 O O . HIS D 1 90 ? -58.422 -28.166 36.701 1.00 15.79 70 HIS D O 1
ATOM 8155 N N . ILE D 1 91 ? -58.140 -25.980 36.250 1.00 14.41 71 ILE D N 1
ATOM 8156 C CA . ILE D 1 91 ? -56.800 -26.151 35.669 1.00 15.00 71 ILE D CA 1
ATOM 8157 C C . ILE D 1 91 ? -55.832 -26.637 36.759 1.00 14.08 71 ILE D C 1
ATOM 8158 O O . ILE D 1 91 ? -55.062 -27.601 36.517 1.00 15.05 71 ILE D O 1
ATOM 8163 N N . ALA D 1 92 ? -55.839 -26.026 37.945 1.00 16.68 72 ALA D N 1
ATOM 8164 C CA . ALA D 1 92 ? -54.927 -26.470 39.009 1.00 16.03 72 ALA D CA 1
ATOM 8165 C C . ALA D 1 92 ? -55.152 -27.934 39.323 1.00 17.14 72 ALA D C 1
ATOM 8166 O O . ALA D 1 92 ? -54.210 -28.637 39.543 1.00 15.81 72 ALA D O 1
ATOM 8168 N N . GLU D 1 93 ? -56.392 -28.340 39.447 1.00 16.45 73 GLU D N 1
ATOM 8169 C CA . GLU D 1 93 ? -56.718 -29.769 39.722 1.00 19.64 73 GLU D CA 1
ATOM 8170 C C . GLU D 1 93 ? -56.221 -30.678 38.581 1.00 18.86 73 GLU D C 1
ATOM 8171 O O . GLU D 1 93 ? -55.841 -31.801 38.846 1.00 17.96 73 GLU D O 1
ATOM 8177 N N . ASP D 1 94 ? -56.312 -30.256 37.344 1.00 16.08 74 ASP D N 1
ATOM 8178 C CA . ASP D 1 94 ? -55.879 -31.068 36.190 1.00 15.91 74 ASP D CA 1
ATOM 8179 C C . ASP D 1 94 ? -54.347 -31.237 36.297 1.00 15.50 74 ASP D C 1
ATOM 8180 O O . ASP D 1 94 ? -53.882 -32.333 36.035 1.00 18.70 74 ASP D O 1
ATOM 8185 N N . ILE D 1 95 ? -53.601 -30.150 36.648 1.00 15.75 75 ILE D N 1
ATOM 8186 C CA . ILE D 1 95 ? -52.149 -30.222 36.839 1.00 14.49 75 ILE D CA 1
ATOM 8187 C C . ILE D 1 95 ? -51.878 -31.268 37.931 1.00 19.08 75 ILE D C 1
ATOM 8188 O O . ILE D 1 95 ? -51.010 -32.151 37.740 1.00 18.62 75 ILE D O 1
ATOM 8193 N N . LYS D 1 96 ? -52.577 -31.143 39.036 1.00 13.63 76 LYS D N 1
ATOM 8194 C CA . LYS D 1 96 ? -52.293 -31.988 40.233 1.00 16.36 76 LYS D CA 1
ATOM 8195 C C . LYS D 1 96 ? -52.591 -33.460 39.896 1.00 18.09 76 LYS D C 1
ATOM 8196 O O . LYS D 1 96 ? -51.746 -34.317 40.158 1.00 17.15 76 LYS D O 1
ATOM 8202 N N . ALA D 1 97 ? -53.618 -33.707 39.114 1.00 16.99 77 ALA D N 1
ATOM 8203 C CA . ALA D 1 97 ? -54.038 -35.069 38.717 1.00 18.28 77 ALA D CA 1
ATOM 8204 C C . ALA D 1 97 ? -52.981 -35.719 37.825 1.00 21.67 77 ALA D C 1
ATOM 8205 O O . ALA D 1 97 ? -52.793 -36.922 37.905 1.00 20.66 77 ALA D O 1
ATOM 8207 N N . HIS D 1 98 ? -52.252 -34.954 37.052 1.00 17.78 78 HIS D N 1
ATOM 8208 C CA . HIS D 1 98 ? -51.290 -35.458 36.060 1.00 18.00 78 HIS D CA 1
ATOM 8209 C C . HIS D 1 98 ? -49.852 -35.265 36.545 1.00 16.97 78 HIS D C 1
ATOM 8210 O O . HIS D 1 98 ? -48.943 -35.575 35.787 1.00 19.31 78 HIS D O 1
ATOM 8217 N N . TYR D 1 99 ? -49.638 -34.560 37.636 1.00 17.58 79 TYR D N 1
ATOM 8218 C CA . TYR D 1 99 ? -48.303 -34.099 38.052 1.00 16.53 79 TYR D CA 1
ATOM 8219 C C . TYR D 1 99 ? -47.245 -35.192 38.064 1.00 17.40 79 TYR D C 1
ATOM 8220 O O . TYR D 1 99 ? -46.168 -34.940 37.597 1.00 16.47 79 TYR D O 1
ATOM 8229 N N . ASP D 1 100 ? -47.549 -36.354 38.649 1.00 18.14 80 ASP D N 1
ATOM 8230 C CA . ASP D 1 100 ? -46.497 -37.390 38.773 1.00 23.32 80 ASP D CA 1
ATOM 8231 C C . ASP D 1 100 ? -46.173 -38.054 37.437 1.00 24.99 80 ASP D C 1
ATOM 8232 O O . ASP D 1 100 ? -45.087 -38.671 37.307 1.00 31.18 80 ASP D O 1
ATOM 8237 N N . ASP D 1 101 ? -47.006 -37.875 36.428 1.00 19.90 81 ASP D N 1
ATOM 8238 C CA . ASP D 1 101 ? -46.981 -38.658 35.186 1.00 20.63 81 ASP D CA 1
ATOM 8239 C C . ASP D 1 101 ? -46.244 -37.966 34.033 1.00 20.34 81 ASP D C 1
ATOM 8240 O O . ASP D 1 101 ? -46.027 -38.607 32.996 1.00 19.45 81 ASP D O 1
ATOM 8245 N N . TYR D 1 102 ? -45.991 -36.672 34.146 1.00 15.10 82 TYR D N 1
ATOM 8246 C CA . TYR D 1 102 ? -45.395 -35.843 33.081 1.00 17.12 82 TYR D CA 1
ATOM 8247 C C . TYR D 1 102 ? -44.215 -35.080 33.645 1.00 17.37 82 TYR D C 1
ATOM 8248 O O . TYR D 1 102 ? -44.076 -34.926 34.869 1.00 21.05 82 TYR D O 1
ATOM 8257 N N . ASP D 1 103 ? -43.323 -34.615 32.757 1.00 19.69 83 ASP D N 1
ATOM 8258 C CA . ASP D 1 103 ? -42.112 -33.831 33.106 1.00 15.56 83 ASP D CA 1
ATOM 8259 C C . ASP D 1 103 ? -42.404 -32.329 33.117 1.00 15.50 83 ASP D C 1
ATOM 8260 O O . ASP D 1 103 ? -41.599 -31.538 33.579 1.00 16.92 83 ASP D O 1
ATOM 8265 N N . GLY D 1 104 ? -43.541 -31.897 32.574 1.00 15.15 84 GLY D N 1
ATOM 8266 C CA . GLY D 1 104 ? -43.846 -30.471 32.521 1.00 14.11 84 GLY D CA 1
ATOM 8267 C C . GLY D 1 104 ? -45.233 -30.295 31.926 1.00 15.24 84 GLY D C 1
ATOM 8268 O O . GLY D 1 104 ? -45.806 -31.263 31.437 1.00 12.75 84 GLY D O 1
ATOM 8269 N N . PHE D 1 105 ? -45.732 -29.070 32.003 1.00 15.22 85 PHE D N 1
ATOM 8270 C CA . PHE D 1 105 ? -47.146 -28.729 31.744 1.00 13.06 85 PHE D CA 1
ATOM 8271 C C . PHE D 1 105 ? -47.186 -27.462 30.883 1.00 15.60 85 PHE D C 1
ATOM 8272 O O . PHE D 1 105 ? -46.649 -26.408 31.276 1.00 18.87 85 PHE D O 1
ATOM 8280 N N . VAL D 1 106 ? -47.854 -27.550 29.769 1.00 13.71 86 VAL D N 1
ATOM 8281 C CA . VAL D 1 106 ? -48.132 -26.330 28.963 1.00 13.13 86 VAL D CA 1
ATOM 8282 C C . VAL D 1 106 ? -49.643 -26.127 28.933 1.00 14.56 86 VAL D C 1
ATOM 8283 O O . VAL D 1 106 ? -50.440 -27.135 28.816 1.00 16.36 86 VAL D O 1
ATOM 8287 N N . ILE D 1 107 ? -50.092 -24.924 29.313 1.00 14.55 87 ILE D N 1
ATOM 8288 C CA . ILE D 1 107 ? -51.499 -24.603 29.371 1.00 14.52 87 ILE D CA 1
ATOM 8289 C C . ILE D 1 107 ? -51.769 -23.781 28.105 1.00 13.32 87 ILE D C 1
ATOM 8290 O O . ILE D 1 107 ? -51.382 -22.625 28.062 1.00 15.68 87 ILE D O 1
ATOM 8295 N N . LEU D 1 108 ? -52.519 -24.306 27.160 1.00 13.97 88 LEU D N 1
ATOM 8296 C CA . LEU D 1 108 ? -52.920 -23.518 25.963 1.00 13.76 88 LEU D CA 1
ATOM 8297 C C . LEU D 1 108 ? -54.223 -22.781 26.332 1.00 14.67 88 LEU D C 1
ATOM 8298 O O . LEU D 1 108 ? -55.169 -23.378 26.836 1.00 17.14 88 LEU D O 1
ATOM 8303 N N . HIS D 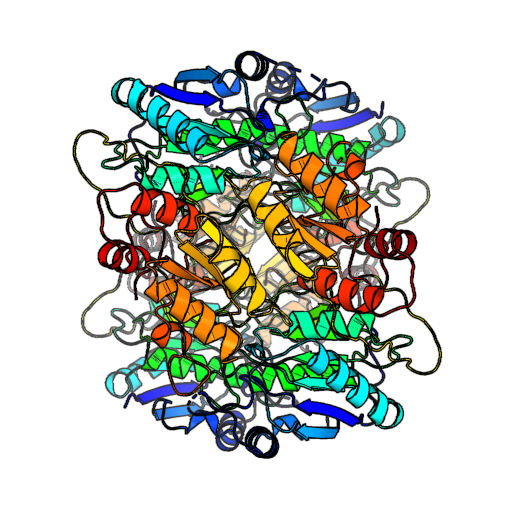1 109 ? -54.273 -21.496 26.065 1.00 13.33 89 HIS D N 1
ATOM 8304 C CA . HIS D 1 109 ? -55.254 -20.563 26.645 1.00 12.48 89 HIS D CA 1
ATOM 8305 C C . HIS D 1 109 ? -55.479 -19.394 25.719 1.00 14.99 89 HIS D C 1
ATOM 8306 O O . HIS D 1 109 ? -54.532 -18.997 25.017 1.00 16.30 89 HIS D O 1
ATOM 8313 N N . GLY D 1 110 ? -56.629 -18.804 25.797 1.00 16.56 90 GLY D N 1
ATOM 8314 C CA . GLY D 1 110 ? -56.935 -17.501 25.152 1.00 16.33 90 GLY D CA 1
ATOM 8315 C C . GLY D 1 110 ? -56.075 -16.407 25.712 1.00 17.42 90 GLY D C 1
ATOM 8316 O O . GLY D 1 110 ? -55.701 -16.432 26.901 1.00 15.02 90 GLY D O 1
ATOM 8317 N N . THR D 1 111 ? -55.711 -15.452 24.868 1.00 16.26 91 THR D N 1
ATOM 8318 C CA . THR D 1 111 ? -54.868 -14.299 25.353 1.00 16.53 91 THR D CA 1
ATOM 8319 C C . THR D 1 111 ? -55.627 -13.402 26.340 1.00 16.25 91 THR D C 1
ATOM 8320 O O . THR D 1 111 ? -54.966 -12.787 27.224 1.00 16.19 91 THR D O 1
ATOM 8324 N N . ASP D 1 112 ? -56.923 -13.165 26.175 1.00 15.67 92 ASP D N 1
ATOM 8325 C CA . ASP D 1 112 ? -57.572 -12.069 26.937 1.00 15.94 92 ASP D CA 1
ATOM 8326 C C . ASP D 1 112 ? -57.315 -12.190 28.444 1.00 15.42 92 ASP D C 1
ATOM 8327 O O . ASP D 1 112 ? -57.133 -11.123 29.144 1.00 16.03 92 ASP D O 1
ATOM 8332 N N . THR D 1 113 ? -57.378 -13.392 29.067 1.00 14.17 93 THR D N 1
ATOM 8333 C CA . THR D 1 113 ? -57.226 -13.479 30.527 1.00 14.51 93 THR D CA 1
ATOM 8334 C C . THR D 1 113 ? -56.069 -14.423 30.853 1.00 14.46 93 THR D C 1
ATOM 8335 O O . THR D 1 113 ? -56.008 -14.860 32.026 1.00 15.06 93 THR D O 1
ATOM 8339 N N . MET D 1 114 ? -55.189 -14.685 29.889 1.00 14.14 94 MET D N 1
ATOM 8340 C CA . MET D 1 114 ? -54.016 -15.572 30.124 1.00 15.39 94 MET D CA 1
ATOM 8341 C C . MET D 1 114 ? -53.226 -15.116 31.336 1.00 14.37 94 MET D C 1
ATOM 8342 O O . MET D 1 114 ? -52.810 -15.971 32.129 1.00 13.21 94 MET D O 1
ATOM 8347 N N . ALA D 1 115 ? -53.005 -13.826 31.489 1.00 12.86 95 ALA D N 1
ATOM 8348 C CA . ALA D 1 115 ? -52.238 -13.321 32.633 1.00 13.99 95 ALA D CA 1
ATOM 8349 C C . ALA D 1 115 ? -52.962 -13.541 33.965 1.00 14.93 95 ALA D C 1
ATOM 8350 O O . ALA D 1 115 ? -52.272 -13.840 34.993 1.00 14.74 95 ALA D O 1
ATOM 8352 N N . TYR D 1 116 ? -54.291 -13.473 34.033 1.00 12.39 96 TYR D N 1
ATOM 8353 C CA . TYR D 1 116 ? -54.991 -13.789 35.275 1.00 13.47 96 TYR D CA 1
ATOM 8354 C C . TYR D 1 116 ? -54.812 -15.290 35.588 1.00 15.78 96 TYR D C 1
ATOM 8355 O O . TYR D 1 116 ? -54.477 -15.622 36.735 1.00 16.85 96 TYR D O 1
ATOM 8364 N N . THR D 1 117 ? -54.915 -16.171 34.592 1.00 14.38 97 THR D N 1
ATOM 8365 C CA . THR D 1 117 ? -54.737 -17.600 34.881 1.00 15.16 97 THR D CA 1
ATOM 8366 C C . THR D 1 117 ? -53.337 -17.866 35.374 1.00 14.85 97 THR D C 1
ATOM 8367 O O . THR D 1 117 ? -53.124 -18.677 36.307 1.00 14.59 97 THR D O 1
ATOM 8371 N N . ALA D 1 118 ? -52.334 -17.350 34.682 1.00 13.43 98 ALA D N 1
ATOM 8372 C CA . ALA D 1 118 ? -50.961 -17.597 35.114 1.00 14.16 98 ALA D CA 1
ATOM 8373 C C . ALA D 1 118 ? -50.718 -17.089 36.523 1.00 14.96 98 ALA D C 1
ATOM 8374 O O . ALA D 1 118 ? -50.050 -17.818 37.355 1.00 16.23 98 ALA D O 1
ATOM 8376 N N . SER D 1 119 ? -51.223 -15.911 36.856 1.00 14.60 99 SER D N 1
ATOM 8377 C CA . SER D 1 119 ? -51.121 -15.360 38.239 1.00 14.45 99 SER D CA 1
ATOM 8378 C C . SER D 1 119 ? -51.803 -16.330 39.204 1.00 14.40 99 SER D C 1
ATOM 8379 O O . SER D 1 119 ? -51.257 -16.606 40.280 1.00 17.57 99 SER D O 1
ATOM 8382 N N . ALA D 1 120 ? -53.014 -16.727 38.950 1.00 14.54 100 ALA D N 1
ATOM 8383 C CA . ALA D 1 120 ? -53.791 -17.598 39.892 1.00 13.94 100 ALA D CA 1
ATOM 8384 C C . ALA D 1 120 ? -53.069 -18.893 40.129 1.00 16.49 100 ALA D C 1
ATOM 8385 O O . ALA D 1 120 ? -52.945 -19.257 41.329 1.00 15.51 100 ALA D O 1
ATOM 8387 N N . LEU D 1 121 ? -52.520 -19.506 39.060 1.00 16.25 101 LEU D N 1
ATOM 8388 C CA . LEU D 1 121 ? -51.857 -20.799 39.271 1.00 14.26 101 LEU D CA 1
ATOM 8389 C C . LEU D 1 121 ? -50.612 -20.638 40.159 1.00 13.80 101 LEU D C 1
ATOM 8390 O O . LEU D 1 121 ? -50.291 -21.494 41.014 1.00 14.32 101 LEU D O 1
ATOM 8395 N N . SER D 1 122 ? -49.946 -19.492 40.116 1.00 13.81 102 SER D N 1
ATOM 8396 C CA . SER D 1 122 ? -48.735 -19.253 40.926 1.00 13.18 102 SER D CA 1
ATOM 8397 C C . SER D 1 122 ? -49.033 -19.323 42.433 1.00 15.62 102 SER D C 1
ATOM 8398 O O . SER D 1 122 ? -48.257 -19.891 43.162 1.00 16.70 102 SER D O 1
ATOM 8401 N N . PHE D 1 123 ? -50.164 -18.815 42.840 1.00 15.17 103 PHE D N 1
ATOM 8402 C CA . PHE D 1 123 ? -50.510 -18.843 44.259 1.00 14.82 103 PHE D CA 1
ATOM 8403 C C . PHE D 1 123 ? -51.089 -20.190 44.616 1.00 16.20 103 PHE D C 1
ATOM 8404 O O . PHE D 1 123 ? -50.796 -20.653 45.708 1.00 18.96 103 PHE D O 1
ATOM 8412 N N . MET D 1 124 ? -51.826 -20.804 43.722 1.00 16.84 104 MET D N 1
ATOM 8413 C CA . MET D 1 124 ? -52.588 -22.040 44.054 1.00 16.39 104 MET D CA 1
ATOM 8414 C C . MET D 1 124 ? -51.642 -23.242 44.090 1.00 19.96 104 MET D C 1
ATOM 8415 O O . MET D 1 124 ? -51.952 -24.271 44.782 1.00 22.36 104 MET D O 1
ATOM 8420 N N . LEU D 1 125 ? -50.540 -23.231 43.354 1.00 15.42 105 LEU D N 1
ATOM 8421 C CA . LEU D 1 125 ? -49.616 -24.388 43.307 1.00 17.58 105 LEU D CA 1
ATOM 8422 C C . LEU D 1 125 ? -48.491 -24.130 44.296 1.00 23.65 105 LEU D C 1
ATOM 8423 O O . LEU D 1 125 ? -47.786 -23.121 44.144 1.00 31.31 105 LEU D O 1
ATOM 8428 N N . GLU D 1 126 ? -48.336 -24.954 45.329 1.00 18.20 106 GLU D N 1
ATOM 8429 C CA . GLU D 1 126 ? -47.230 -24.816 46.293 1.00 20.42 106 GLU D CA 1
ATOM 8430 C C . GLU D 1 126 ? -46.377 -26.059 46.147 1.00 16.03 106 GLU D C 1
ATOM 8431 O O . GLU D 1 126 ? -46.880 -27.106 45.766 1.00 17.50 106 GLU D O 1
ATOM 8437 N N . ASN D 1 127 ? -45.105 -25.895 46.339 1.00 17.02 107 ASN D N 1
ATOM 8438 C CA . ASN D 1 127 ? -44.101 -26.971 46.155 1.00 15.82 107 ASN D CA 1
ATOM 8439 C C . ASN D 1 127 ? -44.037 -27.397 44.703 1.00 18.47 107 ASN D C 1
ATOM 8440 O O . ASN D 1 127 ? -43.996 -28.568 44.421 1.00 18.08 107 ASN D O 1
ATOM 8445 N N . LEU D 1 128 ? -44.168 -26.436 43.784 1.00 17.88 108 LEU D N 1
ATOM 8446 C CA . LEU D 1 128 ? -44.139 -26.796 42.353 1.00 17.89 108 LEU D CA 1
ATOM 8447 C C . LEU D 1 128 ? -42.683 -27.147 41.933 1.00 19.45 108 LEU D C 1
ATOM 8448 O O . LEU D 1 128 ? -41.796 -26.297 42.023 1.00 20.46 108 LEU D O 1
ATOM 8453 N N . GLY D 1 129 ? -42.443 -28.377 41.487 1.00 14.94 109 GLY D N 1
ATOM 8454 C CA . GLY D 1 129 ? -41.121 -28.854 41.070 1.00 16.12 109 GLY D CA 1
ATOM 8455 C C . GLY D 1 129 ? -41.009 -29.203 39.627 1.00 15.96 109 GLY D C 1
ATOM 8456 O O . GLY D 1 129 ? -40.007 -29.867 39.269 1.00 17.50 109 GLY D O 1
ATOM 8457 N N . LYS D 1 130 ? -41.902 -28.655 38.780 1.00 15.09 110 LYS D N 1
ATOM 8458 C CA . LYS D 1 130 ? -41.908 -28.930 37.359 1.00 16.02 110 LYS D CA 1
ATOM 8459 C C . LYS D 1 130 ? -42.392 -27.684 36.691 1.00 16.83 110 LYS D C 1
ATOM 8460 O O . LYS D 1 130 ? -43.104 -26.951 37.325 1.00 14.89 110 LYS D O 1
ATOM 8466 N N . PRO D 1 131 ? -41.988 -27.393 35.438 1.00 13.78 111 PRO D N 1
ATOM 8467 C CA . PRO D 1 131 ? -42.446 -26.164 34.819 1.00 13.65 111 PRO D CA 1
ATOM 8468 C C . PRO D 1 131 ? -43.915 -26.284 34.436 1.00 13.64 111 PRO D C 1
ATOM 8469 O O . PRO D 1 131 ? -44.503 -27.340 34.020 1.00 11.62 111 PRO D O 1
ATOM 8473 N N . VAL D 1 132 ? -44.567 -25.123 34.512 1.00 12.83 112 VAL D N 1
ATOM 8474 C CA . VAL D 1 132 ? -45.961 -24.879 34.047 1.00 14.22 112 VAL D CA 1
ATOM 8475 C C . VAL D 1 132 ? -45.885 -23.618 33.241 1.00 15.71 112 VAL D C 1
ATOM 8476 O O . VAL D 1 132 ? -45.515 -22.580 33.798 1.00 14.65 112 VAL D O 1
ATOM 8480 N N . ILE D 1 133 ? -46.193 -23.759 31.980 1.00 13.72 113 ILE D N 1
ATOM 8481 C CA . ILE D 1 133 ? -46.051 -22.627 31.045 1.00 13.44 113 ILE D CA 1
ATOM 8482 C C . ILE D 1 133 ? -47.405 -22.388 30.344 1.00 14.55 113 ILE D C 1
ATOM 8483 O O . ILE D 1 133 ? -47.890 -23.251 29.659 1.00 15.43 113 ILE D O 1
ATOM 8488 N N . VAL D 1 134 ? -47.922 -21.174 30.470 1.00 13.66 114 VAL D N 1
ATOM 8489 C CA . VAL D 1 134 ? -49.139 -20.708 29.821 1.00 13.12 114 VAL D CA 1
ATOM 8490 C C . VAL D 1 134 ? -48.765 -19.991 28.508 1.00 15.82 114 VAL D C 1
ATOM 8491 O O . VAL D 1 134 ? -47.843 -19.231 28.500 1.00 12.44 114 VAL D O 1
ATOM 8495 N N . THR D 1 135 ? -49.404 -20.420 27.427 1.00 13.25 115 THR D N 1
ATOM 8496 C CA . THR D 1 135 ? -49.158 -19.808 26.086 1.00 14.01 115 THR D CA 1
ATOM 8497 C C . THR D 1 135 ? -50.411 -19.863 25.236 1.00 13.74 115 THR D C 1
ATOM 8498 O O . THR D 1 135 ? -51.433 -20.412 25.664 1.00 12.73 115 THR D O 1
ATOM 8502 N N . GLY D 1 136 ? -50.365 -19.210 24.073 1.00 12.24 116 GLY D N 1
ATOM 8503 C CA . GLY D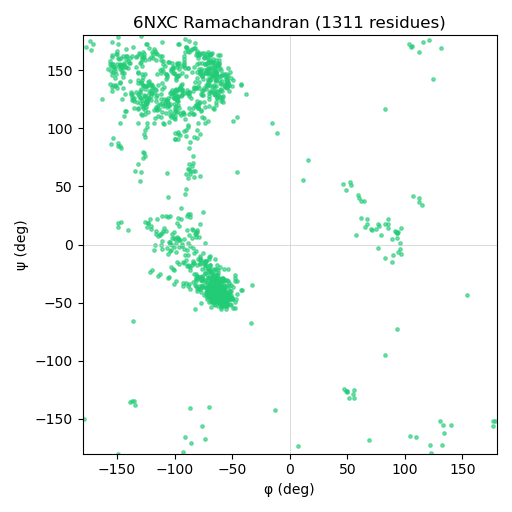 1 136 ? -51.512 -19.194 23.171 1.00 15.66 116 GLY D CA 1
ATOM 8504 C C . GLY D 1 136 ? -51.103 -18.408 21.964 1.00 15.27 116 GLY D C 1
ATOM 8505 O O . GLY D 1 136 ? -49.877 -18.369 21.676 1.00 17.20 116 GLY D O 1
ATOM 8506 N N . SER D 1 137 ? -52.063 -17.749 21.322 1.00 15.88 117 SER D N 1
ATOM 8507 C CA . SER D 1 137 ? -51.709 -17.003 20.115 1.00 15.88 117 SER D CA 1
ATOM 8508 C C . SER D 1 137 ? -52.710 -15.910 19.877 1.00 16.28 117 SER D C 1
ATOM 8509 O O . SER D 1 137 ? -53.835 -15.970 20.341 1.00 15.41 117 SER D O 1
ATOM 8512 N N . GLN D 1 138 ? -52.263 -14.875 19.173 1.00 16.18 118 GLN D N 1
ATOM 8513 C CA . GLN D 1 138 ? -53.122 -13.766 18.751 1.00 17.80 118 GLN D CA 1
ATOM 8514 C C . GLN D 1 138 ? -53.911 -14.119 17.492 1.00 17.63 118 GLN D C 1
ATOM 8515 O O . GLN D 1 138 ? -54.899 -13.473 17.269 1.00 21.72 118 GLN D O 1
ATOM 8521 N N . ILE D 1 139 ? -53.405 -14.979 16.630 1.00 17.23 119 ILE D N 1
ATOM 8522 C CA . ILE D 1 139 ? -54.046 -15.490 15.385 1.00 18.73 119 ILE D CA 1
ATOM 8523 C C . ILE D 1 139 ? -54.178 -17.001 15.501 1.00 19.61 119 ILE D C 1
ATOM 8524 O O . ILE D 1 139 ? -53.236 -17.672 15.832 1.00 18.75 119 ILE D O 1
ATOM 8529 N N . PRO D 1 140 ? -55.324 -17.582 15.106 1.00 24.54 120 PRO D N 1
ATOM 8530 C CA . PRO D 1 140 ? -55.533 -19.030 15.160 1.00 25.52 120 PRO D CA 1
ATOM 8531 C C . PRO D 1 140 ? -54.571 -19.858 14.331 1.00 29.61 120 PRO D C 1
ATOM 8532 O O . PRO D 1 140 ? -54.069 -19.397 13.333 1.00 30.06 120 PRO D O 1
ATOM 8536 N N . LEU D 1 141 ? -54.235 -21.042 14.850 1.00 25.77 121 LEU D N 1
ATOM 8537 C CA . LEU D 1 141 ? -53.190 -21.910 14.298 1.00 33.82 121 LEU D CA 1
ATOM 8538 C C . LEU D 1 141 ? -53.481 -22.229 12.832 1.00 34.57 121 LEU D C 1
ATOM 8539 O O . LEU D 1 141 ? -54.654 -22.211 12.435 1.00 37.55 121 LEU D O 1
ATOM 8544 N N . ALA D 1 142 ? -52.385 -22.333 12.074 1.00 45.20 122 ALA D N 1
ATOM 8545 C CA . ALA D 1 142 ? -52.310 -22.717 10.648 1.00 63.75 122 ALA D CA 1
ATOM 8546 C C . ALA D 1 142 ? -53.167 -21.745 9.837 1.00 58.15 122 ALA D C 1
ATOM 8547 O O . ALA D 1 142 ? -53.335 -21.992 8.621 1.00 72.15 122 ALA D O 1
ATOM 8549 N N . GLU D 1 143 ? -53.654 -20.678 10.481 1.00 53.78 123 GLU D N 1
ATOM 8550 C CA . GLU D 1 143 ? -54.472 -19.612 9.837 1.00 45.16 123 GLU D CA 1
ATOM 8551 C C . GLU D 1 143 ? -53.461 -18.550 9.439 1.00 37.41 123 GLU D C 1
ATOM 8552 O O . GLU D 1 143 ? -52.378 -18.592 10.013 1.00 39.69 123 GLU D O 1
ATOM 8558 N N . LEU D 1 144 ? -53.638 -17.799 8.344 1.00 30.30 124 LEU D N 1
ATOM 8559 C CA . LEU D 1 144 ? -52.464 -17.133 7.765 1.00 36.84 124 LEU D CA 1
ATOM 8560 C C . LEU D 1 144 ? -51.789 -16.310 8.840 1.00 27.58 124 LEU D C 1
ATOM 8561 O O . LEU D 1 144 ? -52.505 -15.521 9.474 1.00 28.64 124 LEU D O 1
ATOM 8566 N N . ARG D 1 145 ? -50.468 -16.359 8.857 1.00 26.02 125 ARG D N 1
ATOM 8567 C CA . ARG D 1 145 ? -49.640 -15.482 9.750 1.00 24.29 125 ARG D CA 1
ATOM 8568 C C . ARG D 1 145 ? -49.848 -15.858 11.219 1.00 25.21 125 ARG D C 1
ATOM 8569 O O . ARG D 1 145 ? -49.359 -15.101 12.083 1.00 23.32 125 ARG D O 1
ATOM 8577 N N . SER D 1 146 ? -50.373 -17.035 11.517 1.00 22.66 126 SER D N 1
ATOM 8578 C CA . SER D 1 146 ? -50.478 -17.494 12.925 1.00 24.33 126 SER D CA 1
ATOM 8579 C C . SER D 1 146 ? -49.122 -17.468 13.649 1.00 23.62 126 SER D C 1
ATOM 8580 O O . SER D 1 146 ? -48.064 -17.908 13.108 1.00 23.75 126 SER D O 1
ATOM 8583 N N . ASP D 1 147 ? -49.139 -16.964 14.887 1.00 22.55 127 ASP D N 1
ATOM 8584 C CA . ASP D 1 147 ? -48.032 -17.111 15.877 1.00 18.07 127 ASP D CA 1
ATOM 8585 C C . ASP D 1 147 ? -48.287 -18.362 16.749 1.00 20.69 127 ASP D C 1
ATOM 8586 O O . ASP D 1 147 ? -47.431 -18.616 17.642 1.00 19.94 127 ASP D O 1
ATOM 8591 N N . GLY D 1 148 ? -49.309 -19.188 16.512 1.00 17.22 128 GLY D N 1
ATOM 8592 C CA . GLY D 1 148 ? -49.561 -20.332 17.389 1.00 21.96 128 GLY D CA 1
ATOM 8593 C C . GLY D 1 148 ? -48.531 -21.440 17.251 1.00 22.18 128 GLY D C 1
ATOM 8594 O O . GLY D 1 148 ? -48.133 -21.949 18.298 1.00 21.72 128 GLY D O 1
ATOM 8595 N N . GLN D 1 149 ? -48.044 -21.740 16.052 1.00 24.82 129 GLN D N 1
ATOM 8596 C CA . GLN D 1 149 ? -47.065 -22.832 15.875 1.00 26.82 129 GLN D CA 1
ATOM 8597 C C . GLN D 1 149 ? -45.827 -22.465 16.673 1.00 20.13 129 GLN D C 1
ATOM 8598 O O . GLN D 1 149 ? -45.362 -23.266 17.561 1.00 23.08 129 GLN D O 1
ATOM 8604 N N . ILE D 1 150 ? -45.293 -21.245 16.492 1.00 18.15 130 ILE D N 1
ATOM 8605 C CA . ILE D 1 150 ? -44.046 -20.928 17.179 1.00 20.21 130 ILE D CA 1
ATOM 8606 C C . ILE D 1 150 ? -44.243 -20.713 18.691 1.00 19.57 130 ILE D C 1
ATOM 8607 O O . ILE D 1 150 ? -43.324 -21.267 19.445 1.00 20.76 130 ILE D O 1
ATOM 8612 N N . ASN D 1 151 ? -45.351 -20.100 19.168 1.00 15.10 131 ASN D N 1
ATOM 8613 C CA . ASN D 1 151 ? -45.480 -19.988 20.645 1.00 15.32 131 ASN D CA 1
ATOM 8614 C C . ASN D 1 151 ? -45.626 -21.382 21.276 1.00 15.88 131 ASN D C 1
ATOM 8615 O O . ASN D 1 151 ? -45.044 -21.667 22.323 1.00 14.70 131 ASN D O 1
ATOM 8620 N N . LEU D 1 152 ? -46.339 -22.286 20.626 1.00 17.47 132 LEU D N 1
ATOM 8621 C CA . LEU D 1 152 ? -46.486 -23.629 21.275 1.00 17.14 132 LEU D CA 1
ATOM 8622 C C . LEU D 1 152 ? -45.215 -24.436 21.109 1.00 17.22 132 LEU D C 1
ATOM 8623 O O . LEU D 1 152 ? -44.853 -25.160 22.071 1.00 14.38 132 LEU D O 1
ATOM 8628 N N . LEU D 1 153 ? -44.549 -24.423 19.938 1.00 16.64 133 LEU D N 1
ATOM 8629 C CA . LEU D 1 153 ? -43.287 -25.161 19.773 1.00 17.58 133 LEU D CA 1
ATOM 8630 C C . LEU D 1 153 ? -42.265 -24.699 20.806 1.00 16.78 133 LEU D C 1
ATOM 8631 O O . LEU D 1 153 ? -41.623 -25.511 21.473 1.00 14.48 133 LEU D O 1
ATOM 8636 N N . ASN D 1 154 ? -42.205 -23.389 21.022 1.00 17.09 134 ASN D N 1
ATOM 8637 C CA . ASN D 1 154 ? -41.220 -22.837 21.964 1.00 15.55 134 ASN D CA 1
ATOM 8638 C C . ASN D 1 154 ? -41.591 -23.278 23.362 1.00 15.24 134 ASN D C 1
ATOM 8639 O O . ASN D 1 154 ? -40.667 -23.650 24.133 1.00 18.50 134 ASN D O 1
ATOM 8644 N N . ALA D 1 155 ? -42.840 -23.127 23.791 1.00 16.07 135 ALA D N 1
ATOM 8645 C CA . ALA D 1 155 ? -43.270 -23.539 25.167 1.00 15.01 135 ALA D CA 1
ATOM 8646 C C . ALA D 1 155 ? -42.904 -25.003 25.427 1.00 15.40 135 ALA D C 1
ATOM 8647 O O . ALA D 1 155 ? -42.446 -25.302 26.531 1.00 13.09 135 ALA D O 1
ATOM 8649 N N . LEU D 1 156 ? -43.198 -25.920 24.471 1.00 13.74 136 LEU D N 1
ATOM 8650 C CA . LEU D 1 156 ? -42.889 -27.354 24.689 1.00 15.67 136 LEU D CA 1
ATOM 8651 C C . LEU D 1 156 ? -41.369 -27.552 24.830 1.00 16.67 136 LEU D C 1
ATOM 8652 O O . LEU D 1 156 ? -40.906 -28.281 25.697 1.00 15.28 136 LEU D O 1
ATOM 8657 N N . TYR D 1 157 ? -40.593 -26.915 23.978 1.00 14.29 137 TYR D N 1
ATOM 8658 C CA . TYR D 1 157 ? -39.110 -27.039 23.993 1.00 17.37 137 TYR D CA 1
ATOM 8659 C C . TYR D 1 157 ? -38.538 -26.423 25.269 1.00 14.33 137 TYR D C 1
ATOM 8660 O O . TYR D 1 157 ? -37.735 -27.067 25.894 1.00 16.56 137 TYR D O 1
ATOM 8669 N N . VAL D 1 158 ? -39.082 -25.282 25.736 1.00 12.75 138 VAL D N 1
ATOM 8670 C CA . VAL D 1 158 ? -38.630 -24.709 27.031 1.00 15.90 138 VAL D CA 1
ATOM 8671 C C . VAL D 1 158 ? -39.031 -25.625 28.168 1.00 15.84 138 VAL D C 1
ATOM 8672 O O . VAL D 1 158 ? -38.210 -25.830 29.107 1.00 16.56 138 VAL D O 1
ATOM 8676 N N . ALA D 1 159 ? -40.262 -26.069 28.201 1.00 16.61 139 ALA D N 1
ATOM 8677 C CA . ALA D 1 159 ? -40.692 -26.894 29.319 1.00 14.06 139 ALA D CA 1
ATOM 8678 C C . ALA D 1 159 ? -39.789 -28.101 29.412 1.00 19.58 139 ALA D C 1
ATOM 8679 O O . ALA D 1 159 ? -39.539 -28.538 30.535 1.00 21.14 139 ALA D O 1
ATOM 8681 N N . ALA D 1 160 ? -39.379 -28.667 28.288 1.00 17.27 140 ALA D N 1
ATOM 8682 C CA . ALA D 1 160 ? -38.531 -29.882 28.282 1.00 16.52 140 ALA D CA 1
ATOM 8683 C C . ALA D 1 160 ? -37.065 -29.575 28.664 1.00 20.03 140 ALA D C 1
ATOM 8684 O O . ALA D 1 160 ? -36.448 -30.432 29.260 1.00 24.65 140 ALA D O 1
ATOM 8686 N N . ASN D 1 161 ? -36.543 -28.391 28.388 1.00 17.88 141 ASN D N 1
ATOM 8687 C CA . ASN D 1 161 ? -35.082 -28.127 28.354 1.00 17.70 141 ASN D CA 1
ATOM 8688 C C . ASN D 1 161 ? -34.682 -27.074 29.377 1.00 19.22 141 ASN D C 1
ATOM 8689 O O . ASN D 1 161 ? -33.507 -27.069 29.699 1.00 20.46 141 ASN D O 1
ATOM 8694 N N . TYR D 1 162 ? -35.589 -26.225 29.837 1.00 18.53 142 TYR D N 1
ATOM 8695 C CA . TYR D 1 162 ? -35.292 -25.022 30.697 1.00 18.84 142 TYR D CA 1
ATOM 8696 C C . TYR D 1 162 ? -36.297 -25.037 31.788 1.00 21.85 142 TYR D C 1
ATOM 8697 O O . TYR D 1 162 ? -37.167 -24.177 31.863 1.00 26.28 142 TYR D O 1
ATOM 8706 N N . PRO D 1 163 ? -36.281 -26.078 32.641 1.00 23.23 143 PRO D N 1
ATOM 8707 C CA . PRO D 1 163 ? -37.462 -26.441 33.434 1.00 21.92 143 PRO D CA 1
ATOM 8708 C C . PRO D 1 163 ? -37.625 -25.651 34.736 1.00 19.93 143 PRO D C 1
ATOM 8709 O O . PRO D 1 163 ? -37.542 -26.170 35.841 1.00 23.11 143 PRO D O 1
ATOM 8713 N N . ILE D 1 164 ? -37.809 -24.368 34.563 1.00 16.31 144 ILE D N 1
ATOM 8714 C CA . ILE D 1 164 ? -37.997 -23.403 35.654 1.00 19.48 144 ILE D CA 1
ATOM 8715 C C . ILE D 1 164 ? -39.220 -23.829 36.473 1.00 22.13 144 ILE D C 1
ATOM 8716 O O . ILE D 1 164 ? -40.264 -24.030 35.899 1.00 22.01 144 ILE D O 1
ATOM 8721 N N . ASN D 1 165 ? -39.072 -23.973 37.777 1.00 17.28 145 ASN D N 1
ATOM 8722 C CA . ASN D 1 165 ? -40.150 -24.453 38.697 1.00 20.05 145 ASN D CA 1
ATOM 8723 C C . ASN D 1 165 ? -41.029 -23.301 39.182 1.00 18.99 145 ASN D C 1
ATOM 8724 O O . ASN D 1 165 ? -41.021 -22.881 40.363 1.00 21.01 145 ASN D O 1
ATOM 8729 N N . GLU D 1 166 ? -41.660 -22.644 38.214 1.00 17.64 146 GLU D N 1
ATOM 8730 C CA . GLU D 1 166 ? -42.566 -21.518 38.456 1.00 18.60 146 GLU D CA 1
ATOM 8731 C C . GLU D 1 166 ? -43.675 -21.631 37.405 1.00 18.60 146 GLU D C 1
ATOM 8732 O O . GLU D 1 166 ? -43.521 -22.368 36.352 1.00 17.70 146 GLU D O 1
ATOM 8738 N N . VAL D 1 167 ? -44.757 -20.946 37.687 1.00 15.35 147 VAL D N 1
ATOM 8739 C CA . VAL D 1 167 ? -45.761 -20.744 36.645 1.00 15.04 147 VAL D CA 1
ATOM 8740 C C . VAL D 1 167 ? -45.281 -19.592 35.736 1.00 14.99 147 VAL D C 1
ATOM 8741 O O . VAL D 1 167 ? -45.102 -18.467 36.294 1.00 15.14 147 VAL D O 1
ATOM 8745 N N . THR D 1 168 ? -45.106 -19.884 34.463 1.00 12.82 148 THR D N 1
ATOM 8746 C CA . THR D 1 168 ? -44.584 -18.874 33.541 1.00 11.58 148 THR D CA 1
ATOM 8747 C C . THR D 1 168 ? -45.562 -18.692 32.442 1.00 12.68 148 THR D C 1
ATOM 8748 O O . THR D 1 168 ? -46.499 -19.456 32.237 1.00 14.37 148 THR D O 1
ATOM 8752 N N . LEU D 1 169 ? -45.287 -17.629 31.671 1.00 15.03 149 LEU D N 1
ATOM 8753 C CA . LEU D 1 169 ? -46.082 -17.325 30.483 1.00 14.30 149 LEU D CA 1
ATOM 8754 C C . LEU D 1 169 ? -45.109 -17.137 29.326 1.00 18.13 149 LEU D C 1
ATOM 8755 O O . LEU D 1 169 ? -44.169 -16.317 29.444 1.00 15.11 149 LEU D O 1
ATOM 8760 N N . PHE D 1 170 ? -45.325 -17.875 28.231 1.00 14.60 150 PHE D N 1
ATOM 8761 C CA . PHE D 1 170 ? -44.436 -17.813 27.098 1.00 14.37 150 PHE D CA 1
ATOM 8762 C C . PHE D 1 170 ? -45.092 -17.061 25.951 1.00 14.13 150 PHE D C 1
ATOM 8763 O O . PHE D 1 170 ? -46.157 -17.465 25.530 1.00 15.54 150 PHE D O 1
ATOM 8771 N N . PHE D 1 171 ? -44.510 -15.999 25.452 1.00 12.43 151 PHE D N 1
ATOM 8772 C CA . PHE D 1 171 ? -45.112 -15.396 24.231 1.00 13.88 151 PHE D CA 1
ATOM 8773 C C . PHE D 1 171 ? -44.069 -14.606 23.469 1.00 14.56 151 PHE D C 1
ATOM 8774 O O . PHE D 1 171 ? -43.270 -13.925 24.080 1.00 13.37 151 PHE D O 1
ATOM 8782 N N . ASN D 1 172 ? -44.073 -14.738 22.157 1.00 14.93 152 ASN D N 1
ATOM 8783 C CA . ASN D 1 172 ? -43.172 -13.899 21.299 1.00 18.16 152 ASN D CA 1
ATOM 8784 C C . ASN D 1 172 ? -41.706 -13.975 21.762 1.00 16.31 152 ASN D C 1
ATOM 8785 O O . ASN D 1 172 ? -41.090 -12.898 21.980 1.00 15.85 152 ASN D O 1
ATOM 8790 N N . ASN D 1 173 ? -41.146 -15.190 21.883 1.00 17.34 153 ASN D N 1
ATOM 8791 C CA . ASN D 1 173 ? -39.724 -15.464 22.173 1.00 17.09 153 ASN D CA 1
ATOM 8792 C C . ASN D 1 173 ? -39.258 -15.016 23.529 1.00 15.92 153 ASN D C 1
ATOM 8793 O O . ASN D 1 173 ? -38.026 -14.931 23.739 1.00 18.72 153 ASN D O 1
ATOM 8798 N N . ARG D 1 174 ? -40.174 -14.715 24.443 1.00 16.01 154 ARG D N 1
ATOM 8799 C CA . ARG D 1 174 ? -39.802 -14.427 25.856 1.00 17.00 154 ARG D CA 1
ATOM 8800 C C . ARG D 1 174 ? -40.648 -15.296 26.827 1.00 14.34 154 ARG D C 1
ATOM 8801 O O . ARG D 1 174 ? -41.810 -15.595 26.521 1.00 15.32 154 ARG D O 1
ATOM 8809 N N . LEU D 1 175 ? -39.987 -15.746 27.873 1.00 13.88 155 LEU D N 1
ATOM 8810 C CA . LEU D 1 175 ? -40.609 -16.486 28.991 1.00 13.33 155 LEU D CA 1
ATOM 8811 C C . LEU D 1 175 ? -40.691 -15.495 30.152 1.00 13.13 155 LEU D C 1
ATOM 8812 O O . LEU D 1 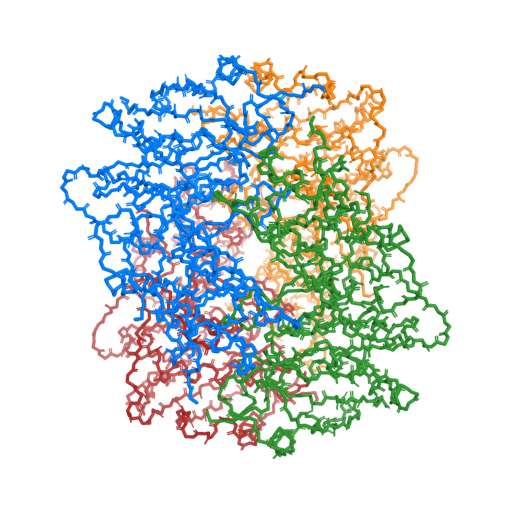175 ? -39.647 -14.961 30.579 1.00 14.06 155 LEU D O 1
ATOM 8817 N N . TYR D 1 176 ? -41.871 -15.207 30.628 1.00 13.62 156 TYR D N 1
ATOM 8818 C CA . TYR D 1 176 ? -42.111 -14.275 31.733 1.00 13.50 156 TYR D CA 1
ATOM 8819 C C . TYR D 1 176 ? -42.604 -15.019 32.989 1.00 13.36 156 TYR D C 1
ATOM 8820 O O . TYR D 1 176 ? -43.231 -16.074 32.952 1.00 14.89 156 TYR D O 1
ATOM 8829 N N . ARG D 1 177 ? -42.286 -14.450 34.137 1.00 14.21 157 ARG D N 1
ATOM 8830 C CA . ARG D 1 177 ? -42.901 -14.896 35.402 1.00 14.55 157 ARG D CA 1
ATOM 8831 C C . ARG D 1 177 ? -44.401 -14.627 35.368 1.00 14.57 157 ARG D C 1
ATOM 8832 O O . ARG D 1 177 ? -44.832 -13.477 35.113 1.00 12.48 157 ARG D O 1
ATOM 8840 N N . GLY D 1 178 ? -45.244 -15.660 35.490 1.00 14.34 158 GLY D N 1
ATOM 8841 C CA . GLY D 1 178 ? -46.657 -15.471 35.224 1.00 14.51 158 GLY D CA 1
ATOM 8842 C C . GLY D 1 178 ? -47.321 -14.399 36.078 1.00 15.02 158 GLY D C 1
ATOM 8843 O O . GLY D 1 178 ? -48.111 -13.618 35.520 1.00 12.40 158 GLY D O 1
ATOM 8844 N N . ASN D 1 179 ? -47.005 -14.342 37.394 1.00 14.85 159 ASN D N 1
ATOM 8845 C CA . ASN D 1 179 ? -47.648 -13.398 38.306 1.00 12.28 159 ASN D CA 1
ATOM 8846 C C . ASN D 1 179 ? -47.010 -11.993 38.191 1.00 12.81 159 ASN D C 1
ATOM 8847 O O . ASN D 1 179 ? -47.371 -11.065 38.980 1.00 13.32 159 ASN D O 1
ATOM 8852 N N . ARG D 1 180 ? -46.184 -11.766 37.150 1.00 12.36 160 ARG D N 1
ATOM 8853 C CA . ARG D 1 180 ? -45.708 -10.399 36.810 1.00 12.95 160 ARG D CA 1
ATOM 8854 C C . ARG D 1 180 ? -46.278 -9.865 35.518 1.00 14.39 160 ARG D C 1
ATOM 8855 O O . ARG D 1 180 ? -45.867 -8.731 35.052 1.00 16.34 160 ARG D O 1
ATOM 8863 N N . THR D 1 181 ? -47.058 -10.703 34.806 1.00 14.27 161 THR D N 1
ATOM 8864 C CA . THR D 1 181 ? -47.448 -10.389 33.391 1.00 14.65 161 THR D CA 1
ATOM 8865 C C . THR D 1 181 ? -48.763 -9.640 33.290 1.00 18.67 161 THR D C 1
ATOM 8866 O O . THR D 1 181 ? -49.672 -9.861 34.142 1.00 15.84 161 THR D O 1
ATOM 8870 N N . ALA D 1 182 ? -48.934 -8.988 32.144 1.00 17.27 162 ALA D N 1
ATOM 8871 C CA . ALA D 1 182 ? -50.230 -8.330 31.806 1.00 17.22 162 ALA D CA 1
ATOM 8872 C C . ALA D 1 182 ? -50.294 -8.280 30.301 1.00 16.64 162 ALA D C 1
ATOM 8873 O O . ALA D 1 182 ? -49.204 -8.201 29.683 1.00 14.48 162 ALA D O 1
ATOM 8875 N N . LYS D 1 183 ? -51.485 -8.409 29.740 1.00 18.05 163 LYS D N 1
ATOM 8876 C CA . LYS D 1 183 ? -51.705 -8.227 28.283 1.00 16.46 163 LYS D CA 1
ATOM 8877 C C . LYS D 1 183 ? -51.615 -6.745 28.014 1.00 16.63 163 LYS D C 1
ATOM 8878 O O . LYS D 1 183 ? -52.539 -6.095 28.301 1.00 24.74 163 LYS D O 1
ATOM 8884 N N . ALA D 1 184 ? -50.517 -6.275 27.431 1.00 17.09 164 ALA D N 1
ATOM 8885 C CA . ALA D 1 184 ? -50.177 -4.837 27.270 1.00 17.67 164 ALA D CA 1
ATOM 8886 C C . ALA D 1 184 ? -50.535 -4.360 25.876 1.00 17.97 164 ALA D C 1
ATOM 8887 O O . ALA D 1 184 ? -50.801 -3.122 25.709 1.00 17.79 164 ALA D O 1
ATOM 8889 N N . HIS D 1 185 ? -50.469 -5.227 24.855 1.00 16.37 165 HIS D N 1
ATOM 8890 C CA . HIS D 1 185 ? -50.591 -4.790 23.440 1.00 16.01 165 HIS D CA 1
ATOM 8891 C C . HIS D 1 185 ? -51.702 -5.604 22.777 1.00 18.61 165 HIS D C 1
ATOM 8892 O O . HIS D 1 185 ? -51.423 -6.733 22.373 1.00 20.59 165 HIS D O 1
ATOM 8899 N N . ALA D 1 186 ? -52.910 -5.069 22.669 1.00 15.48 166 ALA D N 1
ATOM 8900 C CA . ALA D 1 186 ? -54.055 -5.932 22.265 1.00 18.56 166 ALA D CA 1
ATOM 8901 C C . ALA D 1 186 ? -53.847 -6.462 20.850 1.00 16.38 166 ALA D C 1
ATOM 8902 O O . ALA D 1 186 ? -54.462 -7.499 20.514 1.00 18.25 166 ALA D O 1
ATOM 8904 N N . ASP D 1 187 ? -53.176 -5.688 19.996 1.00 15.32 167 ASP D N 1
ATOM 8905 C CA . ASP D 1 187 ? -53.128 -6.028 18.535 1.00 16.46 167 ASP D CA 1
ATOM 8906 C C . ASP D 1 187 ? -51.747 -6.624 18.169 1.00 18.83 167 ASP D C 1
ATOM 8907 O O . ASP D 1 187 ? -51.566 -7.132 17.076 1.00 19.73 167 ASP D O 1
ATOM 8912 N N . GLY D 1 188 ? -50.794 -6.661 19.077 1.00 16.08 168 GLY D N 1
ATOM 8913 C CA . GLY D 1 188 ? -49.413 -6.955 18.709 1.00 17.82 168 GLY D CA 1
ATOM 8914 C C . GLY D 1 188 ? -49.081 -8.412 18.942 1.00 15.72 168 GLY D C 1
ATOM 8915 O O . GLY D 1 188 ? -49.736 -9.096 19.735 1.00 16.63 168 GLY D O 1
ATOM 8916 N N . PHE D 1 189 ? -48.135 -8.923 18.177 1.00 14.47 169 PHE D N 1
ATOM 8917 C CA . PHE D 1 189 ? -47.660 -10.292 18.505 1.00 15.12 169 PHE D CA 1
ATOM 8918 C C . PHE D 1 189 ? -46.909 -10.281 19.847 1.00 14.68 169 PHE D C 1
ATOM 8919 O O . PHE D 1 189 ? -46.853 -11.366 20.505 1.00 17.74 169 PHE D O 1
ATOM 8927 N N . ASP D 1 190 ? -46.296 -9.147 20.206 1.00 15.53 170 ASP D N 1
ATOM 8928 C CA . ASP D 1 190 ? -45.696 -8.989 21.580 1.00 18.67 170 ASP D CA 1
ATOM 8929 C C . ASP D 1 190 ? -46.828 -8.587 22.533 1.00 18.89 170 ASP D C 1
ATOM 8930 O O . ASP D 1 190 ? -46.697 -7.574 23.216 1.00 21.73 170 ASP D O 1
ATOM 8935 N N . ALA D 1 191 ? -47.833 -9.440 22.724 1.00 14.90 171 ALA D N 1
ATOM 8936 C CA . ALA D 1 191 ? -49.061 -9.032 23.411 1.00 16.66 171 ALA D CA 1
ATOM 8937 C C . ALA D 1 191 ? -48.766 -8.778 24.887 1.00 18.73 171 ALA D C 1
ATOM 8938 O O . ALA D 1 191 ? -49.513 -8.001 25.517 1.00 17.05 171 ALA D O 1
ATOM 8940 N N . PHE D 1 192 ? -47.845 -9.561 25.480 1.00 14.71 172 PHE D N 1
ATOM 8941 C CA . PHE D 1 192 ? -47.667 -9.561 26.946 1.00 14.93 172 PHE D CA 1
ATOM 8942 C C . PHE D 1 192 ? -46.448 -8.750 27.326 1.00 14.70 172 PHE D C 1
ATOM 8943 O O . PHE D 1 192 ? -45.415 -8.759 26.586 1.00 18.97 172 PHE D O 1
ATOM 8951 N N . ALA D 1 193 ? -46.493 -8.187 28.509 1.00 14.73 173 ALA D N 1
ATOM 8952 C CA . ALA D 1 193 ? -45.349 -7.533 29.140 1.00 18.06 173 ALA D CA 1
ATOM 8953 C C . ALA D 1 193 ? -45.283 -7.933 30.614 1.00 15.38 173 ALA D C 1
ATOM 8954 O O . ALA D 1 193 ? -46.246 -8.472 31.156 1.00 17.23 173 ALA D O 1
ATOM 8956 N N . SER D 1 194 ? -44.116 -7.719 31.198 1.00 13.70 174 SER D N 1
ATOM 8957 C CA . SER D 1 194 ? -43.795 -7.985 32.598 1.00 15.72 174 SER D CA 1
ATOM 8958 C C . SER D 1 194 ? -43.218 -6.645 33.068 1.00 17.18 174 SER D C 1
ATOM 8959 O O . SER D 1 194 ? -42.031 -6.427 33.078 1.00 14.59 174 SER D O 1
ATOM 8962 N N . PRO D 1 195 ? -44.057 -5.641 33.278 1.00 17.92 175 PRO D N 1
ATOM 8963 C CA . PRO D 1 195 ? -43.526 -4.276 33.380 1.00 20.50 175 PRO D CA 1
ATOM 8964 C C . PRO D 1 195 ? -42.558 -4.047 34.541 1.00 18.28 175 PRO D C 1
ATOM 8965 O O . PRO D 1 195 ? -41.829 -3.079 34.454 1.00 19.26 175 PRO D O 1
ATOM 8969 N N . ASN D 1 196 ? -42.669 -4.800 35.644 1.00 14.69 176 ASN D N 1
ATOM 8970 C CA . ASN D 1 196 ? -41.819 -4.565 36.836 1.00 16.74 176 ASN D CA 1
ATOM 8971 C C . ASN D 1 196 ? -40.805 -5.687 37.034 1.00 18.47 176 ASN D C 1
ATOM 8972 O O . ASN D 1 196 ? -40.169 -5.684 38.036 1.00 17.47 176 ASN D O 1
ATOM 8977 N N . LEU D 1 197 ? -40.592 -6.592 36.097 1.00 17.74 177 LEU D N 1
ATOM 8978 C CA . LEU D 1 197 ? -39.523 -7.627 36.232 1.00 19.89 177 LEU D CA 1
ATOM 8979 C C . LEU D 1 197 ? -39.048 -7.997 34.828 1.00 18.36 177 LEU D C 1
ATOM 8980 O O . LEU D 1 197 ? -39.877 -8.176 33.942 1.00 19.19 177 LEU D O 1
ATOM 8985 N N . PRO D 1 198 ? -37.717 -8.151 34.596 1.00 20.86 178 PRO D N 1
ATOM 8986 C CA . PRO D 1 198 ? -37.241 -8.648 33.308 1.00 21.33 178 PRO D CA 1
ATOM 8987 C C . PRO D 1 198 ? -37.781 -10.055 33.049 1.00 18.49 178 PRO D C 1
ATOM 8988 O O . PRO D 1 198 ? -38.272 -10.721 33.943 1.00 16.98 178 PRO D O 1
ATOM 8992 N N . PRO D 1 199 ? -37.800 -10.459 31.783 1.00 18.16 179 PRO D N 1
ATOM 8993 C CA . PRO D 1 199 ? -38.124 -11.834 31.435 1.00 18.02 179 PRO D CA 1
ATOM 8994 C C . PRO D 1 199 ? -37.153 -12.813 32.024 1.00 22.99 179 PRO D C 1
ATOM 8995 O O . PRO D 1 199 ? -36.037 -12.404 32.346 1.00 21.29 179 PRO D O 1
ATOM 8999 N N . LEU D 1 200 ? -37.593 -14.058 32.201 1.00 19.32 180 LEU D N 1
ATOM 9000 C CA . LEU D 1 200 ? -36.735 -15.138 32.722 1.00 17.58 180 LEU D CA 1
ATOM 9001 C C . LEU D 1 200 ? -35.805 -15.637 31.580 1.00 21.70 180 LEU D C 1
ATOM 9002 O O . LEU D 1 200 ? -34.663 -16.023 31.858 1.00 23.96 180 LEU D O 1
ATOM 9007 N N . LEU D 1 201 ? -36.267 -15.711 30.332 1.00 16.10 181 LEU D N 1
ATOM 9008 C CA . LEU D 1 201 ? -35.562 -16.393 29.218 1.00 20.18 181 LEU D CA 1
ATOM 9009 C C . LEU D 1 201 ? -35.887 -15.619 27.943 1.00 19.98 181 LEU D C 1
ATOM 9010 O O . LEU D 1 201 ? -37.007 -15.080 27.874 1.00 18.47 181 LEU D O 1
ATOM 9015 N N . GLU D 1 202 ? -34.934 -15.400 27.042 1.00 21.37 182 GLU D N 1
ATOM 9016 C CA . GLU D 1 202 ? -35.239 -14.837 25.717 1.00 21.94 182 GLU D CA 1
ATOM 9017 C C . GLU D 1 202 ? -34.733 -15.783 24.620 1.00 22.33 182 GLU D C 1
ATOM 9018 O O . GLU D 1 202 ? -33.740 -16.469 24.825 1.00 26.79 182 GLU D O 1
ATOM 9024 N N . ALA D 1 203 ? -35.495 -15.961 23.566 1.00 20.22 183 ALA D N 1
ATOM 9025 C CA . ALA D 1 203 ? -35.115 -16.927 22.522 1.00 19.70 183 ALA D CA 1
ATOM 9026 C C . ALA D 1 203 ? -34.589 -16.114 21.327 1.00 24.90 183 ALA D C 1
ATOM 9027 O O . ALA D 1 203 ? -35.303 -15.158 20.900 1.00 20.96 183 ALA D O 1
ATOM 9029 N N . GLY D 1 204 ? -33.400 -16.498 20.807 1.00 19.57 184 GLY D N 1
ATOM 9030 C CA . GLY D 1 204 ? -32.882 -16.006 19.526 1.00 16.60 184 GLY D CA 1
ATOM 9031 C C . GLY D 1 204 ? -32.310 -17.177 18.783 1.00 17.33 184 GLY D C 1
ATOM 9032 O O . GLY D 1 204 ? -32.900 -18.293 18.872 1.00 19.75 184 GLY D O 1
ATOM 9033 N N . ILE D 1 205 ? -31.120 -17.025 18.201 1.00 16.14 185 ILE D N 1
ATOM 9034 C CA . ILE D 1 205 ? -30.381 -18.195 17.676 1.00 16.10 185 ILE D CA 1
ATOM 9035 C C . ILE D 1 205 ? -30.146 -19.149 18.834 1.00 17.34 185 ILE D C 1
ATOM 9036 O O . ILE D 1 205 ? -30.273 -20.352 18.575 1.00 20.55 185 ILE D O 1
ATOM 9041 N N . HIS D 1 206 ? -29.792 -18.585 19.982 1.00 20.61 186 HIS D N 1
ATOM 9042 C CA . HIS D 1 206 ? -29.603 -19.352 21.235 1.00 21.34 186 HIS D CA 1
ATOM 9043 C C . HIS D 1 206 ? -30.738 -18.994 22.196 1.00 28.02 186 HIS D C 1
ATOM 9044 O O . HIS D 1 206 ? -31.271 -17.857 22.070 1.00 24.23 186 HIS D O 1
ATOM 9051 N N . ILE D 1 207 ? -31.037 -19.907 23.114 1.00 24.79 187 ILE D N 1
ATOM 9052 C CA . ILE D 1 207 ? -31.933 -19.607 24.277 1.00 23.21 187 ILE D CA 1
ATOM 9053 C C . ILE D 1 207 ? -31.058 -19.041 25.401 1.00 32.01 187 ILE D C 1
ATOM 9054 O O . ILE D 1 207 ? -30.156 -19.778 25.803 1.00 32.98 187 ILE D O 1
ATOM 9059 N N . ARG D 1 208 ? -31.213 -17.738 25.746 1.00 34.48 188 ARG D N 1
ATOM 9060 C CA . ARG D 1 208 ? -30.481 -16.983 26.809 1.00 38.12 188 ARG D CA 1
ATOM 9061 C C . ARG D 1 208 ? -31.322 -16.923 28.110 1.00 40.64 188 ARG D C 1
ATOM 9062 O O . ARG D 1 208 ? -32.483 -16.555 28.075 1.00 23.92 188 ARG D O 1
ATOM 9070 N N . ARG D 1 209 ? -30.720 -17.226 29.242 1.00 41.45 189 ARG D N 1
ATOM 9071 C CA . ARG D 1 209 ? -31.318 -17.091 30.591 1.00 41.29 189 ARG D CA 1
ATOM 9072 C C . ARG D 1 209 ? -30.887 -15.773 31.152 1.00 44.90 189 ARG D C 1
ATOM 9073 O O . ARG D 1 209 ? -29.723 -15.383 30.898 1.00 38.14 189 ARG D O 1
ATOM 9081 N N . LEU D 1 210 ? -31.823 -15.046 31.751 1.00 27.62 190 LEU D N 1
ATOM 9082 C CA . LEU D 1 210 ? -31.507 -13.736 32.354 1.00 34.85 190 LEU D CA 1
ATOM 9083 C C . LEU D 1 210 ? -31.298 -14.017 33.832 1.00 31.27 190 LEU D C 1
ATOM 9084 O O . LEU D 1 210 ? -31.719 -15.071 34.272 1.00 37.18 190 LEU D O 1
ATOM 9089 N N . ASN D 1 211 ? -30.540 -13.218 34.556 1.00 34.51 191 ASN D N 1
ATOM 9090 C CA . ASN D 1 211 ? -30.196 -13.722 35.915 1.00 41.72 191 ASN D CA 1
ATOM 9091 C C . ASN D 1 211 ? -31.282 -13.220 36.877 1.00 43.29 191 ASN D C 1
ATOM 9092 O O . ASN D 1 211 ? -30.972 -12.716 37.915 1.00 48.77 191 ASN D O 1
ATOM 9097 N N . THR D 1 212 ? -32.541 -13.384 36.514 1.00 41.06 192 THR D N 1
ATOM 9098 C CA . THR D 1 212 ? -33.669 -12.830 37.282 1.00 42.40 192 THR D CA 1
ATOM 9099 C C . THR D 1 212 ? -33.695 -13.660 38.553 1.00 46.09 192 THR D C 1
ATOM 9100 O O . THR D 1 212 ? -33.826 -14.874 38.465 1.00 50.41 192 THR D O 1
ATOM 9104 N N . PRO D 1 213 ? -33.644 -13.055 39.759 1.00 35.06 193 PRO D N 1
ATOM 9105 C CA . PRO D 1 213 ? -33.512 -13.850 40.968 1.00 44.98 193 PRO D CA 1
ATOM 9106 C C . PRO D 1 213 ? -34.773 -14.632 41.330 1.00 43.69 193 PRO D C 1
ATOM 9107 O O . PRO D 1 213 ? -35.870 -14.412 40.799 1.00 30.19 193 PRO D O 1
ATOM 9111 N N . PRO D 1 214 ? -34.623 -15.636 42.218 1.00 51.47 194 PRO D N 1
ATOM 9112 C CA . PRO D 1 214 ? -35.626 -16.690 42.355 1.00 47.03 194 PRO D CA 1
ATOM 9113 C C . PRO D 1 214 ? -36.773 -16.298 43.304 1.00 31.92 194 PRO D C 1
ATOM 9114 O O . PRO D 1 214 ? -36.688 -15.420 44.175 1.00 36.15 194 PRO D O 1
ATOM 9118 N N . ALA D 1 215 ? -37.943 -16.837 42.979 1.00 27.83 195 ALA D N 1
ATOM 9119 C CA . ALA D 1 215 ? -39.142 -16.741 43.833 1.00 27.35 195 ALA D CA 1
ATOM 9120 C C . ALA D 1 215 ? -38.914 -17.678 45.012 1.00 28.96 195 ALA D C 1
ATOM 9121 O O . ALA D 1 215 ? -38.153 -18.620 44.823 1.00 27.92 195 ALA D O 1
ATOM 9123 N N . PRO D 1 216 ? -39.669 -17.538 46.125 1.00 30.73 196 PRO D N 1
ATOM 9124 C CA . PRO D 1 216 ? -39.638 -18.498 47.233 1.00 34.08 196 PRO D CA 1
ATOM 9125 C C . PRO D 1 216 ? -40.142 -19.883 46.776 1.00 31.19 196 PRO D C 1
ATOM 9126 O O . PRO D 1 216 ? -41.125 -19.909 46.038 1.00 30.75 196 PRO D O 1
ATOM 9130 N N . HIS D 1 217 ? -39.477 -20.987 47.161 1.00 26.10 197 HIS D N 1
ATOM 9131 C CA . HIS D 1 217 ? -39.725 -22.369 46.671 1.00 31.74 197 HIS D CA 1
ATOM 9132 C C . HIS D 1 217 ? -39.864 -23.271 47.879 1.00 29.43 197 HIS D C 1
ATOM 9133 O O . HIS D 1 217 ? -39.036 -23.129 48.794 1.00 34.01 197 HIS D O 1
ATOM 9140 N N . GLY D 1 218 ? -40.948 -24.014 47.970 1.00 26.45 198 GLY D N 1
ATOM 9141 C CA . GLY D 1 218 ? -41.060 -25.032 49.039 1.00 23.22 198 GLY D CA 1
ATOM 9142 C C . GLY D 1 218 ? -40.523 -26.352 48.541 1.00 19.82 198 GLY D C 1
ATOM 9143 O O . GLY D 1 218 ? -39.721 -26.370 47.550 1.00 31.73 198 GLY D O 1
ATOM 9144 N N . GLU D 1 219 ? -40.798 -27.443 49.250 1.00 24.02 199 GLU D N 1
ATOM 9145 C CA . GLU D 1 219 ? -40.189 -28.750 48.883 1.00 23.12 199 GLU D CA 1
ATOM 9146 C C . GLU D 1 219 ? -41.171 -29.890 49.169 1.00 21.31 199 GLU D C 1
ATOM 9147 O O . GLU D 1 219 ? -41.854 -29.831 50.139 1.00 23.21 199 GLU D O 1
ATOM 9153 N N . GLY D 1 220 ? -41.124 -30.960 48.406 1.00 19.03 200 GLY D N 1
ATOM 9154 C CA . GLY D 1 220 ? -42.043 -32.071 48.660 1.00 22.14 200 GLY D CA 1
ATOM 9155 C C . GLY D 1 220 ? -43.085 -32.168 47.579 1.00 22.88 200 GLY D C 1
ATOM 9156 O O . GLY D 1 220 ? -42.927 -31.543 46.499 1.00 21.58 200 GLY D O 1
ATOM 9157 N N . GLU D 1 221 ? -44.146 -32.935 47.844 1.00 22.18 201 GLU D N 1
ATOM 9158 C CA . GLU D 1 221 ? -45.152 -33.146 46.783 1.00 23.45 201 GLU D CA 1
ATOM 9159 C C . GLU D 1 221 ? -45.961 -31.838 46.575 1.00 17.83 201 GLU D C 1
ATOM 9160 O O . GLU D 1 221 ? -46.141 -31.067 47.465 1.00 20.89 201 GLU D O 1
ATOM 9166 N N . LEU D 1 222 ? -46.395 -31.673 45.345 1.00 18.63 202 LEU D N 1
ATOM 9167 C CA . LEU D 1 222 ? -47.237 -30.549 44.915 1.00 17.09 202 LEU D CA 1
ATOM 9168 C C . LEU D 1 222 ? -48.447 -30.525 45.848 1.00 16.60 202 LEU D C 1
ATOM 9169 O O . LEU D 1 222 ? -49.124 -31.552 45.984 1.00 18.66 202 LEU D O 1
ATOM 9174 N N . ILE D 1 223 ? -48.816 -29.339 46.294 1.00 14.75 203 ILE D N 1
ATOM 9175 C CA . ILE D 1 223 ? -50.028 -29.052 47.072 1.00 18.34 203 ILE D CA 1
ATOM 9176 C C . ILE D 1 223 ? -50.836 -28.021 46.341 1.00 20.69 203 ILE D C 1
ATOM 9177 O O . ILE D 1 223 ? -50.224 -27.035 45.907 1.00 22.25 203 ILE D O 1
ATOM 9182 N N . VAL D 1 224 ? -52.130 -28.300 46.122 1.00 16.57 204 VAL D N 1
ATOM 9183 C CA . VAL D 1 224 ? -53.030 -27.309 45.456 1.00 17.11 204 VAL D CA 1
ATOM 9184 C C . VAL D 1 224 ? -53.779 -26.554 46.541 1.00 20.69 204 VAL D C 1
ATOM 9185 O O . VAL D 1 224 ? -54.264 -27.202 47.445 1.00 22.58 204 VAL D O 1
ATOM 9189 N N . HIS D 1 225 ? -53.698 -25.223 46.586 1.00 16.59 205 HIS D N 1
ATOM 9190 C CA . HIS D 1 225 ? -54.500 -24.427 47.521 1.00 18.43 205 HIS D CA 1
ATOM 9191 C C . HIS D 1 225 ? -55.782 -24.055 46.825 1.00 22.29 205 HIS D C 1
ATOM 9192 O O . HIS D 1 225 ? -55.737 -23.267 45.868 1.00 19.97 205 HIS D O 1
ATOM 9199 N N . PRO D 1 226 ? -56.935 -24.643 47.187 1.00 20.22 206 PRO D N 1
ATOM 9200 C CA . PRO D 1 226 ? -58.103 -24.439 46.328 1.00 19.31 206 PRO D CA 1
ATOM 9201 C C . PRO D 1 226 ? -58.699 -23.075 46.647 1.00 19.68 206 PRO D C 1
ATOM 9202 O O . PRO D 1 226 ? -58.406 -22.438 47.684 1.00 20.29 206 PRO D O 1
ATOM 9206 N N . ILE D 1 227 ? -59.481 -22.600 45.712 1.00 16.98 207 ILE D N 1
ATOM 9207 C CA . ILE D 1 227 ? -60.261 -21.359 45.885 1.00 17.81 207 ILE D CA 1
ATOM 9208 C C . ILE D 1 227 ? -61.784 -21.560 45.796 1.00 18.06 207 ILE D C 1
ATOM 9209 O O . ILE D 1 227 ? -62.353 -22.592 45.292 1.00 20.20 207 ILE D O 1
ATOM 9214 N N . THR D 1 228 ? -62.461 -20.563 46.345 1.00 21.52 208 THR D N 1
ATOM 9215 C CA . THR D 1 228 ? -63.931 -20.565 46.435 1.00 18.22 208 THR D CA 1
ATOM 9216 C C . THR D 1 228 ? -64.380 -19.149 46.153 1.00 22.00 208 THR D C 1
ATOM 9217 O O . THR D 1 228 ? -63.581 -18.257 46.325 1.00 19.21 208 THR D O 1
ATOM 9221 N N . PRO D 1 229 ? -65.593 -18.885 45.613 1.00 19.83 209 PRO D N 1
ATOM 9222 C CA . PRO D 1 229 ? -65.959 -17.540 45.145 1.00 22.99 209 PRO D CA 1
ATOM 9223 C C . PRO D 1 229 ? -65.679 -16.482 46.208 1.00 19.12 209 PRO D C 1
ATOM 9224 O O . PRO D 1 229 ? -65.983 -16.648 47.349 1.00 21.68 209 PRO D O 1
ATOM 9228 N N . GLN D 1 230 ? -65.247 -15.323 45.707 1.00 20.84 210 GLN D N 1
ATOM 9229 C CA . GLN D 1 230 ? -64.857 -14.148 46.544 1.00 18.33 210 GLN D CA 1
ATOM 9230 C C . GLN D 1 230 ? -65.309 -12.902 45.806 1.00 20.27 210 GLN D C 1
ATOM 9231 O O . GLN D 1 230 ? -64.809 -12.649 44.731 1.00 23.03 210 GLN D O 1
ATOM 9237 N N . PRO D 1 231 ? -66.261 -12.106 46.331 1.00 20.75 211 PRO D N 1
ATOM 9238 C CA . PRO D 1 231 ? -66.670 -10.868 45.682 1.00 22.51 211 PRO D CA 1
ATOM 9239 C C . PRO D 1 231 ? -65.640 -9.756 45.920 1.00 19.49 211 PRO D C 1
ATOM 9240 O O . PRO D 1 231 ? -65.315 -9.385 47.028 1.00 21.36 211 PRO D O 1
ATOM 9244 N N . ILE D 1 232 ? -65.030 -9.320 44.821 1.00 19.01 212 ILE D N 1
ATOM 9245 C CA . ILE D 1 232 ? -63.925 -8.345 44.871 1.00 17.74 212 ILE D CA 1
ATOM 9246 C C . ILE D 1 232 ? -64.321 -7.236 43.926 1.00 20.49 212 ILE D C 1
ATOM 9247 O O . ILE D 1 232 ? -64.621 -7.514 42.773 1.00 22.15 212 ILE D O 1
ATOM 9252 N N . GLY D 1 233 ? -64.082 -6.026 44.372 1.00 17.85 213 GLY D N 1
ATOM 9253 C CA . GLY D 1 233 ? -64.370 -4.846 43.539 1.00 19.28 213 GLY D CA 1
ATOM 9254 C C . GLY D 1 233 ? -63.105 -4.228 43.038 1.00 18.48 213 GLY D C 1
ATOM 9255 O O . GLY D 1 233 ? -62.074 -4.242 43.787 1.00 18.14 213 GLY D O 1
ATOM 9256 N N . VAL D 1 234 ? -63.173 -3.672 41.842 1.00 17.69 214 VAL D N 1
ATOM 9257 C CA . VAL D 1 234 ? -61.979 -3.054 41.220 1.00 17.33 214 VAL D CA 1
ATOM 9258 C C . VAL D 1 234 ? -62.341 -1.606 40.886 1.00 19.98 214 VAL D C 1
ATOM 9259 O O . VAL D 1 234 ? -63.031 -1.376 39.922 1.00 21.62 214 VAL D O 1
ATOM 9263 N N . VAL D 1 235 ? -61.887 -0.692 41.736 1.00 16.70 215 VAL D N 1
ATOM 9264 C CA . VAL D 1 235 ? -62.193 0.745 41.617 1.00 18.42 215 VAL D CA 1
ATOM 9265 C C . VAL D 1 235 ? -61.071 1.449 40.928 1.00 17.31 215 VAL D C 1
ATOM 9266 O O . VAL D 1 235 ? -59.973 1.368 41.440 1.00 23.89 215 VAL D O 1
ATOM 9270 N N . THR D 1 236 ? -61.380 2.186 39.881 1.00 17.75 216 THR D N 1
ATOM 9271 C CA . THR D 1 236 ? -60.392 3.010 39.182 1.00 15.04 216 THR D CA 1
ATOM 9272 C C . THR D 1 236 ? -60.497 4.390 39.809 1.00 16.45 216 THR D C 1
ATOM 9273 O O . THR D 1 236 ? -61.604 4.880 39.793 1.00 17.17 216 THR D O 1
ATOM 9277 N N . ILE D 1 237 ? -59.372 5.045 40.173 1.00 14.30 217 ILE D N 1
ATOM 9278 C CA . ILE D 1 237 ? -59.438 6.430 40.708 1.00 14.18 217 ILE D CA 1
ATOM 9279 C C . ILE D 1 237 ? -59.338 7.316 39.460 1.00 17.60 217 ILE D C 1
ATOM 9280 O O . ILE D 1 237 ? -58.468 7.076 38.582 1.00 15.18 217 ILE D O 1
ATOM 9285 N N . TYR D 1 238 ? -60.218 8.279 39.313 1.00 16.33 218 TYR D N 1
ATOM 9286 C CA . TYR D 1 238 ? -60.280 9.219 38.174 1.00 17.26 218 TYR D CA 1
ATOM 9287 C C . TYR D 1 238 ? -60.864 10.506 38.724 1.00 15.31 218 TYR D C 1
ATOM 9288 O O . TYR D 1 238 ? -61.533 10.445 39.752 1.00 16.65 218 TYR D O 1
ATOM 9297 N N . PRO D 1 239 ? -60.574 11.646 38.090 1.00 16.22 219 PRO D N 1
ATOM 9298 C CA . PRO D 1 239 ? -61.085 12.937 38.504 1.00 19.24 219 PRO D CA 1
ATOM 9299 C C . PRO D 1 239 ? -62.618 12.946 38.513 1.00 19.17 219 PRO D C 1
ATOM 9300 O O . PRO D 1 239 ? -63.308 12.566 37.558 1.00 21.17 219 PRO D O 1
ATOM 9304 N N . GLY D 1 240 ? -63.121 13.364 39.650 1.00 19.30 220 GLY D N 1
ATOM 9305 C CA . GLY D 1 240 ? -64.554 13.430 39.893 1.00 23.94 220 GLY D CA 1
ATOM 9306 C C . GLY D 1 240 ? -65.083 12.211 40.640 1.00 28.61 220 GLY D C 1
ATOM 9307 O O . GLY D 1 240 ? -66.196 12.243 40.961 1.00 29.19 220 GLY D O 1
ATOM 9308 N N . ILE D 1 241 ? -64.295 11.160 40.857 1.00 24.68 221 ILE D N 1
ATOM 9309 C CA . ILE D 1 241 ? -64.775 10.057 41.709 1.00 25.72 221 ILE D CA 1
ATOM 9310 C C . ILE D 1 241 ? -65.007 10.591 43.139 1.00 25.41 221 ILE D C 1
ATOM 9311 O O . ILE D 1 241 ? -64.205 11.413 43.661 1.00 34.74 221 ILE D O 1
ATOM 9316 N N . SER D 1 242 ? -66.026 10.086 43.804 1.00 35.94 222 SER D N 1
ATOM 9317 C CA . SER D 1 242 ? -66.573 10.612 45.089 1.00 36.12 222 SER D CA 1
ATOM 9318 C C . SER D 1 242 ? -66.638 9.480 46.105 1.00 31.08 222 SER D C 1
ATOM 9319 O O . SER D 1 242 ? -66.716 8.294 45.659 1.00 29.62 222 SER D O 1
ATOM 9322 N N . ALA D 1 243 ? -66.738 9.870 47.369 1.00 36.24 223 ALA D N 1
ATOM 9323 C CA . ALA D 1 243 ? -67.143 8.974 48.479 1.00 36.18 223 ALA D CA 1
ATOM 9324 C C . ALA D 1 243 ? -68.400 8.159 48.117 1.00 32.94 223 ALA D C 1
ATOM 9325 O O . ALA D 1 243 ? -68.436 6.966 48.460 1.00 34.32 223 ALA D O 1
ATOM 9327 N N . ASP D 1 244 ? -69.339 8.637 47.301 1.00 41.44 224 ASP D N 1
ATOM 9328 C CA . ASP D 1 244 ? -70.554 7.836 46.923 1.00 46.57 224 ASP D CA 1
ATOM 9329 C C . ASP D 1 244 ? -70.262 6.644 46.010 1.00 59.61 224 ASP D C 1
ATOM 9330 O O . ASP D 1 244 ? -70.886 5.574 46.196 1.00 50.32 224 ASP D O 1
ATOM 9335 N N . VAL D 1 245 ? -69.419 6.834 44.996 1.00 53.77 225 VAL D N 1
ATOM 9336 C CA . VAL D 1 245 ? -68.976 5.742 44.094 1.00 50.64 225 VAL D CA 1
ATOM 9337 C C . VAL D 1 245 ? -68.436 4.622 44.978 1.00 44.26 225 VAL D C 1
ATOM 9338 O O . VAL D 1 245 ? -68.890 3.451 44.836 1.00 47.55 225 VAL D O 1
ATOM 9342 N N . VAL D 1 246 ? -67.590 4.952 45.953 1.00 41.34 226 VAL D N 1
ATOM 9343 C CA . VAL D 1 246 ? -67.037 3.935 46.899 1.00 41.09 226 VAL D CA 1
ATOM 9344 C C . VAL D 1 246 ? -68.153 3.270 47.719 1.00 48.56 226 VAL D C 1
ATOM 9345 O O . VAL D 1 246 ? -68.168 2.015 47.821 1.00 49.74 226 VAL D O 1
ATOM 9349 N N . ARG D 1 247 ? -69.004 4.072 48.370 1.00 41.02 227 ARG D N 1
ATOM 9350 C CA . ARG D 1 247 ? -70.116 3.563 49.239 1.00 46.03 227 ARG D CA 1
ATOM 9351 C C . ARG D 1 247 ? -70.956 2.551 48.451 1.00 36.64 227 ARG D C 1
ATOM 9352 O O . ARG D 1 247 ? -71.316 1.554 49.050 1.00 35.96 227 ARG D O 1
ATOM 9360 N N . ASN D 1 248 ? -71.145 2.772 47.146 1.00 44.23 228 ASN D N 1
ATOM 9361 C CA . ASN D 1 248 ? -71.804 1.835 46.184 1.00 46.24 228 ASN D CA 1
ATOM 9362 C C . ASN D 1 248 ? -71.056 0.493 46.089 1.00 51.18 228 ASN D C 1
ATOM 9363 O O . ASN D 1 248 ? -71.722 -0.559 46.038 1.00 60.47 228 ASN D O 1
ATOM 9368 N N . PHE D 1 249 ? -69.730 0.478 46.030 1.00 53.88 229 PHE D N 1
ATOM 9369 C CA . PHE D 1 249 ? -68.990 -0.819 46.048 1.00 56.76 229 PHE D CA 1
ATOM 9370 C C . PHE D 1 249 ? -69.238 -1.556 47.367 1.00 50.70 229 PHE D C 1
ATOM 9371 O O . PHE D 1 249 ? -69.113 -2.788 47.334 1.00 57.92 229 PHE D O 1
ATOM 9379 N N . LEU D 1 250 ? -69.555 -0.844 48.471 1.00 47.52 230 LEU D N 1
ATOM 9380 C CA . LEU D 1 250 ? -69.883 -1.477 49.781 1.00 52.99 230 LEU D CA 1
ATOM 9381 C C . LEU D 1 250 ? -71.324 -2.029 49.760 1.00 49.96 230 LEU D C 1
ATOM 9382 O O . LEU D 1 250 ? -71.659 -2.704 50.748 1.00 56.51 230 LEU D O 1
ATOM 9387 N N . ARG D 1 251 ? -72.162 -1.691 48.754 1.00 50.69 231 ARG D N 1
ATOM 9388 C CA . ARG D 1 251 ? -73.625 -2.038 48.729 1.00 58.46 231 ARG D CA 1
ATOM 9389 C C . ARG D 1 251 ? -73.861 -3.322 47.921 1.00 62.60 231 ARG D C 1
ATOM 9390 O O . ARG D 1 251 ? -75.018 -3.538 47.501 1.00 67.26 231 ARG D O 1
ATOM 9398 N N . GLN D 1 252 ? -72.812 -4.102 47.654 1.00 61.03 232 GLN D N 1
ATOM 9399 C CA . GLN D 1 252 ? -72.940 -5.533 47.262 1.00 60.93 232 GLN D CA 1
ATOM 9400 C C . GLN D 1 252 ? -72.238 -6.343 48.346 1.00 50.41 232 GLN D C 1
ATOM 9401 O O . GLN D 1 252 ? -71.479 -5.793 49.125 1.00 45.59 232 GLN D O 1
ATOM 9407 N N . PRO D 1 253 ? -72.402 -7.678 48.386 1.00 50.13 233 PRO D N 1
ATOM 9408 C CA . PRO D 1 253 ? -71.368 -8.528 48.966 1.00 47.29 233 PRO D CA 1
ATOM 9409 C C . PRO D 1 253 ? -70.028 -8.025 48.379 1.00 38.10 233 PRO D C 1
ATOM 9410 O O . PRO D 1 253 ? -69.863 -8.063 47.126 1.00 35.59 233 PRO D O 1
ATOM 9414 N N . VAL D 1 254 ? -69.165 -7.394 49.167 1.00 40.59 234 VAL D N 1
ATOM 9415 C CA . VAL D 1 254 ? -67.730 -7.205 48.716 1.00 29.84 234 VAL D CA 1
ATOM 9416 C C . VAL D 1 254 ? -66.842 -7.579 49.882 1.00 24.39 234 VAL D C 1
ATOM 9417 O O . VAL D 1 254 ? -67.129 -7.167 50.997 1.00 30.07 234 VAL D O 1
ATOM 9421 N N . LYS D 1 255 ? -65.821 -8.411 49.657 1.00 17.96 235 LYS D N 1
ATOM 9422 C CA . LYS D 1 255 ? -64.855 -8.741 50.711 1.00 16.29 235 LYS D CA 1
ATOM 9423 C C . LYS D 1 255 ? -63.528 -7.989 50.604 1.00 17.53 235 LYS D C 1
ATOM 9424 O O . LYS D 1 255 ? -62.694 -8.027 51.583 1.00 17.92 235 LYS D O 1
ATOM 9430 N N . ALA D 1 256 ? -63.218 -7.485 49.392 1.00 20.23 236 ALA D N 1
ATOM 9431 C CA . ALA D 1 256 ? -61.931 -6.790 49.143 1.00 17.74 236 ALA D CA 1
ATOM 9432 C C . ALA D 1 256 ? -62.193 -5.805 48.026 1.00 16.42 236 ALA D C 1
ATOM 9433 O O . ALA D 1 256 ? -63.153 -5.990 47.284 1.00 16.94 236 ALA D O 1
ATOM 9435 N N . LEU D 1 257 ? -61.479 -4.729 48.057 1.00 15.99 237 LEU D N 1
ATOM 9436 C CA . LEU D 1 257 ? -61.528 -3.629 47.084 1.00 16.26 237 LEU D CA 1
ATOM 9437 C C . LEU D 1 257 ? -60.087 -3.365 46.613 1.00 16.41 237 LEU D C 1
ATOM 9438 O O . LEU D 1 257 ? -59.225 -3.163 47.439 1.00 19.16 237 LEU D O 1
ATOM 9443 N N . ILE D 1 258 ? -59.836 -3.405 45.305 1.00 13.94 238 ILE D N 1
ATOM 9444 C CA . ILE D 1 258 ? -58.558 -3.002 44.715 1.00 17.10 238 ILE D CA 1
ATOM 9445 C C . ILE D 1 258 ? -58.781 -1.584 44.244 1.00 15.87 238 ILE D C 1
ATOM 9446 O O . ILE D 1 258 ? -59.754 -1.342 43.501 1.00 17.61 238 ILE D O 1
ATOM 9451 N N . LEU D 1 259 ? -57.933 -0.677 44.671 1.00 14.66 239 LEU D N 1
ATOM 9452 C CA . LEU D 1 259 ? -57.971 0.684 44.144 1.00 14.90 239 LEU D CA 1
ATOM 9453 C C . LEU D 1 259 ? -56.853 0.765 43.095 1.00 15.08 239 LEU D C 1
ATOM 9454 O O . LEU D 1 259 ? -55.681 0.575 43.432 1.00 17.93 239 LEU D O 1
ATOM 9459 N N . ARG D 1 260 ? -57.167 1.233 41.901 1.00 13.91 240 ARG D N 1
ATOM 9460 C CA . ARG D 1 260 ? -56.159 1.560 40.905 1.00 14.48 240 ARG D CA 1
ATOM 9461 C C . ARG D 1 260 ? -55.939 3.054 41.017 1.00 13.95 240 ARG D C 1
ATOM 9462 O O . ARG D 1 260 ? -56.634 3.792 40.300 1.00 14.80 240 ARG D O 1
ATOM 9470 N N . SER D 1 261 ? -55.013 3.449 41.832 1.00 16.03 241 SER D N 1
ATOM 9471 C CA . SER D 1 261 ? -54.713 4.840 42.273 1.00 15.56 241 SER D CA 1
ATOM 9472 C C . SER D 1 261 ? -53.733 5.476 41.291 1.00 15.96 241 SER D C 1
ATOM 9473 O O . SER D 1 261 ? -53.114 4.772 40.435 1.00 13.98 241 SER D O 1
ATOM 9476 N N . TYR D 1 262 ? -53.598 6.778 41.393 1.00 15.12 242 TYR D N 1
ATOM 9477 C CA . TYR D 1 262 ? -52.653 7.493 40.529 1.00 13.59 242 TYR D CA 1
ATOM 9478 C C . TYR D 1 262 ? -51.207 7.214 40.930 1.00 14.99 242 TYR D C 1
ATOM 9479 O O . TYR D 1 262 ? -50.863 7.110 42.114 1.00 16.75 242 TYR D O 1
ATOM 9488 N N . GLY D 1 263 ? -50.296 7.261 39.944 1.00 13.15 243 GLY D N 1
ATOM 9489 C CA . GLY D 1 263 ? -48.855 7.319 40.196 1.00 14.29 243 GLY D CA 1
ATOM 9490 C C . GLY D 1 263 ? -48.377 6.306 41.239 1.00 14.67 243 GLY D C 1
ATOM 9491 O O . GLY D 1 263 ? -48.751 5.095 41.160 1.00 16.55 243 GLY D O 1
ATOM 9492 N N . VAL D 1 264 ? -47.714 6.804 42.282 1.00 15.50 244 VAL D N 1
ATOM 9493 C CA . VAL D 1 264 ? -47.180 5.892 43.330 1.00 15.20 244 VAL D CA 1
ATOM 9494 C C . VAL D 1 264 ? -48.195 5.614 44.441 1.00 15.46 244 VAL D C 1
ATOM 9495 O O . VAL D 1 264 ? -47.804 5.163 45.544 1.00 19.00 244 VAL D O 1
ATOM 9499 N N . GLY D 1 265 ? -49.454 5.703 44.145 1.00 15.95 245 GLY D N 1
ATOM 9500 C CA . GLY D 1 265 ? -50.567 5.218 45.009 1.00 13.42 245 GLY D CA 1
ATOM 9501 C C . GLY D 1 265 ? -51.300 6.400 45.655 1.00 17.25 245 GLY D C 1
ATOM 9502 O O . GLY D 1 265 ? -51.777 6.288 46.755 1.00 21.81 245 GLY D O 1
ATOM 9503 N N . ASN D 1 266 ? -51.542 7.468 44.890 1.00 15.79 246 ASN D N 1
ATOM 9504 C CA . ASN D 1 266 ? -52.226 8.668 45.395 1.00 17.47 246 ASN D CA 1
ATOM 9505 C C . ASN D 1 266 ? -53.700 8.618 45.010 1.00 22.41 246 ASN D C 1
ATOM 9506 O O . ASN D 1 266 ? -54.077 8.204 43.917 1.00 18.69 246 ASN D O 1
ATOM 9511 N N . ALA D 1 267 ? -54.551 9.128 45.895 1.00 23.87 247 ALA D N 1
ATOM 9512 C CA . ALA D 1 267 ? -55.998 9.223 45.675 1.00 27.63 247 ALA D CA 1
ATOM 9513 C C . ALA D 1 267 ? -56.461 10.529 46.285 1.00 27.94 247 ALA D C 1
ATOM 9514 O O . ALA D 1 267 ? -55.659 11.179 46.974 1.00 22.88 247 ALA D O 1
ATOM 9516 N N . PRO D 1 268 ? -57.701 10.944 45.993 1.00 26.80 248 PRO D N 1
ATOM 9517 C CA . PRO D 1 268 ? -58.281 12.131 46.651 1.00 28.08 248 PRO D CA 1
ATOM 9518 C C . PRO D 1 268 ? -58.137 12.089 48.174 1.00 26.63 248 PRO D C 1
ATOM 9519 O O . PRO D 1 268 ? -58.269 11.039 48.736 1.00 26.46 248 PRO D O 1
ATOM 9523 N N . GLN D 1 269 ? -57.756 13.198 48.799 1.00 27.93 249 GLN D N 1
ATOM 9524 C CA . GLN D 1 269 ? -57.434 13.154 50.260 1.00 36.80 249 GLN D CA 1
ATOM 9525 C C . GLN D 1 269 ? -58.571 13.855 51.014 1.00 38.59 249 GLN D C 1
ATOM 9526 O O . GLN D 1 269 ? -58.426 14.101 52.256 1.00 40.38 249 GLN D O 1
ATOM 9532 N N . ASN D 1 270 ? -59.665 14.123 50.318 1.00 33.15 250 ASN D N 1
ATOM 9533 C CA . ASN D 1 270 ? -60.827 14.811 50.935 1.00 41.30 250 ASN D CA 1
ATOM 9534 C C . ASN D 1 270 ? -61.464 13.866 51.975 1.00 46.93 250 ASN D C 1
ATOM 9535 O O . ASN D 1 270 ? -61.286 12.604 51.905 1.00 31.43 250 ASN D O 1
ATOM 9540 N N . LYS D 1 271 ? -62.166 14.436 52.947 1.00 39.27 251 LYS D N 1
ATOM 9541 C CA . LYS D 1 271 ? -62.381 13.727 54.232 1.00 38.17 251 LYS D CA 1
ATOM 9542 C C . LYS D 1 271 ? -63.458 12.676 53.981 1.00 30.72 251 LYS D C 1
ATOM 9543 O O . LYS D 1 271 ? -63.434 11.625 54.648 1.00 31.54 251 LYS D O 1
ATOM 9549 N N . ALA D 1 272 ? -64.384 12.911 53.062 1.00 26.93 252 ALA D N 1
ATOM 9550 C CA . ALA D 1 272 ? -65.492 11.961 52.817 1.00 28.59 252 ALA D CA 1
ATOM 9551 C C . ALA D 1 272 ? -64.934 10.634 52.288 1.00 36.02 252 ALA D C 1
ATOM 9552 O O . ALA D 1 272 ? -65.345 9.506 52.705 1.00 27.58 252 ALA D O 1
ATOM 9554 N N . PHE D 1 273 ? -64.046 10.767 51.332 1.00 31.32 253 PHE D N 1
ATOM 9555 C CA . PHE D 1 273 ? -63.451 9.620 50.621 1.00 28.06 253 PHE D CA 1
ATOM 9556 C C . PHE D 1 273 ? -62.691 8.796 51.644 1.00 22.85 253 PHE D C 1
ATOM 9557 O O . PHE D 1 273 ? -62.891 7.580 51.687 1.00 30.64 253 PHE D O 1
ATOM 9565 N N . LEU D 1 274 ? -61.893 9.449 52.493 1.00 26.71 254 LEU D N 1
ATOM 9566 C CA . LEU D 1 274 ? -61.057 8.756 53.476 1.00 28.03 254 LEU D CA 1
ATOM 9567 C C . LEU D 1 274 ? -61.948 8.064 54.512 1.00 34.00 254 LEU D C 1
ATOM 9568 O O . LEU D 1 274 ? -61.617 6.955 54.972 1.00 27.38 254 LEU D O 1
ATOM 9573 N N . GLN D 1 275 ? -63.067 8.672 54.868 1.00 29.68 255 GLN D N 1
ATOM 9574 C CA . GLN D 1 275 ? -63.982 8.098 55.889 1.00 30.53 255 GLN D CA 1
ATOM 9575 C C . GLN D 1 275 ? -64.686 6.875 55.312 1.00 27.23 255 GLN D C 1
ATOM 9576 O O . GLN D 1 275 ? -64.820 5.839 56.015 1.00 26.85 255 GLN D O 1
ATOM 9582 N N . GLU D 1 276 ? -65.039 6.938 54.031 1.00 27.12 256 GLU D N 1
ATOM 9583 C CA . GLU D 1 276 ? -65.674 5.795 53.343 1.00 29.34 256 GLU D CA 1
ATOM 9584 C C . GLU D 1 276 ? -64.696 4.601 53.327 1.00 26.62 256 GLU D C 1
ATOM 9585 O O . GLU D 1 276 ? -65.159 3.423 53.559 1.00 26.65 256 GLU D O 1
ATOM 9591 N N . LEU D 1 277 ? -63.427 4.857 53.021 1.00 28.63 257 LEU D N 1
ATOM 9592 C CA . LEU D 1 277 ? -62.394 3.778 52.981 1.00 24.75 257 LEU D CA 1
ATOM 9593 C C . LEU D 1 277 ? -62.165 3.282 54.382 1.00 26.49 257 LEU D C 1
ATOM 9594 O O . LEU D 1 277 ? -62.065 2.047 54.567 1.00 24.88 257 LEU D O 1
ATOM 9599 N N . GLN D 1 278 ? -62.101 4.180 55.370 1.00 24.76 258 GLN D N 1
ATOM 9600 C CA . GLN D 1 278 ? -61.954 3.701 56.777 1.00 26.66 258 GLN D CA 1
ATOM 9601 C C . GLN D 1 278 ? -63.188 2.878 57.215 1.00 24.46 258 GLN D C 1
ATOM 9602 O O . GLN D 1 278 ? -62.986 1.905 57.926 1.00 26.17 258 GLN D O 1
ATOM 9608 N N . GLU D 1 279 ? -64.440 3.231 56.845 1.00 25.57 259 GLU D N 1
ATOM 9609 C CA . GLU D 1 279 ? -65.648 2.408 57.129 1.00 31.97 259 GLU D CA 1
ATOM 9610 C C . GLU D 1 279 ? -65.514 1.039 56.428 1.00 30.78 259 GLU D C 1
ATOM 9611 O O . GLU D 1 279 ? -65.855 0.022 56.998 1.00 26.24 259 GLU D O 1
ATOM 9617 N N . ALA D 1 280 ? -65.018 0.994 55.197 1.00 27.40 260 ALA D N 1
ATOM 9618 C CA . ALA D 1 280 ? -64.856 -0.304 54.498 1.00 27.46 260 ALA D CA 1
ATOM 9619 C C . ALA D 1 280 ? -63.941 -1.195 55.359 1.00 25.26 260 ALA D C 1
ATOM 9620 O O . ALA D 1 280 ? -64.238 -2.353 55.614 1.00 26.79 260 ALA D O 1
ATOM 9622 N N . SER D 1 281 ? -62.822 -0.684 55.820 1.00 27.12 261 SER D N 1
ATOM 9623 C CA . SER D 1 281 ? -61.843 -1.514 56.550 1.00 25.62 261 SER D CA 1
ATOM 9624 C C . SER D 1 281 ? -62.410 -1.891 57.934 1.00 31.96 261 SER D C 1
ATOM 9625 O O . SER D 1 281 ? -62.126 -2.991 58.411 1.00 29.78 261 SER D O 1
ATOM 9628 N N . ASP D 1 282 ? -63.208 -1.012 58.568 1.00 31.73 262 ASP D N 1
ATOM 9629 C CA . ASP D 1 282 ? -63.875 -1.299 59.879 1.00 30.73 262 ASP D CA 1
ATOM 9630 C C . ASP D 1 282 ? -64.835 -2.495 59.746 1.00 33.76 262 ASP D C 1
ATOM 9631 O O . ASP D 1 282 ? -64.893 -3.285 60.698 1.00 43.16 262 ASP D O 1
ATOM 9636 N N . ARG D 1 283 ? -65.527 -2.638 58.611 1.00 31.27 263 ARG D N 1
ATOM 9637 C CA . ARG D 1 283 ? -66.369 -3.782 58.224 1.00 30.33 263 ARG D CA 1
ATOM 9638 C C . ARG D 1 283 ? -65.568 -5.021 57.842 1.00 26.23 263 ARG D C 1
ATOM 9639 O O . ARG D 1 283 ? -66.249 -5.990 57.507 1.00 29.81 263 ARG D O 1
ATOM 9647 N N . GLY D 1 284 ? -64.223 -5.011 57.901 1.00 30.25 264 GLY D N 1
ATOM 9648 C CA . GLY D 1 284 ? -63.399 -6.194 57.582 1.00 30.89 264 GLY D CA 1
ATOM 9649 C C . GLY D 1 284 ? -63.097 -6.359 56.076 1.00 25.37 264 GLY D C 1
ATOM 9650 O O . GLY D 1 284 ? -62.650 -7.428 55.689 1.00 24.47 264 GLY D O 1
ATOM 9651 N N . ILE D 1 285 ? -63.319 -5.326 55.250 1.00 22.14 265 ILE D N 1
ATOM 9652 C CA . ILE D 1 285 ? -62.981 -5.369 53.810 1.00 22.54 265 ILE D CA 1
ATOM 9653 C C . ILE D 1 285 ? -61.449 -5.130 53.710 1.00 20.09 265 ILE D C 1
ATOM 9654 O O . ILE D 1 285 ? -60.884 -4.255 54.429 1.00 22.47 265 ILE D O 1
ATOM 9659 N N . VAL D 1 286 ? -60.733 -5.938 52.890 1.00 19.42 266 VAL D N 1
ATOM 9660 C CA . VAL D 1 286 ? -59.310 -5.749 52.637 1.00 18.22 266 VAL D CA 1
ATOM 9661 C C . VAL D 1 286 ? -59.255 -4.742 51.490 1.00 20.11 266 VAL D C 1
ATOM 9662 O O . VAL D 1 286 ? -59.707 -5.048 50.371 1.00 22.26 266 VAL D O 1
ATOM 9666 N N . VAL D 1 287 ? -58.732 -3.571 51.756 1.00 17.32 267 VAL D N 1
ATOM 9667 C CA . VAL D 1 287 ? -58.644 -2.539 50.694 1.00 18.18 267 VAL D CA 1
ATOM 9668 C C . VAL D 1 287 ? -57.146 -2.437 50.315 1.00 18.21 267 VAL D C 1
ATOM 9669 O O . VAL D 1 287 ? -56.275 -2.176 51.210 1.00 17.21 267 VAL D O 1
ATOM 9673 N N . VAL D 1 288 ? -56.852 -2.706 49.061 1.00 17.97 268 VAL D N 1
ATOM 9674 C CA . VAL D 1 288 ? -55.445 -2.761 48.560 1.00 16.76 268 VAL D CA 1
ATOM 9675 C C . VAL D 1 288 ? -55.263 -1.642 47.531 1.00 15.10 268 VAL D C 1
ATOM 9676 O O . VAL D 1 288 ? -56.069 -1.560 46.538 1.00 18.58 268 VAL D O 1
ATOM 9680 N N . ASN D 1 289 ? -54.161 -0.920 47.695 1.00 14.51 269 ASN D N 1
ATOM 9681 C CA . ASN D 1 289 ? -53.801 0.258 46.876 1.00 14.75 269 ASN D CA 1
ATOM 9682 C C . ASN D 1 289 ? -52.781 -0.204 45.819 1.00 17.10 269 ASN D C 1
ATOM 9683 O O . ASN D 1 289 ? -51.621 -0.584 46.175 1.00 15.76 269 ASN D O 1
ATOM 9688 N N . LEU D 1 290 ? -53.153 -0.134 44.529 1.00 14.38 270 LEU D N 1
ATOM 9689 C CA . LEU D 1 290 ? -52.186 -0.378 43.415 1.00 15.22 270 LEU D CA 1
ATOM 9690 C C . LEU D 1 290 ? -52.017 0.887 42.562 1.00 14.96 270 LEU D C 1
ATOM 9691 O O . LEU D 1 290 ? -52.784 1.789 42.674 1.00 17.77 270 LEU D O 1
ATOM 9696 N N . THR D 1 291 ? -50.987 0.885 41.728 1.00 16.62 271 THR D N 1
ATOM 9697 C CA . THR D 1 291 ? -50.882 1.931 40.702 1.00 15.36 271 THR D CA 1
ATOM 9698 C C . THR D 1 291 ? -51.779 1.546 39.541 1.00 15.05 271 THR D C 1
ATOM 9699 O O . THR D 1 291 ? -51.665 0.381 39.029 1.00 16.70 271 THR D O 1
ATOM 9703 N N . GLN D 1 292 ? -52.406 2.528 38.943 1.00 15.07 272 GLN D N 1
ATOM 9704 C CA . GLN D 1 292 ? -53.073 2.394 37.610 1.00 15.65 272 GLN D CA 1
ATOM 9705 C C . GLN D 1 292 ? -52.074 2.477 36.451 1.00 18.62 272 GLN D C 1
ATOM 9706 O O . GLN D 1 292 ? -52.374 2.057 35.314 1.00 18.68 272 GLN D O 1
ATOM 9712 N N . CYS D 1 293 ? -50.851 2.902 36.722 1.00 15.12 273 CYS D N 1
ATOM 9713 C CA . CYS D 1 293 ? -49.742 2.964 35.753 1.00 17.48 273 CYS D CA 1
ATOM 9714 C C . CYS D 1 293 ? -49.384 1.550 35.288 1.00 15.65 273 CYS D C 1
ATOM 9715 O O . CYS D 1 293 ? -49.478 0.571 36.106 1.00 20.63 273 CYS D O 1
ATOM 9718 N N . MET D 1 294 ? -48.817 1.416 34.095 1.00 18.68 274 MET D N 1
ATOM 9719 C CA . MET D 1 294 ? -48.254 0.119 33.595 1.00 22.05 274 MET D CA 1
ATOM 9720 C C . MET D 1 294 ? -47.052 -0.351 34.420 1.00 18.51 274 MET D C 1
ATOM 9721 O O . MET D 1 294 ? -46.977 -1.518 34.833 1.00 19.28 274 MET D O 1
ATOM 9726 N N . SER D 1 295 ? -46.217 0.571 34.859 1.00 16.96 275 SER D N 1
ATOM 9727 C CA . SER D 1 295 ? -45.099 0.203 35.756 1.00 16.01 275 SER D CA 1
ATOM 9728 C C . SER D 1 295 ? -44.998 1.162 36.957 1.00 18.87 275 SER D C 1
ATOM 9729 O O . SER D 1 295 ? -45.527 2.296 36.878 1.00 16.33 275 SER D O 1
ATOM 9732 N N . GLY D 1 296 ? -44.303 0.692 37.990 1.00 19.87 276 GLY D N 1
ATOM 9733 C CA . GLY D 1 296 ? -43.956 1.468 39.195 1.00 18.02 276 GLY D CA 1
ATOM 9734 C C . GLY D 1 296 ? -44.512 0.802 40.443 1.00 19.50 276 GLY D C 1
ATOM 9735 O O . GLY D 1 296 ? -45.146 -0.289 40.408 1.00 19.35 276 GLY D O 1
ATOM 9736 N N . LYS D 1 297 ? -44.171 1.401 41.567 1.00 18.99 277 LYS D N 1
ATOM 9737 C CA . LYS D 1 297 ? -44.408 0.806 42.864 1.00 16.55 277 LYS D CA 1
ATOM 9738 C C . LYS D 1 297 ? -45.192 1.780 43.752 1.00 17.10 277 LYS D C 1
ATOM 9739 O O . LYS D 1 297 ? -44.761 2.940 43.928 1.00 17.46 277 LYS D O 1
ATOM 9745 N N . VAL D 1 298 ? -46.207 1.284 44.418 1.00 14.32 278 VAL D N 1
ATOM 9746 C CA . VAL D 1 298 ? -46.942 2.084 45.416 1.00 14.51 278 VAL D CA 1
ATOM 9747 C C . VAL D 1 298 ? -45.977 2.360 46.567 1.00 18.28 278 VAL D C 1
ATOM 9748 O O . VAL D 1 298 ? -45.374 1.371 47.089 1.00 18.74 278 VAL D O 1
ATOM 9752 N N . ASN D 1 299 ? -46.043 3.620 47.009 1.00 20.06 279 ASN D N 1
ATOM 9753 C CA . ASN D 1 299 ? -45.376 4.200 48.195 1.00 24.66 279 ASN D CA 1
ATOM 9754 C C . ASN D 1 299 ? -46.245 5.334 48.781 1.00 29.52 279 ASN D C 1
ATOM 9755 O O . ASN D 1 299 ? -46.146 6.468 48.350 1.00 33.41 279 ASN D O 1
ATOM 9760 N N . MET D 1 300 ? -47.168 5.051 49.649 1.00 31.55 280 MET D N 1
ATOM 9761 C CA . MET D 1 300 ? -47.986 6.118 50.294 1.00 37.28 280 MET D CA 1
ATOM 9762 C C . MET D 1 300 ? -47.068 6.906 51.278 1.00 32.47 280 MET D C 1
ATOM 9763 O O . MET D 1 300 ? -46.264 6.183 52.022 1.00 48.85 280 MET D O 1
ATOM 9768 N N . ASN D 1 307 ? -48.887 8.399 55.940 1.00 69.59 287 ASN D N 1
ATOM 9769 C CA . ASN D 1 307 ? -50.188 8.780 56.541 1.00 69.06 287 ASN D CA 1
ATOM 9770 C C . ASN D 1 307 ? -51.306 8.542 55.524 1.00 66.06 287 ASN D C 1
ATOM 9771 O O . ASN D 1 307 ? -51.032 7.934 54.452 1.00 89.59 287 ASN D O 1
ATOM 9776 N N . ALA D 1 308 ? -52.509 8.980 55.904 1.00 59.96 288 ALA D N 1
ATOM 9777 C CA . ALA D 1 308 ? -53.672 9.367 55.060 1.00 53.71 288 ALA D CA 1
ATOM 9778 C C . ALA D 1 308 ? -54.442 8.098 54.679 1.00 38.82 288 ALA D C 1
ATOM 9779 O O . ALA D 1 308 ? -55.229 7.617 55.503 1.00 37.44 288 ALA D O 1
ATOM 9781 N N . LEU D 1 309 ? -54.160 7.537 53.516 1.00 34.81 289 LEU D N 1
ATOM 9782 C CA . LEU D 1 309 ? -54.715 6.230 53.100 1.00 35.72 289 LEU D CA 1
ATOM 9783 C C . LEU D 1 309 ? -54.286 5.159 54.085 1.00 30.02 289 LEU D C 1
ATOM 9784 O O . LEU D 1 309 ? -55.131 4.362 54.392 1.00 28.00 289 LEU D O 1
ATOM 9789 N N . ALA D 1 310 ? -53.019 5.089 54.494 1.00 30.33 290 ALA D N 1
ATOM 9790 C CA . ALA D 1 310 ? -52.557 4.101 55.481 1.00 30.45 290 ALA D CA 1
ATOM 9791 C C . ALA D 1 310 ? -53.358 4.241 56.782 1.00 36.78 290 ALA D C 1
ATOM 9792 O O . ALA D 1 310 ? -53.824 3.194 57.351 1.00 32.35 290 ALA D O 1
ATOM 9794 N N . HIS D 1 311 ? -53.522 5.487 57.251 1.00 37.71 291 HIS D N 1
ATOM 9795 C CA . HIS D 1 311 ? -54.329 5.829 58.465 1.00 38.28 291 HIS D CA 1
ATOM 9796 C C . HIS D 1 311 ? -55.781 5.353 58.285 1.00 40.65 291 HIS D C 1
ATOM 9797 O O . HIS D 1 311 ? -56.439 5.079 59.277 1.00 38.62 291 HIS D O 1
ATOM 9799 N N . ALA D 1 312 ? -56.284 5.284 57.053 1.00 32.88 292 ALA D N 1
ATOM 9800 C CA . ALA D 1 312 ? -57.629 4.759 56.758 1.00 30.38 292 ALA D CA 1
ATOM 9801 C C . ALA D 1 312 ? -57.693 3.231 56.599 1.00 29.47 292 ALA D C 1
ATOM 9802 O O . ALA D 1 312 ? -58.752 2.793 56.265 1.00 31.72 292 ALA D O 1
ATOM 9804 N N . GLY D 1 313 ? -56.644 2.451 56.824 1.00 26.32 293 GLY D N 1
ATOM 9805 C CA . GLY D 1 313 ? -56.665 0.982 56.806 1.00 27.15 293 GLY D CA 1
ATOM 9806 C C . GLY D 1 313 ? -56.226 0.407 55.429 1.00 23.79 293 GLY D C 1
ATOM 9807 O O . GLY D 1 313 ? -56.166 -0.839 55.286 1.00 21.74 293 GLY D O 1
ATOM 9808 N N . VAL D 1 314 ? -55.978 1.270 54.467 1.00 21.56 294 VAL D N 1
ATOM 9809 C CA . VAL D 1 314 ? -55.496 0.848 53.101 1.00 19.75 294 VAL D CA 1
ATOM 9810 C C . VAL D 1 314 ? -54.132 0.169 53.179 1.00 21.65 294 VAL D C 1
ATOM 9811 O O . VAL D 1 314 ? -53.174 0.717 53.766 1.00 20.63 294 VAL D O 1
ATOM 9815 N N . ILE D 1 315 ? -53.935 -0.988 52.530 1.00 18.86 295 ILE D N 1
ATOM 9816 C CA . ILE D 1 315 ? -52.647 -1.717 52.435 1.00 16.63 295 ILE D CA 1
ATOM 9817 C C . ILE D 1 315 ? -52.023 -1.414 51.106 1.00 21.05 295 ILE D C 1
ATOM 9818 O O . ILE D 1 315 ? -52.742 -1.520 50.138 1.00 18.25 295 ILE D O 1
ATOM 9823 N N . GLY D 1 316 ? -50.737 -1.083 51.093 1.00 21.97 296 GLY D N 1
ATOM 9824 C CA . GLY D 1 316 ? -50.013 -0.883 49.804 1.00 21.28 296 GLY D CA 1
ATOM 9825 C C . GLY D 1 316 ? -49.764 -2.214 49.091 1.00 19.08 296 GLY D C 1
ATOM 9826 O O . GLY D 1 316 ? -49.186 -3.072 49.716 1.00 22.54 296 GLY D O 1
ATOM 9827 N N . GLY D 1 317 ? -50.027 -2.326 47.773 1.00 17.76 297 GLY D N 1
ATOM 9828 C CA . GLY D 1 317 ? -49.647 -3.498 47.017 1.00 20.76 297 GLY D CA 1
ATOM 9829 C C . GLY D 1 317 ? -48.339 -3.347 46.257 1.00 20.53 297 GLY D C 1
ATOM 9830 O O . GLY D 1 317 ? -48.171 -4.143 45.299 1.00 16.69 297 GLY D O 1
ATOM 9831 N N . ALA D 1 318 ? -47.440 -2.440 46.647 1.00 15.69 298 ALA D N 1
ATOM 9832 C CA . ALA D 1 318 ? -46.108 -2.316 46.081 1.00 17.17 298 ALA D CA 1
ATOM 9833 C C . ALA D 1 318 ? -46.236 -2.280 44.558 1.00 15.49 298 ALA D C 1
ATOM 9834 O O . ALA D 1 318 ? -47.022 -1.417 44.073 1.00 16.36 298 ALA D O 1
ATOM 9836 N N . ASP D 1 319 ? -45.526 -3.160 43.797 1.00 14.69 299 ASP D N 1
ATOM 9837 C CA . ASP D 1 319 ? -45.515 -3.063 42.318 1.00 15.30 299 ASP D CA 1
ATOM 9838 C C . ASP D 1 319 ? -46.369 -4.224 41.751 1.00 13.60 299 ASP D C 1
ATOM 9839 O O . ASP D 1 319 ? -46.199 -4.537 40.559 1.00 18.09 299 ASP D O 1
ATOM 9844 N N . MET D 1 320 ? -47.316 -4.750 42.519 1.00 14.48 300 MET D N 1
ATOM 9845 C CA . MET D 1 320 ? -48.160 -5.832 41.932 1.00 13.71 300 MET D CA 1
ATOM 9846 C C . MET D 1 320 ? -48.996 -5.288 40.800 1.00 14.01 300 MET D C 1
ATOM 9847 O O . MET D 1 320 ? -49.521 -4.187 40.855 1.00 14.24 300 MET D O 1
ATOM 9852 N N . THR D 1 321 ? -49.200 -6.163 39.816 1.00 13.75 301 THR D N 1
ATOM 9853 C CA . 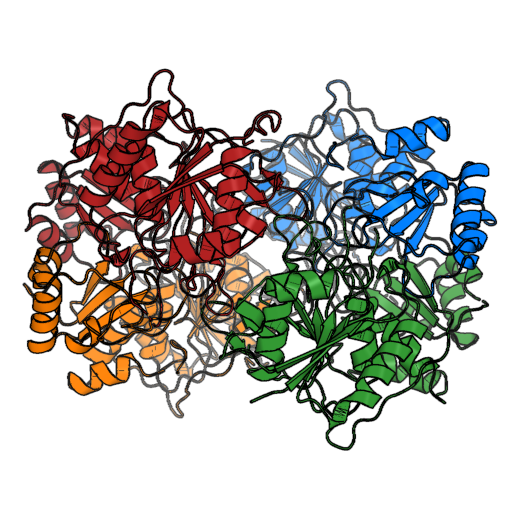THR D 1 321 ? -50.271 -5.984 38.793 1.00 14.20 301 THR D CA 1
ATOM 9854 C C . THR D 1 321 ? -51.672 -6.174 39.456 1.00 13.89 301 THR D C 1
ATOM 9855 O O . THR D 1 321 ? -51.842 -6.849 40.495 1.00 14.59 301 THR D O 1
ATOM 9859 N N . VAL D 1 322 ? -52.702 -5.725 38.782 1.00 13.45 302 VAL D N 1
ATOM 9860 C CA . VAL D 1 322 ? -54.118 -6.020 39.143 1.00 15.44 302 VAL D CA 1
ATOM 9861 C C . VAL D 1 322 ? -54.364 -7.518 39.024 1.00 14.95 302 VAL D C 1
ATOM 9862 O O . VAL D 1 322 ? -55.028 -8.093 39.881 1.00 17.37 302 VAL D O 1
ATOM 9866 N N . GLU D 1 323 ? -53.777 -8.174 37.983 1.00 13.79 303 GLU D N 1
ATOM 9867 C CA . GLU D 1 323 ? -53.895 -9.635 37.758 1.00 14.25 303 GLU D CA 1
ATOM 9868 C C . GLU D 1 323 ? -53.322 -10.363 38.978 1.00 13.11 303 GLU D C 1
ATOM 9869 O O . GLU D 1 323 ? -53.981 -11.299 39.549 1.00 14.21 303 GLU D O 1
ATOM 9875 N N . ALA D 1 324 ? -52.146 -9.988 39.456 1.00 12.80 304 ALA D N 1
ATOM 9876 C CA . ALA D 1 324 ? -51.590 -10.681 40.607 1.00 15.26 304 ALA D CA 1
ATOM 9877 C C . ALA D 1 324 ? -52.385 -10.369 41.892 1.00 15.11 304 ALA D C 1
ATOM 9878 O O . ALA D 1 324 ? -52.651 -11.294 42.727 1.00 14.84 304 ALA D O 1
ATOM 9880 N N . THR D 1 325 ? -52.824 -9.128 42.080 1.00 13.91 305 THR D N 1
ATOM 9881 C CA . THR D 1 325 ? -53.535 -8.713 43.315 1.00 15.31 305 THR D CA 1
ATOM 9882 C C . THR D 1 325 ? -54.881 -9.448 43.409 1.00 13.56 305 THR D C 1
ATOM 9883 O O . THR D 1 325 ? -55.247 -9.951 44.509 1.00 16.68 305 THR D O 1
ATOM 9887 N N . LEU D 1 326 ? -55.653 -9.470 42.317 1.00 13.73 306 LEU D N 1
ATOM 9888 C CA . LEU D 1 326 ? -56.989 -10.092 42.286 1.00 14.65 306 LEU D CA 1
ATOM 9889 C C . LEU D 1 326 ? -56.832 -11.573 42.574 1.00 16.98 306 LEU D C 1
ATOM 9890 O O . LEU D 1 326 ? -57.541 -12.082 43.475 1.00 14.90 306 LEU D O 1
ATOM 9898 N N . THR D 1 327 ? -55.831 -12.249 41.975 1.00 15.68 307 THR D N 1
ATOM 9899 C CA . THR D 1 327 ? -55.707 -13.703 42.163 1.00 15.02 307 THR D CA 1
ATOM 9900 C C . THR D 1 327 ? -55.115 -14.016 43.555 1.00 15.31 307 THR D C 1
ATOM 9901 O O . THR D 1 327 ? -55.613 -15.013 44.170 1.00 14.58 307 THR D O 1
ATOM 9905 N N . LYS D 1 328 ? -54.212 -13.183 44.061 1.00 13.17 308 LYS D N 1
ATOM 9906 C CA . LYS D 1 328 ? -53.681 -13.301 45.402 1.00 16.27 308 LYS D CA 1
ATOM 9907 C C . LYS D 1 328 ? -54.847 -13.190 46.401 1.00 15.38 308 LYS D C 1
ATOM 9908 O O . LYS D 1 328 ? -54.857 -13.986 47.401 1.00 13.24 308 LYS D O 1
ATOM 9914 N N . LEU D 1 329 ? -55.730 -12.214 46.219 1.00 14.70 309 LEU D N 1
ATOM 9915 C CA . LEU D 1 329 ? -56.919 -12.089 47.158 1.00 15.78 309 LEU D CA 1
ATOM 9916 C C . LEU D 1 329 ? -57.819 -13.319 47.046 1.00 15.90 309 LEU D C 1
ATOM 9917 O O . LEU D 1 329 ? -58.223 -13.835 48.131 1.00 15.64 309 LEU D O 1
ATOM 9922 N N . HIS D 1 330 ? -58.065 -13.867 45.841 1.00 15.74 310 HIS D N 1
ATOM 9923 C CA . HIS D 1 330 ? -58.856 -15.106 45.765 1.00 18.75 310 HIS D CA 1
ATOM 9924 C C . HIS D 1 330 ? -58.180 -16.218 46.559 1.00 17.43 310 HIS D C 1
ATOM 9925 O O . HIS D 1 330 ? -58.857 -17.018 47.271 1.00 19.31 310 HIS D O 1
ATOM 9932 N N . TYR D 1 331 ? -56.876 -16.347 46.438 1.00 14.75 311 TYR D N 1
ATOM 9933 C CA . TYR D 1 331 ? -56.098 -17.346 47.217 1.00 16.03 311 TYR D CA 1
ATOM 9934 C C . TYR D 1 331 ? -56.248 -17.102 48.721 1.00 18.34 311 TYR D C 1
ATOM 9935 O O . TYR D 1 331 ? -56.567 -18.080 49.481 1.00 17.76 311 TYR D O 1
ATOM 9944 N N . LEU D 1 332 ? -55.936 -15.885 49.183 1.00 16.06 312 LEU D N 1
ATOM 9945 C CA . LEU D 1 332 ? -55.872 -15.660 50.641 1.00 15.98 312 LEU D CA 1
ATOM 9946 C C . LEU D 1 332 ? -57.279 -15.675 51.250 1.00 17.93 312 LEU D C 1
ATOM 9947 O O . LEU D 1 332 ? -57.400 -16.187 52.338 1.00 18.80 312 LEU D O 1
ATOM 9952 N N . LEU D 1 333 ? -58.298 -15.054 50.622 1.00 16.58 313 LEU D N 1
ATOM 9953 C CA . LEU D 1 333 ? -59.650 -14.986 51.186 1.00 18.50 313 LEU D CA 1
ATOM 9954 C C . LEU D 1 333 ? -60.232 -16.400 51.216 1.00 20.98 313 LEU D C 1
ATOM 9955 O O . LEU D 1 333 ? -61.190 -16.562 51.982 1.00 20.19 313 LEU D O 1
ATOM 9960 N N . SER D 1 334 ? -59.761 -17.350 50.395 1.00 15.38 314 SER D N 1
ATOM 9961 C CA . SER D 1 334 ? -60.392 -18.687 50.402 1.00 18.14 314 SER D CA 1
ATOM 9962 C C . SER D 1 334 ? -59.859 -19.519 51.559 1.00 21.54 314 SER D C 1
ATOM 9963 O O . SER D 1 334 ? -60.365 -20.678 51.761 1.00 19.32 314 SER D O 1
ATOM 9966 N N . GLN D 1 335 ? -58.881 -18.988 52.275 1.00 21.42 315 GLN D N 1
ATOM 9967 C CA . GLN D 1 335 ? -58.208 -19.653 53.448 1.00 24.05 315 GLN D CA 1
ATOM 9968 C C . GLN D 1 335 ? -58.861 -19.153 54.728 1.00 21.96 315 GLN D C 1
ATOM 9969 O O . GLN D 1 335 ? -59.479 -18.044 54.719 1.00 21.89 315 GLN D O 1
ATOM 9975 N N . GLU D 1 336 ? -58.761 -19.942 55.806 1.00 23.75 316 GLU D N 1
ATOM 9976 C CA . GLU D 1 336 ? -59.370 -19.586 57.106 1.00 26.17 316 GLU D CA 1
ATOM 9977 C C . GLU D 1 336 ? -58.381 -18.670 57.834 1.00 24.74 316 GLU D C 1
ATOM 9978 O O . GLU D 1 336 ? -57.653 -19.130 58.709 1.00 31.26 316 GLU D O 1
ATOM 9984 N N . LEU D 1 337 ? -58.325 -17.417 57.412 1.00 26.29 317 LEU D N 1
ATOM 9985 C CA . LEU D 1 337 ? -57.370 -16.436 57.925 1.00 27.78 317 LEU D CA 1
ATOM 9986 C C . LEU D 1 337 ? -58.186 -15.247 58.386 1.00 25.51 317 LEU D C 1
ATOM 9987 O O . LEU D 1 337 ? -59.193 -14.876 57.702 1.00 26.54 317 LEU D O 1
ATOM 9992 N N . ASP D 1 338 ? -57.690 -14.609 59.428 1.00 24.38 318 ASP D N 1
ATOM 9993 C CA . ASP D 1 338 ? -58.346 -13.391 59.933 1.00 30.36 318 ASP D CA 1
ATOM 9994 C C . ASP D 1 338 ? -57.892 -12.251 59.012 1.00 29.07 318 ASP D C 1
ATOM 9995 O O . ASP D 1 338 ? -56.874 -12.392 58.263 1.00 24.84 318 ASP D O 1
ATOM 10000 N N . THR D 1 339 ? -58.621 -11.170 59.075 1.00 25.92 319 THR D N 1
ATOM 10001 C CA . THR D 1 339 ? -58.401 -10.000 58.230 1.00 27.55 319 THR D CA 1
ATOM 10002 C C . THR D 1 339 ? -56.972 -9.488 58.412 1.00 27.23 319 THR D C 1
ATOM 10003 O O . THR D 1 339 ? -56.384 -9.151 57.398 1.00 23.78 319 THR D O 1
ATOM 10007 N N . GLU D 1 340 ? -56.479 -9.347 59.650 1.00 28.56 320 GLU D N 1
ATOM 10008 C CA . GLU D 1 340 ? -55.105 -8.863 59.928 1.00 32.51 320 GLU D CA 1
ATOM 10009 C C . GLU D 1 340 ? -54.063 -9.700 59.186 1.00 30.79 320 GLU D C 1
ATOM 10010 O O . GLU D 1 340 ? -53.106 -9.116 58.570 1.00 24.75 320 GLU D O 1
ATOM 10016 N N . THR D 1 341 ? -54.196 -11.014 59.191 1.00 20.67 321 THR D N 1
ATOM 10017 C CA . THR D 1 341 ? -53.233 -11.901 58.549 1.00 20.87 321 THR D CA 1
ATOM 10018 C C . THR D 1 341 ? -53.246 -11.715 57.022 1.00 20.70 321 THR D C 1
ATOM 10019 O O . THR D 1 341 ? -52.167 -11.732 56.409 1.00 21.91 321 THR D O 1
ATOM 10023 N N . ILE D 1 342 ? -54.420 -11.582 56.453 1.00 21.36 322 ILE D N 1
ATOM 10024 C CA . ILE D 1 342 ? -54.565 -11.379 54.971 1.00 19.86 322 ILE D CA 1
ATOM 10025 C C . ILE D 1 342 ? -53.998 -10.018 54.593 1.00 18.62 322 ILE D C 1
ATOM 10026 O O . ILE D 1 342 ? -53.265 -9.958 53.640 1.00 20.85 322 ILE D O 1
ATOM 10031 N N . ARG D 1 343 ? -54.249 -8.972 55.386 1.00 21.39 323 ARG D N 1
ATOM 10032 C CA . ARG D 1 343 ? -53.668 -7.630 55.122 1.00 22.50 323 ARG D CA 1
ATOM 10033 C C . ARG D 1 343 ? -52.153 -7.757 55.085 1.00 25.14 323 ARG D C 1
ATOM 10034 O O . ARG D 1 343 ? -51.512 -7.077 54.261 1.00 23.04 323 ARG D O 1
ATOM 10042 N N . LYS D 1 344 ? -51.533 -8.453 56.058 1.00 20.97 324 LYS D N 1
ATOM 10043 C CA . LYS D 1 344 ? -50.069 -8.558 56.096 1.00 24.82 324 LYS D CA 1
ATOM 10044 C C . LYS D 1 344 ? -49.618 -9.290 54.845 1.00 24.85 324 LYS D C 1
ATOM 10045 O O . LYS D 1 344 ? -48.557 -8.957 54.300 1.00 28.16 324 LYS D O 1
ATOM 10051 N N . ALA D 1 345 ? -50.299 -10.377 54.522 1.00 21.03 325 ALA D N 1
ATOM 10052 C CA . ALA D 1 345 ? -49.850 -11.357 53.511 1.00 19.91 325 ALA D CA 1
ATOM 10053 C C . ALA D 1 345 ? -49.913 -10.622 52.177 1.00 20.71 325 ALA D C 1
ATOM 10054 O O . ALA D 1 345 ? -49.040 -10.923 51.288 1.00 21.56 325 ALA D O 1
ATOM 10056 N N . MET D 1 346 ? -50.825 -9.675 52.080 1.00 20.11 326 MET D N 1
ATOM 10057 C CA . MET D 1 346 ? -51.011 -8.981 50.781 1.00 22.93 326 MET D CA 1
ATOM 10058 C C . MET D 1 346 ? -49.774 -8.158 50.416 1.00 24.75 326 MET D C 1
ATOM 10059 O O . MET D 1 346 ? -49.390 -8.137 49.197 1.00 23.48 326 MET D O 1
ATOM 10064 N N . SER D 1 347 ? -49.047 -7.678 51.409 1.00 24.76 327 SER D N 1
ATOM 10065 C CA . SER D 1 347 ? -47.830 -6.854 51.179 1.00 24.99 327 SER D CA 1
ATOM 10066 C C . SER D 1 347 ? -46.534 -7.678 51.193 1.00 25.85 327 SER D C 1
ATOM 10067 O O . SER D 1 347 ? -45.495 -7.111 51.042 1.00 26.81 327 SER D O 1
ATOM 10070 N N . GLN D 1 348 ? -46.581 -8.983 51.310 1.00 21.48 328 GLN D N 1
ATOM 10071 C CA . GLN D 1 348 ? -45.440 -9.885 51.450 1.00 19.00 328 GLN D CA 1
ATOM 10072 C C . GLN D 1 348 ? -45.237 -10.547 50.084 1.00 19.78 328 GLN D C 1
ATOM 10073 O O . GLN D 1 348 ? -46.243 -10.809 49.350 1.00 18.62 328 GLN D O 1
ATOM 10079 N N . ASN D 1 349 ? -44.002 -10.888 49.765 1.00 18.48 329 ASN D N 1
ATOM 10080 C CA . ASN D 1 349 ? -43.716 -11.510 48.478 1.00 16.29 329 ASN D CA 1
ATOM 10081 C C . ASN D 1 349 ? -43.892 -13.009 48.673 1.00 19.79 329 ASN D C 1
ATOM 10082 O O . ASN D 1 349 ? -43.006 -13.687 49.168 1.00 18.40 329 ASN D O 1
ATOM 10087 N N . LEU D 1 350 ? -44.991 -13.558 48.211 1.00 18.81 330 LEU D N 1
ATOM 10088 C CA . LEU D 1 350 ? -45.296 -14.972 48.486 1.00 18.38 330 LEU D CA 1
ATOM 10089 C C . LEU D 1 350 ? -44.778 -15.845 47.366 1.00 18.55 330 LEU D C 1
ATOM 10090 O O . LEU D 1 350 ? -44.483 -17.077 47.593 1.00 18.62 330 LEU D O 1
ATOM 10095 N N . ARG D 1 351 ? -44.792 -15.343 46.133 1.00 19.41 331 ARG D N 1
ATOM 10096 C CA . ARG D 1 351 ? -44.564 -16.191 44.931 1.00 19.60 331 ARG D CA 1
ATOM 10097 C C . ARG D 1 351 ? -43.700 -15.455 43.896 1.00 15.67 331 ARG D C 1
ATOM 10098 O O . ARG D 1 351 ? -43.663 -15.939 42.801 1.00 18.75 331 ARG D O 1
ATOM 10106 N N . GLY D 1 352 ? -43.067 -14.354 44.242 1.00 14.55 332 GLY D N 1
ATOM 10107 C CA . GLY D 1 352 ? -42.307 -13.590 43.239 1.00 15.06 332 GLY D CA 1
ATOM 10108 C C . GLY D 1 352 ? -43.113 -12.481 42.559 1.00 14.32 332 GLY D C 1
ATOM 10109 O O . GLY D 1 352 ? -42.557 -11.844 41.629 1.00 14.26 332 GLY D O 1
ATOM 10110 N N . GLU D 1 353 ? -44.309 -12.169 43.074 1.00 12.16 333 GLU D N 1
ATOM 10111 C CA . GLU D 1 353 ? -45.258 -11.224 42.433 1.00 13.82 333 GLU D CA 1
ATOM 10112 C C . GLU D 1 353 ? -44.910 -9.778 42.807 1.00 14.85 333 GLU D C 1
ATOM 10113 O O . GLU D 1 353 ? -45.419 -8.839 42.158 1.00 15.30 333 GLU D O 1
ATOM 10119 N N . LEU D 1 354 ? -44.103 -9.568 43.828 1.00 15.48 334 LEU D N 1
ATOM 10120 C CA . LEU D 1 354 ? -43.795 -8.207 44.231 1.00 17.08 334 LEU D CA 1
ATOM 10121 C C . LEU D 1 354 ? -42.374 -8.085 44.768 1.00 17.90 334 LEU D C 1
ATOM 10122 O O . LEU D 1 354 ? -41.750 -9.116 45.126 1.00 19.39 334 LEU D O 1
ATOM 10127 N N . THR D 1 355 ? -41.863 -6.868 44.654 1.00 20.63 335 THR D N 1
ATOM 10128 C CA . THR D 1 355 ? -40.459 -6.541 45.035 1.00 20.62 335 THR D CA 1
ATOM 10129 C C . THR D 1 355 ? -40.462 -6.010 46.462 1.00 26.23 335 THR D C 1
ATOM 10130 O O . THR D 1 355 ? -40.939 -4.910 46.705 1.00 24.22 335 THR D O 1
ATOM 10134 N N . PRO D 1 356 ? -39.879 -6.718 47.442 1.00 25.84 336 PRO D N 1
ATOM 10135 C CA . PRO D 1 356 ? -39.801 -6.163 48.808 1.00 31.54 336 PRO D CA 1
ATOM 10136 C C . PRO D 1 356 ? -39.001 -4.843 48.912 1.00 40.30 336 PRO D C 1
ATOM 10137 O O . PRO D 1 356 ? -38.136 -4.643 48.079 1.00 31.49 336 PRO D O 1
ATOM 10141 N N . ASP D 1 357 ? -39.265 -4.000 49.920 1.00 51.91 337 ASP D N 1
ATOM 10142 C CA . ASP D 1 357 ? -38.506 -2.735 50.189 1.00 53.04 337 ASP D CA 1
ATOM 10143 C C . ASP D 1 357 ? -37.061 -3.072 50.523 1.00 52.90 337 ASP D C 1
ATOM 10144 O O . ASP D 1 357 ? -37.103 -4.012 51.288 1.00 52.13 337 ASP D O 1
#

CATH classification: 3.40.50.1170 (+1 more: 3.40.50.40)

Foldseek 3Di:
DFEEEEEEQAAQAQDDPVGHDPPRNVVLVVVPCLQPDVLFHHYDYDYDVPRDHLVPDDVVVLQVVLVVCVVCVVPGQEYEYEHHDQCQLLSLLLSQLQKAQQDAEYEYEYWLHYPHDPPICGVVQVRVVRSCSRPVIDRARWYTFDQFIARSQQKDQDCNNDSCRIDRAAFDTQWGDDVHIGGDVTDAAPHDHDDIGGAGFDDAAEEEAEADPPDDLVVLVVCLVVPHQEYEYQAADLFDHDPDPSNLVSLLVSVVVLRAYETEHVDSFFFHDQVHRCVVSVYAYQTTGDPSNLVSLCRRVVRPPDGSVRSSVVSNDRPRNRHDHD/DQDFDDQPDAFEEEEEQQAAQAQDDCPCRNVVLLVVPCLCVDPSFHHYDYDQDVVRDQQVPDDLVVLVVVLVVCLVCVVPGQAYEYEHHPQCQLLSLLLSLLFKAQQPAEYEYEYWLHYPNDPPTPGVVQVRVVRSCRSGRTGRARWYTFDQFIARSQQKDQCQNNDSPRMDRAAFDTQWGDDVHIGGDPGDFWDHDHDRIGGQRFDDAAEAEAEADPPDDLVVLVVQLPDGHQEYEYQAADLFDHDLDPSNLVSLLVCVVVLRAYETEHVDPWFFHDADDPDDGRSNVVSVYAYQTTGDPSNLVSLLSRVVSDPDGSVRSSVVSNPRNRNRHDHD/DDEEEEEQQAAQQQPPCHHDPPRNVVLVVVPVLAVDDLFDHYDYDYDVPRDHQVPDDVVVLQVVLVVCVVCVVPDQEYEYEHHDQCQLLSLLLSQLQKAQQDAEHEYEYWLHYNHDPPIPGVVQVRVVRNCSDPVIDRGRWYTFDFFIARSQQKDQDQNNDSCRIDRAAWDTQWGDDVHIDGDPTDAAPHDHDDIGGFGFDDFAEEEAEADPPDDLVVLVVQLSHQEYEYAAADLFDHDPPPSNLQSLLVCVVVLRAYETEHVDSFFFRDCVNRNVVSVYAYQTGADPSNLVSLCRRVVRDPDGSVVSSVVSNDRPRNRHDHD/DFDFDDQPDAFEEEEEQQAAQQQAPPNHHDPCRNVVVLVVDCVCVDPSFHHYDYDQDVPRDAQVPDDQVVLQVVLVVCQVCVVPGQAYEYEHHPQLQLLSLLLSLLFKAQQPAEYEYEYWLHYHPGPPTPGVVQVRVVRSCRSGRTGRARWYTFDQFIARSQQKDQDCNNDSPRMDSAAFDTQWGDDVHIDGDPGDFADHDHDRIGGQGFDDAAEEEAEADPPDFLVVLVVSVPDRHQEYEYQAADQFDHDQDPSNLVSLLVCVVVLRAYETEHVDPFFFHDDVRNVVSNYAYQTTGDPSNLVSLCRRVVRDPDGSVVSSVVSNDRNRNRHDHD

InterPro domains:
  IPR006033 Type I L-asparaginase family [TIGR00519] (3-335)
  IPR006034 Asparaginase/glutaminase-like [PIRSF001220] (2-333)
  IPR006034 Asparaginase/glutaminase-like [PR00139] (6-17)
  IPR006034 Asparaginase/glutaminase-like [PR00139] (83-101)
  IPR006034 Asparaginase/glutaminase-like [PR00139] (260-278)
  IPR006034 Asparaginase/glutaminase-like [PS51732] (4-329)
  IPR006034 Asparaginase/glutaminase-like [PTHR11707] (3-336)
  IPR006034 Asparaginase/glutaminase-like [SM00870] (5-323)
  IPR020827 Asparaginase/glutaminase, active site 1 [PS00144] (8-16)
  IPR027473 L-asparaginase, C-terminal [G3DSA:3.40.50.40] (209-336)
  IPR027474 L-asparaginase, N-terminal [PF00710] (6-188)
  IPR027475 Asparaginase/glutaminase, active site 2 [PS00917] (84-94)
  IPR036152 Asparaginase/glutaminase-like superfamily [SSF53774] (3-335)
  IPR037152 L-asparaginase, N-terminal domain superfamily [G3DSA:3.40.50.1170] (1-208)
  IPR040919 Asparaginase/glutaminase, C-terminal [PF17763] (213-326)
  IPR041725 Type I (cytosolic) L-asparaginase [cd08963] (4-324)

GO terms:
  GO:0005737 cytoplasm (C, IDA)
  GO:0005829 cytosol (C, IDA)
  GO:0042802 identical protein binding (F, IDA)
  GO:0004067 asparaginase activity (F, IDA)
  GO:0051289 protein homotetramerization (P, IDA)

Secondary structure (P-SEA, 3-state):
cbbbbbbcccccccccccccccaaaaaaaaacccccccccccbbbbbcccccccccccaaaaaaaaaaaaaacccccbbbbbbbccaaaaaaaaaaaacccccbbbbbccccccccccccaaaaaaaaaaaaaaccccccbbbbcccccccccccccccccccccccccccccccccccbbbbccccccccccccbbbbbbcbbbbbbbbbcccccaaaaaaaaaacccbbbbbccccccccccaaaaaaaaaaaaabbbbbbbbcccbbbbccccccccccccccccccaaaaaaaaaaaaaccccaaaaaaaaacccccccccc/ccccccccbbbbbbbbcccccccccccaaaaaaaaacccccccccccccccccccccccccccaaaaaaaaaaaaaccccccbbbbbbbccaaaaaaaaaaaacccccbbbbbbcccccccccccaaaaaaaaaaaaaacccccccccccccccccccccccccccccccccccccccccccccbbbbccccccccccccbbbbbbcccbbbbbbbcccccaaaaaaaacccccbbbbbccccccccccaaaaaaaaaaaaabbbbbbbbcccbbbbbccccccccccccccccccccccaaaaaaaaaaaaaccccaaaaaaaaacccccccccc/cbbbbbbccccccccccccccaaaaaaaaacccccccccccbbbbbcccccccccccaaaaaaaaaaaaaacccccbbbbbbbccaaaaaaaaaaaacccccbbbbbbcccccccccccaaaaaaaaaaaaaacccccccccccccccccccccccccccccccccccccccccccccbbbbccccccccccccbbbbbbcbbbbbbbbbcccccaaaaaaaccccbbbbbccccccccccaaaaaaaaaaaaabbbbbbbbcccbbbbccccccccccccccccccaaaaaaaaaaaaaccccaaaaaaaaacccccccccc/ccccccccbbbbbbbbcccccccccccccccaaaaaaaaaccccccccbbbbbbbbcccccccccccaaaaaaaaaaaaaacccccbbbbbbbccaaaaaaaaaaaacccccbbbbbbcccccccccccaaaaaaaaaaaaaacccccccccccccccccccccccccccccccccccccccccccccbbbbcccccccccccccccccccbbbbbbbbbcccccaaaaaaaacccccbbbbbccccccccccaaaaaaaaaaaaaccbbbbbbcccbbbbcccccccccccccccccaaaaaaaaaaaaaccccaaaaaaaaacccccccccc

B-factor: mean 28.08, std 14.57, range [11.57, 133.73]

Sequence (1319 aa):
KKSIYVAYTGGTIGMQRSIPVSGHLQRQLALMPEFHRPEMPDFTIHEYTPLMDSSDMTPEDWQHIAEDIKAHYDDYDGFVILHGTDTMAYTASALSFMLENLGKPVIVTGSQIPLAELRSDGQINLLNALYVAANYPINEVTLFFNNRLYRGNRTAKAHADGFDAFASPNLPPLLEAGIHIRRLNTPPAPHGEGELIVHPITPQPIGVVTIYPGISADVVRNFLRQPVKALILRSYGVGNAPQNKAFLQELQEASDRGIVVVNLTQCMSGKVNMGNALAHAGVIGGADMTVEATLTKLHYLLSQELDTETIRKAMSQNLRGELTPDLVPRGSHMQKKSIYVAYTGGTIGMQRSGHLQRQLALMPEFHRPEMPDFTIHEYTPLMDSSDMTPEDWQHIAEDIKAHYDDYDGFVILHGTDTMAYTASALSFMLENLGKPVIVTGSQIPLAELRSDGQINLLNALYVAANYPINEVTLFFNNRLYRGNRTAKAHADGFDAFASPNLPPLLEAGIHIRRLNTPPAPHGEGELIVHPITPQPIGVVTIYPGISADVVRNFLRQPVKALILRSYGVGNAPQNKAFLQELQEASDRGIVVVNLTQCMSGKVNMGGYATGNALAHAGVIGGADMTVEATLTKLHYLLSQELDTETIRKAMSQNLRGELTPDKKSIYVAYTGGTIGMQRIPVSGHLQRQLALMPEFHRPEMPDFTIHEYTPLMDSSDMTPEDWQHIAEDIKAHYDDYDGFVILHGTDTMAYTASALSFMLENLGKPVIVTGSQIPLAELRSDGQINLLNALYVAANYPINEVTLFFNNRLYRGNRTAKAHADGFDAFASPNLPPLLEAGIHIRRLNTPPAPHGEGELIVHPITPQPIGVVTIYPGISADVVRNFLPVKALILRSYGVGNAPQNKAFLQELQEASDRGIVVVNLTQCMSGKVNMGNALAHAGVIGGADMTVEATLTKLHYLLSQELDTETIRKAMSQNLRGELTPDLVPRGSHMQKKSIYVAYTGGTIGMQRYIPVSGHLQRQLALMPEFHRPEMPDFTIHEYTPLMDSSDMTPEDWQHIAEDIKAHYDDYDGFVILHGTDTMAYTASALSFMLENLGKPVIVTGSQIPLAELRSDGQINLLNALYVAANYPINEVTLFFNNRLYRGNRTAKAHADGFDAFASPNLPPLLEAGIHIRRLNTPPAPHGEGELIVHPITPQPIGVVTIYPGISADVVRNFLRQPVKALILRSYGVGNAPQNKAFLQELQEASDRGIVVVNLTQCMSGKVNMNALAHAGVIGGADMTVEATLTKLHYLLSQELDTETIRKAMSQNLRGELTPD

=== Feature glossary ===
Legend for the data blocks above and below:

— What the protein is —

Sequence gives the chain of amino acids in standard one-letter code (A=alanine, C=cysteine, …, Y=tyrosine), read N→C. It is the only feature that is directly encoded by the gene; all structural features are derived from the folded form of this sequence.

The annotation block draws on four external resources. InterPro: which protein families and domains the sequence belongs to. GO: standardized terms for what the protein does, what process it participates in, and where in the cell it acts. CATH: which structural fold it has in the CATH hierarchy. Organism: the species of origin.

— Where its atoms are —

Atomic coordinates in PDBx/mmCIF format — the same representation the Protein Data Bank distributes. Each line of the _atom_site loop places one backbone atom in Cartesian space (units: ångströms, origin: arbitrary).

Six rendered views show the 3D structure from the faces of a cube — i.e. along ±x, ±y, ±z. Rendering representation is drawn randomly per protein from cartoon (secondary-structure ribbons), sticks (backbone bonds), or molecular surface; coloring is either N→C rainbow (blue at the N-terminus through red at the C-terminus) or one color per chain.

— Local backbone conformation —

DSSP 8-state secondary structure assigns each residue one of H (α-helix), G (3₁₀-helix), I (π-helix), E (extended β-strand), B (isolated β-bridge), T (hydrogen-bonded turn), S (bend), or '-' (coil). The assignment is computed from backbone hydrogen-bond geometry via the Kabsch–Sander algorithm.

P-SEA three-state annotation labels each residue as helix, strand, or coil based purely on the geometry of the Cα trace. It serves as a fallback when the full backbone (and thus DSSP) is unavailable.

φ (phi) and ψ (psi) are the two rotatable backbone dihedrals per residue: φ is the C(i-1)–N–Cα–C torsion, ψ is the N–Cα–C–N(i+1) torsion, both in degrees on (−180°, 180°]. α-helical residues cluster near (−60°, −45°); β-strand residues near (−120°, +130°). A Ramachandran plot is simply a scatter of (φ, ψ) for every residue.

— Global shape and packing —

Radius of gyration (Rg) is the root-mean-square distance of Cα atoms from their centroid — a single number for overall size and compactness. A globular domain of N residues has Rg ≈ 2.2·N^0.38 Å; an extended or disordered chain has a much larger Rg. The Cα contact count is the number of residue pairs whose Cα atoms are within 8 Å and are more than four positions apart in sequence — a standard proxy for tertiary packing density. The bounding box is the smallest axis-aligned box enclosing all Cα atoms.

Accessible surface area quantifies burial. A residue with SASA near zero is packed into the hydrophobic core; one with SASA >100 Å² sits on the surface. Computed here via the Shrake–Rupley numerical algorithm with a 1.4 Å probe.

The contact map is a binary N×N matrix image: pixel (i, j) is dark where Cα_i and Cα_j are within 8 Å and |i−j|>4. Because the |i−j|>4 filter removes local helical contacts, off-diagonal stripes parallel to the main diagonal indicate parallel β-sheets; stripes perpendicular to it indicate antiparallel β-sheets. The Ramachandran plot scatters every residue's (φ, ψ) pair against the sterically allowed regions. The PAE heatmap renders the predicted-aligned-error matrix.

— Structural neighborhood —

A 3Di character summarizes, for each residue, the relative orientation of the Cα frame of its nearest spatial neighbor. Because it encodes fold topology rather than chemistry, 3Di alignments detect remote structural similarity that sequence alignment misses.

Structural nearest neighbors (via Foldseek easy-search vs the PDB). Reported per hit: target PDB id, E-value, and alignment TM-score. A TM-score above ~0.5 is the conventional threshold for 'same fold'.

— Confidence and disorder —

For AlphaFold models, the B-factor field carries pLDDT — the model's own estimate of local accuracy on a 0–100 scale. Regions with pLDDT<50 should be treated as essentially unmodeled; they often correspond to intrinsically disordered segments.

B-factor (Debye–Waller factor) reflects atomic displacement in the crystal lattice. It is an experimental observable (units Å²), not a prediction; low values mean the atom is pinned down, high values mean it moves or is heterogeneous across the crystal.

Predicted Aligned Error (PAE) is an AlphaFold confidence matrix: entry (i, j) is the expected error in the position of residue j, in ångströms, when the prediction is superimposed on the true structure at residue i. Low PAE within a block of residues means that block is internally rigid and well-predicted; high PAE between two blocks means their relative placement is uncertain even if each block individually is confident.